Protein AF-A0AAP3ANB2-F1 (afdb_monomer)

Radius of gyration: 34.42 Å; Cα contacts (8 Å, |Δi|>4): 910; chains: 1; bounding box: 77×75×97 Å

Organism: Riemerella anatipestifer (NCBI:txid34085)

Structure (mmCIF, N/CA/C/O backbone):
data_AF-A0AAP3ANB2-F1
#
_entry.id   AF-A0AAP3ANB2-F1
#
loop_
_atom_site.group_PDB
_atom_site.id
_atom_site.type_symbol
_atom_site.label_atom_id
_atom_site.label_alt_id
_atom_site.label_comp_id
_atom_site.label_asym_id
_atom_site.label_entity_id
_atom_site.label_seq_id
_atom_site.pdbx_PDB_ins_code
_atom_site.Cartn_x
_atom_site.Cartn_y
_atom_site.Cartn_z
_atom_site.occupancy
_atom_site.B_iso_or_equiv
_atom_site.auth_seq_id
_atom_site.auth_comp_id
_atom_site.auth_asym_id
_atom_site.auth_atom_id
_atom_site.pdbx_PDB_model_num
ATOM 1 N N . ILE A 1 1 ? -16.705 -17.616 -0.404 1.00 89.69 1 ILE A N 1
ATOM 2 C CA . ILE A 1 1 ? -16.365 -16.190 -0.163 1.00 89.69 1 ILE A CA 1
ATOM 3 C C . ILE A 1 1 ? -15.591 -15.639 -1.358 1.00 89.69 1 ILE A C 1
ATOM 5 O O . ILE A 1 1 ? -14.897 -16.405 -2.031 1.00 89.69 1 ILE A O 1
ATOM 9 N N . ARG A 1 2 ? -15.684 -14.333 -1.625 1.00 93.25 2 ARG A N 1
ATOM 10 C CA . ARG A 1 2 ? -14.759 -13.577 -2.489 1.00 93.25 2 ARG A CA 1
ATOM 11 C C . ARG A 1 2 ? -14.309 -12.304 -1.773 1.00 93.25 2 ARG A C 1
ATOM 13 O O . ARG A 1 2 ? -15.116 -11.681 -1.085 1.00 93.25 2 ARG A O 1
ATOM 20 N N . PHE A 1 3 ? -13.038 -11.941 -1.913 1.00 94.94 3 PHE A N 1
ATOM 21 C CA . PHE A 1 3 ? -12.484 -10.708 -1.349 1.00 94.94 3 PHE A CA 1
ATOM 22 C C . PHE A 1 3 ? -12.614 -9.550 -2.336 1.00 94.94 3 PHE A C 1
ATOM 24 O O . PHE A 1 3 ? -12.736 -9.767 -3.540 1.00 94.94 3 PHE A O 1
ATOM 31 N N . GLN A 1 4 ? -12.590 -8.327 -1.813 1.00 94.62 4 GLN A N 1
ATOM 32 C CA . GLN A 1 4 ? -12.652 -7.112 -2.611 1.00 94.62 4 GLN A CA 1
ATOM 33 C C . GLN A 1 4 ? -11.349 -6.923 -3.399 1.00 94.62 4 GLN A C 1
ATOM 35 O O . GLN A 1 4 ? -10.259 -6.937 -2.823 1.00 94.62 4 GLN A O 1
ATOM 40 N N . VAL A 1 5 ? -11.472 -6.742 -4.708 1.00 95.38 5 VAL A N 1
ATOM 41 C CA . VAL A 1 5 ? -10.378 -6.495 -5.652 1.00 95.38 5 VAL A CA 1
ATOM 42 C C . VAL A 1 5 ? -10.538 -5.092 -6.222 1.00 95.38 5 VAL A C 1
ATOM 44 O O . VAL A 1 5 ? -11.632 -4.712 -6.632 1.00 95.38 5 VAL A O 1
ATOM 47 N N . ASP A 1 6 ? -9.450 -4.334 -6.220 1.00 95.50 6 ASP A N 1
ATOM 48 C CA . ASP A 1 6 ? -9.321 -3.023 -6.840 1.00 95.50 6 ASP A CA 1
ATOM 49 C C . ASP A 1 6 ? -8.960 -3.185 -8.321 1.00 95.50 6 ASP A C 1
ATOM 51 O O . ASP A 1 6 ? -8.026 -3.917 -8.662 1.00 95.50 6 ASP A O 1
ATOM 55 N N . LEU A 1 7 ? -9.730 -2.530 -9.191 1.00 94.12 7 LEU A N 1
ATOM 56 C CA . LEU A 1 7 ? -9.610 -2.591 -10.650 1.00 94.12 7 LEU A CA 1
ATOM 57 C C . LEU A 1 7 ? -9.173 -1.246 -11.256 1.00 94.12 7 LEU A C 1
ATOM 59 O O . LEU A 1 7 ? -9.242 -1.076 -12.472 1.00 94.12 7 LEU A O 1
ATOM 63 N N . GLY A 1 8 ? -8.740 -0.292 -10.423 1.00 92.81 8 GLY A N 1
ATOM 64 C CA . GLY A 1 8 ? -8.339 1.048 -10.844 1.00 92.81 8 GLY A CA 1
ATOM 65 C C . GLY A 1 8 ? -9.397 2.122 -10.592 1.00 92.81 8 GLY A C 1
ATOM 66 O O . GLY A 1 8 ? -10.440 1.900 -9.976 1.00 92.81 8 GLY A O 1
ATOM 67 N N . THR A 1 9 ? -9.104 3.339 -11.044 1.00 93.69 9 THR A N 1
ATOM 68 C CA . THR A 1 9 ? -9.953 4.521 -10.862 1.00 93.69 9 THR A CA 1
ATOM 69 C C . THR A 1 9 ? -10.586 4.928 -12.184 1.00 93.69 9 THR A C 1
ATOM 71 O O . THR A 1 9 ? -9.885 5.201 -13.155 1.00 93.69 9 THR A O 1
ATOM 74 N N . TYR A 1 10 ? -11.914 5.016 -12.206 1.00 94.25 10 TYR A N 1
ATOM 75 C CA . TYR A 1 10 ? -12.673 5.597 -13.307 1.00 94.25 10 TYR A CA 1
ATOM 76 C C . TYR A 1 10 ? -12.712 7.116 -13.156 1.00 94.25 10 TYR A C 1
ATOM 78 O O . TYR A 1 10 ? -13.246 7.628 -12.171 1.00 94.25 10 TYR A O 1
ATOM 86 N N . HIS A 1 11 ? -12.165 7.834 -14.129 1.00 93.19 11 HIS A N 1
ATOM 87 C CA . HIS A 1 11 ? -12.341 9.267 -14.325 1.00 93.19 11 HIS A CA 1
ATOM 88 C C . HIS A 1 11 ? -13.551 9.448 -15.248 1.00 93.19 11 HIS A C 1
ATOM 90 O O . HIS A 1 11 ? -13.400 9.533 -16.461 1.00 93.19 11 HIS A O 1
ATOM 96 N N . TYR A 1 12 ? -14.758 9.432 -14.679 1.00 91.75 12 TYR A N 1
ATOM 97 C CA . TYR A 1 12 ? -16.009 9.307 -15.440 1.00 91.75 12 TYR A CA 1
ATOM 98 C C . TYR A 1 12 ? -16.541 10.625 -16.014 1.00 91.75 12 TYR A C 1
ATOM 100 O O . TYR A 1 12 ? -17.447 10.620 -16.840 1.00 91.75 12 TYR A O 1
ATOM 108 N N . CYS A 1 13 ? -16.010 11.765 -15.571 1.00 90.69 13 CYS A N 1
ATOM 109 C CA . CYS A 1 13 ? -16.345 13.075 -16.120 1.00 90.69 13 CYS A CA 1
ATOM 110 C C . CYS A 1 13 ? -15.172 14.036 -15.913 1.00 90.69 13 CYS A C 1
ATOM 112 O O . CYS A 1 13 ? -14.669 14.169 -14.792 1.00 90.69 13 CYS A O 1
ATOM 114 N N . ILE A 1 14 ? -14.749 14.716 -16.982 1.00 90.75 14 ILE A N 1
ATOM 115 C CA . ILE A 1 14 ? -13.617 15.646 -16.978 1.00 90.75 14 ILE A CA 1
ATOM 116 C C . ILE A 1 14 ? -14.041 16.952 -17.650 1.00 90.75 14 ILE A C 1
ATOM 118 O O . ILE A 1 14 ? -14.463 16.959 -18.803 1.00 90.75 14 ILE A O 1
ATOM 122 N N . TYR A 1 15 ? -13.929 18.068 -16.935 1.00 89.38 15 TYR A N 1
ATOM 123 C CA . TYR A 1 15 ? -14.328 19.381 -17.441 1.00 89.38 15 TYR A CA 1
ATOM 124 C C . TYR A 1 15 ? -13.448 20.497 -16.883 1.00 89.38 15 TYR A C 1
ATOM 126 O O . TYR A 1 15 ? -12.748 20.320 -15.886 1.00 89.38 15 TYR A O 1
ATOM 134 N N . ASP A 1 16 ? -13.474 21.650 -17.544 1.00 89.94 16 ASP A N 1
ATOM 135 C CA . ASP A 1 16 ? -12.719 22.823 -17.112 1.00 89.94 16 ASP A CA 1
ATOM 136 C C . ASP A 1 16 ? -13.484 23.520 -15.980 1.00 89.94 16 ASP A C 1
ATOM 138 O O . ASP A 1 16 ? -14.697 23.733 -16.074 1.00 89.94 16 ASP A O 1
ATOM 142 N N . LYS A 1 17 ? -12.789 23.864 -14.896 1.00 88.06 17 LYS A N 1
ATOM 143 C CA . LYS A 1 17 ? -13.342 24.643 -13.789 1.00 88.06 17 LYS A CA 1
ATOM 144 C C . LYS A 1 17 ? -12.384 25.776 -13.443 1.00 88.06 17 LYS A C 1
ATOM 146 O O . LYS A 1 17 ? -11.214 25.524 -13.162 1.00 88.06 17 LYS A O 1
ATOM 151 N N . LYS A 1 18 ? -12.901 27.005 -13.353 1.00 89.69 18 LYS A N 1
ATOM 152 C CA . LYS A 1 18 ? -12.130 28.135 -12.825 1.00 89.69 18 LYS A CA 1
ATOM 153 C C . LYS A 1 18 ? -11.839 27.915 -11.337 1.00 89.69 18 LYS A C 1
ATOM 155 O O . LYS A 1 18 ? -12.774 27.756 -10.540 1.00 89.69 18 LYS A O 1
ATOM 160 N N . ILE A 1 19 ? -10.560 27.885 -10.970 1.00 85.75 19 ILE A N 1
ATOM 161 C CA . ILE A 1 19 ? -10.105 27.762 -9.584 1.00 85.75 19 ILE A CA 1
ATOM 162 C C . ILE A 1 19 ? -9.044 28.835 -9.318 1.00 85.75 19 ILE A C 1
ATOM 164 O O . ILE A 1 19 ? -8.008 28.881 -9.976 1.00 85.75 19 ILE A O 1
ATOM 168 N N . GLY A 1 20 ? -9.331 29.734 -8.375 1.00 87.81 20 GLY A N 1
ATOM 169 C CA . GLY A 1 20 ? -8.648 31.020 -8.270 1.00 87.81 20 GLY A CA 1
ATOM 170 C C . GLY A 1 20 ? -8.775 31.798 -9.581 1.00 87.81 20 GLY A C 1
ATOM 171 O O . GLY A 1 20 ? -9.878 31.991 -10.099 1.00 87.81 20 GLY A O 1
ATOM 172 N N . ASP A 1 21 ? -7.634 32.203 -10.125 1.00 85.19 21 ASP A N 1
ATOM 173 C CA . ASP A 1 21 ? -7.549 33.005 -11.347 1.00 85.19 21 ASP A CA 1
ATOM 174 C C . ASP A 1 21 ? -7.365 32.160 -12.624 1.00 85.19 21 ASP A C 1
ATOM 176 O O . ASP A 1 21 ? -7.525 32.680 -13.726 1.00 85.19 21 ASP A O 1
ATOM 180 N N . GLU A 1 22 ? -7.117 30.850 -12.496 1.00 86.62 22 GLU A N 1
ATOM 181 C CA . GLU A 1 22 ? -6.806 29.942 -13.611 1.00 86.62 22 GLU A CA 1
ATOM 182 C C . GLU A 1 22 ? -7.936 28.944 -13.929 1.00 86.62 22 GLU A C 1
ATOM 184 O O . GLU A 1 22 ? -8.843 28.705 -13.128 1.00 86.62 22 GLU A O 1
ATOM 189 N N . GLN A 1 23 ? -7.882 28.351 -15.126 1.00 87.38 23 GLN A N 1
ATOM 190 C CA . GLN A 1 23 ? -8.753 27.247 -15.543 1.00 87.38 23 GLN A CA 1
ATOM 191 C C . GLN A 1 23 ? -8.047 25.912 -15.297 1.00 87.38 23 GLN A C 1
ATOM 193 O O . GLN A 1 23 ? -6.992 25.649 -15.866 1.00 87.38 23 GLN A O 1
ATOM 198 N N . GLU A 1 24 ? -8.647 25.057 -14.474 1.00 87.38 24 GLU A N 1
ATOM 199 C CA . GLU A 1 24 ? -8.075 23.777 -14.053 1.00 87.38 24 GLU A CA 1
ATOM 200 C C . GLU A 1 24 ? -8.962 22.603 -14.491 1.00 87.38 24 GLU A C 1
ATOM 202 O O . GLU A 1 24 ? -10.193 22.706 -14.544 1.00 87.38 24 GLU A O 1
ATOM 207 N N . LYS A 1 25 ? -8.346 21.452 -14.789 1.00 86.88 25 LYS A N 1
ATOM 208 C CA . LYS A 1 25 ? -9.080 20.229 -15.150 1.00 86.88 25 LYS A CA 1
ATOM 209 C C . LYS A 1 25 ? -9.667 19.584 -13.899 1.00 86.88 25 LYS A C 1
ATOM 211 O O . LYS A 1 25 ? -8.952 19.045 -13.052 1.00 86.88 25 LYS A O 1
ATOM 216 N N . ARG A 1 26 ? -10.993 19.589 -13.793 1.00 86.69 26 ARG A N 1
ATOM 217 C CA . ARG A 1 26 ? -11.724 18.865 -12.758 1.00 86.69 26 ARG A CA 1
ATOM 218 C C . ARG A 1 26 ? -12.064 17.463 -13.240 1.00 86.69 26 ARG A C 1
ATOM 220 O O . ARG A 1 26 ? -12.854 17.301 -14.163 1.00 86.69 26 ARG A O 1
ATOM 227 N N . HIS A 1 27 ? -11.533 16.464 -12.543 1.00 89.62 27 HIS A N 1
ATOM 228 C CA . HIS A 1 27 ? -11.900 15.062 -12.726 1.00 89.62 27 HIS A CA 1
ATOM 229 C C . HIS A 1 27 ? -12.870 14.643 -11.617 1.00 89.62 27 HIS A C 1
ATOM 231 O O . HIS A 1 27 ? -12.557 14.769 -10.430 1.00 89.62 27 HIS A O 1
ATOM 237 N N . LEU A 1 28 ? -14.034 14.119 -11.995 1.00 89.75 28 LEU A N 1
ATOM 238 C CA . LEU A 1 28 ? -14.891 13.353 -11.096 1.00 89.75 28 LEU A CA 1
ATOM 239 C C . LEU A 1 28 ? -14.463 11.887 -11.184 1.00 89.75 28 LEU A C 1
ATOM 241 O O . LEU A 1 28 ? -14.396 11.324 -12.279 1.00 89.75 28 LEU A O 1
ATOM 245 N N . THR A 1 29 ? -14.115 11.291 -10.043 1.00 91.88 29 THR A N 1
ATOM 246 C CA . THR A 1 29 ? -13.457 9.981 -10.001 1.00 91.88 29 THR A CA 1
ATOM 247 C C . THR A 1 29 ? -14.137 8.992 -9.062 1.00 91.88 29 THR A C 1
ATOM 249 O O . THR A 1 29 ? -14.801 9.372 -8.091 1.00 91.88 29 THR A O 1
ATOM 252 N N . ARG A 1 30 ? -13.984 7.696 -9.353 1.00 91.38 30 ARG A N 1
ATOM 253 C CA . ARG A 1 30 ? -14.445 6.598 -8.499 1.00 91.38 30 ARG A CA 1
ATOM 254 C C . ARG A 1 30 ? -13.515 5.393 -8.617 1.00 91.38 30 ARG A C 1
ATOM 256 O O . ARG A 1 30 ? -13.223 4.956 -9.722 1.00 91.38 30 ARG A O 1
ATOM 263 N N . THR A 1 31 ? -13.104 4.819 -7.490 1.00 92.56 31 THR A N 1
ATOM 264 C CA . THR A 1 31 ? -12.425 3.516 -7.475 1.00 92.56 31 THR A CA 1
ATOM 265 C C . THR A 1 31 ? -13.405 2.412 -7.871 1.00 92.56 31 THR A C 1
ATOM 267 O O . THR A 1 31 ? -14.486 2.291 -7.283 1.00 92.56 31 THR A O 1
ATOM 270 N N . LEU A 1 32 ? -13.032 1.619 -8.870 1.00 93.81 32 LEU A N 1
ATOM 271 C CA . LEU A 1 32 ? -13.778 0.462 -9.342 1.00 93.81 32 LEU A CA 1
ATOM 272 C C . LEU A 1 32 ? -13.339 -0.754 -8.522 1.00 93.81 32 LEU A C 1
ATOM 274 O O . LEU A 1 32 ? -12.163 -1.109 -8.512 1.00 93.81 32 LEU A O 1
ATOM 278 N N . LEU A 1 33 ? -14.281 -1.376 -7.813 1.00 93.19 33 LEU A N 1
ATOM 279 C CA . LEU A 1 33 ? -14.019 -2.533 -6.953 1.00 93.19 33 LEU A CA 1
ATOM 280 C C . LEU A 1 33 ? -14.918 -3.693 -7.382 1.00 93.19 33 LEU A C 1
ATOM 282 O O . LEU A 1 33 ? -16.028 -3.461 -7.858 1.00 93.19 33 LEU A O 1
ATOM 286 N N . SER A 1 34 ? -14.457 -4.927 -7.195 1.00 93.56 34 SER A N 1
ATOM 287 C CA . SER A 1 34 ? -15.228 -6.136 -7.507 1.00 93.56 34 SER A CA 1
ATOM 288 C C . SER A 1 34 ? -14.916 -7.312 -6.573 1.00 93.56 34 SER A C 1
ATOM 290 O O . SER A 1 34 ? -14.053 -7.212 -5.703 1.00 93.56 34 SER A O 1
ATOM 292 N N . PHE A 1 35 ? -15.644 -8.422 -6.726 1.00 93.50 35 PHE A N 1
ATOM 293 C CA . PHE A 1 35 ? -15.589 -9.621 -5.886 1.00 93.50 35 PHE A CA 1
ATOM 294 C C . PHE A 1 35 ? -15.395 -10.895 -6.721 1.00 93.50 35 PHE A C 1
ATOM 296 O O . PHE A 1 35 ? -16.308 -11.702 -6.887 1.00 93.50 35 PHE A O 1
ATOM 303 N N . GLY A 1 36 ? -14.169 -11.105 -7.198 1.00 91.19 36 GLY A N 1
ATOM 304 C CA . GLY A 1 36 ? -13.741 -12.312 -7.917 1.00 91.19 36 GLY A CA 1
ATOM 305 C C . GLY A 1 36 ? -12.555 -12.997 -7.235 1.00 91.19 36 GLY A C 1
ATOM 306 O O . GLY A 1 36 ? -12.099 -12.572 -6.170 1.00 91.19 36 GLY A O 1
ATOM 307 N N . ARG A 1 37 ? -12.045 -14.081 -7.823 1.00 91.44 37 ARG A N 1
ATOM 308 C CA . ARG A 1 37 ? -10.671 -14.527 -7.551 1.00 91.44 37 ARG A CA 1
ATOM 309 C C . ARG A 1 37 ? -9.730 -13.637 -8.361 1.00 91.44 37 ARG A C 1
ATOM 311 O O . ARG A 1 37 ? -10.107 -13.146 -9.420 1.00 91.44 37 ARG A O 1
ATOM 318 N N . LEU A 1 38 ? -8.503 -13.419 -7.892 1.00 91.94 38 LEU A N 1
ATOM 319 C CA . LEU A 1 38 ? -7.605 -12.458 -8.543 1.00 91.94 38 LEU A CA 1
ATOM 320 C C . LEU A 1 38 ? -7.280 -12.841 -9.999 1.00 91.94 38 LEU A C 1
ATOM 322 O O . LEU A 1 38 ? -7.217 -11.976 -10.866 1.00 91.94 38 LEU A O 1
ATOM 326 N N . GLN A 1 39 ? -7.158 -14.143 -10.265 1.00 89.81 39 GLN A N 1
ATOM 327 C CA . GLN A 1 39 ? -6.953 -14.708 -11.598 1.00 89.81 39 GLN A CA 1
ATOM 328 C C . GLN A 1 39 ? -8.166 -14.597 -12.534 1.00 89.81 39 GLN A C 1
ATOM 330 O O . GLN A 1 39 ? -8.009 -14.823 -13.728 1.00 89.81 39 GLN A O 1
ATOM 335 N N . ASP A 1 40 ? -9.356 -14.256 -12.031 1.00 90.19 40 ASP A N 1
ATOM 336 C CA . ASP A 1 40 ? -10.538 -14.078 -12.879 1.00 90.19 40 ASP A CA 1
ATOM 337 C C . ASP A 1 40 ? -10.431 -12.743 -13.655 1.00 90.19 40 ASP A C 1
ATOM 339 O O . ASP A 1 40 ? -10.941 -12.624 -14.768 1.00 90.19 40 ASP A O 1
ATOM 343 N N . PHE A 1 41 ? -9.700 -11.754 -13.122 1.00 91.06 41 PHE A N 1
ATOM 344 C CA . PHE A 1 41 ? -9.550 -10.401 -13.677 1.00 91.06 41 PHE A CA 1
ATOM 345 C C . PHE A 1 41 ? -8.447 -10.278 -14.747 1.00 91.06 41 PHE A C 1
ATOM 347 O O . PHE A 1 41 ? -7.626 -9.358 -14.719 1.00 91.06 41 PHE A O 1
ATOM 354 N N . THR A 1 42 ? -8.400 -11.213 -15.696 1.00 86.81 42 THR A N 1
ATOM 355 C CA . THR A 1 42 ? -7.456 -11.147 -16.826 1.00 86.81 42 THR A CA 1
ATOM 356 C C . THR A 1 42 ? -7.853 -10.079 -17.849 1.00 86.81 42 THR A C 1
ATOM 358 O O . THR A 1 42 ? -9.005 -9.656 -17.931 1.00 86.81 42 THR A O 1
ATOM 361 N N . GLU A 1 43 ? -6.911 -9.671 -18.703 1.00 82.31 43 GLU A N 1
ATOM 362 C CA . GLU A 1 43 ? -7.227 -8.779 -19.828 1.00 82.31 43 GLU A CA 1
ATOM 363 C C . GLU A 1 43 ? -8.135 -9.445 -20.869 1.00 82.31 43 GLU A C 1
ATOM 365 O O . GLU A 1 43 ? -8.910 -8.759 -21.530 1.00 82.31 43 GLU A O 1
ATOM 370 N N . ILE A 1 44 ? -8.107 -10.777 -20.974 1.00 84.12 44 ILE A N 1
ATOM 371 C CA . ILE A 1 44 ? -9.022 -11.547 -21.826 1.00 84.12 44 ILE A CA 1
ATOM 372 C C . ILE A 1 44 ? -10.462 -11.322 -21.348 1.00 84.12 44 ILE A C 1
ATOM 374 O O . ILE A 1 44 ? -11.294 -10.864 -22.131 1.00 84.12 44 ILE A O 1
ATOM 378 N N . ASN A 1 45 ? -10.704 -11.511 -20.047 1.00 87.06 45 ASN A N 1
ATOM 379 C CA . ASN A 1 45 ? -12.022 -11.413 -19.410 1.00 87.06 45 ASN A CA 1
ATOM 380 C C . ASN A 1 45 ? -12.549 -9.970 -19.260 1.00 87.06 45 ASN A C 1
ATOM 382 O O . ASN A 1 45 ? -13.706 -9.779 -18.887 1.00 87.06 45 ASN A O 1
ATOM 386 N N . ARG A 1 46 ? -11.727 -8.947 -19.536 1.00 90.88 46 ARG A N 1
ATOM 387 C CA . ARG A 1 46 ? -12.126 -7.530 -19.486 1.00 90.88 46 ARG A CA 1
ATOM 388 C C . ARG A 1 46 ? -13.105 -7.202 -20.639 1.00 90.88 46 ARG A C 1
ATOM 390 O O . ARG A 1 46 ? -12.747 -7.454 -21.796 1.00 90.88 46 ARG A O 1
ATOM 397 N N . PRO A 1 47 ? -14.292 -6.614 -20.377 1.00 92.94 47 PRO A N 1
ATOM 398 C CA . PRO A 1 47 ? -15.240 -6.200 -21.421 1.00 92.94 47 PRO A CA 1
ATOM 399 C C . PRO A 1 47 ? -14.640 -5.226 -22.447 1.00 92.94 47 PRO A C 1
ATOM 401 O O . PRO A 1 47 ? -13.677 -4.519 -22.145 1.00 92.94 47 PRO A O 1
ATOM 404 N N . GLN A 1 48 ? -15.217 -5.153 -23.652 1.00 90.25 48 GLN A N 1
ATOM 405 C CA . GLN A 1 48 ? -14.729 -4.258 -24.715 1.00 90.25 48 GLN A CA 1
ATOM 406 C C . GLN A 1 48 ? -14.804 -2.774 -24.321 1.00 90.25 48 GLN A C 1
ATOM 408 O O . GLN A 1 48 ? -13.824 -2.058 -24.496 1.00 90.25 48 GLN A O 1
ATOM 413 N N . GLU A 1 49 ? -15.900 -2.331 -23.700 1.00 91.50 49 GLU A N 1
ATOM 414 C CA . GLU A 1 49 ? -16.060 -0.959 -23.180 1.00 91.50 49 GLU A CA 1
ATOM 415 C C . GLU A 1 49 ? -14.954 -0.588 -22.179 1.00 91.50 49 GLU A C 1
ATOM 417 O O . GLU A 1 49 ? -14.326 0.467 -22.262 1.00 91.50 49 GLU A O 1
ATOM 422 N N . TRP A 1 50 ? -14.651 -1.513 -21.264 1.00 93.69 50 TRP A N 1
ATOM 423 C CA . TRP A 1 50 ? -13.552 -1.381 -20.312 1.00 93.69 50 TRP A CA 1
ATOM 424 C C . TRP A 1 50 ? -12.190 -1.316 -21.007 1.00 93.69 50 TRP A C 1
ATOM 426 O O . TRP A 1 50 ? -11.343 -0.520 -20.606 1.00 93.69 50 TRP A O 1
ATOM 436 N N . LYS A 1 51 ? -11.954 -2.147 -22.032 1.00 90.50 51 LYS A N 1
ATOM 437 C CA . LYS A 1 51 ? -10.718 -2.122 -22.832 1.00 90.50 51 LYS A CA 1
ATOM 438 C C . LYS A 1 51 ? -10.546 -0.770 -23.529 1.00 90.50 51 LYS A C 1
ATOM 440 O O . LYS A 1 51 ? -9.478 -0.185 -23.402 1.00 90.50 51 LYS A O 1
ATOM 445 N N . ALA A 1 52 ? -11.596 -0.251 -24.167 1.00 90.25 52 ALA A N 1
ATOM 446 C CA . ALA A 1 52 ? -11.584 1.033 -24.871 1.00 90.25 52 ALA A CA 1
ATOM 447 C C . ALA A 1 52 ? -11.294 2.236 -23.952 1.00 90.25 52 ALA A C 1
ATOM 449 O O . ALA A 1 52 ? -10.660 3.198 -24.378 1.00 90.25 52 ALA A O 1
ATOM 450 N N . LEU A 1 53 ? -11.727 2.178 -22.687 1.00 92.38 53 LEU A N 1
ATOM 451 C CA . LEU A 1 53 ? -11.518 3.254 -21.712 1.00 92.38 53 LEU A CA 1
ATOM 452 C C . LEU A 1 53 ? -10.256 3.086 -20.847 1.00 92.38 53 LEU A C 1
ATOM 454 O O . LEU A 1 53 ? -9.871 4.036 -20.167 1.00 92.38 53 LEU A O 1
ATOM 458 N N . THR A 1 54 ? -9.596 1.923 -20.838 1.00 91.25 54 THR A N 1
ATOM 459 C CA . THR A 1 54 ? -8.388 1.703 -20.021 1.00 91.25 54 THR A CA 1
ATOM 460 C C . THR A 1 54 ? -7.181 2.407 -20.643 1.00 91.25 54 THR A C 1
ATOM 462 O O . THR A 1 54 ? -6.737 2.022 -21.721 1.00 91.25 54 THR A O 1
ATOM 465 N N . LYS A 1 55 ? -6.596 3.385 -19.940 1.00 87.38 55 LYS A N 1
ATOM 466 C CA . LYS A 1 55 ? -5.384 4.092 -20.384 1.00 87.38 55 LYS A CA 1
ATOM 467 C C . LYS A 1 55 ? -4.203 3.867 -19.442 1.00 87.38 55 LYS A C 1
ATOM 469 O O . LYS A 1 55 ? -4.343 3.955 -18.220 1.00 87.38 55 LYS A O 1
ATOM 474 N N . ASP A 1 56 ? -3.041 3.618 -20.037 1.00 82.69 56 ASP A N 1
ATOM 475 C CA . ASP A 1 56 ? -1.733 3.700 -19.382 1.00 82.69 56 ASP A CA 1
ATOM 476 C C . ASP A 1 56 ? -1.229 5.138 -19.563 1.00 82.69 56 ASP A C 1
ATOM 478 O O . ASP A 1 56 ? -1.085 5.589 -20.699 1.00 82.69 56 ASP A O 1
ATOM 482 N N . LEU A 1 57 ? -1.068 5.893 -18.475 1.00 74.44 57 LEU A N 1
ATOM 483 C CA . LEU A 1 57 ? -0.761 7.326 -18.529 1.00 74.44 57 LEU A CA 1
ATOM 484 C C . LEU A 1 57 ? 0.370 7.682 -17.564 1.00 74.44 57 LEU A C 1
ATOM 486 O O . LEU A 1 57 ? 0.154 7.804 -16.359 1.00 74.44 57 LEU A O 1
ATOM 490 N N . ASP A 1 58 ? 1.546 7.958 -18.125 1.00 64.62 58 ASP A N 1
ATOM 491 C CA . ASP A 1 58 ? 2.678 8.561 -17.406 1.00 64.62 58 ASP A CA 1
ATOM 492 C C . ASP A 1 58 ? 2.558 10.097 -17.281 1.00 64.62 58 ASP A C 1
ATOM 494 O O . ASP A 1 58 ? 3.362 10.750 -16.613 1.00 64.62 58 ASP A O 1
ATOM 498 N N . TYR A 1 59 ? 1.540 10.697 -17.911 1.00 68.88 59 TYR A N 1
ATOM 499 C CA . TYR A 1 59 ? 1.296 12.140 -17.961 1.00 68.88 59 TYR A CA 1
ATOM 500 C C . TYR A 1 59 ? -0.145 12.501 -17.561 1.00 68.88 59 TYR A C 1
ATOM 502 O O . TYR A 1 59 ? -1.029 11.650 -17.460 1.00 68.88 59 TYR A O 1
ATOM 510 N N . LYS A 1 60 ? -0.407 13.792 -17.313 1.00 68.50 60 LYS A N 1
ATOM 511 C CA . LYS A 1 60 ? -1.768 14.277 -17.035 1.00 68.50 60 LYS A CA 1
ATOM 512 C C . LYS A 1 60 ? -2.627 14.223 -18.299 1.00 68.50 60 LYS A C 1
ATOM 514 O O . LYS A 1 60 ? -2.333 14.931 -19.256 1.00 68.50 60 LYS A O 1
ATOM 519 N N . GLU A 1 61 ? -3.728 13.477 -18.254 1.00 76.81 61 GLU A N 1
ATOM 520 C CA . GLU A 1 61 ? -4.785 13.540 -19.270 1.00 76.81 61 GLU A CA 1
ATOM 521 C C . GLU A 1 61 ? -5.297 14.983 -19.434 1.00 76.81 61 GLU A C 1
ATOM 523 O O . GLU A 1 61 ? -5.702 15.623 -18.461 1.00 76.81 61 GLU A O 1
ATOM 528 N N . THR A 1 62 ? -5.273 15.495 -20.666 1.00 76.81 62 THR A N 1
ATOM 529 C CA . THR A 1 62 ? -5.695 16.865 -21.011 1.00 76.81 62 THR A CA 1
ATOM 530 C C . THR A 1 62 ? -7.050 16.908 -21.718 1.00 76.81 62 THR A C 1
ATOM 532 O O . THR A 1 62 ? -7.701 17.962 -21.732 1.00 76.81 62 THR A O 1
ATOM 535 N N . SER A 1 63 ? -7.505 15.783 -22.280 1.00 84.75 63 SER A N 1
ATOM 536 C CA . SER A 1 63 ? -8.812 15.680 -22.924 1.00 84.75 63 SER A CA 1
ATOM 537 C C . SER A 1 63 ? -9.959 15.714 -21.904 1.00 84.75 63 SER A C 1
ATOM 539 O O . SER A 1 63 ? -9.768 15.620 -20.692 1.00 84.75 63 SER A O 1
ATOM 541 N N . LYS A 1 64 ? -11.186 15.883 -22.408 1.00 88.31 64 LYS A N 1
ATOM 542 C CA . LYS A 1 64 ? -12.421 15.814 -21.605 1.00 88.31 64 LYS A CA 1
ATOM 543 C C . LYS A 1 64 ? -13.025 14.402 -21.570 1.00 88.31 64 LYS A C 1
ATOM 545 O O . LYS A 1 64 ? -14.096 14.214 -21.002 1.00 88.31 64 LYS A O 1
ATOM 550 N N . GLN A 1 65 ? -12.366 13.428 -22.201 1.00 90.31 65 GLN A N 1
ATOM 551 C CA . GLN A 1 65 ? -12.914 12.088 -22.390 1.00 90.31 65 GLN A CA 1
ATOM 552 C C . GLN A 1 65 ? -12.756 11.232 -21.128 1.00 90.31 65 GLN A C 1
ATOM 554 O O . GLN A 1 65 ? -11.674 11.246 -20.531 1.00 90.31 65 GLN A O 1
ATOM 559 N N . PRO A 1 66 ? -13.782 10.459 -20.726 1.00 92.38 66 PRO A N 1
ATOM 560 C CA . PRO A 1 66 ? -13.649 9.502 -19.639 1.00 92.38 66 PRO A CA 1
ATOM 561 C C . PRO A 1 66 ? -12.522 8.491 -19.876 1.00 92.38 66 PRO A C 1
ATOM 563 O O . PRO A 1 66 ? -12.227 8.125 -21.013 1.00 92.38 66 PRO A O 1
ATOM 566 N N . PHE A 1 67 ? -11.906 8.009 -18.795 1.00 94.12 67 PHE A N 1
ATOM 567 C CA . PHE A 1 67 ? -10.928 6.917 -18.855 1.00 94.12 67 PHE A CA 1
ATOM 568 C C . PHE A 1 67 ? -10.816 6.168 -17.523 1.00 94.12 67 PHE A C 1
ATOM 570 O O . PHE A 1 67 ? -11.150 6.692 -16.460 1.00 94.12 67 PHE A O 1
ATOM 577 N N . ILE A 1 68 ? -10.309 4.940 -17.572 1.00 93.94 68 ILE A N 1
ATOM 578 C CA . ILE A 1 68 ? -9.956 4.124 -16.411 1.00 93.94 68 ILE A CA 1
ATOM 579 C C . ILE A 1 68 ? -8.432 4.073 -16.322 1.00 93.94 68 ILE A C 1
ATOM 581 O O . ILE A 1 68 ? -7.760 3.736 -17.296 1.00 93.94 68 ILE A O 1
ATOM 585 N N . SER A 1 69 ? -7.875 4.395 -15.154 1.00 91.31 69 SER A N 1
ATOM 586 C CA . SER A 1 69 ? -6.440 4.241 -14.908 1.00 91.31 69 SER A CA 1
ATOM 587 C C . SER A 1 69 ? -6.053 2.762 -14.999 1.00 91.31 69 SER A C 1
ATOM 589 O O . SER A 1 69 ? -6.575 1.956 -14.221 1.00 91.31 69 SER A O 1
ATOM 591 N N . LYS A 1 70 ? -5.122 2.392 -15.881 1.00 89.00 70 LYS A N 1
ATOM 592 C CA . LYS A 1 70 ? -4.604 1.022 -15.940 1.00 89.00 70 LYS A CA 1
ATOM 593 C C . LYS A 1 70 ? -3.916 0.664 -14.620 1.00 89.00 70 LYS A C 1
ATOM 595 O O . LYS A 1 70 ? -2.911 1.256 -14.237 1.00 89.00 70 LYS A O 1
ATOM 600 N N . THR A 1 71 ? -4.451 -0.329 -13.921 1.00 88.62 71 THR A N 1
ATOM 601 C CA . THR A 1 71 ? -3.834 -0.920 -12.731 1.00 88.62 71 THR A CA 1
ATOM 602 C C . THR A 1 71 ? -3.768 -2.434 -12.890 1.00 88.62 71 THR A C 1
ATOM 604 O O . THR A 1 71 ? -4.579 -3.047 -13.585 1.00 88.62 71 THR A O 1
ATOM 607 N N . THR A 1 72 ? -2.788 -3.064 -12.242 1.00 90.06 72 THR A N 1
ATOM 608 C CA . THR A 1 72 ? -2.849 -4.516 -12.037 1.00 90.06 72 THR A CA 1
ATOM 609 C C . THR A 1 72 ? -3.908 -4.790 -10.965 1.00 90.06 72 THR A C 1
ATOM 611 O O . THR A 1 72 ? -3.815 -4.180 -9.891 1.00 90.06 72 THR A O 1
ATOM 614 N N . PRO A 1 73 ? -4.890 -5.680 -11.206 1.00 94.38 73 PRO A N 1
ATOM 615 C CA . PRO A 1 73 ? -5.860 -6.063 -10.190 1.00 94.38 73 PRO A CA 1
ATOM 616 C C . PRO A 1 73 ? -5.163 -6.530 -8.912 1.00 94.38 73 PRO A C 1
ATOM 618 O O . PRO A 1 73 ? -4.215 -7.317 -8.960 1.00 94.38 73 PRO A O 1
ATOM 621 N N . HIS A 1 74 ? -5.617 -6.041 -7.762 1.00 95.12 74 HIS A N 1
ATOM 622 C CA . HIS A 1 74 ? -5.033 -6.370 -6.460 1.00 95.12 74 HIS A CA 1
ATOM 623 C C . HIS A 1 74 ? -6.092 -6.315 -5.358 1.00 95.12 74 HIS A C 1
ATOM 625 O O . HIS A 1 74 ? -7.124 -5.671 -5.510 1.00 95.12 74 HIS A O 1
ATOM 631 N N . TYR A 1 75 ? -5.871 -6.997 -4.234 1.00 96.50 75 TYR A N 1
ATOM 632 C CA . TYR A 1 75 ? -6.829 -6.959 -3.128 1.00 96.50 75 TYR A CA 1
ATOM 633 C C . TYR A 1 75 ? -6.918 -5.557 -2.514 1.00 96.50 75 TYR A C 1
ATOM 635 O O . TYR A 1 75 ? -5.901 -4.975 -2.132 1.00 96.50 75 TYR A O 1
ATOM 643 N N . HIS A 1 76 ? -8.140 -5.045 -2.367 1.00 95.69 76 HIS A N 1
ATOM 644 C CA . HIS A 1 76 ? -8.402 -3.740 -1.772 1.00 95.69 76 HIS A CA 1
ATOM 645 C C . HIS A 1 76 ? -8.292 -3.833 -0.239 1.00 95.69 76 HIS A C 1
ATOM 647 O O . HIS A 1 76 ? -9.268 -4.088 0.472 1.00 95.69 76 HIS A O 1
ATOM 653 N N . ILE A 1 77 ? -7.064 -3.685 0.266 1.00 94.75 77 ILE A N 1
ATOM 654 C CA . ILE A 1 77 ? -6.737 -3.729 1.696 1.00 94.75 77 ILE A CA 1
ATOM 655 C C . ILE A 1 77 ? -6.498 -2.304 2.200 1.00 94.75 77 ILE A C 1
ATOM 657 O O . ILE A 1 77 ? -5.450 -1.710 1.952 1.00 94.75 77 ILE A O 1
ATOM 661 N N . THR A 1 78 ? -7.454 -1.773 2.958 1.00 89.75 78 THR A N 1
ATOM 662 C CA . THR A 1 78 ? -7.410 -0.424 3.541 1.00 89.75 78 THR A CA 1
ATOM 663 C C . THR A 1 78 ? -7.575 -0.493 5.062 1.00 89.75 78 THR A C 1
ATOM 665 O O . THR A 1 78 ? -8.290 -1.341 5.592 1.00 89.75 78 THR A O 1
ATOM 668 N N . ASP A 1 79 ? -6.831 0.339 5.801 1.00 90.19 79 ASP A N 1
ATOM 669 C CA . ASP A 1 79 ? -6.851 0.421 7.275 1.00 90.19 79 ASP A CA 1
ATOM 670 C C . ASP A 1 79 ? -6.758 -0.923 8.035 1.00 90.19 79 ASP A C 1
ATOM 672 O O . ASP A 1 79 ? -7.361 -1.115 9.094 1.00 90.19 79 ASP A O 1
ATOM 676 N N . ASN A 1 80 ? -5.953 -1.867 7.527 1.00 93.50 80 ASN A N 1
ATOM 677 C CA . ASN A 1 80 ? -5.819 -3.231 8.069 1.00 93.50 80 ASN A CA 1
ATOM 678 C C . ASN A 1 80 ? -7.148 -4.019 8.080 1.00 93.50 80 ASN A C 1
ATOM 680 O O . ASN A 1 80 ? -7.371 -4.882 8.943 1.00 93.50 80 ASN A O 1
ATOM 684 N N . LYS A 1 81 ? -8.018 -3.745 7.104 1.00 95.44 81 LYS A N 1
ATOM 685 C CA . LYS A 1 81 ? -9.237 -4.490 6.785 1.00 95.44 81 LYS A CA 1
ATOM 686 C C . LYS A 1 81 ? -9.240 -4.917 5.317 1.00 95.44 81 LYS A C 1
ATOM 688 O O . LYS A 1 81 ? -8.551 -4.330 4.491 1.00 95.44 81 LYS A O 1
ATOM 693 N N . ILE A 1 82 ? -10.047 -5.924 5.010 1.00 96.38 82 ILE A N 1
ATOM 694 C CA . ILE A 1 82 ? -10.381 -6.337 3.647 1.00 96.38 82 ILE A CA 1
ATOM 695 C C . ILE A 1 82 ? -11.893 -6.569 3.564 1.00 96.38 82 ILE A C 1
ATOM 697 O O . ILE A 1 82 ? -12.485 -7.183 4.460 1.00 96.38 82 ILE A O 1
ATOM 701 N N . GLY A 1 83 ? -12.527 -6.025 2.526 1.00 95.44 83 GLY A N 1
ATOM 702 C CA . GLY A 1 83 ? -13.940 -6.265 2.239 1.00 95.44 83 GLY A CA 1
ATOM 703 C C . GLY A 1 83 ? -14.142 -7.661 1.658 1.00 95.44 83 GLY A C 1
ATOM 704 O O . GLY A 1 83 ? -13.280 -8.172 0.941 1.00 95.44 83 GLY A O 1
ATOM 705 N N . PHE A 1 84 ? -15.278 -8.290 1.942 1.00 94.25 84 PHE A N 1
ATOM 706 C CA . PHE A 1 84 ? -15.649 -9.556 1.318 1.00 94.25 84 PHE A CA 1
ATOM 707 C C . PHE A 1 84 ? -17.148 -9.652 1.026 1.00 94.25 84 PHE A C 1
ATOM 709 O O . PHE A 1 84 ? -17.985 -8.992 1.653 1.00 94.25 84 PHE A O 1
ATOM 716 N N . ARG A 1 85 ? -17.481 -10.522 0.071 1.00 91.75 85 ARG A N 1
ATOM 717 C CA . ARG A 1 85 ? -18.848 -10.875 -0.308 1.00 91.75 85 ARG A CA 1
ATOM 718 C C . ARG A 1 85 ? -19.083 -12.378 -0.144 1.00 91.75 85 ARG A C 1
ATOM 720 O O . ARG A 1 85 ? -18.183 -13.205 -0.336 1.00 91.75 85 ARG A O 1
ATOM 727 N N . LEU A 1 86 ? -20.305 -12.717 0.257 1.00 87.50 86 LEU A N 1
ATOM 728 C CA . LEU A 1 86 ? -20.814 -14.087 0.322 1.00 87.50 86 LEU A CA 1
ATOM 729 C C . LEU A 1 86 ? -21.569 -14.375 -0.983 1.00 87.50 86 LEU A C 1
ATOM 731 O O . LEU A 1 86 ? -22.418 -13.579 -1.373 1.00 87.50 86 LEU A O 1
ATOM 735 N N . GLY A 1 87 ? -21.248 -15.489 -1.646 1.00 78.19 87 GLY A N 1
ATOM 736 C CA . GLY A 1 87 ? -21.656 -15.752 -3.032 1.00 78.19 87 GLY A CA 1
ATOM 737 C C . GLY A 1 87 ? -20.718 -15.115 -4.068 1.00 78.19 87 GLY A C 1
ATOM 738 O O . GLY A 1 87 ? -19.676 -14.555 -3.718 1.00 78.19 87 GLY A O 1
ATOM 739 N N . THR A 1 88 ? -21.079 -15.235 -5.344 1.00 65.19 88 THR A N 1
ATOM 740 C CA . THR A 1 88 ? -20.468 -14.524 -6.478 1.00 65.19 88 THR A CA 1
ATOM 741 C C . THR A 1 88 ? -21.374 -13.376 -6.919 1.00 65.19 88 THR A C 1
ATOM 743 O O . THR A 1 88 ? -22.596 -13.471 -6.807 1.00 65.19 88 THR A O 1
ATOM 746 N N . SER A 1 89 ? -20.792 -12.286 -7.420 1.00 68.88 89 SER A N 1
ATOM 747 C CA . SER A 1 89 ? -21.542 -11.304 -8.210 1.00 68.88 89 SER A CA 1
ATOM 748 C C . SER A 1 89 ? -21.996 -11.946 -9.529 1.00 68.88 89 SER A C 1
ATOM 750 O O . SER A 1 89 ? -21.368 -12.896 -10.003 1.00 68.88 89 SER A O 1
ATOM 752 N N . LYS A 1 90 ? -23.099 -11.456 -10.112 1.00 75.12 90 LYS A N 1
ATOM 753 C CA . LYS A 1 90 ? -23.551 -11.897 -11.447 1.00 75.12 90 LYS A CA 1
ATOM 754 C C . LYS A 1 90 ? -22.554 -11.488 -12.534 1.00 75.12 90 LYS A C 1
ATOM 756 O O . LYS A 1 90 ? -22.288 -12.251 -13.452 1.00 75.12 90 LYS A O 1
ATOM 761 N N . GLU A 1 91 ? -21.983 -10.298 -12.379 1.00 84.75 91 GLU A N 1
ATOM 762 C CA . GLU A 1 91 ? -20.998 -9.703 -13.278 1.00 84.75 91 GLU A CA 1
ATOM 763 C C . GLU A 1 91 ? -19.643 -9.578 -12.577 1.00 84.75 91 GLU A C 1
ATOM 765 O O . GLU A 1 91 ? -19.568 -9.312 -11.373 1.00 84.75 91 GLU A O 1
ATOM 770 N N . LEU A 1 92 ? -18.557 -9.760 -13.329 1.00 88.69 92 LEU A N 1
ATOM 771 C CA . LEU A 1 92 ? -17.196 -9.644 -12.802 1.00 88.69 92 LEU A CA 1
ATOM 772 C C . LEU A 1 92 ? -16.683 -8.196 -12.818 1.00 88.69 92 LEU A C 1
ATOM 774 O O . LEU A 1 92 ? -15.936 -7.803 -11.925 1.00 88.69 92 LEU A O 1
ATOM 778 N N . TYR A 1 93 ? -17.095 -7.387 -13.791 1.00 91.25 93 TYR A N 1
ATOM 779 C CA . TYR A 1 93 ? -16.704 -5.983 -13.925 1.00 91.25 93 TYR A CA 1
ATOM 780 C C . TYR A 1 93 ? -17.936 -5.094 -13.728 1.00 91.25 93 TYR A C 1
ATOM 782 O O . TYR A 1 93 ? -18.968 -5.401 -14.318 1.00 91.25 93 TYR A O 1
ATOM 790 N N . PRO A 1 94 ? -17.868 -4.011 -12.932 1.00 91.31 94 PRO A N 1
ATOM 791 C CA . PRO A 1 94 ? -18.996 -3.097 -12.809 1.00 91.31 94 PRO A CA 1
ATOM 792 C C . PRO A 1 94 ? -19.240 -2.323 -14.112 1.00 91.31 94 PRO A C 1
ATOM 794 O O . PRO A 1 94 ? -18.289 -1.906 -14.782 1.00 91.31 94 PRO A O 1
ATOM 797 N N . SER A 1 95 ? -20.522 -2.100 -14.428 1.00 90.69 95 SER A N 1
ATOM 798 C CA . SER A 1 95 ? -20.970 -1.213 -15.512 1.00 90.69 95 SER A CA 1
ATOM 799 C C . SER A 1 95 ? -20.340 0.179 -15.392 1.00 90.69 95 SER A C 1
ATOM 801 O O . SER A 1 95 ? -20.096 0.680 -14.288 1.00 90.69 95 SER A O 1
ATOM 803 N N . LEU A 1 96 ? -20.062 0.799 -16.541 1.00 91.62 96 LEU A N 1
ATOM 804 C CA . LEU A 1 96 ? -19.453 2.126 -16.653 1.00 91.62 96 LEU A CA 1
ATOM 805 C C . LEU A 1 96 ? -20.482 3.245 -16.885 1.00 91.62 96 LEU A C 1
ATOM 807 O O . LEU A 1 96 ? -20.090 4.396 -17.093 1.00 91.62 96 LEU A O 1
ATOM 811 N N . GLU A 1 97 ? -21.777 2.924 -16.802 1.00 89.69 97 GLU A N 1
ATOM 812 C CA . GLU A 1 97 ? -22.875 3.882 -16.923 1.00 89.69 97 GLU A CA 1
ATOM 813 C C . GLU A 1 97 ? -22.773 5.035 -15.916 1.00 89.69 97 GLU A C 1
ATOM 815 O O . GLU A 1 97 ? -22.541 4.861 -14.715 1.00 89.69 97 GLU A O 1
ATOM 820 N N . VAL A 1 98 ? -23.018 6.241 -16.417 1.00 87.88 98 VAL A N 1
ATOM 821 C CA . VAL A 1 98 ? -23.053 7.486 -15.651 1.00 87.88 98 VAL A CA 1
ATOM 822 C C . VAL A 1 98 ? -24.462 8.055 -15.756 1.00 87.88 98 VAL A C 1
ATOM 824 O O . VAL A 1 98 ? -25.060 8.035 -16.827 1.00 87.88 98 VAL A O 1
ATOM 827 N N . LYS A 1 99 ? -25.005 8.561 -14.646 1.00 86.00 99 LYS A N 1
ATOM 828 C CA . LYS A 1 99 ? -26.322 9.210 -14.609 1.00 86.00 99 LYS A CA 1
ATOM 829 C C . LYS A 1 99 ? -26.164 10.695 -14.325 1.00 86.00 99 LYS A C 1
ATOM 831 O O . LYS A 1 99 ? -25.252 11.089 -13.597 1.00 86.00 99 LYS A O 1
ATOM 836 N N . ASP A 1 100 ? -27.078 11.509 -14.834 1.00 79.25 100 ASP A N 1
ATOM 837 C CA . ASP A 1 100 ? -27.148 12.911 -14.438 1.00 79.25 100 ASP A CA 1
ATOM 838 C C . ASP A 1 100 ? -27.544 13.023 -12.962 1.00 79.25 100 ASP A C 1
ATOM 840 O O . ASP A 1 100 ? -28.545 12.466 -12.505 1.00 79.25 100 ASP A O 1
ATOM 844 N N . GLY A 1 101 ? -26.718 13.722 -12.188 1.00 67.06 101 GLY A N 1
ATOM 845 C CA . GLY A 1 101 ? -27.033 14.116 -10.825 1.00 67.06 101 GLY A CA 1
ATOM 846 C C . GLY A 1 101 ? -27.846 15.408 -10.774 1.00 67.06 101 GLY A C 1
ATOM 847 O O . GLY A 1 101 ? -28.078 16.081 -11.782 1.00 67.06 101 GLY A O 1
ATOM 848 N N . ALA A 1 102 ? -28.224 15.804 -9.556 1.00 58.72 102 ALA A N 1
ATOM 849 C CA . ALA A 1 102 ? -28.747 17.143 -9.310 1.00 58.72 102 ALA A CA 1
ATOM 850 C C . ALA A 1 102 ? -27.792 18.202 -9.900 1.00 58.72 102 ALA A C 1
ATOM 852 O O . ALA A 1 102 ? -26.569 18.071 -9.805 1.00 58.72 102 ALA A O 1
ATOM 853 N N . ASN A 1 103 ? -28.362 19.235 -10.523 1.00 64.56 103 ASN A N 1
ATOM 854 C CA . ASN A 1 103 ? -27.651 20.300 -11.244 1.00 64.56 103 ASN A CA 1
ATOM 855 C C . ASN A 1 103 ? -26.897 19.856 -12.522 1.00 64.56 103 ASN A C 1
ATOM 857 O O . ASN A 1 103 ? -25.948 20.528 -12.919 1.00 64.56 103 ASN A O 1
ATOM 861 N N . ARG A 1 104 ? -27.316 18.761 -13.185 1.00 68.06 104 ARG A N 1
ATOM 862 C CA . ARG A 1 104 ? -26.720 18.239 -14.444 1.00 68.06 104 ARG A CA 1
ATOM 863 C C . ARG A 1 104 ? -25.230 17.876 -14.332 1.00 68.06 104 ARG A C 1
ATOM 865 O O . ARG A 1 104 ? -24.496 17.894 -15.316 1.00 68.06 104 ARG A O 1
ATOM 872 N N . ILE A 1 105 ? -24.763 17.559 -13.124 1.00 76.38 105 ILE A N 1
ATOM 873 C CA . ILE A 1 105 ? -23.401 17.066 -12.902 1.00 76.38 105 ILE A CA 1
ATOM 874 C C . ILE A 1 105 ? -23.437 15.541 -12.930 1.00 76.38 105 ILE A C 1
ATOM 876 O O . ILE A 1 105 ? -24.120 14.920 -12.115 1.00 76.38 105 ILE A O 1
ATOM 880 N N . ALA A 1 106 ? -22.665 14.951 -13.840 1.00 81.94 106 ALA A N 1
ATOM 881 C CA . ALA A 1 106 ? -22.439 13.515 -13.944 1.00 81.94 106 ALA A CA 1
ATOM 882 C C . ALA A 1 106 ? -22.170 12.854 -12.577 1.00 81.94 106 ALA A C 1
ATOM 884 O O . ALA A 1 106 ? -21.315 13.299 -11.806 1.00 81.94 106 ALA A O 1
ATOM 885 N N . LYS A 1 107 ? -22.864 11.748 -12.297 1.00 85.56 107 LYS A N 1
ATOM 886 C CA . LYS A 1 107 ? -22.714 10.936 -11.087 1.00 85.56 107 LYS A CA 1
ATOM 887 C C . LYS A 1 107 ? -22.680 9.458 -11.454 1.00 85.56 107 LYS A C 1
ATOM 889 O O . LYS A 1 107 ? -23.587 8.942 -12.097 1.00 85.56 107 LYS A O 1
ATOM 894 N N . TYR A 1 108 ? -21.657 8.757 -10.979 1.00 86.94 108 TYR A N 1
ATOM 895 C CA . TYR A 1 108 ? -21.547 7.308 -11.127 1.00 86.94 108 TYR A CA 1
ATOM 896 C C . TYR A 1 108 ? -22.348 6.583 -10.019 1.00 86.94 108 TYR A C 1
ATOM 898 O O . TYR A 1 108 ? -21.976 6.688 -8.841 1.00 86.94 108 TYR A O 1
ATOM 906 N N . PRO A 1 109 ? -23.462 5.889 -10.335 1.00 80.25 109 PRO A N 1
ATOM 907 C CA . PRO A 1 109 ? -24.239 5.139 -9.354 1.00 80.25 109 PRO A CA 1
ATOM 908 C C . PRO A 1 109 ? -23.519 3.833 -8.997 1.00 80.25 109 PRO A C 1
ATOM 910 O O . PRO A 1 109 ? -23.223 3.008 -9.853 1.00 80.25 109 PRO A O 1
ATOM 913 N N . TYR A 1 110 ? -23.244 3.619 -7.713 1.00 69.50 110 TYR A N 1
ATOM 914 C CA . TYR A 1 110 ? -22.525 2.424 -7.279 1.00 69.50 110 TYR A CA 1
ATOM 915 C C . TYR A 1 110 ? -23.494 1.252 -7.070 1.00 69.50 110 TYR A C 1
ATOM 917 O O . TYR A 1 110 ? -24.309 1.285 -6.148 1.00 69.50 110 TYR A O 1
ATOM 925 N N . ASN A 1 111 ? -23.415 0.231 -7.927 1.00 77.56 111 ASN A N 1
ATOM 926 C CA . ASN A 1 111 ? -24.265 -0.961 -7.858 1.00 77.56 111 ASN A CA 1
ATOM 927 C C . ASN A 1 111 ? -23.973 -1.776 -6.573 1.00 77.56 111 ASN A C 1
ATOM 929 O O . ASN A 1 111 ? -22.818 -2.032 -6.221 1.00 77.56 111 ASN A O 1
ATOM 933 N N . SER A 1 112 ? -25.035 -2.194 -5.875 1.00 79.12 112 SER A N 1
ATOM 934 C CA . SER A 1 112 ? -24.998 -3.004 -4.650 1.00 79.12 112 SER A CA 1
ATOM 935 C C . SER A 1 112 ? -24.282 -4.349 -4.801 1.00 79.12 112 SER A C 1
ATOM 937 O O . SER A 1 112 ? -23.794 -4.886 -3.805 1.00 79.12 112 SER A O 1
ATOM 939 N N . ASP A 1 113 ? -24.165 -4.890 -6.015 1.00 83.81 113 ASP A N 1
ATOM 940 C CA . ASP A 1 113 ? -23.419 -6.127 -6.276 1.00 83.81 113 ASP A CA 1
ATOM 941 C C . ASP A 1 113 ? -21.901 -5.983 -6.104 1.00 83.81 113 ASP A C 1
ATOM 943 O O . ASP A 1 113 ? -21.212 -6.961 -5.805 1.00 83.81 113 ASP A O 1
ATOM 947 N N . PHE A 1 114 ? -21.403 -4.747 -6.155 1.00 88.62 114 PHE A N 1
ATOM 948 C CA . PHE A 1 114 ? -19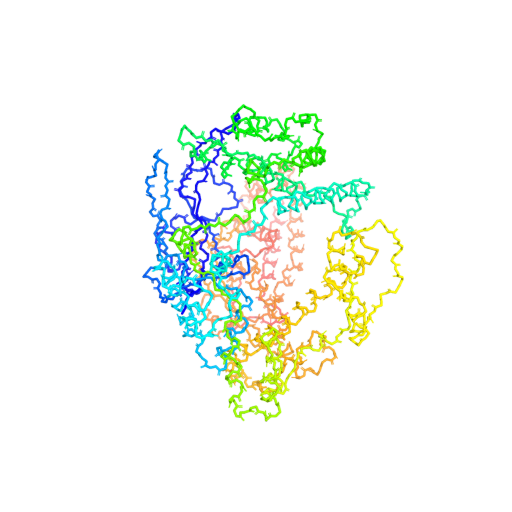.998 -4.393 -5.956 1.00 88.62 114 PHE A CA 1
ATOM 949 C C . PHE A 1 114 ? -19.733 -3.777 -4.568 1.00 88.62 114 PHE A C 1
ATOM 951 O O . PHE A 1 114 ? -18.634 -3.300 -4.282 1.00 88.62 114 PHE A O 1
ATOM 958 N N . VAL A 1 115 ? -20.711 -3.848 -3.655 1.00 89.00 115 VAL A N 1
ATOM 959 C CA . VAL A 1 115 ? -20.561 -3.497 -2.232 1.00 89.00 115 VAL A CA 1
ATOM 960 C C . VAL A 1 115 ? -20.235 -4.749 -1.404 1.00 89.00 115 VAL A C 1
ATOM 962 O O . VAL A 1 115 ? -20.759 -5.840 -1.655 1.00 89.00 115 VAL A O 1
ATOM 965 N N . ALA A 1 116 ? -19.353 -4.597 -0.411 1.00 92.12 116 ALA A N 1
ATOM 966 C CA . ALA A 1 116 ? -19.007 -5.664 0.525 1.00 92.12 116 ALA A CA 1
ATOM 967 C C . ALA A 1 116 ? -20.200 -6.004 1.430 1.00 92.12 116 ALA A C 1
ATOM 969 O O . ALA A 1 116 ? -20.892 -5.113 1.915 1.00 92.12 116 ALA A O 1
ATOM 970 N N . HIS A 1 117 ? -20.407 -7.288 1.732 1.00 91.75 117 HIS A N 1
ATOM 971 C CA . HIS A 1 117 ? -21.352 -7.674 2.788 1.00 91.75 117 HIS A CA 1
ATOM 972 C C . HIS A 1 117 ? -20.756 -7.381 4.170 1.00 91.75 117 HIS A C 1
ATOM 974 O O . HIS A 1 117 ? -21.455 -6.949 5.085 1.00 91.75 117 HIS A O 1
ATOM 980 N N . ALA A 1 118 ? -19.447 -7.599 4.315 1.00 94.56 118 ALA A N 1
ATOM 981 C CA . ALA A 1 118 ? -18.729 -7.349 5.551 1.00 94.56 118 ALA A CA 1
ATOM 982 C C . ALA A 1 118 ? -17.245 -7.035 5.312 1.00 94.56 118 ALA A C 1
ATOM 984 O O . ALA A 1 118 ? -16.663 -7.397 4.288 1.00 94.56 118 ALA A O 1
ATOM 985 N N . PHE A 1 119 ? -16.625 -6.389 6.296 1.00 95.62 119 PHE A N 1
ATOM 986 C CA . PHE A 1 119 ? -15.184 -6.171 6.379 1.00 95.62 119 PHE A CA 1
ATOM 987 C C . PHE A 1 119 ? -14.597 -6.991 7.519 1.00 95.62 119 PHE A C 1
ATOM 989 O O . PHE A 1 119 ? -15.053 -6.897 8.659 1.00 95.62 119 PHE A O 1
ATOM 996 N N . ILE A 1 120 ? -13.528 -7.727 7.233 1.00 95.75 120 ILE A N 1
ATOM 997 C CA . ILE A 1 120 ? -12.746 -8.456 8.233 1.00 95.75 120 ILE A CA 1
ATOM 998 C C . ILE A 1 120 ? -11.389 -7.772 8.428 1.00 95.75 120 ILE A C 1
ATOM 1000 O O . ILE A 1 120 ? -10.808 -7.241 7.483 1.00 95.75 120 ILE A O 1
ATOM 1004 N N . SER A 1 121 ? -10.867 -7.747 9.658 1.00 96.00 121 SER A N 1
ATOM 1005 C CA . SER A 1 121 ? -9.502 -7.257 9.889 1.00 96.00 121 SER A CA 1
ATOM 1006 C C . SER A 1 121 ? -8.484 -8.242 9.316 1.00 96.00 121 SER A C 1
ATOM 1008 O O . SER A 1 121 ? -8.614 -9.445 9.530 1.00 96.00 121 SER A O 1
ATOM 1010 N N . VAL A 1 122 ? -7.408 -7.753 8.690 1.00 95.62 122 VAL A N 1
ATOM 1011 C CA . VAL A 1 122 ? -6.313 -8.615 8.196 1.00 95.62 122 VAL A CA 1
ATOM 1012 C C . VAL A 1 122 ? -5.674 -9.451 9.312 1.00 95.62 122 VAL A C 1
ATOM 1014 O O . VAL A 1 122 ? -5.138 -10.525 9.069 1.00 95.62 122 VAL A O 1
ATOM 1017 N N . HIS A 1 123 ? -5.787 -9.006 10.566 1.00 94.38 123 HIS A N 1
ATOM 1018 C CA . HIS A 1 123 ? -5.331 -9.749 11.740 1.00 94.38 123 HIS A CA 1
ATOM 1019 C C . HIS A 1 123 ? -6.218 -10.951 12.117 1.00 94.38 123 HIS A C 1
ATOM 1021 O O . HIS A 1 123 ? -5.803 -11.748 12.955 1.00 94.38 123 HIS A O 1
ATOM 1027 N N . GLU A 1 124 ? -7.419 -11.080 11.544 1.00 95.25 124 GLU A N 1
ATOM 1028 C CA . GLU A 1 124 ? -8.239 -12.296 11.632 1.00 95.25 124 GLU A CA 1
ATOM 1029 C C . GLU A 1 124 ? -7.953 -13.275 10.482 1.00 95.25 124 GLU A C 1
ATOM 1031 O O . GLU A 1 124 ? -8.352 -14.427 10.583 1.00 95.25 124 GLU A O 1
ATOM 1036 N N . LEU A 1 125 ? -7.216 -12.882 9.432 1.00 95.56 125 LEU A N 1
ATOM 1037 C CA . LEU A 1 125 ? -6.829 -13.814 8.361 1.00 95.56 125 LEU A CA 1
ATOM 1038 C C . LEU A 1 125 ? -5.910 -14.930 8.885 1.00 95.56 125 LEU A C 1
ATOM 1040 O O . LEU A 1 125 ? -6.008 -16.060 8.426 1.00 95.56 125 LEU A O 1
ATOM 1044 N N . LEU A 1 126 ? -5.070 -14.635 9.885 1.00 96.12 126 LEU A N 1
ATOM 1045 C CA . LEU A 1 126 ? -4.240 -15.633 10.568 1.00 96.12 126 LEU A CA 1
ATOM 1046 C C . LEU A 1 126 ? -5.094 -16.748 11.220 1.00 96.12 126 LEU A C 1
ATOM 1048 O O . LEU A 1 126 ? -4.939 -17.902 10.826 1.00 96.12 126 LEU A O 1
ATOM 1052 N N . PRO A 1 127 ? -6.006 -16.460 12.177 1.00 96.25 127 PRO A N 1
ATOM 1053 C CA . PRO A 1 127 ? -6.867 -17.493 12.747 1.00 96.25 127 PRO A CA 1
ATOM 1054 C C . PRO A 1 127 ? -7.880 -18.072 11.748 1.00 96.25 127 PRO A C 1
ATOM 1056 O O . PRO A 1 127 ? -8.198 -19.247 11.867 1.00 96.25 127 PRO A O 1
ATOM 1059 N N . LEU A 1 128 ? -8.342 -17.313 10.745 1.00 96.12 128 LEU A N 1
ATOM 1060 C CA . LEU A 1 128 ? -9.180 -17.837 9.656 1.00 96.12 128 LEU A CA 1
ATOM 1061 C C . LEU A 1 128 ? -8.456 -18.958 8.907 1.00 96.12 128 LEU A C 1
ATOM 1063 O O . LEU A 1 128 ? -8.988 -20.059 8.797 1.00 96.12 128 LEU A O 1
ATOM 1067 N N . MET A 1 129 ? -7.234 -18.697 8.430 1.00 95.62 129 MET A N 1
ATOM 1068 C CA . MET A 1 129 ? -6.444 -19.689 7.700 1.00 95.62 129 MET A CA 1
ATOM 1069 C C . MET A 1 129 ? -6.029 -20.859 8.592 1.00 95.62 129 MET A C 1
ATOM 1071 O O . MET A 1 129 ? -6.004 -21.991 8.121 1.00 95.62 129 MET A O 1
ATOM 1075 N N . PHE A 1 130 ? -5.764 -20.622 9.880 1.00 96.81 130 PHE A N 1
ATOM 1076 C CA . PHE A 1 130 ? -5.493 -21.708 10.821 1.00 96.81 130 PHE A CA 1
ATOM 1077 C C . PHE A 1 130 ? -6.726 -22.595 11.046 1.00 96.81 130 PHE A C 1
ATOM 1079 O O . PHE A 1 130 ? -6.628 -23.814 10.970 1.00 96.81 130 PHE A O 1
ATOM 1086 N N . TYR A 1 131 ? -7.914 -22.013 11.227 1.00 96.69 131 TYR A N 1
ATOM 1087 C CA . TYR A 1 131 ? -9.154 -22.785 11.330 1.00 96.69 131 TYR A CA 1
ATOM 1088 C C . TYR A 1 131 ? -9.508 -23.510 10.021 1.00 96.69 131 TYR A C 1
ATOM 1090 O O . TYR A 1 131 ? -9.994 -24.641 10.057 1.00 96.69 131 TYR A O 1
ATOM 1098 N N . GLN A 1 132 ? -9.213 -22.901 8.866 1.00 95.38 132 GLN A N 1
ATOM 1099 C CA . GLN A 1 132 ? -9.335 -23.551 7.559 1.00 95.38 132 GLN A CA 1
ATOM 1100 C C . GLN A 1 132 ? -8.406 -24.764 7.445 1.00 95.38 132 GLN A C 1
ATOM 1102 O O . GLN A 1 132 ? -8.850 -25.804 6.973 1.00 95.38 132 GLN A O 1
ATOM 1107 N N . HIS A 1 133 ? -7.158 -24.647 7.909 1.00 93.62 133 HIS A N 1
ATOM 1108 C CA . HIS A 1 133 ? -6.184 -25.744 7.960 1.00 93.62 133 HIS A CA 1
ATOM 1109 C C . HIS A 1 133 ? -6.640 -26.890 8.872 1.00 93.62 133 HIS A C 1
ATOM 1111 O O . HIS A 1 133 ? -6.454 -28.053 8.534 1.00 93.62 133 HIS A O 1
ATOM 1117 N N . LEU A 1 134 ? -7.261 -26.571 10.013 1.00 94.06 134 LEU A N 1
ATOM 1118 C CA . LEU A 1 134 ? -7.743 -27.571 10.972 1.00 94.06 134 LEU A CA 1
ATOM 1119 C C . LEU A 1 134 ? -9.041 -28.277 10.540 1.00 94.06 134 LEU A C 1
ATOM 1121 O O . LEU A 1 134 ? -9.231 -29.438 10.881 1.00 94.06 134 LEU A O 1
ATOM 1125 N N . THR A 1 135 ? -9.959 -27.585 9.851 1.00 94.31 135 THR A N 1
ATOM 1126 C CA . THR A 1 135 ? -11.347 -28.076 9.674 1.00 94.31 135 THR A CA 1
ATOM 1127 C C . THR A 1 135 ? -11.901 -28.023 8.254 1.00 94.31 135 THR A C 1
ATOM 1129 O O . THR A 1 135 ? -12.912 -28.665 7.976 1.00 94.31 135 THR A O 1
ATOM 1132 N N . GLY A 1 136 ? -11.327 -27.203 7.371 1.00 92.88 136 GLY A N 1
ATOM 1133 C CA . GLY A 1 136 ? -11.902 -26.878 6.064 1.00 92.88 136 GLY A CA 1
ATOM 1134 C C . GLY A 1 136 ? -13.123 -25.936 6.075 1.00 92.88 136 GLY A C 1
ATOM 1135 O O . GLY A 1 136 ? -13.572 -25.543 4.999 1.00 92.88 136 GLY A O 1
ATOM 1136 N N . LYS A 1 137 ? -13.655 -25.546 7.249 1.00 93.50 137 LYS A N 1
ATOM 1137 C CA . LYS A 1 137 ? -14.994 -24.930 7.422 1.00 93.50 137 LYS A CA 1
ATOM 1138 C C . LYS A 1 137 ? -14.994 -23.418 7.712 1.00 93.50 137 LYS A C 1
ATOM 1140 O O . LYS A 1 137 ? -15.975 -22.881 8.227 1.00 93.50 137 LYS A O 1
ATOM 1145 N N . SER A 1 138 ? -13.918 -22.688 7.398 1.00 92.88 138 SER A N 1
ATOM 1146 C CA . SER A 1 138 ? -13.814 -21.259 7.771 1.00 92.88 138 SER A CA 1
ATOM 1147 C C . SER A 1 138 ? -14.870 -20.356 7.119 1.00 92.88 138 SER A C 1
ATOM 1149 O O . SER A 1 138 ? -15.258 -19.340 7.698 1.00 92.88 138 SER A O 1
ATOM 1151 N N . GLU A 1 139 ? -15.363 -20.732 5.937 1.00 92.19 139 GLU A N 1
ATOM 1152 C CA . GLU A 1 139 ? -16.393 -19.982 5.224 1.00 92.19 139 GLU A CA 1
ATOM 1153 C C . GLU A 1 139 ? -17.769 -20.061 5.903 1.00 92.19 139 GLU A C 1
ATOM 1155 O O . GLU A 1 139 ? -18.490 -19.060 5.928 1.00 92.19 139 GLU A O 1
ATOM 1160 N N . ASP A 1 140 ? -18.128 -21.198 6.491 1.00 93.19 140 ASP A N 1
ATOM 1161 C CA . ASP A 1 140 ? -19.457 -21.377 7.077 1.00 93.19 140 ASP A CA 1
ATOM 1162 C C . ASP A 1 140 ? -19.582 -20.632 8.407 1.00 93.19 140 ASP A C 1
ATOM 1164 O O . ASP A 1 140 ? -20.527 -19.860 8.584 1.00 93.19 140 ASP A O 1
ATOM 1168 N N . LEU A 1 141 ? -18.546 -20.686 9.251 1.00 93.19 141 LEU A N 1
ATOM 1169 C CA . LEU A 1 141 ? -18.470 -19.879 10.474 1.00 93.19 141 LEU A CA 1
ATOM 1170 C C . LEU A 1 141 ? -18.549 -18.364 10.185 1.00 93.19 141 LEU A C 1
ATOM 1172 O O . LEU A 1 141 ? -19.158 -17.610 10.949 1.00 93.19 141 LEU A O 1
ATOM 1176 N N . LEU A 1 142 ? -17.989 -17.893 9.062 1.00 93.50 142 LEU A N 1
ATOM 1177 C CA . LEU A 1 142 ? -18.128 -16.494 8.637 1.00 93.50 142 LEU A CA 1
ATOM 1178 C C . LEU A 1 142 ? -19.547 -16.156 8.162 1.00 93.50 142 LEU A C 1
ATOM 1180 O O . LEU A 1 142 ? -20.059 -15.095 8.526 1.00 93.50 142 LEU A O 1
ATOM 1184 N N . LYS A 1 143 ? -20.201 -17.036 7.389 1.00 93.25 143 LYS A N 1
ATOM 1185 C CA . LYS A 1 143 ? -21.612 -16.861 6.988 1.00 93.25 143 LYS A CA 1
ATOM 1186 C C . LYS A 1 143 ? -22.521 -16.776 8.215 1.00 93.25 143 LYS A C 1
ATOM 1188 O O . LYS A 1 143 ? -23.372 -15.892 8.285 1.00 93.25 143 LYS A O 1
ATOM 1193 N N . GLU A 1 144 ? -22.335 -17.675 9.177 1.00 93.06 144 GLU A N 1
ATOM 1194 C CA . GLU A 1 144 ? -23.096 -17.715 10.428 1.00 93.06 144 GLU A CA 1
ATOM 1195 C C . GLU A 1 144 ? -22.864 -16.467 11.280 1.00 93.06 144 GLU A C 1
ATOM 1197 O O . GLU A 1 144 ? -23.830 -15.851 11.725 1.00 93.06 144 GLU A O 1
ATOM 1202 N N . THR A 1 145 ? -21.608 -16.035 11.430 1.00 93.31 145 THR A N 1
ATOM 1203 C CA . THR A 1 145 ? -21.254 -14.805 12.159 1.00 93.31 145 THR A CA 1
ATOM 1204 C C . THR A 1 145 ? -21.941 -13.574 11.562 1.00 93.31 145 THR A C 1
ATOM 1206 O O . THR A 1 145 ? -22.520 -12.781 12.303 1.00 93.31 145 THR A O 1
ATOM 1209 N N . VAL A 1 146 ? -21.910 -13.411 10.232 1.00 93.75 146 VAL A N 1
ATOM 1210 C CA . VAL A 1 146 ? -22.559 -12.277 9.548 1.00 93.75 146 VAL A CA 1
ATOM 1211 C C . VAL A 1 146 ? -24.070 -12.289 9.798 1.00 93.75 146 VAL A C 1
ATOM 1213 O O . VAL A 1 146 ? -24.612 -11.285 10.258 1.00 93.75 146 VAL A O 1
ATOM 1216 N N . ARG A 1 147 ? -24.734 -13.436 9.587 1.00 93.44 147 ARG A N 1
ATOM 1217 C CA . ARG A 1 147 ? -26.181 -13.597 9.827 1.00 93.44 147 ARG A CA 1
ATOM 1218 C C . ARG A 1 147 ? -26.566 -13.330 11.286 1.00 93.44 147 ARG A C 1
ATOM 1220 O O . ARG A 1 147 ? -27.594 -12.712 11.542 1.00 93.44 147 ARG A O 1
ATOM 1227 N N . HIS A 1 148 ? -25.747 -13.781 12.239 1.00 94.62 148 HIS A N 1
ATOM 1228 C CA . HIS A 1 148 ? -25.970 -13.581 13.676 1.00 94.62 148 HIS A CA 1
ATOM 1229 C C . HIS A 1 148 ? -25.906 -12.098 14.063 1.00 94.62 148 HIS A C 1
ATOM 1231 O O . HIS A 1 148 ? -26.792 -11.607 14.757 1.00 94.62 148 HIS A O 1
ATOM 1237 N N . ILE A 1 149 ? -24.911 -11.360 13.557 1.00 94.94 149 ILE A N 1
ATOM 1238 C CA . ILE A 1 149 ? -24.793 -9.913 13.802 1.00 94.94 149 ILE A CA 1
ATOM 1239 C C . ILE A 1 149 ? -25.959 -9.150 13.158 1.00 94.94 149 ILE A C 1
ATOM 1241 O O . ILE A 1 149 ? -26.559 -8.309 13.822 1.00 94.94 149 ILE A O 1
ATOM 1245 N N . GLN A 1 150 ? -26.328 -9.478 11.914 1.00 93.94 150 GLN A N 1
ATOM 1246 C CA . GLN A 1 150 ? -27.484 -8.879 11.228 1.00 93.94 150 GLN A CA 1
ATOM 1247 C C . GLN A 1 150 ? -28.790 -9.099 11.997 1.00 93.94 150 GLN A C 1
ATOM 1249 O O . GLN A 1 150 ? -29.573 -8.167 12.170 1.00 93.94 150 GLN A O 1
ATOM 1254 N N . ARG A 1 151 ? -29.007 -10.311 12.526 1.00 95.69 151 ARG A N 1
ATOM 1255 C CA . ARG A 1 151 ? -30.163 -10.603 13.378 1.00 95.69 151 ARG A CA 1
ATOM 1256 C C . ARG A 1 151 ? -30.173 -9.734 14.637 1.00 95.69 151 ARG A C 1
ATOM 1258 O O . ARG A 1 151 ? -31.190 -9.116 14.910 1.00 95.69 151 ARG A O 1
ATOM 1265 N N . ILE A 1 152 ? -29.055 -9.633 15.359 1.00 96.50 152 ILE A N 1
ATOM 1266 C CA . ILE A 1 152 ? -28.964 -8.783 16.561 1.00 96.50 152 ILE A CA 1
ATOM 1267 C C . ILE A 1 152 ? -29.202 -7.305 16.225 1.00 96.50 152 ILE A C 1
ATOM 1269 O O . ILE A 1 152 ? -29.839 -6.597 17.000 1.00 96.50 152 ILE A O 1
ATOM 1273 N N . TYR A 1 153 ? -28.721 -6.824 15.077 1.00 95.88 153 TYR A N 1
ATOM 1274 C CA . TYR A 1 153 ? -28.959 -5.446 14.641 1.00 95.88 153 TYR A CA 1
ATOM 1275 C C . TYR A 1 153 ? -30.439 -5.195 14.335 1.00 95.88 153 TYR A C 1
ATOM 1277 O O . TYR A 1 153 ? -30.980 -4.193 14.796 1.00 95.88 153 TYR A O 1
ATOM 1285 N N . LYS A 1 154 ? -31.109 -6.132 13.655 1.00 96.00 154 LYS A N 1
ATOM 1286 C CA . LYS A 1 154 ? -32.557 -6.086 13.423 1.00 96.00 154 LYS A CA 1
ATOM 1287 C C . LYS A 1 154 ? -33.354 -6.150 14.733 1.00 96.00 154 LYS A C 1
ATOM 1289 O O . LYS A 1 154 ? -34.233 -5.325 14.950 1.00 96.00 154 LYS A O 1
ATOM 1294 N N . ASP A 1 155 ? -33.013 -7.076 15.627 1.00 96.56 155 ASP A N 1
ATOM 1295 C CA . ASP A 1 155 ? -33.666 -7.233 16.934 1.00 96.56 155 ASP A CA 1
ATOM 1296 C C . ASP A 1 155 ? -33.465 -5.979 17.821 1.00 96.56 155 ASP A C 1
ATOM 1298 O O . ASP A 1 155 ? -34.338 -5.629 18.613 1.00 96.56 155 ASP A O 1
ATOM 1302 N N . PHE A 1 156 ? -32.356 -5.248 17.653 1.00 96.25 156 PHE A N 1
ATOM 1303 C CA . PHE A 1 156 ? -32.118 -3.951 18.297 1.00 96.25 156 PHE A CA 1
ATOM 1304 C C . PHE A 1 156 ? -32.878 -2.781 17.642 1.00 96.25 156 PHE A C 1
ATOM 1306 O O . PHE A 1 156 ? -33.350 -1.905 18.372 1.00 96.25 156 PHE A O 1
ATOM 1313 N N . GLU A 1 157 ? -33.000 -2.744 16.307 1.00 95.94 157 GLU A N 1
ATOM 1314 C CA . GLU A 1 157 ? -33.804 -1.746 15.574 1.00 95.94 157 GLU A CA 1
ATOM 1315 C C . GLU A 1 157 ? -35.292 -1.858 15.919 1.00 95.94 157 GLU A C 1
ATOM 1317 O O . GLU A 1 157 ? -35.935 -0.844 16.166 1.00 95.94 157 GLU A O 1
ATOM 1322 N N . GLU A 1 158 ? -35.814 -3.084 15.982 1.00 95.44 158 GLU A N 1
ATOM 1323 C CA . GLU A 1 158 ? -37.213 -3.405 16.299 1.00 95.44 158 GLU A CA 1
ATOM 1324 C C . GLU A 1 158 ? -37.514 -3.396 17.812 1.00 95.44 158 GLU A C 1
ATOM 1326 O O . GLU A 1 158 ? -38.532 -3.929 18.241 1.00 95.44 158 GLU A O 1
ATOM 1331 N N . GLU A 1 159 ? -36.611 -2.841 18.628 1.00 93.56 159 GLU A N 1
ATOM 1332 C CA . GLU A 1 159 ? -36.752 -2.694 20.087 1.00 93.56 159 GLU A CA 1
ATOM 1333 C C . GLU A 1 159 ? -37.062 -4.004 20.839 1.00 93.56 159 GLU A C 1
ATOM 1335 O O . GLU A 1 159 ? -37.631 -4.002 21.928 1.00 93.56 159 GLU A O 1
ATOM 1340 N N . ARG A 1 160 ? -36.616 -5.144 20.292 1.00 95.12 160 ARG A N 1
ATOM 1341 C CA . ARG A 1 160 ? -36.656 -6.465 20.948 1.00 95.12 160 ARG A CA 1
ATOM 1342 C C . ARG A 1 160 ? -35.458 -6.700 21.876 1.00 95.12 160 ARG A C 1
ATOM 1344 O O . ARG A 1 160 ? -35.470 -7.638 22.665 1.00 95.12 160 ARG A O 1
ATOM 1351 N N . ILE A 1 161 ? -34.436 -5.846 21.786 1.00 95.56 161 ILE A N 1
ATOM 1352 C CA . ILE A 1 161 ? -33.280 -5.779 22.688 1.00 95.56 161 ILE A CA 1
ATOM 1353 C C . ILE A 1 161 ? -33.243 -4.375 23.301 1.00 95.56 161 ILE A C 1
ATOM 1355 O O . ILE A 1 161 ? -32.973 -3.407 22.585 1.00 95.56 161 ILE A O 1
ATOM 1359 N N . ASN A 1 162 ? -33.503 -4.250 24.607 1.00 93.75 162 ASN A N 1
ATOM 1360 C CA . ASN A 1 162 ? -33.565 -2.961 25.318 1.00 93.75 162 ASN A CA 1
ATOM 1361 C C . ASN A 1 162 ? -32.585 -2.862 26.490 1.00 93.75 162 ASN A C 1
ATOM 1363 O O . ASN A 1 162 ? -32.173 -1.763 26.858 1.00 93.75 162 ASN A O 1
ATOM 1367 N N . THR A 1 163 ? -32.149 -4.000 27.019 1.00 94.50 163 THR A N 1
ATOM 1368 C CA . THR A 1 163 ? -31.166 -4.120 28.096 1.00 94.50 163 THR A CA 1
ATOM 1369 C C . THR A 1 163 ? -29.920 -4.888 27.638 1.00 94.50 163 THR A C 1
ATOM 1371 O O . THR A 1 163 ? -29.872 -5.474 26.552 1.00 94.50 163 THR A O 1
ATOM 1374 N N . ILE A 1 164 ? -28.877 -4.900 28.474 1.00 94.75 164 ILE A N 1
ATOM 1375 C CA . ILE A 1 164 ? -27.721 -5.787 28.266 1.00 94.75 164 ILE A CA 1
ATOM 1376 C C . ILE A 1 164 ? -28.116 -7.264 28.421 1.00 94.75 164 ILE A C 1
ATOM 1378 O O . ILE A 1 164 ? -27.600 -8.093 27.677 1.00 94.75 164 ILE A O 1
ATOM 1382 N N . GLU A 1 165 ? -29.061 -7.585 29.304 1.00 93.94 165 GLU A N 1
ATOM 1383 C CA . GLU A 1 165 ? -29.545 -8.954 29.528 1.00 93.94 165 GLU A CA 1
ATOM 1384 C C . GLU A 1 165 ? -30.264 -9.508 28.287 1.00 93.94 165 GLU A C 1
ATOM 1386 O O . GLU A 1 165 ? -29.996 -10.637 27.868 1.00 93.94 165 GLU A O 1
ATOM 1391 N N . ASP A 1 166 ? -31.088 -8.689 27.618 1.00 95.25 166 ASP A N 1
ATOM 1392 C CA . ASP A 1 166 ? -31.708 -9.048 26.332 1.00 95.25 166 ASP A CA 1
ATOM 1393 C C . ASP A 1 166 ? -30.646 -9.362 25.270 1.00 95.25 166 ASP A C 1
ATOM 1395 O O . ASP A 1 166 ? -30.761 -10.341 24.527 1.00 95.25 166 ASP A O 1
ATOM 1399 N N . LEU A 1 167 ? -29.588 -8.542 25.208 1.00 95.56 167 LEU A N 1
ATOM 1400 C CA . LEU A 1 167 ? -28.487 -8.726 24.266 1.00 95.56 167 LEU A CA 1
ATOM 1401 C C . LEU A 1 167 ? -27.708 -10.010 24.570 1.00 95.56 167 LEU A C 1
ATOM 1403 O O . LEU A 1 167 ? -27.377 -10.742 23.640 1.00 95.56 167 LEU A O 1
ATOM 1407 N N . GLU A 1 168 ? -27.427 -10.316 25.837 1.00 94.56 168 GLU A N 1
ATOM 1408 C CA . GLU A 1 168 ? -26.756 -11.559 26.233 1.00 94.56 168 GLU A CA 1
ATOM 1409 C C . GLU A 1 168 ? -27.600 -12.793 25.890 1.00 94.56 168 GLU A C 1
ATOM 1411 O O . GLU A 1 168 ? -27.082 -13.738 25.281 1.00 94.56 168 GLU A O 1
ATOM 1416 N N . LYS A 1 169 ? -28.909 -12.744 26.169 1.00 94.56 169 LYS A N 1
ATOM 1417 C CA . LYS A 1 169 ? -29.883 -13.795 25.838 1.00 94.56 169 LYS A CA 1
ATOM 1418 C C . LYS A 1 169 ? -30.007 -14.022 24.327 1.00 94.56 169 LYS A C 1
ATOM 1420 O O . LYS A 1 169 ? -29.976 -15.169 23.881 1.00 94.56 169 LYS A O 1
ATOM 1425 N N . ALA A 1 170 ? -30.093 -12.956 23.529 1.00 93.88 170 ALA A N 1
ATOM 1426 C CA . ALA A 1 170 ? -30.146 -13.035 22.066 1.00 93.88 170 ALA A CA 1
ATOM 1427 C C . ALA A 1 170 ? -28.816 -13.509 21.448 1.00 93.88 170 ALA A C 1
ATOM 1429 O O . ALA A 1 170 ? -28.798 -14.235 20.453 1.00 93.88 170 ALA A O 1
ATOM 1430 N N . ASN A 1 171 ? -27.687 -13.123 22.045 1.00 93.19 171 ASN A N 1
ATOM 1431 C CA . ASN A 1 171 ? -26.351 -13.474 21.574 1.00 93.19 171 ASN A CA 1
ATOM 1432 C C . ASN A 1 171 ? -25.907 -14.896 21.960 1.00 93.19 171 ASN A C 1
ATOM 1434 O O . ASN A 1 171 ? -25.029 -15.444 21.292 1.00 93.19 171 ASN A O 1
ATOM 1438 N N . GLN A 1 172 ? -26.490 -15.494 23.006 1.00 89.69 172 GLN A N 1
ATOM 1439 C CA . GLN A 1 172 ? -26.206 -16.868 23.454 1.00 89.69 172 GLN A CA 1
ATOM 1440 C C . GLN A 1 172 ? -24.703 -17.129 23.695 1.00 89.69 172 GLN A C 1
ATOM 1442 O O . GLN A 1 172 ? -24.176 -18.185 23.357 1.00 89.69 172 GLN A O 1
ATOM 1447 N N . GLY A 1 173 ? -23.975 -16.125 24.196 1.00 84.06 173 GLY A N 1
ATOM 1448 C CA . GLY A 1 173 ? -22.527 -16.201 24.445 1.00 84.06 173 GLY A CA 1
ATOM 1449 C C . GLY A 1 173 ? -21.619 -16.272 23.203 1.00 84.06 173 GLY A C 1
ATOM 1450 O O . GLY A 1 173 ? -20.398 -16.278 23.361 1.00 84.06 173 GLY A O 1
ATOM 1451 N N . ARG A 1 174 ? -22.161 -16.280 21.973 1.00 86.56 174 ARG A N 1
ATOM 1452 C CA . ARG A 1 174 ? -21.386 -16.488 20.730 1.00 86.56 174 ARG A CA 1
ATOM 1453 C C . ARG A 1 174 ? -20.298 -15.432 20.512 1.00 86.56 174 ARG A C 1
ATOM 1455 O O . ARG A 1 174 ? -19.170 -15.755 20.140 1.00 86.56 174 ARG A O 1
ATOM 1462 N N . LEU A 1 175 ? -20.625 -14.161 20.753 1.00 89.94 175 LEU A N 1
ATOM 1463 C CA . LEU A 1 175 ? -19.694 -13.033 20.656 1.00 89.94 175 LEU A CA 1
ATOM 1464 C C . LEU A 1 175 ? -19.506 -12.354 22.025 1.00 89.94 175 LEU A C 1
ATOM 1466 O O . LEU A 1 175 ? -20.465 -12.239 22.781 1.00 89.94 175 LEU A O 1
ATOM 1470 N N . PRO A 1 176 ? -18.308 -11.851 22.374 1.00 89.56 176 PRO A N 1
ATOM 1471 C CA . PRO A 1 176 ? -18.144 -11.051 23.588 1.00 89.56 176 PRO A CA 1
ATOM 1472 C C . PRO A 1 176 ? -18.892 -9.716 23.447 1.00 89.56 176 PRO A C 1
ATOM 1474 O O . PRO A 1 176 ? -18.853 -9.124 22.375 1.00 89.56 176 PRO A O 1
ATOM 1477 N N . LEU A 1 177 ? -19.485 -9.172 24.519 1.00 89.94 177 LEU A N 1
ATOM 1478 C CA . LEU A 1 177 ? -20.250 -7.909 24.452 1.00 89.94 177 LEU A CA 1
ATOM 1479 C C . LEU A 1 177 ? -19.484 -6.750 23.787 1.00 89.94 177 LEU A C 1
ATOM 1481 O O . LEU A 1 177 ? -20.044 -5.994 22.999 1.00 89.94 177 LEU A O 1
ATOM 1485 N N . GLY A 1 178 ? -18.172 -6.649 24.029 1.00 89.06 178 GLY A N 1
ATOM 1486 C CA . GLY A 1 178 ? -17.295 -5.651 23.399 1.00 89.06 178 GLY A CA 1
ATOM 1487 C C . GLY A 1 178 ? -17.112 -5.785 21.876 1.00 89.06 178 GLY A C 1
ATOM 1488 O O . GLY A 1 178 ? -16.391 -4.979 21.289 1.00 89.06 178 GLY A O 1
ATOM 1489 N N . ALA A 1 179 ? -17.723 -6.792 21.246 1.00 90.69 179 ALA A N 1
ATOM 1490 C CA . ALA A 1 179 ? -17.820 -6.958 19.800 1.00 90.69 179 ALA A CA 1
ATOM 1491 C C . ALA A 1 179 ? -18.861 -6.021 19.162 1.00 90.69 179 ALA A C 1
ATOM 1493 O O . ALA A 1 179 ? -18.712 -5.657 17.996 1.00 90.69 179 ALA A O 1
ATOM 1494 N N . PHE A 1 180 ? -19.895 -5.634 19.915 1.00 93.38 180 PHE A N 1
ATOM 1495 C CA . PHE A 1 180 ? -21.006 -4.822 19.421 1.00 93.38 180 PHE A CA 1
ATOM 1496 C C . PHE A 1 180 ? -20.680 -3.314 19.417 1.00 93.38 180 PHE A C 1
ATOM 1498 O O . PHE A 1 180 ? -19.770 -2.858 20.124 1.00 93.38 180 PHE A O 1
ATOM 1505 N N . PRO A 1 181 ? -21.402 -2.498 18.622 1.00 93.38 181 PRO A N 1
ATOM 1506 C CA . PRO A 1 181 ? -21.169 -1.059 18.544 1.00 93.38 181 PRO A CA 1
ATOM 1507 C C . PRO A 1 181 ? -21.264 -0.368 19.910 1.00 93.38 181 PRO A C 1
ATOM 1509 O O . PRO A 1 181 ? -22.235 -0.524 20.645 1.00 93.38 181 PRO A O 1
ATOM 1512 N N . LYS A 1 182 ? -20.291 0.492 20.238 1.00 91.06 182 LYS A N 1
ATOM 1513 C CA . LYS A 1 182 ? -20.270 1.204 21.534 1.00 91.06 182 LYS A CA 1
ATOM 1514 C C . LYS A 1 182 ? -21.495 2.094 21.785 1.00 91.06 182 LYS A C 1
ATOM 1516 O O . LYS A 1 182 ? -21.784 2.376 22.939 1.00 91.06 182 LYS A O 1
ATOM 1521 N N . GLN A 1 183 ? -22.185 2.546 20.734 1.00 90.06 183 GLN A N 1
ATOM 1522 C CA . GLN A 1 183 ? -23.442 3.293 20.868 1.00 90.06 183 GLN A CA 1
ATOM 1523 C C . GLN A 1 183 ? -24.617 2.379 21.245 1.00 90.06 183 GLN A C 1
ATOM 1525 O O . GLN A 1 183 ? -25.375 2.759 22.125 1.00 90.06 183 GLN A O 1
ATOM 1530 N N . MET A 1 184 ? -24.701 1.156 20.697 1.00 92.69 184 MET A N 1
ATOM 1531 C CA . MET A 1 184 ? -25.653 0.134 21.162 1.00 92.69 184 MET A CA 1
ATOM 1532 C C . MET A 1 184 ? -25.452 -0.130 22.659 1.00 92.69 184 MET A C 1
ATOM 1534 O O . MET A 1 184 ? -26.363 0.075 23.449 1.00 92.69 184 MET A O 1
ATOM 1538 N N . LEU A 1 185 ? -24.226 -0.473 23.072 1.00 92.38 185 LEU A N 1
ATOM 1539 C CA . LEU A 1 185 ? -23.914 -0.742 24.482 1.00 92.38 185 LEU A CA 1
ATOM 1540 C C . LEU A 1 185 ? -24.161 0.468 25.401 1.00 92.38 185 LEU A C 1
ATOM 1542 O O . LEU A 1 185 ? -24.506 0.284 26.561 1.00 92.38 185 LEU A O 1
ATOM 1546 N N . GLY A 1 186 ? -23.967 1.696 24.908 1.00 89.75 186 GLY A N 1
ATOM 1547 C CA . GLY A 1 186 ? -24.234 2.920 25.671 1.00 89.75 186 GLY A CA 1
ATOM 1548 C C . GLY A 1 186 ? -25.724 3.140 25.936 1.00 89.75 186 GLY A C 1
ATOM 1549 O O . GLY A 1 186 ? -26.088 3.457 27.067 1.00 89.75 186 GLY A O 1
ATOM 1550 N N . LEU A 1 187 ? -26.564 2.909 24.920 1.00 90.81 187 LEU A N 1
ATOM 1551 C CA . LEU A 1 187 ? -28.026 2.970 25.023 1.00 90.81 187 LEU A CA 1
ATOM 1552 C C . LEU A 1 187 ? -28.563 1.876 25.957 1.00 90.81 187 LEU A C 1
ATOM 1554 O O . LEU A 1 187 ? -29.265 2.189 26.911 1.00 90.81 187 LEU A O 1
ATOM 1558 N N . LEU A 1 188 ? -28.146 0.619 25.760 1.00 91.44 188 LEU A N 1
ATOM 1559 C CA . LEU A 1 188 ? -28.570 -0.528 26.586 1.00 91.44 188 LEU A CA 1
ATOM 1560 C C . LEU A 1 188 ? -28.105 -0.447 28.056 1.00 91.44 188 LEU A C 1
ATOM 1562 O O . LEU A 1 188 ? -28.621 -1.167 28.904 1.00 91.44 188 LEU A O 1
ATOM 1566 N N . GLN A 1 189 ? -27.109 0.393 28.363 1.00 89.00 189 GLN A N 1
ATOM 1567 C CA . GLN A 1 189 ? -26.647 0.671 29.732 1.00 89.00 189 GLN A CA 1
ATOM 1568 C C . GLN A 1 189 ? -27.205 1.982 30.307 1.00 89.00 189 GLN A C 1
ATOM 1570 O O . GLN A 1 189 ? -26.834 2.338 31.423 1.00 89.00 189 GLN A O 1
ATOM 1575 N N . ASN A 1 190 ? -28.013 2.726 29.541 1.00 82.75 190 ASN A N 1
ATOM 1576 C CA . ASN A 1 190 ? -28.484 4.080 29.852 1.00 82.75 190 ASN A CA 1
ATOM 1577 C C . ASN A 1 190 ? -27.370 5.032 30.355 1.00 82.75 190 ASN A C 1
ATOM 1579 O O . ASN A 1 190 ? -27.555 5.834 31.269 1.00 82.75 190 ASN A O 1
ATOM 1583 N N . LYS A 1 191 ? -26.159 4.915 29.788 1.00 79.06 191 LYS A N 1
ATOM 1584 C CA . LYS A 1 191 ? -24.988 5.692 30.229 1.00 79.06 191 LYS A CA 1
ATOM 1585 C C . LYS A 1 191 ? -24.818 6.950 29.396 1.00 79.06 191 LYS A C 1
ATOM 1587 O O . LYS A 1 191 ? -24.156 6.921 28.355 1.00 79.06 191 LYS A O 1
ATOM 1592 N N . GLN A 1 192 ? -25.330 8.064 29.910 1.00 75.81 192 GLN A N 1
ATOM 1593 C CA . GLN A 1 192 ? -25.016 9.382 29.371 1.00 75.81 192 GLN A CA 1
ATOM 1594 C C . GLN A 1 192 ? -23.597 9.805 29.786 1.00 75.81 192 GLN A C 1
ATOM 1596 O O . GLN A 1 192 ? -23.290 9.863 30.978 1.00 75.81 192 GLN A O 1
ATOM 1601 N N . PRO A 1 193 ? -22.683 10.054 28.834 1.00 81.06 193 PRO A N 1
ATOM 1602 C CA . PRO A 1 193 ? -21.357 10.540 29.162 1.00 81.06 193 PRO A CA 1
ATOM 1603 C C . PRO A 1 193 ? -21.345 12.054 29.366 1.00 81.06 193 PRO A C 1
ATOM 1605 O O . PRO A 1 193 ? -21.895 12.779 28.544 1.00 81.06 193 PRO A O 1
ATOM 1608 N N . ASP A 1 194 ? -20.565 12.533 30.334 1.00 87.94 194 ASP A N 1
ATOM 1609 C CA . ASP A 1 194 ? -20.187 13.947 30.388 1.00 87.94 194 ASP A CA 1
ATOM 1610 C C . ASP A 1 194 ? -19.438 14.337 29.094 1.00 87.94 194 ASP A C 1
ATOM 1612 O O . ASP A 1 194 ? -18.353 13.821 28.789 1.00 87.94 194 ASP A O 1
ATOM 1616 N N . LEU A 1 195 ? -20.070 15.191 28.283 1.00 89.56 195 LEU A N 1
ATOM 1617 C CA . LEU A 1 195 ? -19.512 15.708 27.034 1.00 89.56 195 LEU A CA 1
ATOM 1618 C C . LEU A 1 195 ? -18.619 16.930 27.270 1.00 89.56 195 LEU A C 1
ATOM 1620 O O . LEU A 1 195 ? -17.631 17.081 26.551 1.00 89.56 195 LEU A O 1
ATOM 1624 N N . SER A 1 196 ? -18.894 17.727 28.302 1.00 90.75 196 SER A N 1
ATOM 1625 C CA . SER A 1 196 ? -18.117 18.910 28.680 1.00 90.75 196 SER A CA 1
ATOM 1626 C C . SER A 1 196 ? -16.726 18.525 29.182 1.00 90.75 196 SER A C 1
ATOM 1628 O O . SER A 1 196 ? -15.721 19.072 28.726 1.00 90.75 196 SER A O 1
ATOM 1630 N N . GLU A 1 197 ? -16.625 17.511 30.040 1.00 89.62 197 GLU A N 1
ATOM 1631 C CA . GLU A 1 197 ? -15.332 16.996 30.501 1.00 89.62 197 GLU A CA 1
ATOM 1632 C C . GLU A 1 197 ? -14.559 16.312 29.360 1.00 89.62 197 GLU A C 1
ATOM 1634 O O . GLU A 1 197 ? -13.356 16.519 29.174 1.00 89.62 197 GLU A O 1
ATOM 1639 N N . LYS A 1 198 ? -15.258 15.579 28.480 1.00 90.81 198 LYS A N 1
ATOM 1640 C CA . LYS A 1 198 ? -14.650 15.047 27.247 1.00 90.81 198 LYS A CA 1
ATOM 1641 C C . LYS A 1 198 ? -14.154 16.145 26.306 1.00 90.81 198 LYS A C 1
ATOM 1643 O O . LYS A 1 198 ? -13.147 15.920 25.631 1.00 90.81 198 LYS A O 1
ATOM 1648 N N . ALA A 1 199 ? -14.828 17.294 26.247 1.00 93.62 199 ALA A N 1
ATOM 1649 C CA . ALA A 1 199 ? -14.410 18.445 25.458 1.00 93.62 199 ALA A CA 1
ATOM 1650 C C . ALA A 1 199 ? -13.107 19.039 26.001 1.00 93.62 199 ALA A C 1
ATOM 1652 O O . ALA A 1 199 ? -12.144 19.140 25.241 1.00 93.62 199 ALA A O 1
ATOM 1653 N N . LYS A 1 200 ? -13.025 19.311 27.311 1.00 91.56 200 LYS A N 1
ATOM 1654 C CA . LYS A 1 200 ? -11.797 19.787 27.977 1.00 91.56 200 LYS A CA 1
ATOM 1655 C C . LYS A 1 200 ? -10.613 18.857 27.705 1.00 91.56 200 LYS A C 1
ATOM 1657 O O . LYS A 1 200 ? -9.613 19.284 27.128 1.00 91.56 200 LYS A O 1
ATOM 1662 N N . ILE A 1 201 ? -10.771 17.556 27.975 1.00 89.81 201 ILE A N 1
ATOM 1663 C CA . ILE A 1 201 ? -9.744 16.530 27.710 1.00 89.81 201 ILE A CA 1
ATOM 1664 C C . ILE A 1 201 ? -9.345 16.493 26.221 1.00 89.81 201 ILE A C 1
ATOM 1666 O O . ILE A 1 201 ? -8.191 16.210 25.881 1.00 89.81 201 ILE A O 1
ATOM 1670 N N . LYS A 1 202 ? -10.284 16.741 25.298 1.00 93.19 202 LYS A N 1
ATOM 1671 C CA . LYS A 1 202 ? -10.006 16.783 23.856 1.00 93.19 202 LYS A CA 1
ATOM 1672 C C . LYS A 1 202 ? -9.238 18.045 23.460 1.00 93.19 202 LYS A C 1
ATOM 1674 O O . LYS A 1 202 ? -8.306 17.921 22.667 1.00 93.19 202 LYS A O 1
ATOM 1679 N N . ILE A 1 203 ? -9.586 19.207 24.008 1.00 94.06 203 ILE A N 1
ATOM 1680 C CA . ILE A 1 203 ? -8.895 20.484 23.779 1.00 94.06 203 ILE A CA 1
ATOM 1681 C C . ILE A 1 203 ? -7.454 20.396 24.290 1.00 94.06 203 ILE A C 1
ATOM 1683 O O . ILE A 1 203 ? -6.524 20.640 23.523 1.00 94.06 203 ILE A O 1
ATOM 1687 N N . GLU A 1 204 ? -7.239 19.921 25.518 1.00 91.69 204 GLU A N 1
ATOM 1688 C CA . GLU A 1 204 ? -5.896 19.753 26.092 1.00 91.69 204 GLU A CA 1
ATOM 1689 C C . GLU A 1 204 ? -5.012 18.811 25.264 1.00 91.69 204 GLU A C 1
ATOM 1691 O O . GLU A 1 204 ? -3.842 19.106 25.018 1.00 91.69 204 GLU A O 1
ATOM 1696 N N . LYS A 1 205 ? -5.578 17.719 24.733 1.00 91.19 205 LYS A N 1
ATOM 1697 C CA . LYS A 1 205 ? -4.864 16.826 23.805 1.00 91.19 205 LYS A CA 1
ATOM 1698 C C . LYS A 1 205 ? -4.467 17.518 22.500 1.00 91.19 205 LYS A C 1
ATOM 1700 O O . LYS A 1 205 ? -3.400 17.219 21.971 1.00 91.19 205 LYS A O 1
ATOM 1705 N N . LEU A 1 206 ? -5.288 18.433 21.981 1.00 93.94 206 LEU A N 1
ATOM 1706 C CA . LEU A 1 206 ? -4.969 19.205 20.774 1.00 93.94 206 LEU A CA 1
ATOM 1707 C C . LEU A 1 206 ? -3.927 20.296 21.048 1.00 93.94 206 LEU A C 1
ATOM 1709 O O . LEU A 1 206 ? -3.070 20.536 20.199 1.00 93.94 206 LEU A O 1
ATOM 1713 N N . ILE A 1 207 ? -3.943 20.908 22.233 1.00 93.31 207 ILE A N 1
ATOM 1714 C CA . ILE A 1 207 ? -2.909 21.848 22.687 1.00 93.31 207 ILE A CA 1
ATOM 1715 C C . ILE A 1 207 ? -1.566 21.117 22.825 1.00 93.31 207 ILE A C 1
ATOM 1717 O O . ILE A 1 207 ? -0.571 21.547 22.245 1.00 93.31 207 ILE A O 1
ATOM 1721 N N . ALA A 1 208 ? -1.541 19.969 23.509 1.00 88.12 208 ALA A N 1
ATOM 1722 C CA . ALA A 1 208 ? -0.342 19.143 23.659 1.00 88.12 208 ALA A CA 1
ATOM 1723 C C . ALA A 1 208 ? 0.205 18.647 22.305 1.00 88.12 208 ALA A C 1
ATOM 1725 O O . ALA A 1 208 ? 1.416 18.674 22.079 1.00 88.12 208 ALA A O 1
ATOM 1726 N N . GLU A 1 209 ? -0.674 18.256 21.373 1.00 91.50 209 GLU A N 1
ATOM 1727 C CA . GLU A 1 209 ? -0.304 17.943 19.986 1.00 91.50 209 GLU A CA 1
ATOM 1728 C C . GLU A 1 209 ? 0.349 19.150 19.287 1.00 91.50 209 GLU A C 1
ATOM 1730 O O . GLU A 1 209 ? 1.408 18.996 18.678 1.00 91.50 209 GLU A O 1
ATOM 1735 N N . THR A 1 210 ? -0.232 20.349 19.417 1.00 93.56 210 THR A N 1
ATOM 1736 C CA . THR A 1 210 ? 0.296 21.590 18.815 1.00 93.56 210 THR A CA 1
ATOM 1737 C C . THR A 1 210 ? 1.690 21.912 19.357 1.00 93.56 210 THR A C 1
ATOM 1739 O O . THR A 1 210 ? 2.643 21.993 18.580 1.00 93.56 210 THR A O 1
ATOM 1742 N N . LYS A 1 211 ? 1.843 21.967 20.688 1.00 90.62 211 LYS A N 1
ATOM 1743 C CA . LYS A 1 211 ? 3.120 22.225 21.379 1.00 90.62 211 LYS A CA 1
ATOM 1744 C C . LYS A 1 211 ? 4.202 21.215 20.962 1.00 90.62 211 LYS A C 1
ATOM 1746 O O . LYS A 1 211 ? 5.345 21.590 20.685 1.00 90.62 211 LYS A O 1
ATOM 1751 N N . LEU A 1 212 ? 3.843 19.935 20.816 1.00 87.00 212 LEU A N 1
ATOM 1752 C CA . LEU A 1 212 ? 4.745 18.876 20.345 1.00 87.00 212 LEU A CA 1
ATOM 1753 C C . LEU A 1 212 ? 5.156 19.041 18.870 1.00 87.00 212 LEU A C 1
ATOM 1755 O O . LEU A 1 212 ? 6.310 18.765 18.525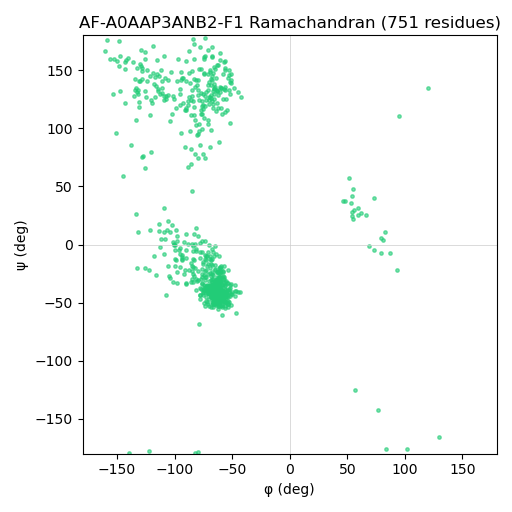 1.00 87.00 212 LEU A O 1
ATOM 1759 N N . LEU A 1 213 ? 4.246 19.471 17.992 1.00 90.94 213 LEU A N 1
ATOM 1760 C CA . LEU A 1 213 ? 4.548 19.758 16.586 1.00 90.94 213 LEU A CA 1
ATOM 1761 C C . LEU A 1 213 ? 5.490 20.965 16.456 1.00 90.94 213 LEU A C 1
ATOM 1763 O O . LEU A 1 213 ? 6.514 20.843 15.776 1.00 90.94 213 LEU A O 1
ATOM 1767 N N . SER A 1 214 ? 5.217 22.060 17.170 1.00 90.94 214 SER A N 1
ATOM 1768 C CA . SER A 1 214 ? 6.066 23.261 17.216 1.00 90.94 214 SER A CA 1
ATOM 1769 C C . SER A 1 214 ? 7.469 22.943 17.743 1.00 90.94 214 SER A C 1
ATOM 1771 O O . SER A 1 214 ? 8.472 23.278 17.111 1.00 90.94 214 SER A O 1
ATOM 1773 N N . HIS A 1 215 ? 7.575 22.190 18.844 1.00 86.62 215 HIS A N 1
ATOM 1774 C CA . HIS A 1 215 ? 8.866 21.761 19.391 1.00 86.62 215 HIS A CA 1
ATOM 1775 C C . HIS A 1 215 ? 9.673 20.907 18.393 1.00 86.62 215 HIS A C 1
ATOM 1777 O O . HIS A 1 215 ? 10.871 21.131 18.190 1.00 86.62 215 HIS A O 1
ATOM 1783 N N . ARG A 1 216 ? 9.025 19.942 17.722 1.00 86.38 216 ARG A N 1
ATOM 1784 C CA . ARG A 1 216 ? 9.660 19.099 16.690 1.00 86.38 216 ARG A CA 1
ATOM 1785 C C . ARG A 1 216 ? 10.125 19.901 15.476 1.00 86.38 216 ARG A C 1
ATOM 1787 O O . ARG A 1 216 ? 11.145 19.540 14.886 1.00 86.38 216 ARG A O 1
ATOM 1794 N N . LEU A 1 217 ? 9.393 20.948 15.096 1.00 89.19 217 LEU A N 1
ATOM 1795 C CA . LEU A 1 217 ? 9.771 21.855 14.016 1.00 89.19 217 LEU A CA 1
ATOM 1796 C C . LEU A 1 217 ? 11.026 22.647 14.399 1.00 89.19 217 LEU A C 1
ATOM 1798 O O . LEU A 1 217 ? 12.048 22.546 13.721 1.00 89.19 217 LEU A O 1
ATOM 1802 N N . ASN A 1 218 ? 10.988 23.321 15.549 1.00 86.88 218 ASN A N 1
ATOM 1803 C CA . ASN A 1 218 ? 12.082 24.154 16.050 1.00 86.88 218 ASN A CA 1
ATOM 1804 C C . ASN A 1 218 ? 13.369 23.350 16.289 1.00 86.88 218 ASN A C 1
ATOM 1806 O O . ASN A 1 218 ? 14.460 23.820 15.975 1.00 86.88 218 ASN A O 1
ATOM 1810 N N . THR A 1 219 ? 13.256 22.103 16.760 1.00 84.31 219 THR A N 1
ATOM 1811 C CA . THR A 1 219 ? 14.411 21.196 16.904 1.00 84.31 219 THR A CA 1
ATOM 1812 C C . THR A 1 219 ? 15.079 20.896 15.557 1.00 84.31 219 THR A C 1
ATOM 1814 O O . THR A 1 219 ? 16.303 20.850 15.483 1.00 84.31 219 THR A O 1
ATOM 1817 N N . LYS A 1 220 ? 14.294 20.710 14.484 1.00 82.25 220 LYS A N 1
ATOM 1818 C CA . LYS A 1 220 ? 14.827 20.467 13.132 1.00 82.25 220 LYS A CA 1
ATOM 1819 C C . LYS A 1 220 ? 15.422 21.719 12.497 1.00 82.25 220 LYS A C 1
ATOM 1821 O O . LYS A 1 220 ? 16.423 21.609 11.801 1.00 82.25 220 LYS A O 1
ATOM 1826 N N . LEU A 1 221 ? 14.824 22.886 12.729 1.00 83.06 221 LEU A N 1
ATOM 1827 C CA . LEU A 1 221 ? 15.326 24.158 12.201 1.00 83.06 221 LEU A CA 1
ATOM 1828 C C . LEU A 1 221 ? 16.662 24.563 12.835 1.00 83.06 221 LEU A C 1
ATOM 1830 O O . LEU A 1 221 ? 17.534 25.075 12.143 1.00 83.06 221 LEU A O 1
ATOM 1834 N N . LYS A 1 222 ? 16.861 24.262 14.125 1.00 82.12 222 LYS A N 1
ATOM 1835 C CA . LYS A 1 222 ? 18.140 24.478 14.822 1.00 82.12 222 LYS A CA 1
ATOM 1836 C C . LYS A 1 222 ? 19.246 23.489 14.421 1.00 82.12 222 LYS A C 1
ATOM 1838 O O . LYS A 1 222 ? 20.402 23.713 14.765 1.00 82.12 222 LYS A O 1
ATOM 1843 N N . SER A 1 223 ? 18.928 22.396 13.721 1.00 72.62 223 SER A N 1
ATOM 1844 C CA . SER A 1 223 ? 19.922 21.417 13.259 1.00 72.62 223 SER A CA 1
ATOM 1845 C C . SER A 1 223 ? 20.304 21.639 11.797 1.00 72.62 223 SER A C 1
ATOM 1847 O O . SER A 1 223 ? 19.472 21.448 10.912 1.00 72.62 223 SER A O 1
ATOM 1849 N N . SER A 1 224 ? 21.573 21.951 11.526 1.00 67.69 224 SER A N 1
ATOM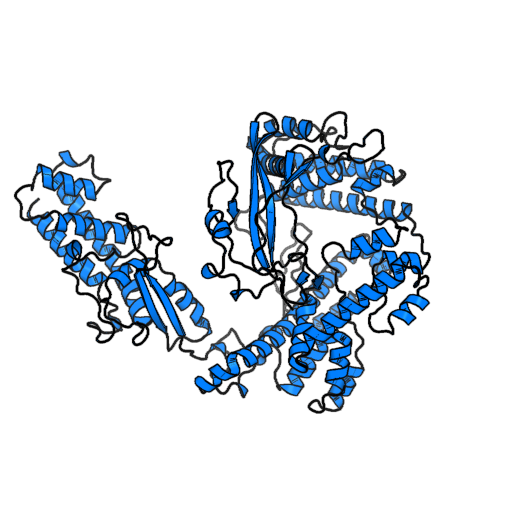 1850 C CA . SER A 1 224 ? 22.110 22.004 10.159 1.00 67.69 224 SER A CA 1
ATOM 1851 C C . SER A 1 224 ? 22.070 20.598 9.524 1.00 67.69 224 SER A C 1
ATOM 1853 O O . SER A 1 224 ? 22.756 19.700 10.022 1.00 67.69 224 SER A O 1
ATOM 1855 N N . PRO A 1 225 ? 21.277 20.361 8.461 1.00 67.12 225 PRO A N 1
ATOM 1856 C CA . PRO A 1 225 ? 21.032 19.016 7.944 1.00 67.12 225 PRO A CA 1
ATOM 1857 C C . PRO A 1 225 ? 22.229 18.502 7.135 1.00 67.12 225 PRO A C 1
ATOM 1859 O O . PRO A 1 225 ? 22.524 19.026 6.062 1.00 67.12 225 PRO A O 1
ATOM 1862 N N . LYS A 1 226 ? 22.894 17.432 7.591 1.00 73.69 226 LYS A N 1
ATOM 1863 C CA . LYS A 1 226 ? 23.928 16.757 6.791 1.00 73.69 226 LYS A CA 1
ATOM 1864 C C . LYS A 1 226 ? 23.259 15.719 5.895 1.00 73.69 226 LYS A C 1
ATOM 1866 O O . LYS A 1 226 ? 22.947 14.606 6.329 1.00 73.69 226 LYS A O 1
ATOM 1871 N N . LEU A 1 227 ? 23.018 16.112 4.641 1.00 71.19 227 LEU A N 1
ATOM 1872 C CA . LEU A 1 227 ? 22.433 15.253 3.609 1.00 71.19 227 LEU A CA 1
ATOM 1873 C C . LEU A 1 227 ? 23.149 13.890 3.574 1.00 71.19 227 LEU A C 1
ATOM 1875 O O . LEU A 1 227 ? 24.369 13.804 3.676 1.00 71.19 227 LEU A O 1
ATOM 1879 N N . GLY A 1 228 ? 22.363 12.814 3.506 1.00 67.00 228 GLY A N 1
ATOM 1880 C CA . GLY A 1 228 ? 22.846 11.432 3.602 1.00 67.00 228 GLY A CA 1
ATOM 1881 C C . GLY A 1 228 ? 22.821 10.822 5.014 1.00 67.00 228 GLY A C 1
ATOM 1882 O O . GLY A 1 228 ? 22.735 9.599 5.131 1.00 67.00 228 GLY A O 1
ATOM 1883 N N . LYS A 1 229 ? 22.803 11.606 6.106 1.00 69.94 229 LYS A N 1
ATOM 1884 C CA . LYS A 1 229 ? 22.760 11.033 7.469 1.00 69.94 229 LYS A CA 1
ATOM 1885 C C . LYS A 1 229 ? 21.356 10.590 7.900 1.00 69.94 229 LYS A C 1
ATOM 1887 O O . LYS A 1 229 ? 20.336 11.235 7.647 1.00 69.94 229 LYS A O 1
ATOM 1892 N N . ARG A 1 230 ? 21.285 9.454 8.609 1.00 49.34 230 ARG A N 1
ATOM 1893 C CA . ARG A 1 230 ? 20.028 8.850 9.089 1.00 49.34 230 ARG A CA 1
ATOM 1894 C C . ARG A 1 230 ? 19.280 9.826 10.013 1.00 49.34 230 ARG A C 1
ATOM 1896 O O . ARG A 1 230 ? 19.743 10.117 11.108 1.00 49.34 230 ARG A O 1
ATOM 1903 N N . ARG A 1 231 ? 18.072 10.231 9.592 1.00 55.75 231 ARG A N 1
ATOM 1904 C CA . ARG A 1 231 ? 17.155 11.219 10.221 1.00 55.75 231 ARG A CA 1
ATOM 1905 C C . ARG A 1 231 ? 17.497 12.704 9.980 1.00 55.75 231 ARG A C 1
ATOM 1907 O O . ARG A 1 231 ? 16.634 13.535 10.244 1.00 55.75 231 ARG A O 1
ATOM 1914 N N . GLU A 1 232 ? 18.637 13.034 9.373 1.00 62.84 232 GLU A N 1
ATOM 1915 C CA . GLU A 1 232 ? 18.980 14.395 8.919 1.00 62.84 232 GLU A CA 1
ATOM 1916 C C . GLU A 1 232 ? 1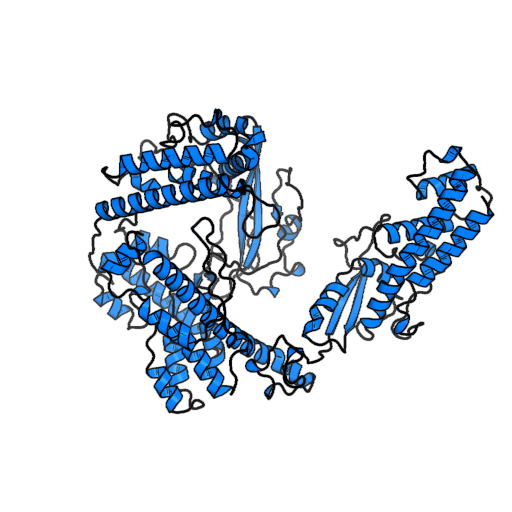8.463 14.613 7.484 1.00 62.84 232 GLU A C 1
ATOM 1918 O O . GLU A 1 232 ? 19.212 14.697 6.514 1.00 62.84 232 GLU A O 1
ATOM 1923 N N . LYS A 1 233 ? 17.132 14.628 7.337 1.00 64.69 233 LYS A N 1
ATOM 1924 C CA . LYS A 1 233 ? 16.450 14.897 6.062 1.00 64.69 233 LYS A CA 1
ATOM 1925 C C . LYS A 1 233 ? 15.841 16.295 6.081 1.00 64.69 233 LYS A C 1
ATOM 1927 O O . LYS A 1 233 ? 15.248 16.680 7.090 1.00 64.69 233 LYS A O 1
ATOM 1932 N N . LEU A 1 234 ? 15.912 16.991 4.944 1.00 77.50 234 LEU A N 1
ATOM 1933 C CA . LEU A 1 234 ? 15.150 18.219 4.706 1.00 77.50 234 LEU A CA 1
ATOM 1934 C C . LEU A 1 234 ? 13.662 17.997 5.018 1.00 77.50 234 LEU A C 1
ATOM 1936 O O . LEU A 1 234 ? 13.119 16.898 4.844 1.00 77.50 234 LEU A O 1
ATOM 1940 N N . ILE A 1 235 ? 13.001 19.046 5.504 1.00 83.88 235 ILE A N 1
ATOM 1941 C CA . ILE A 1 235 ? 11.575 19.008 5.822 1.00 83.88 235 ILE A CA 1
ATOM 1942 C C . ILE A 1 235 ? 10.799 18.833 4.510 1.00 83.88 235 ILE A C 1
ATOM 1944 O O . ILE A 1 235 ? 10.853 19.686 3.631 1.00 83.88 235 ILE A O 1
ATOM 1948 N N . LYS A 1 236 ? 10.075 17.716 4.370 1.00 87.88 236 LYS A N 1
ATOM 1949 C CA . LYS A 1 236 ? 9.240 17.454 3.191 1.00 87.88 236 LYS A CA 1
ATOM 1950 C C . LYS A 1 236 ? 8.023 18.381 3.200 1.00 87.88 236 LYS A C 1
ATOM 1952 O O . LYS A 1 236 ? 7.070 18.118 3.933 1.00 87.88 236 LYS A O 1
ATOM 1957 N N . THR A 1 237 ? 8.039 19.421 2.369 1.00 90.75 237 THR A N 1
ATOM 1958 C CA . THR A 1 237 ? 6.957 20.417 2.266 1.00 90.75 237 THR A CA 1
ATOM 1959 C C . THR A 1 237 ? 5.600 19.779 1.975 1.00 90.75 237 THR A C 1
ATOM 1961 O O . THR A 1 237 ? 4.636 20.088 2.663 1.00 90.75 237 THR A O 1
ATOM 1964 N N . GLY A 1 238 ? 5.531 18.798 1.069 1.00 92.38 238 GLY A N 1
ATOM 1965 C CA . GLY A 1 238 ? 4.288 18.074 0.763 1.00 92.38 238 GLY A CA 1
ATOM 1966 C C . GLY A 1 238 ? 3.621 17.384 1.964 1.00 92.38 238 GLY A C 1
ATOM 1967 O O . GLY A 1 238 ? 2.399 17.269 1.990 1.00 92.38 238 GLY A O 1
ATOM 1968 N N . VAL A 1 239 ? 4.390 16.983 2.989 1.00 92.75 239 VAL A N 1
ATOM 1969 C CA . VAL A 1 239 ? 3.841 16.400 4.233 1.00 92.75 239 VAL A CA 1
ATOM 1970 C C . VAL A 1 239 ? 3.269 17.487 5.147 1.00 92.75 239 VAL A C 1
ATOM 1972 O O . VAL A 1 239 ? 2.236 17.270 5.772 1.00 92.75 239 VAL A O 1
ATOM 1975 N N . LEU A 1 240 ? 3.908 18.663 5.209 1.00 94.94 240 LEU A N 1
ATOM 1976 C CA . LEU A 1 240 ? 3.347 19.814 5.924 1.00 94.94 240 LEU A CA 1
ATOM 1977 C C . LEU A 1 240 ? 2.075 20.318 5.237 1.00 94.94 240 LEU A C 1
ATOM 1979 O O . LEU A 1 240 ? 1.092 20.587 5.913 1.00 94.94 240 LEU A O 1
ATOM 1983 N N . ALA A 1 241 ? 2.078 20.397 3.906 1.00 96.69 241 ALA A N 1
ATOM 1984 C CA . ALA A 1 241 ? 0.937 20.829 3.109 1.00 96.69 241 ALA A CA 1
ATOM 1985 C C . ALA A 1 241 ? -0.278 19.899 3.261 1.00 96.69 241 ALA A C 1
ATOM 1987 O O . ALA A 1 241 ? -1.391 20.384 3.441 1.00 96.69 241 ALA A O 1
ATOM 1988 N N . ASP A 1 242 ? -0.063 18.577 3.240 1.00 96.56 242 ASP A N 1
ATOM 1989 C CA . ASP A 1 242 ? -1.112 17.577 3.483 1.00 96.56 242 ASP A CA 1
ATOM 1990 C C . ASP A 1 242 ? -1.706 17.685 4.898 1.00 96.56 242 ASP A C 1
ATOM 1992 O O . ASP A 1 242 ? -2.924 17.633 5.063 1.00 96.56 242 ASP A O 1
ATOM 1996 N N . TRP A 1 243 ? -0.870 17.896 5.922 1.00 97.25 243 TRP A N 1
ATOM 1997 C CA . TRP A 1 243 ? -1.356 18.138 7.284 1.00 97.25 243 TRP A CA 1
ATOM 1998 C C . TRP A 1 243 ? -2.126 19.463 7.385 1.00 97.25 243 TRP A C 1
ATOM 2000 O O . TRP A 1 243 ? -3.221 19.486 7.941 1.00 97.25 243 TRP A O 1
ATOM 2010 N N . LEU A 1 244 ? -1.592 20.545 6.802 1.00 97.81 244 LEU A N 1
ATOM 2011 C CA . LEU A 1 244 ? -2.190 21.883 6.832 1.00 97.81 244 LEU A CA 1
ATOM 2012 C C . LEU A 1 244 ? -3.580 21.892 6.207 1.00 97.81 244 LEU A C 1
ATOM 2014 O O . LEU A 1 244 ? -4.524 22.306 6.865 1.00 97.81 244 LEU A O 1
ATOM 2018 N N . VAL A 1 245 ? -3.742 21.387 4.980 1.00 97.06 245 VAL A N 1
ATOM 2019 C CA . VAL A 1 245 ? -5.055 21.403 4.313 1.00 97.06 245 VAL A CA 1
ATOM 2020 C C . VAL A 1 245 ? -6.091 20.542 5.058 1.00 97.06 245 VAL A C 1
ATOM 2022 O O . VAL A 1 245 ? -7.272 20.887 5.097 1.00 97.06 245 VAL A O 1
ATOM 2025 N N . LYS A 1 246 ? -5.664 19.458 5.725 1.00 97.12 246 LYS A N 1
ATOM 2026 C CA . LYS A 1 246 ? -6.539 18.634 6.578 1.00 97.12 246 LYS A CA 1
ATOM 2027 C C . LYS A 1 246 ? -6.956 19.366 7.851 1.00 97.12 246 LYS A C 1
ATOM 2029 O O . LYS A 1 246 ? -8.125 19.293 8.224 1.00 97.12 246 LYS A O 1
ATOM 2034 N N . ASP A 1 247 ? -6.038 20.077 8.504 1.00 97.62 247 ASP A N 1
ATOM 2035 C CA . ASP A 1 247 ? -6.353 20.869 9.696 1.00 97.62 247 ASP A CA 1
ATOM 2036 C C . ASP A 1 247 ? -7.199 22.107 9.325 1.00 97.62 247 ASP A C 1
ATOM 2038 O O . ASP A 1 247 ? -8.181 22.386 10.007 1.00 97.62 247 ASP A O 1
ATOM 2042 N N . PHE A 1 248 ? -6.963 22.734 8.162 1.00 97.31 248 PHE A N 1
ATOM 2043 C CA . PHE A 1 248 ? -7.836 23.777 7.601 1.00 97.31 248 PHE A CA 1
ATOM 2044 C C . PHE A 1 248 ? -9.274 23.271 7.448 1.00 97.31 248 PHE A C 1
ATOM 2046 O O . PHE A 1 248 ? -10.207 23.875 7.970 1.00 97.31 248 PHE A O 1
ATOM 2053 N N . MET A 1 249 ? -9.468 22.130 6.775 1.00 95.94 249 MET A N 1
ATOM 2054 C CA . MET A 1 249 ? -10.800 21.542 6.594 1.00 95.94 249 MET A CA 1
ATOM 2055 C C . MET A 1 249 ? -11.441 21.095 7.913 1.00 95.94 249 MET A C 1
ATOM 2057 O O . MET A 1 249 ? -12.665 20.993 7.984 1.00 95.94 249 MET A O 1
ATOM 2061 N N . ARG A 1 250 ? -10.651 20.846 8.960 1.00 96.06 250 ARG A N 1
ATOM 2062 C CA . ARG A 1 250 ? -11.143 20.496 10.296 1.00 96.06 250 ARG A CA 1
ATOM 2063 C C . ARG A 1 250 ? -11.570 21.716 11.116 1.00 96.06 250 ARG A C 1
ATOM 2065 O O . ARG A 1 250 ? -12.552 21.625 11.846 1.00 96.06 250 ARG A O 1
ATOM 2072 N N . PHE A 1 251 ? -10.839 22.824 11.025 1.00 96.75 251 PHE A N 1
ATOM 2073 C CA . PHE A 1 251 ? -11.117 24.051 11.778 1.00 96.75 251 PHE A CA 1
ATOM 2074 C C . PHE A 1 251 ? -11.982 25.063 11.015 1.00 96.75 251 PHE A C 1
ATOM 2076 O O . PHE A 1 251 ? -12.496 25.987 11.630 1.00 96.75 251 PHE A O 1
ATOM 2083 N N . GLN A 1 252 ? -12.222 24.884 9.716 1.00 95.38 252 GLN A N 1
ATOM 2084 C CA . GLN A 1 252 ? -13.228 25.654 8.985 1.00 95.38 252 GLN A CA 1
ATOM 2085 C C . GLN A 1 252 ? -14.648 25.109 9.265 1.00 95.38 252 GLN A C 1
ATOM 2087 O O . GLN A 1 252 ? -14.897 23.923 9.000 1.00 95.38 252 GLN A O 1
ATOM 2092 N N . PRO A 1 253 ? -15.605 25.931 9.733 1.00 93.62 253 PRO A N 1
ATOM 2093 C CA . PRO A 1 253 ? -17.007 25.530 9.836 1.00 93.62 253 PRO A CA 1
ATOM 2094 C C . PRO A 1 253 ? -17.642 25.329 8.446 1.00 93.62 253 PRO A C 1
ATOM 2096 O O . PRO A 1 253 ? -17.128 25.793 7.425 1.00 93.62 253 PRO A O 1
ATOM 2099 N N . VAL A 1 254 ? -18.764 24.611 8.394 1.00 92.38 254 VAL A N 1
ATOM 2100 C CA . VAL A 1 254 ? -19.638 24.569 7.209 1.00 92.38 254 VAL A CA 1
ATOM 2101 C C . VAL A 1 254 ? -20.639 25.724 7.295 1.00 92.38 254 VAL A C 1
ATOM 2103 O O . VAL A 1 254 ? -21.008 26.120 8.400 1.00 92.38 254 VAL A O 1
ATOM 2106 N N . ALA A 1 255 ? -21.045 26.286 6.158 1.00 89.75 255 ALA A N 1
ATOM 2107 C CA . ALA A 1 255 ? -22.157 27.229 6.115 1.00 89.75 255 ALA A CA 1
ATOM 2108 C C . ALA A 1 255 ? -23.483 26.464 6.214 1.00 89.75 255 ALA A C 1
ATOM 2110 O O . ALA A 1 255 ? -23.574 25.319 5.765 1.00 89.75 255 ALA A O 1
ATOM 2111 N N . TYR A 1 256 ? -24.505 27.106 6.767 1.00 87.12 256 TYR A N 1
ATOM 2112 C CA . TYR A 1 256 ? -25.853 26.556 6.861 1.00 87.12 256 TYR A CA 1
ATOM 2113 C C . TYR A 1 256 ? -26.817 27.402 6.031 1.00 87.12 256 TYR A C 1
ATOM 2115 O O . TYR A 1 256 ? -26.619 28.611 5.896 1.00 87.12 256 TYR A O 1
ATOM 2123 N N . ASP A 1 257 ? -27.830 26.763 5.453 1.00 88.56 257 ASP A N 1
ATOM 2124 C CA . ASP A 1 257 ? -28.941 27.459 4.807 1.00 88.56 257 ASP A CA 1
ATOM 2125 C C . ASP A 1 257 ? -29.977 27.964 5.830 1.00 88.56 257 ASP A C 1
ATOM 2127 O O . ASP A 1 257 ? -29.834 27.800 7.045 1.00 88.56 257 ASP A O 1
ATOM 2131 N N . VAL A 1 258 ? -31.046 28.591 5.334 1.00 86.88 258 VAL A N 1
ATOM 2132 C CA . VAL A 1 258 ? -32.139 29.119 6.168 1.00 86.88 258 VAL A CA 1
ATOM 2133 C C . VAL A 1 258 ? -32.993 28.022 6.830 1.00 86.88 258 VAL A C 1
ATOM 2135 O O . VAL A 1 258 ? -33.778 28.330 7.723 1.00 86.88 258 VAL A O 1
ATOM 2138 N N . GLN A 1 259 ? -32.818 26.748 6.459 1.00 86.25 259 GLN A N 1
ATOM 2139 C CA . GLN A 1 259 ? -33.386 25.567 7.125 1.00 86.25 259 GLN A CA 1
ATOM 2140 C C . GLN A 1 259 ? -32.377 24.881 8.071 1.00 86.25 259 GLN A C 1
ATOM 2142 O O . GLN A 1 259 ? -32.608 23.756 8.533 1.00 86.25 259 GLN A O 1
ATOM 2147 N N . ASN A 1 260 ? -31.257 25.549 8.374 1.00 83.94 260 ASN A N 1
ATOM 2148 C CA . ASN A 1 260 ? -30.160 25.045 9.196 1.00 83.94 260 ASN A CA 1
ATOM 2149 C C . ASN A 1 260 ? -29.568 23.712 8.682 1.00 83.94 260 ASN A C 1
ATOM 2151 O O . ASN A 1 260 ? -29.083 22.893 9.466 1.00 83.94 260 ASN A O 1
ATOM 2155 N N . GLN A 1 261 ? -29.607 23.473 7.365 1.00 86.75 261 GLN A N 1
ATOM 2156 C CA . GLN A 1 261 ? -28.947 22.334 6.723 1.00 86.75 261 GLN A CA 1
ATOM 2157 C C . GLN A 1 261 ? -27.546 22.724 6.226 1.00 86.75 261 GLN A C 1
ATOM 2159 O O . GLN A 1 261 ? -27.339 23.851 5.772 1.00 86.75 261 GLN A O 1
ATOM 2164 N N . PRO A 1 262 ? -26.553 21.820 6.316 1.00 87.56 262 PRO A N 1
ATOM 2165 C CA . PRO A 1 262 ? -25.181 22.121 5.926 1.00 87.56 262 PRO A CA 1
ATOM 2166 C C . PRO A 1 262 ? -25.034 22.217 4.402 1.00 87.56 262 PRO A C 1
ATOM 2168 O O . PRO A 1 262 ? -25.292 21.263 3.668 1.00 87.56 262 PRO A O 1
ATOM 2171 N N . ILE A 1 263 ? -24.520 23.348 3.924 1.00 87.38 263 ILE A N 1
ATOM 2172 C CA . ILE A 1 263 ? -24.226 23.581 2.509 1.00 87.38 263 ILE A CA 1
ATOM 2173 C C . ILE A 1 263 ? -22.884 22.912 2.178 1.00 87.38 263 ILE A C 1
ATOM 2175 O O . ILE A 1 263 ? -21.820 23.503 2.363 1.00 87.38 263 ILE A O 1
ATOM 2179 N N . GLU A 1 264 ? -22.909 21.673 1.674 1.00 77.88 264 GLU A N 1
ATOM 2180 C CA . GLU A 1 264 ? -21.688 20.889 1.392 1.00 77.88 264 GLU A CA 1
ATOM 2181 C C . GLU A 1 264 ? -20.690 21.613 0.466 1.00 77.88 264 GLU A C 1
ATOM 2183 O O . GLU A 1 264 ? -19.476 21.462 0.609 1.00 77.88 264 GLU A O 1
ATOM 2188 N N . SER A 1 265 ? -21.184 22.445 -0.457 1.00 82.56 265 SER A N 1
ATOM 2189 C CA . SER A 1 265 ? -20.366 23.243 -1.378 1.00 82.56 265 SER A CA 1
ATOM 2190 C C . SER A 1 265 ? -19.743 24.503 -0.762 1.00 82.56 265 SER A C 1
ATOM 2192 O O . SER A 1 265 ? -19.057 25.229 -1.477 1.00 82.56 265 SER A O 1
ATOM 2194 N N . SER A 1 266 ? -19.946 24.791 0.532 1.00 88.25 266 SER A N 1
ATOM 2195 C CA . SER A 1 266 ? -19.334 25.953 1.205 1.00 88.25 266 SER A CA 1
ATOM 2196 C C . SER A 1 266 ? -17.856 25.748 1.569 1.00 88.25 266 SER A C 1
ATOM 2198 O O . SER A 1 266 ? -17.206 26.673 2.066 1.00 88.25 266 SER A O 1
ATOM 2200 N N . LYS A 1 267 ? -17.325 24.537 1.364 1.00 92.38 267 LYS A N 1
ATOM 2201 C CA . LYS A 1 267 ? -15.950 24.131 1.688 1.00 92.38 267 LYS A CA 1
ATOM 2202 C C . LYS A 1 267 ? -15.257 23.547 0.457 1.00 92.38 267 LYS A C 1
ATOM 2204 O O . LYS A 1 267 ? -15.903 23.207 -0.533 1.00 92.38 267 LYS A O 1
ATOM 2209 N N . ALA A 1 268 ? -13.933 23.414 0.533 1.00 91.38 268 ALA A N 1
ATOM 2210 C CA . ALA A 1 268 ? -13.129 22.890 -0.567 1.00 91.38 268 ALA A CA 1
ATOM 2211 C C . ALA A 1 268 ? -13.575 21.476 -0.980 1.00 91.38 268 ALA A C 1
ATOM 2213 O O . ALA A 1 268 ? -13.581 20.546 -0.171 1.00 91.38 268 ALA A O 1
ATOM 2214 N N . ASN A 1 269 ? -13.888 21.300 -2.261 1.00 89.06 269 ASN A N 1
ATOM 2215 C CA . ASN A 1 269 ? -14.074 19.970 -2.847 1.00 89.06 269 ASN A CA 1
ATOM 2216 C C . ASN A 1 269 ? -12.727 19.332 -3.242 1.00 89.06 269 ASN A C 1
ATOM 2218 O O . ASN A 1 269 ? -11.668 19.929 -3.067 1.00 89.06 269 ASN A O 1
ATOM 2222 N N . SER A 1 270 ? -12.755 18.114 -3.795 1.00 85.94 270 SER A N 1
ATOM 2223 C CA . SER A 1 270 ? -11.550 17.333 -4.121 1.00 85.94 270 SER A CA 1
ATOM 2224 C C . SER A 1 270 ? -10.510 18.088 -4.960 1.00 85.94 270 SER A C 1
ATOM 2226 O O . SER A 1 270 ? -9.325 18.027 -4.637 1.00 85.94 270 SER A O 1
ATOM 2228 N N . THR A 1 271 ? -10.928 18.819 -5.998 1.00 87.69 271 THR A N 1
ATOM 2229 C CA . THR A 1 271 ? -10.010 19.566 -6.876 1.00 87.69 271 THR A CA 1
ATOM 2230 C C . THR A 1 271 ? -9.394 20.763 -6.152 1.00 87.69 271 THR A C 1
ATOM 2232 O O . THR A 1 271 ? -8.179 20.932 -6.168 1.00 87.69 271 THR A O 1
ATOM 2235 N N . GLU A 1 272 ? -10.204 21.561 -5.452 1.00 92.31 272 GLU A N 1
ATOM 2236 C CA . GLU A 1 272 ? -9.715 22.709 -4.670 1.00 92.31 272 GLU A CA 1
ATOM 2237 C C . GLU A 1 272 ? -8.790 22.274 -3.526 1.00 92.31 272 GLU A C 1
ATOM 2239 O O . GLU A 1 272 ? -7.741 22.876 -3.315 1.00 92.31 272 GLU A O 1
ATOM 2244 N N . PHE A 1 273 ? -9.132 21.189 -2.826 1.00 94.31 273 PHE A N 1
ATOM 2245 C CA . PHE A 1 273 ? -8.305 20.596 -1.775 1.00 94.31 273 PHE A CA 1
ATOM 2246 C C . PHE A 1 273 ? -6.927 20.184 -2.313 1.00 94.31 273 PHE A C 1
ATOM 2248 O O . PHE A 1 273 ? -5.903 20.510 -1.711 1.00 94.31 273 PHE A O 1
ATOM 2255 N N . GLN A 1 274 ? -6.885 19.507 -3.467 1.00 91.69 274 GLN A N 1
ATOM 2256 C CA . GLN A 1 274 ? -5.635 19.110 -4.123 1.00 91.69 274 GLN A CA 1
ATOM 2257 C C . GLN A 1 274 ? -4.812 20.319 -4.587 1.00 91.69 274 GLN A C 1
ATOM 2259 O O . GLN A 1 274 ? -3.591 20.314 -4.437 1.00 91.69 274 GLN A O 1
ATOM 2264 N N . LEU A 1 275 ? -5.452 21.370 -5.107 1.00 92.44 275 LEU A N 1
ATOM 2265 C CA . LEU A 1 275 ? -4.760 22.577 -5.566 1.00 92.44 275 LEU A CA 1
ATOM 2266 C C . LEU A 1 275 ? -4.210 23.417 -4.408 1.00 92.44 275 LEU A C 1
ATOM 2268 O O . LEU A 1 275 ? -3.068 23.868 -4.490 1.00 92.44 275 LEU A O 1
ATOM 2272 N N . ILE A 1 276 ? -4.945 23.545 -3.299 1.00 95.25 276 ILE A N 1
ATOM 2273 C CA . ILE A 1 276 ? -4.432 24.146 -2.057 1.00 95.25 276 ILE A CA 1
ATOM 2274 C C . ILE A 1 276 ? -3.247 23.330 -1.528 1.00 95.25 276 ILE A C 1
ATOM 2276 O O . ILE A 1 276 ? -2.207 23.903 -1.207 1.00 95.25 276 ILE A O 1
ATOM 2280 N N . GLN A 1 277 ? -3.356 21.998 -1.490 1.00 96.19 277 GLN A N 1
ATOM 2281 C CA . GLN A 1 277 ? -2.263 21.127 -1.050 1.00 96.19 277 GLN A CA 1
ATOM 2282 C C . GLN A 1 277 ? -1.017 21.282 -1.938 1.00 96.19 277 GLN A C 1
ATOM 2284 O O . GLN A 1 277 ? 0.087 21.423 -1.411 1.00 96.19 277 GLN A O 1
ATOM 2289 N N . ARG A 1 278 ? -1.181 21.330 -3.266 1.00 94.06 278 ARG A N 1
ATOM 2290 C CA . ARG A 1 278 ? -0.083 21.534 -4.224 1.00 94.06 278 ARG A CA 1
ATOM 2291 C C . ARG A 1 278 ? 0.563 22.911 -4.065 1.00 94.06 278 ARG A C 1
ATOM 2293 O O . ARG A 1 278 ? 1.787 22.990 -3.984 1.00 94.06 278 ARG A O 1
ATOM 2300 N N . ALA A 1 279 ? -0.237 23.974 -3.983 1.00 94.62 279 ALA A N 1
ATOM 2301 C CA . ALA A 1 279 ? 0.262 25.340 -3.838 1.00 94.62 279 ALA A CA 1
ATOM 2302 C C . ALA A 1 279 ? 0.987 25.552 -2.500 1.00 94.62 279 ALA A C 1
ATOM 2304 O O . ALA A 1 279 ? 2.039 26.182 -2.461 1.00 94.62 279 ALA A O 1
ATOM 2305 N N . LEU A 1 280 ? 0.502 24.946 -1.410 1.00 96.25 280 LEU A N 1
ATOM 2306 C CA . LEU A 1 280 ? 1.240 24.891 -0.147 1.00 96.25 280 LEU A CA 1
ATOM 2307 C C . LEU A 1 280 ? 2.543 24.086 -0.296 1.00 96.25 280 LEU A C 1
ATOM 2309 O O . LEU A 1 280 ? 3.599 24.549 0.124 1.00 96.25 280 LEU A O 1
ATOM 2313 N N . ALA A 1 281 ? 2.518 22.905 -0.923 1.00 95.19 281 ALA A N 1
ATOM 2314 C CA . ALA A 1 281 ? 3.711 22.068 -1.091 1.00 95.19 281 ALA A CA 1
ATOM 2315 C C . ALA A 1 281 ? 4.829 22.759 -1.899 1.00 95.19 281 ALA A C 1
ATOM 2317 O O . ALA A 1 281 ? 6.011 22.532 -1.621 1.00 95.19 281 ALA A O 1
ATOM 2318 N N . LEU A 1 282 ? 4.449 23.618 -2.851 1.00 93.69 282 LEU A N 1
ATOM 2319 C CA . LEU A 1 282 ? 5.318 24.411 -3.727 1.00 93.69 282 LEU A CA 1
ATOM 2320 C C . LEU A 1 282 ? 5.283 25.916 -3.388 1.00 93.69 282 LEU A C 1
ATOM 2322 O O . LEU A 1 282 ? 5.464 26.758 -4.267 1.00 93.69 282 LEU A O 1
ATOM 2326 N N . TYR A 1 283 ? 5.085 26.256 -2.107 1.00 93.31 283 TYR A N 1
ATOM 2327 C CA . TYR A 1 283 ? 4.834 27.623 -1.620 1.00 93.31 283 TYR A CA 1
ATOM 2328 C C . TYR A 1 283 ? 5.720 28.711 -2.240 1.00 93.31 283 TYR A C 1
ATOM 2330 O O . TYR A 1 283 ? 5.230 29.787 -2.547 1.00 93.31 283 TYR A O 1
ATOM 2338 N N . GLY A 1 284 ? 7.016 28.447 -2.441 1.00 87.50 284 GLY A N 1
ATOM 2339 C CA . GLY A 1 284 ? 7.951 29.435 -2.990 1.00 87.50 284 GLY A CA 1
ATOM 2340 C C . GLY A 1 284 ? 7.591 29.950 -4.391 1.00 87.50 284 GLY A C 1
ATOM 2341 O O . GLY A 1 284 ? 7.873 31.106 -4.677 1.00 87.50 284 GLY A O 1
ATOM 2342 N N . GLY A 1 285 ? 6.955 29.125 -5.233 1.00 89.62 285 GLY A N 1
ATOM 2343 C CA . GLY A 1 285 ? 6.479 29.526 -6.565 1.00 89.62 285 GLY A CA 1
ATOM 2344 C C . GLY A 1 285 ? 4.974 29.806 -6.628 1.00 89.62 285 GLY A C 1
ATOM 2345 O O . GLY A 1 285 ? 4.541 30.680 -7.367 1.00 89.62 285 GLY A O 1
ATOM 2346 N N . GLU A 1 286 ? 4.171 29.103 -5.824 1.00 92.25 286 GLU A N 1
ATOM 2347 C CA . GLU A 1 286 ? 2.703 29.088 -5.969 1.00 92.25 286 GLU A CA 1
ATOM 2348 C C . GLU A 1 286 ? 1.954 30.005 -4.978 1.00 92.25 286 GLU A C 1
ATOM 2350 O O . GLU A 1 286 ? 0.723 30.079 -5.004 1.00 92.25 286 GLU A O 1
ATOM 2355 N N . LYS A 1 287 ? 2.672 30.717 -4.095 1.00 90.62 287 LYS A N 1
ATOM 2356 C CA . LYS A 1 287 ? 2.116 31.576 -3.027 1.00 90.62 287 LYS A CA 1
ATOM 2357 C C . LYS A 1 287 ? 1.013 32.525 -3.495 1.00 90.62 287 LYS A C 1
ATOM 2359 O O . LYS A 1 287 ? 0.023 32.694 -2.786 1.00 90.62 287 LYS A O 1
ATOM 2364 N N . ASN A 1 288 ? 1.169 33.122 -4.676 1.00 90.25 288 ASN A N 1
ATOM 2365 C CA . ASN A 1 288 ? 0.233 34.116 -5.207 1.00 90.25 288 ASN A CA 1
ATOM 2366 C C . ASN A 1 288 ? -1.165 33.519 -5.463 1.00 90.25 288 ASN A C 1
ATOM 2368 O O . ASN A 1 288 ? -2.166 34.200 -5.261 1.00 90.25 288 ASN A O 1
ATOM 2372 N N . ARG A 1 289 ? -1.251 32.222 -5.797 1.00 91.50 289 ARG A N 1
ATOM 2373 C CA . ARG A 1 289 ? -2.522 31.519 -6.049 1.00 91.50 289 ARG A CA 1
ATOM 2374 C C . ARG A 1 289 ? -3.351 31.288 -4.781 1.00 91.50 289 ARG A C 1
ATOM 2376 O O . ARG A 1 289 ? -4.573 31.154 -4.849 1.00 91.50 289 ARG A O 1
ATOM 2383 N N . LEU A 1 290 ? -2.701 31.239 -3.612 1.00 93.62 290 LEU A N 1
ATOM 2384 C CA . LEU A 1 290 ? -3.356 30.897 -2.345 1.00 93.62 290 LEU A CA 1
ATOM 2385 C C . LEU A 1 290 ? -4.454 31.892 -1.957 1.00 93.62 290 LEU A C 1
ATOM 2387 O O . LEU A 1 290 ? -5.431 31.485 -1.340 1.00 93.62 290 LEU A O 1
ATOM 2391 N N . GLU A 1 291 ? -4.347 33.168 -2.338 1.00 93.00 291 GLU A N 1
ATOM 2392 C CA . GLU A 1 291 ? -5.402 34.143 -2.047 1.00 93.00 291 GLU A CA 1
ATOM 2393 C C . GLU A 1 291 ? -6.706 33.835 -2.786 1.00 93.00 291 GLU A C 1
ATOM 2395 O O . GLU A 1 291 ? -7.765 33.790 -2.154 1.00 93.00 291 GLU A O 1
ATOM 2400 N N . GLY A 1 292 ? -6.632 33.583 -4.096 1.00 92.25 292 GLY A N 1
ATOM 2401 C CA . GLY A 1 292 ? -7.788 33.185 -4.898 1.00 92.25 292 GLY A CA 1
ATOM 2402 C C . GLY A 1 292 ? -8.402 31.885 -4.378 1.00 92.25 292 GLY A C 1
ATOM 2403 O O . GLY A 1 292 ? -9.613 31.807 -4.172 1.00 92.25 292 GLY A O 1
ATOM 2404 N N . TYR A 1 293 ? -7.563 30.893 -4.058 1.00 94.62 293 TYR A N 1
ATOM 2405 C CA . TYR A 1 293 ? -8.018 29.608 -3.522 1.00 94.62 293 TYR A CA 1
ATOM 2406 C C . TYR A 1 293 ? -8.685 29.744 -2.142 1.00 94.62 293 TYR A C 1
ATOM 2408 O O . TYR A 1 293 ? -9.750 29.166 -1.912 1.00 94.62 293 TYR A O 1
ATOM 2416 N N . PHE A 1 294 ? -8.100 30.513 -1.216 1.00 95.19 294 PHE A N 1
ATOM 2417 C CA . PHE A 1 294 ? -8.665 30.704 0.123 1.00 95.19 294 PHE A CA 1
ATOM 2418 C C . PHE A 1 294 ? -9.972 31.505 0.096 1.00 95.19 294 PHE A C 1
ATOM 2420 O O . PHE A 1 294 ? -10.861 31.199 0.888 1.00 95.19 294 PHE A O 1
ATOM 2427 N N . LYS A 1 295 ? -10.124 32.482 -0.812 1.00 93.38 295 LYS A N 1
ATOM 2428 C CA . LYS A 1 295 ? -11.402 33.188 -1.019 1.00 93.38 295 LYS A CA 1
ATOM 2429 C C . LYS A 1 295 ? -12.462 32.247 -1.593 1.00 93.38 295 LYS A C 1
ATOM 2431 O O . LYS A 1 295 ? -13.540 32.130 -1.026 1.00 93.38 295 LYS A O 1
ATOM 2436 N N . GLN A 1 296 ? -12.143 31.517 -2.665 1.00 91.88 296 GLN A N 1
ATOM 2437 C CA . GLN A 1 296 ? -13.095 30.619 -3.332 1.00 91.88 296 GLN A CA 1
ATOM 2438 C C . GLN A 1 296 ? -13.587 29.473 -2.437 1.00 91.88 296 GLN A C 1
ATOM 2440 O O . GLN A 1 296 ? -14.737 29.060 -2.542 1.00 91.88 296 GLN A O 1
ATOM 2445 N N . THR A 1 297 ? -12.730 28.959 -1.554 1.00 92.06 297 THR A N 1
ATOM 2446 C CA . THR A 1 297 ? -13.084 27.888 -0.603 1.00 92.06 297 THR A CA 1
ATOM 2447 C C . THR A 1 297 ? -13.621 28.409 0.732 1.00 92.06 297 THR A C 1
ATOM 2449 O O . THR A 1 297 ? -13.778 27.626 1.668 1.00 92.06 297 THR A O 1
ATOM 2452 N N . ASN A 1 298 ? -13.886 29.718 0.838 1.00 94.62 298 ASN A N 1
ATOM 2453 C CA . ASN A 1 298 ? -14.310 30.418 2.054 1.00 94.62 298 ASN A CA 1
ATOM 2454 C C . ASN A 1 298 ? -13.373 30.226 3.264 1.00 94.62 298 ASN A C 1
ATOM 2456 O O . ASN A 1 298 ? -13.800 30.394 4.402 1.00 94.62 298 ASN A O 1
ATOM 2460 N N . LEU A 1 299 ? -12.100 29.864 3.064 1.00 94.75 299 LEU A N 1
ATOM 2461 C CA . LEU A 1 299 ? -11.110 29.796 4.149 1.00 94.75 299 LEU A CA 1
ATOM 2462 C C . LEU A 1 299 ? -10.769 31.192 4.690 1.00 94.75 299 LEU A C 1
ATOM 2464 O O . LEU A 1 299 ? -10.437 31.329 5.868 1.00 94.75 299 LEU A O 1
ATOM 2468 N N . ILE A 1 300 ? -10.905 32.221 3.850 1.00 92.62 300 ILE A N 1
ATOM 2469 C CA . ILE A 1 300 ? -10.959 33.635 4.238 1.00 92.62 300 ILE A CA 1
ATOM 2470 C C . ILE A 1 300 ? -12.194 34.287 3.603 1.00 92.62 300 ILE A C 1
ATOM 2472 O O . ILE A 1 300 ? -12.604 33.897 2.513 1.00 92.62 300 ILE A O 1
ATOM 2476 N N . GLY A 1 301 ? -12.771 35.283 4.274 1.00 87.69 301 GLY A N 1
ATOM 2477 C CA . GLY A 1 301 ? -14.031 35.922 3.882 1.00 87.69 301 GLY A CA 1
ATOM 2478 C C . GLY A 1 301 ? -15.016 35.980 5.051 1.00 87.69 301 GLY A C 1
ATOM 2479 O O . GLY A 1 301 ? -14.622 35.769 6.197 1.00 87.69 301 GLY A O 1
ATOM 2480 N N . ASN A 1 302 ? -16.288 36.255 4.752 1.00 77.25 302 ASN A N 1
ATOM 2481 C CA . ASN A 1 302 ? -17.317 36.534 5.765 1.00 77.25 302 ASN A CA 1
ATOM 2482 C C . ASN A 1 302 ? -18.364 35.412 5.923 1.00 77.25 302 ASN A C 1
ATOM 2484 O O . ASN A 1 302 ? -19.185 35.479 6.828 1.00 77.25 302 ASN A O 1
ATOM 2488 N N . THR A 1 303 ? -18.352 34.397 5.055 1.00 84.62 303 THR A N 1
ATOM 2489 C CA . THR A 1 303 ? -19.334 33.297 5.002 1.00 84.62 303 THR A CA 1
ATOM 2490 C C . THR A 1 303 ? -19.076 32.226 6.063 1.00 84.62 303 THR A C 1
ATOM 2492 O O . THR A 1 303 ? -19.844 32.081 7.007 1.00 84.62 303 THR A O 1
ATOM 2495 N N . ASN A 1 304 ? -17.985 31.470 5.927 1.00 92.38 304 ASN A N 1
ATOM 2496 C CA . ASN A 1 304 ? -17.579 30.419 6.867 1.00 92.38 304 ASN A CA 1
ATOM 2497 C C . ASN A 1 304 ? -16.038 30.346 7.003 1.00 92.38 304 ASN A C 1
ATOM 2499 O O . ASN A 1 304 ? -15.445 29.303 6.707 1.00 92.38 304 ASN A O 1
ATOM 2503 N N . PRO A 1 305 ? -15.376 31.451 7.418 1.00 95.38 305 PRO A N 1
ATOM 2504 C CA . PRO A 1 305 ? -13.918 31.568 7.459 1.00 95.38 305 PRO A CA 1
ATOM 2505 C C . PRO A 1 305 ? -13.246 30.596 8.426 1.00 95.38 305 PRO A C 1
ATOM 2507 O O . PRO A 1 305 ? -13.797 30.201 9.453 1.00 95.38 305 PRO A O 1
ATOM 2510 N N . HIS A 1 306 ? -11.985 30.276 8.138 1.00 96.94 306 HIS A N 1
ATOM 2511 C CA . HIS A 1 306 ? -11.135 29.550 9.070 1.00 96.94 306 HIS A CA 1
ATOM 2512 C C . HIS A 1 306 ? -10.775 30.448 10.276 1.00 96.94 306 HIS A C 1
ATOM 2514 O O . HIS A 1 306 ? -10.176 31.512 10.079 1.00 96.94 306 HIS A O 1
ATOM 2520 N N . PRO A 1 307 ? -11.045 30.024 11.527 1.00 95.50 307 PRO A N 1
ATOM 2521 C CA . PRO A 1 307 ? -11.153 30.905 12.698 1.00 95.50 307 PRO A CA 1
ATOM 2522 C C . PRO A 1 307 ? -9.875 31.671 13.060 1.00 95.50 307 PRO A C 1
ATOM 2524 O O . PRO A 1 307 ? -9.941 32.717 13.705 1.00 95.50 307 PRO A O 1
ATOM 2527 N N . PHE A 1 308 ? -8.709 31.164 12.650 1.00 96.19 308 PHE A N 1
ATOM 2528 C CA . PHE A 1 308 ? -7.414 31.782 12.943 1.00 96.19 308 PHE A CA 1
ATOM 2529 C C . PHE A 1 308 ? -6.467 31.931 11.736 1.00 96.19 308 PHE A C 1
ATOM 2531 O O . PHE A 1 308 ? -5.308 32.302 11.914 1.00 96.19 308 PHE A O 1
ATOM 2538 N N . LEU A 1 309 ? -6.931 31.703 10.495 1.00 95.00 309 LEU A N 1
ATOM 2539 C CA . LEU A 1 309 ? -6.059 31.845 9.307 1.00 95.00 309 LEU A CA 1
ATOM 2540 C C . LEU A 1 309 ? -5.760 33.319 8.979 1.00 95.00 309 LEU A C 1
ATOM 2542 O O . LEU A 1 309 ? -4.699 33.641 8.456 1.00 95.00 309 LEU A O 1
ATOM 2546 N N . ASN A 1 310 ? -6.674 34.225 9.332 1.00 93.00 310 ASN A N 1
ATOM 2547 C CA . ASN A 1 310 ? -6.510 35.673 9.191 1.00 93.00 310 ASN A CA 1
ATOM 2548 C C . ASN A 1 310 ? -5.774 36.338 10.375 1.00 93.00 310 ASN A C 1
ATOM 2550 O O . ASN A 1 310 ? -5.603 37.554 10.371 1.00 93.00 310 ASN A O 1
ATOM 2554 N N . LYS A 1 311 ? -5.343 35.573 11.392 1.00 94.06 311 LYS A N 1
ATOM 2555 C CA . LYS A 1 311 ? -4.683 36.096 12.608 1.00 94.06 311 LYS A CA 1
ATOM 2556 C C . LYS A 1 311 ? -3.161 36.228 12.480 1.00 94.06 311 LYS A C 1
ATOM 2558 O O . LYS A 1 311 ? -2.499 36.638 13.430 1.00 94.06 311 LYS A O 1
ATOM 2563 N N . PHE A 1 312 ? -2.605 35.885 11.321 1.00 94.81 312 PHE A N 1
ATOM 2564 C CA . PHE A 1 312 ? -1.199 36.077 10.978 1.00 94.81 312 PHE A CA 1
ATOM 2565 C C . PHE A 1 312 ? -1.061 36.456 9.501 1.00 94.81 312 PHE A C 1
ATOM 2567 O O . PHE A 1 312 ? -1.886 36.073 8.668 1.00 94.81 312 PHE A O 1
ATOM 2574 N N . ASN A 1 313 ? -0.018 37.217 9.164 1.00 92.31 313 ASN A N 1
ATOM 2575 C CA . ASN A 1 313 ? 0.220 37.643 7.789 1.00 92.31 313 ASN A CA 1
ATOM 2576 C C . ASN A 1 313 ? 0.932 36.535 7.002 1.00 92.31 313 ASN A C 1
ATOM 2578 O O . ASN A 1 313 ? 2.131 36.608 6.734 1.00 92.31 313 ASN A O 1
ATOM 2582 N N . TRP A 1 314 ? 0.179 35.517 6.587 1.00 90.88 314 TRP A N 1
ATOM 2583 C CA . TRP A 1 314 ? 0.709 34.445 5.744 1.00 90.88 314 TRP A CA 1
ATOM 2584 C C . TRP A 1 314 ? 1.304 34.965 4.421 1.00 90.88 314 TRP A C 1
ATOM 2586 O O . TRP A 1 314 ? 2.291 34.413 3.930 1.00 90.88 314 TRP A O 1
ATOM 2596 N N . LYS A 1 315 ? 0.807 36.089 3.878 1.00 88.31 315 LYS A N 1
ATOM 2597 C CA . LYS A 1 315 ? 1.413 36.745 2.703 1.00 88.31 315 LYS A CA 1
ATOM 2598 C C . LYS A 1 315 ? 2.827 37.281 2.978 1.00 88.31 315 LYS A C 1
ATOM 2600 O O . LYS A 1 315 ? 3.597 37.415 2.031 1.00 88.31 315 LYS A O 1
ATOM 2605 N N . ALA A 1 316 ? 3.222 37.517 4.229 1.00 90.81 316 ALA A N 1
ATOM 2606 C CA . ALA A 1 316 ? 4.599 37.867 4.592 1.00 90.81 316 ALA A CA 1
ATOM 2607 C C . ALA A 1 316 ? 5.519 36.644 4.780 1.00 90.81 316 ALA A C 1
ATOM 2609 O O . ALA A 1 316 ? 6.737 36.795 4.695 1.00 90.81 316 ALA A O 1
ATOM 2610 N N . CYS A 1 317 ? 4.978 35.432 4.974 1.00 92.25 317 CYS A N 1
ATOM 2611 C CA . CYS A 1 317 ? 5.799 34.237 5.190 1.00 92.25 317 CYS A CA 1
ATOM 2612 C C . CYS A 1 317 ? 6.730 33.964 3.998 1.00 92.25 317 CYS A C 1
ATOM 2614 O O . CYS A 1 317 ? 6.308 34.006 2.833 1.00 92.25 317 CYS A O 1
ATOM 2616 N N . ARG A 1 318 ? 7.996 33.652 4.288 1.00 89.81 318 ARG A N 1
ATOM 2617 C CA . ARG A 1 318 ? 9.058 33.448 3.284 1.00 89.81 318 ARG A CA 1
ATOM 2618 C C . ARG A 1 318 ? 8.963 32.091 2.586 1.00 89.81 318 ARG A C 1
ATOM 2620 O O . ARG A 1 318 ? 9.382 31.951 1.445 1.00 89.81 318 ARG A O 1
ATOM 2627 N N . ASN A 1 319 ? 8.446 31.080 3.280 1.00 92.00 319 ASN A N 1
ATOM 2628 C CA . ASN A 1 319 ? 8.307 29.708 2.792 1.00 92.00 319 ASN A CA 1
ATOM 2629 C C . ASN A 1 319 ? 7.229 28.951 3.597 1.00 92.00 319 ASN A C 1
ATOM 2631 O O . ASN A 1 319 ? 6.701 29.468 4.583 1.00 92.00 319 ASN A O 1
ATOM 2635 N N . LEU A 1 320 ? 6.928 27.704 3.209 1.00 95.00 320 LEU A N 1
ATOM 2636 C CA . LEU A 1 320 ? 5.919 26.880 3.891 1.00 95.00 320 LEU A CA 1
ATOM 2637 C C . LEU A 1 320 ? 6.257 26.583 5.362 1.00 95.00 320 LEU A C 1
ATOM 2639 O O . LEU A 1 320 ? 5.352 26.378 6.161 1.00 95.00 320 LEU A O 1
ATOM 2643 N N . VAL A 1 321 ? 7.538 26.514 5.733 1.00 93.62 321 VAL A N 1
ATOM 2644 C CA . VAL A 1 321 ? 7.938 26.180 7.110 1.00 93.62 321 VAL A CA 1
ATOM 2645 C C . VAL A 1 321 ? 7.619 27.332 8.062 1.00 93.62 321 VAL A C 1
ATOM 2647 O O . VAL A 1 321 ? 7.074 27.096 9.135 1.00 93.62 321 VAL A O 1
ATOM 2650 N N . ASP A 1 322 ? 7.886 28.560 7.624 1.00 93.31 322 ASP A N 1
ATOM 2651 C CA . ASP A 1 322 ? 7.500 29.807 8.293 1.00 93.31 322 ASP A CA 1
ATOM 2652 C C . ASP A 1 322 ? 5.965 29.927 8.408 1.00 93.31 322 ASP A C 1
ATOM 2654 O O . ASP A 1 322 ? 5.435 30.067 9.511 1.00 93.31 322 ASP A O 1
ATOM 2658 N N . PHE A 1 323 ? 5.232 29.703 7.306 1.00 96.44 323 PHE A N 1
ATOM 2659 C CA . PHE A 1 323 ? 3.761 29.615 7.322 1.00 96.44 323 PHE A CA 1
ATOM 2660 C C . PHE A 1 323 ? 3.263 28.591 8.354 1.00 96.44 323 PHE A C 1
ATOM 2662 O O . PHE A 1 323 ? 2.360 28.872 9.139 1.00 96.44 323 PHE A O 1
ATOM 2669 N N . TYR A 1 324 ? 3.841 27.387 8.349 1.00 97.19 324 TYR A N 1
ATOM 2670 C CA . TYR A 1 324 ? 3.445 26.288 9.226 1.00 97.19 324 TYR A CA 1
ATOM 2671 C C . TYR A 1 324 ? 3.720 26.603 10.701 1.00 97.19 324 TYR A C 1
ATOM 2673 O O . TYR A 1 324 ? 2.889 26.288 11.549 1.00 97.19 324 TYR A O 1
ATOM 2681 N N . GLN A 1 325 ? 4.841 27.263 11.011 1.00 95.31 325 GLN A N 1
ATOM 2682 C CA . GLN A 1 325 ? 5.143 27.709 12.368 1.00 95.31 325 GLN A CA 1
ATOM 2683 C C . GLN A 1 325 ? 4.099 28.721 12.863 1.00 95.31 325 GLN A C 1
ATOM 2685 O O . GLN A 1 325 ? 3.475 28.489 13.898 1.00 95.31 325 GLN A O 1
ATOM 2690 N N . GLN A 1 326 ? 3.849 29.789 12.096 1.00 96.38 326 GLN A N 1
ATOM 2691 C CA . GLN A 1 326 ? 2.870 30.815 12.473 1.00 96.38 326 GLN A CA 1
ATOM 2692 C C . GLN A 1 326 ? 1.447 30.237 12.584 1.00 96.38 326 GLN A C 1
ATOM 2694 O O . GLN A 1 326 ? 0.706 30.587 13.502 1.00 96.38 326 GLN A O 1
ATOM 2699 N N . TYR A 1 327 ? 1.076 29.288 11.717 1.00 98.00 327 TYR A N 1
ATOM 2700 C CA . TYR A 1 327 ? -0.202 28.579 11.816 1.00 98.00 327 TYR A CA 1
ATOM 2701 C C . TYR A 1 327 ? -0.340 27.792 13.130 1.00 98.00 327 TYR A C 1
ATOM 2703 O O . TYR A 1 327 ? -1.388 27.864 13.772 1.00 98.00 327 TYR A O 1
ATOM 2711 N N . LEU A 1 328 ? 0.702 27.068 13.564 1.00 97.75 328 LEU A N 1
ATOM 2712 C CA . LEU A 1 328 ? 0.681 26.332 14.836 1.00 97.75 328 LEU A CA 1
ATOM 2713 C C . LEU A 1 328 ? 0.557 27.273 16.044 1.00 97.75 328 LEU A C 1
ATOM 2715 O O . LEU A 1 328 ? -0.212 26.982 16.957 1.00 97.75 328 LEU A O 1
ATOM 2719 N N . GLU A 1 329 ? 1.253 28.412 16.038 1.00 96.69 329 GLU A N 1
ATOM 2720 C CA . GLU A 1 329 ? 1.155 29.421 17.105 1.00 96.69 329 GLU A CA 1
ATOM 2721 C C . GLU A 1 329 ? -0.274 29.981 17.239 1.00 96.69 329 GLU A C 1
ATOM 2723 O O . GLU A 1 329 ? -0.778 30.164 18.347 1.00 96.69 329 GLU A O 1
ATOM 2728 N N . GLN A 1 330 ? -0.962 30.217 16.118 1.00 97.88 330 GLN A N 1
ATOM 2729 C CA . GLN A 1 330 ? -2.349 30.699 16.124 1.00 97.88 330 GLN A CA 1
ATOM 2730 C C . GLN A 1 330 ? -3.360 29.591 16.466 1.00 97.88 330 GLN A C 1
ATOM 2732 O O . GLN A 1 330 ? -4.348 29.856 17.154 1.00 97.88 330 GLN A O 1
ATOM 2737 N N . ARG A 1 331 ? -3.088 28.339 16.072 1.00 97.94 331 ARG A N 1
ATOM 2738 C CA . ARG A 1 331 ? -3.867 27.156 16.478 1.00 97.94 331 ARG A CA 1
ATOM 2739 C C . ARG A 1 331 ? -3.842 26.957 17.990 1.00 97.94 331 ARG A C 1
ATOM 2741 O O . ARG A 1 331 ? -4.875 26.660 18.583 1.00 97.94 331 ARG A O 1
ATOM 2748 N N . GLU A 1 332 ? -2.678 27.130 18.612 1.00 96.94 332 GLU A N 1
ATOM 2749 C CA . GLU A 1 332 ? -2.518 27.037 20.064 1.00 96.94 332 GLU A CA 1
ATOM 2750 C C . GLU A 1 332 ? -3.345 28.111 20.782 1.00 96.94 332 GLU A C 1
ATOM 2752 O O . GLU A 1 332 ? -4.165 27.775 21.635 1.00 96.94 332 GLU A O 1
ATOM 2757 N N . LYS A 1 333 ? -3.216 29.379 20.364 1.00 97.19 333 LYS A N 1
ATOM 2758 C CA . LYS A 1 333 ? -3.996 30.505 20.909 1.00 97.19 333 LYS A CA 1
ATOM 2759 C C . LYS A 1 333 ? -5.506 30.288 20.787 1.00 97.19 333 LYS A C 1
ATOM 2761 O O . LYS A 1 333 ? -6.232 30.545 21.742 1.00 97.19 333 LYS A O 1
ATOM 2766 N N . PHE A 1 334 ? -5.977 29.792 19.640 1.00 97.19 334 PHE A N 1
ATOM 2767 C CA . PHE A 1 334 ? -7.390 29.460 19.443 1.00 97.19 334 PHE A CA 1
ATOM 2768 C C . PHE A 1 334 ? -7.861 28.366 20.413 1.00 97.19 334 PHE A C 1
ATOM 2770 O O . PHE A 1 334 ? -8.906 28.515 21.040 1.00 97.19 334 PHE A O 1
ATOM 2777 N N . LEU A 1 335 ? -7.084 27.289 20.572 1.00 96.69 335 LEU A N 1
ATOM 2778 C CA . LEU A 1 335 ? -7.442 26.174 21.451 1.00 96.69 335 LEU A CA 1
ATOM 2779 C C . LEU A 1 335 ? -7.456 26.561 22.939 1.00 96.69 335 LEU A C 1
ATOM 2781 O O . LEU A 1 335 ? -8.364 26.140 23.652 1.00 96.69 335 LEU A O 1
ATOM 2785 N N . GLU A 1 336 ? -6.499 27.371 23.402 1.00 95.56 336 GLU A N 1
ATOM 2786 C CA . GLU A 1 336 ? -6.503 27.897 24.778 1.00 95.56 336 GLU A CA 1
ATOM 2787 C C . GLU A 1 336 ? -7.713 28.833 25.001 1.00 95.56 336 GLU A C 1
ATOM 2789 O O . GLU A 1 336 ? -8.387 28.733 26.026 1.00 95.56 336 GLU A O 1
ATOM 2794 N N . ALA A 1 337 ? -8.073 29.675 24.020 1.00 95.12 337 ALA A N 1
ATOM 2795 C CA . ALA A 1 337 ? -9.219 30.589 24.118 1.00 95.12 337 ALA A CA 1
ATOM 2796 C C . ALA A 1 337 ? -10.588 29.881 24.209 1.00 95.12 337 ALA A C 1
ATOM 2798 O O . ALA A 1 337 ? -11.501 30.396 24.859 1.00 95.12 337 ALA A O 1
ATOM 2799 N N . ILE A 1 338 ? -10.744 28.703 23.589 1.00 94.69 338 ILE A N 1
ATOM 2800 C CA . ILE A 1 338 ? -11.986 27.908 23.665 1.00 94.69 338 ILE A CA 1
ATOM 2801 C C . ILE A 1 338 ? -12.010 26.912 24.834 1.00 94.69 338 ILE A C 1
ATOM 2803 O O . ILE A 1 338 ? -13.033 26.270 25.056 1.00 94.69 338 ILE A O 1
ATOM 2807 N N . LYS A 1 339 ? -10.919 26.776 25.604 1.00 90.19 339 LYS A N 1
ATOM 2808 C CA . LYS A 1 339 ? -10.771 25.753 26.659 1.00 90.19 339 LYS A CA 1
ATOM 2809 C C . LYS A 1 339 ? -11.882 25.780 27.718 1.00 90.19 339 LYS A C 1
ATOM 2811 O O . LYS A 1 339 ? -12.277 24.724 28.210 1.00 90.19 339 LYS A O 1
ATOM 2816 N N . ASN A 1 340 ? -12.381 26.974 28.036 1.00 88.56 340 ASN A N 1
ATOM 2817 C CA . ASN A 1 340 ? -13.402 27.213 29.061 1.00 88.56 340 ASN A CA 1
ATOM 2818 C C . ASN A 1 340 ? -14.785 27.561 28.470 1.00 88.56 340 ASN A C 1
ATOM 2820 O O . ASN A 1 340 ? -15.649 28.048 29.193 1.00 88.56 340 ASN A O 1
ATOM 2824 N N . GLN A 1 341 ? -14.991 27.363 27.165 1.00 91.44 341 GLN A N 1
ATOM 2825 C CA . GLN A 1 341 ? -16.242 27.688 26.469 1.00 91.44 341 GLN A CA 1
ATOM 2826 C C . GLN A 1 341 ? -17.153 26.451 26.317 1.00 91.44 341 GLN A C 1
ATOM 2828 O O . GLN A 1 341 ? -16.651 25.324 26.390 1.00 91.44 341 GLN A O 1
ATOM 2833 N N . PRO A 1 342 ? -18.474 26.624 26.087 1.00 92.88 342 PRO A N 1
ATOM 2834 C CA . PRO A 1 342 ? -19.357 25.523 25.686 1.00 92.88 342 PRO A CA 1
ATOM 2835 C C . PRO A 1 342 ? -18.803 24.793 24.454 1.00 92.88 342 PRO A C 1
ATOM 2837 O O . PRO A 1 342 ? -18.202 25.406 23.570 1.00 92.88 342 PRO A O 1
ATOM 2840 N N . TRP A 1 343 ? -18.972 23.472 24.401 1.00 93.62 343 TRP A N 1
ATOM 2841 C CA . TRP A 1 343 ? -18.322 22.616 23.399 1.00 93.62 343 TRP A CA 1
ATOM 2842 C C . TRP A 1 343 ? -19.134 22.492 22.107 1.00 93.62 343 TRP A C 1
ATOM 2844 O O . TRP A 1 343 ? -18.573 22.172 21.056 1.00 93.62 343 TRP A O 1
ATOM 2854 N N . GLU A 1 344 ? -20.439 22.744 22.185 1.00 93.25 344 GLU A N 1
ATOM 2855 C CA . GLU A 1 344 ? -21.428 22.572 21.127 1.00 93.25 344 GLU A CA 1
ATOM 2856 C C . GLU A 1 344 ? -21.060 23.371 19.861 1.00 93.25 344 GLU A C 1
ATOM 2858 O O . GLU A 1 344 ? -21.002 22.756 18.790 1.00 93.25 344 GLU A O 1
ATOM 2863 N N . PRO A 1 345 ? -20.678 24.670 19.938 1.00 92.31 345 PRO A N 1
ATOM 2864 C CA . PRO A 1 345 ? -20.239 25.429 18.765 1.00 92.31 345 PRO A CA 1
ATOM 2865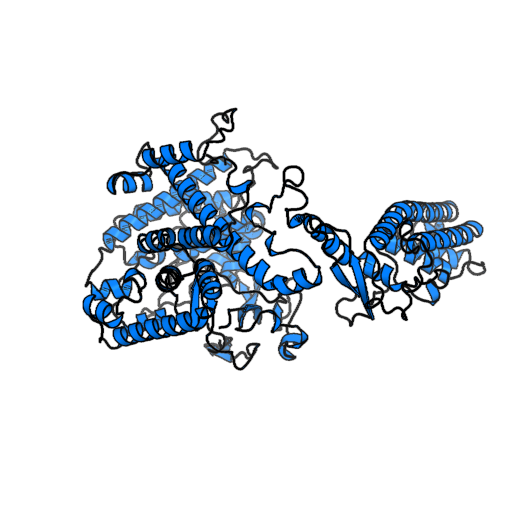 C C . PRO A 1 345 ? -18.960 24.872 18.129 1.00 92.31 345 PRO A C 1
ATOM 2867 O O . PRO A 1 345 ? -18.727 25.078 16.943 1.00 92.31 345 PRO A O 1
ATOM 2870 N N . TYR A 1 346 ? -18.131 24.151 18.892 1.00 94.69 346 TYR A N 1
ATOM 2871 C CA . TYR A 1 346 ? -16.822 23.640 18.468 1.00 94.69 346 TYR A CA 1
ATOM 2872 C C . TYR A 1 346 ? -16.832 22.154 18.090 1.00 94.69 346 TYR A C 1
ATOM 2874 O O . TYR A 1 346 ? -15.799 21.603 17.698 1.00 94.69 346 TYR A O 1
ATOM 2882 N N . GLN A 1 347 ? -17.986 21.484 18.138 1.00 93.81 347 GLN A N 1
ATOM 2883 C CA . GLN A 1 347 ? -18.097 20.059 17.822 1.00 93.81 347 GLN A CA 1
ATOM 2884 C C . GLN A 1 347 ? -17.532 19.699 16.436 1.00 93.81 347 GLN A C 1
ATOM 2886 O O . GLN A 1 347 ? -16.956 18.620 16.269 1.00 93.81 347 GLN A O 1
ATOM 2891 N N . TYR A 1 348 ? -17.635 20.604 15.457 1.00 91.94 348 TYR A N 1
ATOM 2892 C CA . TYR A 1 348 ? -17.116 20.398 14.101 1.00 91.94 348 TYR A CA 1
ATOM 2893 C C . TYR A 1 348 ? -15.589 20.171 14.061 1.00 91.94 348 TYR A C 1
ATOM 2895 O O . TYR A 1 348 ? -15.115 19.404 13.224 1.00 91.94 348 TYR A O 1
ATOM 2903 N N . CYS A 1 349 ? -14.818 20.772 14.981 1.00 93.31 349 CYS A N 1
ATOM 2904 C CA . CYS A 1 349 ? -13.363 20.604 15.060 1.00 93.31 349 CYS A CA 1
ATOM 2905 C C . CYS A 1 349 ? -12.930 19.668 16.204 1.00 93.31 349 CYS A C 1
ATOM 2907 O O . CYS A 1 349 ? -11.913 18.968 16.083 1.00 93.31 349 CYS A O 1
ATOM 2909 N N . LEU A 1 350 ? -13.703 19.589 17.294 1.00 94.69 350 LEU A N 1
ATOM 2910 C CA . LEU A 1 350 ? -13.450 18.679 18.417 1.00 94.69 350 LEU A CA 1
ATOM 2911 C C . LEU A 1 350 ? -13.761 17.218 18.070 1.00 94.69 350 LEU A C 1
ATOM 2913 O O . LEU A 1 350 ? -13.015 16.332 18.496 1.00 94.69 350 LEU A O 1
ATOM 2917 N N . LEU A 1 351 ? -14.792 16.968 17.254 1.00 93.81 351 LEU A N 1
ATOM 2918 C CA . LEU A 1 351 ? -15.222 15.639 16.804 1.00 93.81 351 LEU A CA 1
ATOM 2919 C C . LEU A 1 351 ? -15.495 14.679 17.981 1.00 93.81 351 LEU A C 1
ATOM 2921 O O . LEU A 1 351 ? -15.008 13.542 18.017 1.00 93.81 351 LEU A O 1
ATOM 2925 N N . LEU A 1 352 ? -16.252 15.149 18.979 1.00 91.81 352 LEU A N 1
ATOM 2926 C CA . LEU A 1 352 ? -16.644 14.346 20.136 1.00 91.81 352 LEU A CA 1
ATOM 2927 C C . LEU A 1 352 ? -17.638 13.253 19.726 1.00 91.81 352 LEU A C 1
ATOM 2929 O O . LEU A 1 352 ? -18.427 13.402 18.791 1.00 91.81 352 LEU A O 1
ATOM 2933 N N . LYS A 1 353 ? -17.611 12.129 20.447 1.00 87.56 353 LYS A N 1
ATOM 2934 C CA . LYS A 1 353 ? -18.537 11.009 20.228 1.00 87.56 353 LYS A CA 1
ATOM 2935 C C . LYS A 1 353 ? -19.832 11.242 21.000 1.00 87.56 353 LYS A C 1
ATOM 2937 O O . LYS A 1 353 ? -19.982 10.721 22.105 1.00 87.56 353 LYS A O 1
ATOM 2942 N N . ILE A 1 354 ? -20.723 12.027 20.403 1.00 86.88 354 ILE A N 1
ATOM 2943 C CA . ILE A 1 354 ? -22.069 12.290 20.921 1.00 86.88 354 ILE A CA 1
ATOM 2944 C C . ILE A 1 354 ? -22.888 10.978 20.890 1.00 86.88 354 ILE A C 1
ATOM 2946 O O . ILE A 1 354 ? -22.775 10.207 19.921 1.00 86.88 354 ILE A O 1
ATOM 2950 N N . PRO A 1 355 ? -23.683 10.677 21.934 1.00 84.75 355 PRO A N 1
ATOM 2951 C CA . PRO A 1 355 ? -24.741 9.672 21.865 1.00 84.75 355 PRO A CA 1
ATOM 2952 C C . PRO A 1 355 ? -25.691 9.934 20.686 1.00 84.75 355 PRO A C 1
ATOM 2954 O O . PRO A 1 355 ? -25.871 11.063 20.243 1.00 84.75 355 PRO A O 1
ATOM 2957 N N . LYS A 1 356 ? -26.281 8.874 20.139 1.00 86.69 356 LYS A N 1
ATOM 2958 C CA . LYS A 1 356 ? -27.338 8.958 19.125 1.00 86.69 356 LYS A CA 1
ATOM 2959 C C . LYS A 1 356 ? -28.446 8.027 19.573 1.00 86.69 356 LYS A C 1
ATOM 2961 O O . LYS A 1 356 ? -28.141 6.895 19.928 1.00 86.69 356 LYS A O 1
ATOM 2966 N N . GLU A 1 357 ? -29.684 8.492 19.538 1.00 85.38 357 GLU A N 1
ATOM 2967 C CA . GLU A 1 357 ? -30.825 7.760 20.106 1.00 85.38 357 GLU A CA 1
ATOM 2968 C C . GLU A 1 357 ? -31.599 6.980 19.038 1.00 85.38 357 GLU A C 1
ATOM 2970 O O . GLU A 1 357 ? -32.066 5.873 19.283 1.00 85.38 357 GLU A O 1
ATOM 2975 N N . ASN A 1 358 ? -31.664 7.506 17.810 1.00 91.94 358 ASN A N 1
ATOM 2976 C CA . ASN A 1 358 ? -32.384 6.874 16.707 1.00 91.94 358 ASN A CA 1
ATOM 2977 C C . ASN A 1 358 ? -31.701 5.561 16.259 1.00 91.94 358 ASN A C 1
ATOM 2979 O O . ASN A 1 358 ? -30.739 5.571 15.480 1.00 91.94 358 ASN A O 1
ATOM 2983 N N . ARG A 1 359 ? -32.223 4.428 16.750 1.00 92.88 359 ARG A N 1
ATOM 2984 C CA . ARG A 1 359 ? -31.705 3.071 16.497 1.00 92.88 359 ARG A CA 1
ATOM 2985 C C . ARG A 1 359 ? -31.691 2.702 15.015 1.00 92.88 359 ARG A C 1
ATOM 2987 O O . ARG A 1 359 ? -30.704 2.154 14.539 1.00 92.88 359 ARG A O 1
ATOM 2994 N N . LYS A 1 360 ? -32.733 3.077 14.272 1.00 94.19 360 LYS A N 1
ATOM 2995 C CA . LYS A 1 360 ? -32.869 2.834 12.828 1.00 94.19 360 LYS A CA 1
ATOM 2996 C C . LYS A 1 360 ? -31.757 3.495 12.012 1.00 94.19 360 LYS A C 1
ATOM 2998 O O . LYS A 1 360 ? -31.096 2.850 11.201 1.00 94.19 360 LYS A O 1
ATOM 3003 N N . ASN A 1 361 ? -31.475 4.769 12.280 1.00 92.62 361 ASN A N 1
ATOM 3004 C CA . ASN A 1 361 ? -30.371 5.491 11.644 1.00 92.62 361 ASN A CA 1
ATOM 3005 C C . ASN A 1 361 ? -28.995 4.953 12.076 1.00 92.62 361 ASN A C 1
ATOM 3007 O O . ASN A 1 361 ? -28.043 5.014 11.296 1.00 92.62 361 ASN A O 1
ATOM 3011 N N . LEU A 1 362 ? -28.878 4.419 13.297 1.00 92.75 362 LEU A N 1
ATOM 3012 C CA . LEU A 1 362 ? -27.670 3.744 13.769 1.00 92.75 362 LEU A CA 1
ATOM 3013 C C . LEU A 1 362 ? -27.420 2.418 13.043 1.00 92.75 362 LEU A C 1
ATOM 3015 O O . LEU A 1 362 ? -26.344 2.256 12.474 1.00 92.75 362 LEU A O 1
ATOM 3019 N N . VAL A 1 363 ? -28.402 1.514 13.016 1.00 93.62 363 VAL A N 1
ATOM 3020 C CA . VAL A 1 363 ? -28.307 0.201 12.356 1.00 93.62 363 VAL A CA 1
ATOM 3021 C C . VAL A 1 363 ? -28.041 0.366 10.865 1.00 93.62 363 VAL A C 1
ATOM 3023 O O . VAL A 1 363 ? -27.038 -0.152 10.372 1.00 93.62 363 VAL A O 1
ATOM 3026 N N . LYS A 1 364 ? -28.812 1.221 10.179 1.00 92.44 364 LYS A N 1
ATOM 3027 C CA . LYS A 1 364 ? -28.553 1.587 8.779 1.00 92.44 364 LYS A CA 1
ATOM 3028 C C . LYS A 1 364 ? -27.113 2.071 8.566 1.00 92.44 364 LYS A C 1
ATOM 3030 O O . LYS A 1 364 ? -26.483 1.685 7.589 1.00 92.44 364 LYS A O 1
ATOM 3035 N N . GLY A 1 365 ? -26.568 2.872 9.485 1.00 91.00 365 GLY A N 1
ATOM 3036 C CA . GLY A 1 365 ? -25.181 3.346 9.434 1.00 91.00 365 GLY A CA 1
ATOM 3037 C C . GLY A 1 365 ? -24.115 2.292 9.776 1.00 91.00 365 GLY A C 1
ATOM 3038 O O . GLY A 1 365 ? -22.965 2.454 9.373 1.00 91.00 365 GLY A O 1
ATOM 3039 N N . TRP A 1 366 ? -24.456 1.224 10.504 1.00 91.62 366 TRP A N 1
ATOM 3040 C CA . TRP A 1 366 ? -23.555 0.098 10.797 1.00 91.62 366 TRP A CA 1
ATOM 3041 C C . TRP A 1 366 ? -23.516 -0.941 9.670 1.00 91.62 366 TRP A C 1
ATOM 3043 O O . TRP A 1 366 ? -22.510 -1.640 9.527 1.00 91.62 366 TRP A O 1
ATOM 3053 N N . GLU A 1 367 ? -24.584 -1.030 8.877 1.00 89.19 367 GLU A N 1
ATOM 3054 C CA . GLU A 1 367 ? -24.675 -1.897 7.698 1.00 89.19 367 GLU A CA 1
ATOM 3055 C C . GLU A 1 367 ? -24.251 -1.197 6.395 1.00 89.19 367 GLU A C 1
ATOM 3057 O O . GLU A 1 367 ? -23.796 -1.859 5.460 1.00 89.19 367 GLU A O 1
ATOM 3062 N N . GLN A 1 368 ? -24.349 0.137 6.320 1.00 87.06 368 GLN A N 1
ATOM 3063 C CA . GLN A 1 368 ? -24.013 0.913 5.124 1.00 87.06 368 GLN A CA 1
ATOM 3064 C C . GLN A 1 368 ? -22.569 0.665 4.657 1.00 87.06 368 GLN A C 1
ATOM 3066 O O . GLN A 1 368 ? -21.599 1.068 5.296 1.00 87.06 368 GLN A O 1
ATOM 3071 N N . GLY A 1 369 ? -22.439 0.049 3.479 1.00 79.19 369 GLY A N 1
ATOM 3072 C CA . GLY A 1 369 ? -21.154 -0.278 2.856 1.00 79.19 369 GLY A CA 1
ATOM 3073 C C . GLY A 1 369 ? -20.549 -1.623 3.280 1.00 79.19 369 GLY A C 1
ATOM 3074 O O . GLY A 1 369 ? -19.559 -2.027 2.675 1.00 79.19 369 GLY A O 1
ATOM 3075 N N . GLY A 1 370 ? -21.140 -2.314 4.261 1.00 87.31 370 GLY A N 1
ATOM 3076 C CA . GLY A 1 370 ? -20.714 -3.626 4.751 1.00 87.31 370 GLY A CA 1
ATOM 3077 C C . GLY A 1 370 ? -20.335 -3.627 6.236 1.00 87.31 370 GLY A C 1
ATOM 3078 O O . GLY A 1 370 ? -19.589 -2.772 6.717 1.00 87.31 370 GLY A O 1
ATOM 3079 N N . ILE A 1 371 ? -20.808 -4.635 6.972 1.00 92.56 371 ILE A N 1
ATOM 3080 C CA . ILE A 1 371 ? -20.647 -4.734 8.431 1.00 92.56 371 ILE A CA 1
ATOM 3081 C C . ILE A 1 371 ? -19.175 -4.969 8.806 1.00 92.56 371 ILE A C 1
ATOM 3083 O O . ILE A 1 371 ? -18.532 -5.895 8.317 1.00 92.56 371 ILE A O 1
ATOM 3087 N N . SER A 1 372 ? -18.619 -4.173 9.724 1.00 92.81 372 SER A N 1
ATOM 3088 C CA . SER A 1 372 ? -17.282 -4.450 10.279 1.00 92.81 372 SER A CA 1
ATOM 3089 C C . SER A 1 372 ? -17.335 -5.595 11.294 1.00 92.81 372 SER A C 1
ATOM 3091 O O . SER A 1 372 ? -17.877 -5.421 12.384 1.00 92.81 372 SER A O 1
ATOM 3093 N N . LEU A 1 373 ? -16.729 -6.739 10.967 1.00 94.38 373 LEU A N 1
ATOM 3094 C CA . LEU A 1 373 ? -16.662 -7.886 11.871 1.00 94.38 373 LEU A CA 1
ATOM 3095 C C . LEU A 1 373 ? -15.718 -7.643 13.067 1.00 94.38 373 LEU A C 1
ATOM 3097 O O . LEU A 1 373 ? -14.687 -6.969 12.925 1.00 94.38 373 LEU A O 1
ATOM 3101 N N . PRO A 1 374 ? -16.034 -8.215 14.244 1.00 92.88 374 PRO A N 1
ATOM 3102 C CA . PRO A 1 374 ? -15.210 -8.102 15.442 1.00 92.88 374 PRO A CA 1
ATOM 3103 C C . PRO A 1 374 ? -13.929 -8.955 15.378 1.00 92.88 374 PRO A C 1
ATOM 3105 O O . PRO A 1 374 ? -13.644 -9.653 14.407 1.00 92.88 374 PRO A O 1
ATOM 3108 N N . ARG A 1 375 ? -13.108 -8.859 16.431 1.00 91.88 375 ARG A N 1
ATOM 3109 C CA . ARG A 1 375 ? -11.844 -9.601 16.592 1.00 91.88 375 ARG A CA 1
ATOM 3110 C C . ARG A 1 375 ? -12.047 -10.884 17.402 1.00 91.88 375 ARG A C 1
ATOM 3112 O O . ARG A 1 375 ? -12.829 -10.889 18.348 1.00 91.88 375 ARG A O 1
ATOM 3119 N N . GLY A 1 376 ? -11.258 -11.918 17.115 1.00 91.19 376 GLY A N 1
ATOM 3120 C CA . GLY A 1 376 ? -11.313 -13.205 17.806 1.00 91.19 376 GLY A CA 1
ATOM 3121 C C . GLY A 1 376 ? -12.537 -14.038 17.430 1.00 91.19 376 GLY A C 1
ATOM 3122 O O . GLY A 1 376 ? -13.138 -14.636 18.324 1.00 91.19 376 GLY A O 1
ATOM 3123 N N . LEU A 1 377 ? -12.903 -14.039 16.140 1.00 92.00 377 LEU A N 1
ATOM 3124 C CA . LEU A 1 377 ? -14.059 -14.767 15.594 1.00 92.00 377 LEU A CA 1
ATOM 3125 C C . LEU A 1 377 ? -13.887 -16.279 15.759 1.00 92.00 377 LEU A C 1
ATOM 3127 O O . LEU A 1 377 ? -14.717 -16.955 16.353 1.00 92.00 377 LEU A O 1
ATOM 3131 N N . PHE A 1 378 ? -12.744 -16.785 15.304 1.00 94.19 378 PHE A N 1
ATOM 3132 C CA . PHE A 1 378 ? -12.413 -18.210 15.297 1.00 94.19 378 PHE A CA 1
ATOM 3133 C C . PHE A 1 378 ? -11.882 -18.715 16.652 1.00 94.19 378 PHE A C 1
ATOM 3135 O O . PHE A 1 378 ? -11.520 -19.879 16.769 1.00 94.19 378 PHE A O 1
ATOM 3142 N N . THR A 1 379 ? -11.782 -17.857 17.677 1.00 93.56 379 THR A N 1
ATOM 3143 C CA . THR A 1 379 ? -11.086 -18.178 18.939 1.00 93.56 379 THR A CA 1
ATOM 3144 C C . THR A 1 379 ? -11.676 -19.383 19.668 1.00 93.56 379 THR A C 1
ATOM 3146 O O . THR A 1 379 ? -10.909 -20.226 20.123 1.00 93.56 379 THR A O 1
ATOM 3149 N N . GLU A 1 380 ? -13.004 -19.466 19.783 1.00 91.50 380 GLU A N 1
ATOM 3150 C CA . GLU A 1 380 ? -13.665 -20.587 20.471 1.00 91.50 380 GLU A CA 1
ATOM 3151 C C . GLU A 1 380 ? -13.697 -21.830 19.587 1.00 91.50 380 GLU A C 1
ATOM 3153 O O . GLU A 1 380 ? -13.211 -22.869 20.012 1.00 91.50 380 GLU A O 1
ATOM 3158 N N . ALA A 1 381 ? -14.091 -21.693 18.317 1.00 93.19 381 ALA A N 1
ATOM 3159 C CA . ALA A 1 381 ? -14.095 -22.800 17.361 1.00 93.19 381 ALA A CA 1
ATOM 3160 C C . ALA A 1 381 ? -12.720 -23.494 17.241 1.00 93.19 381 ALA A C 1
ATOM 3162 O O . ALA A 1 381 ? -12.642 -24.719 17.184 1.00 93.19 381 ALA A O 1
ATOM 3163 N N . ILE A 1 382 ? -11.612 -22.737 17.260 1.00 95.62 382 ILE A N 1
ATOM 3164 C CA . ILE A 1 382 ? -10.247 -23.294 17.307 1.00 95.62 382 ILE A CA 1
ATOM 3165 C C . ILE A 1 382 ? -9.955 -23.943 18.668 1.00 95.62 382 ILE A C 1
ATOM 3167 O O . ILE A 1 382 ? -9.318 -24.994 18.706 1.00 95.62 382 ILE A O 1
ATOM 3171 N N . ARG A 1 383 ? -10.396 -23.349 19.788 1.00 94.31 383 ARG A N 1
ATOM 3172 C CA . ARG A 1 383 ? -10.213 -23.932 21.129 1.00 94.31 383 ARG A CA 1
ATOM 3173 C C . ARG A 1 383 ? -10.928 -25.271 21.255 1.00 94.31 383 ARG A C 1
ATOM 3175 O O . ARG A 1 383 ? -10.319 -26.197 21.777 1.00 94.31 383 ARG A O 1
ATOM 3182 N N . GLU A 1 384 ? -12.168 -25.364 20.794 1.00 92.69 384 GLU A N 1
ATOM 3183 C CA . GLU A 1 384 ? -12.985 -26.583 20.767 1.00 92.69 384 GLU A CA 1
ATOM 3184 C C . GLU A 1 384 ? -12.316 -27.640 19.883 1.00 92.69 384 GLU A C 1
ATOM 3186 O O . GLU A 1 384 ? -11.917 -28.687 20.389 1.00 92.69 384 GLU A O 1
ATOM 3191 N N . THR A 1 385 ? -12.028 -27.300 18.619 1.00 94.50 385 THR A N 1
ATOM 3192 C CA . THR A 1 385 ? -11.351 -28.197 17.662 1.00 94.50 385 THR A CA 1
ATOM 3193 C C . THR A 1 385 ? -10.059 -28.786 18.240 1.00 94.50 385 THR A C 1
ATOM 3195 O O . THR A 1 385 ? -9.891 -30.001 18.279 1.00 94.50 385 THR A O 1
ATOM 3198 N N . LEU A 1 386 ? -9.151 -27.946 18.754 1.00 94.44 386 LEU A N 1
ATOM 3199 C CA . LEU A 1 386 ? -7.880 -28.412 19.324 1.00 94.44 386 LEU A CA 1
ATOM 3200 C C . LEU A 1 386 ? -8.039 -29.103 20.689 1.00 94.44 386 LEU A C 1
ATOM 3202 O O . LEU A 1 386 ? -7.158 -29.845 21.106 1.00 94.44 386 LEU A O 1
ATOM 3206 N N . SER A 1 387 ? -9.128 -28.851 21.416 1.00 90.62 387 SER A N 1
ATOM 3207 C CA . SER A 1 387 ? -9.429 -29.531 22.683 1.00 90.62 387 SER A CA 1
ATOM 3208 C C . SER A 1 387 ? -9.889 -30.972 22.485 1.00 90.62 387 SER A C 1
ATOM 3210 O O . SER A 1 387 ? -9.719 -31.795 23.390 1.00 90.62 387 SER A O 1
ATOM 3212 N N . GLU A 1 388 ? -10.500 -31.247 21.338 1.00 91.00 388 GLU A N 1
ATOM 3213 C CA . GLU A 1 388 ? -11.076 -32.538 20.963 1.00 91.00 388 GLU A CA 1
ATOM 3214 C C . GLU A 1 388 ? -10.130 -33.359 20.079 1.00 91.00 388 GLU A C 1
ATOM 3216 O O . GLU A 1 388 ? -10.191 -34.587 20.122 1.00 91.00 388 GLU A O 1
ATOM 3221 N N . ASP A 1 389 ? -9.197 -32.708 19.372 1.00 89.94 389 ASP A N 1
ATOM 3222 C CA . ASP A 1 389 ? -8.175 -33.342 18.532 1.00 89.94 389 ASP A CA 1
ATOM 3223 C C . ASP A 1 389 ? -7.392 -34.434 19.286 1.00 89.94 389 ASP A C 1
ATOM 3225 O O . ASP A 1 389 ? -6.521 -34.177 20.126 1.00 89.94 389 ASP A O 1
ATOM 3229 N N . LEU A 1 390 ? -7.708 -35.693 18.972 1.00 84.75 390 LEU A N 1
ATOM 3230 C CA . LEU A 1 390 ? -7.082 -36.859 19.587 1.00 84.75 390 LEU A CA 1
ATOM 3231 C C . LEU A 1 390 ? -5.609 -37.026 19.190 1.00 84.75 390 LEU A C 1
ATOM 3233 O O . LEU A 1 390 ? -4.897 -37.737 19.898 1.00 84.75 390 LEU A O 1
ATOM 3237 N N . THR A 1 391 ? -5.148 -36.365 18.119 1.00 85.88 391 THR A N 1
ATOM 3238 C CA . THR A 1 391 ? -3.746 -36.407 17.672 1.00 85.88 391 THR A CA 1
ATOM 3239 C C . THR A 1 391 ? -2.815 -35.570 18.552 1.00 85.88 391 THR A C 1
ATOM 3241 O O . THR A 1 391 ? -1.607 -35.791 18.537 1.00 85.88 391 THR A O 1
ATOM 3244 N N . LEU A 1 392 ? -3.363 -34.662 19.370 1.00 89.88 392 LEU A N 1
ATOM 3245 C CA . LEU A 1 392 ? -2.613 -33.895 20.366 1.00 89.88 392 LEU A CA 1
ATOM 3246 C C . LEU A 1 392 ? -2.570 -34.634 21.710 1.00 89.88 392 LEU A C 1
ATOM 3248 O O . LEU A 1 392 ? -3.574 -35.199 22.171 1.00 89.88 392 LEU A O 1
ATOM 3252 N N . SER A 1 393 ? -1.433 -34.587 22.405 1.00 90.38 393 SER A N 1
ATOM 3253 C CA . SER A 1 393 ? -1.307 -35.214 23.722 1.00 90.38 393 SER A CA 1
ATOM 3254 C C . SER A 1 393 ? -2.255 -34.598 24.766 1.00 90.38 393 SER A C 1
ATOM 3256 O O . SER A 1 393 ? -2.692 -33.443 24.688 1.00 90.38 393 SER A O 1
ATOM 3258 N N . LYS A 1 394 ? -2.598 -35.391 25.793 1.00 90.19 394 LYS A N 1
ATOM 3259 C CA . LYS A 1 394 ? -3.473 -34.951 26.898 1.00 90.19 394 LYS A CA 1
ATOM 3260 C C . LYS A 1 394 ? -2.955 -33.683 27.619 1.00 90.19 394 LYS A C 1
ATOM 3262 O O . LYS A 1 394 ? -3.802 -32.856 27.965 1.00 90.19 394 LYS A O 1
ATOM 3267 N N . PRO A 1 395 ? -1.637 -33.483 27.855 1.00 91.19 395 PRO A N 1
ATOM 3268 C CA . PRO A 1 395 ? -1.112 -32.241 28.428 1.00 91.19 395 PRO A CA 1
ATOM 3269 C C . PRO A 1 395 ? -1.388 -31.006 27.562 1.00 91.19 395 PRO A C 1
ATOM 3271 O O . PRO A 1 395 ? -1.957 -30.041 28.072 1.00 91.19 395 PRO A O 1
ATOM 3274 N N . ILE A 1 396 ? -1.089 -31.058 26.257 1.00 89.94 396 ILE A N 1
ATOM 3275 C CA . ILE A 1 396 ? -1.305 -29.935 25.327 1.00 89.94 396 ILE A CA 1
ATOM 3276 C C . ILE A 1 396 ? -2.789 -29.551 25.269 1.00 89.94 396 ILE A C 1
ATOM 3278 O O . ILE A 1 396 ? -3.136 -28.377 25.411 1.00 89.94 396 ILE A O 1
ATOM 3282 N N . ARG A 1 397 ? -3.697 -30.533 25.188 1.00 90.44 397 ARG A N 1
ATOM 3283 C CA . ARG A 1 397 ? -5.149 -30.276 25.242 1.00 90.44 397 ARG A CA 1
ATOM 3284 C C . ARG A 1 397 ? -5.599 -29.605 26.543 1.00 90.44 397 ARG A C 1
ATOM 3286 O O . ARG A 1 397 ? -6.454 -28.719 26.511 1.00 90.44 397 ARG A O 1
ATOM 3293 N N . LYS A 1 398 ? -5.022 -29.976 27.693 1.00 89.50 398 LYS A N 1
ATOM 3294 C CA . LYS A 1 398 ? -5.292 -29.303 28.978 1.00 89.50 398 LYS A CA 1
ATOM 3295 C C . LYS A 1 398 ? -4.753 -27.867 29.002 1.00 89.50 398 LYS A C 1
ATOM 3297 O O . LYS A 1 398 ? -5.433 -26.981 29.518 1.00 89.50 398 LYS A O 1
ATOM 3302 N N . GLU A 1 399 ? -3.573 -27.616 28.437 1.00 88.75 399 GLU A N 1
ATOM 3303 C CA . GLU A 1 399 ? -2.993 -26.269 28.349 1.00 88.75 399 GLU A CA 1
ATOM 3304 C C . GLU A 1 399 ? -3.845 -25.335 27.473 1.00 88.75 399 GLU A C 1
ATOM 3306 O O . GLU A 1 399 ? -4.172 -24.220 27.890 1.00 88.75 399 GLU A O 1
ATOM 3311 N N . ILE A 1 400 ? -4.295 -25.826 26.314 1.00 89.88 400 ILE A N 1
ATOM 3312 C CA . ILE A 1 400 ? -5.185 -25.110 25.389 1.00 89.88 400 ILE A CA 1
ATOM 3313 C C . ILE A 1 400 ? -6.487 -24.685 26.089 1.00 89.88 400 ILE A C 1
ATOM 3315 O O . ILE A 1 400 ? -6.880 -23.518 25.989 1.00 89.88 400 ILE A O 1
ATOM 3319 N N . LYS A 1 401 ? -7.113 -25.575 26.875 1.00 87.94 401 LYS A N 1
ATOM 3320 C CA . LYS A 1 401 ? -8.317 -25.252 27.671 1.00 87.94 401 LYS A CA 1
ATOM 3321 C C . LYS A 1 401 ? -8.074 -24.191 28.752 1.00 87.94 401 LYS A C 1
ATOM 3323 O O . LYS A 1 401 ? -8.973 -23.407 29.040 1.00 87.94 401 LYS A O 1
ATOM 3328 N N . LYS A 1 402 ? -6.871 -24.120 29.336 1.00 89.44 402 LYS A N 1
ATOM 3329 C CA . LYS A 1 402 ? -6.527 -23.170 30.416 1.00 89.44 402 LYS A CA 1
ATOM 3330 C C . LYS A 1 402 ? -6.407 -21.714 29.937 1.00 89.44 402 LYS A C 1
ATOM 3332 O O . LYS A 1 402 ? -6.405 -20.789 30.749 1.00 89.44 402 LYS A O 1
ATOM 3337 N N . HIS A 1 403 ? -6.238 -21.470 28.639 1.00 86.06 403 HIS A N 1
ATOM 3338 C CA . HIS A 1 403 ? -5.947 -20.135 28.113 1.00 86.06 403 HIS A CA 1
ATOM 3339 C C . HIS A 1 403 ? -7.203 -19.333 27.745 1.00 86.06 403 HIS A C 1
ATOM 3341 O O . HIS A 1 403 ? -7.896 -19.648 26.779 1.00 86.06 403 HIS A O 1
ATOM 3347 N N . GLY A 1 404 ? -7.437 -18.218 28.448 1.00 86.62 404 GLY A N 1
ATOM 3348 C CA . GLY A 1 404 ? -8.469 -17.230 28.104 1.00 86.62 404 GLY A CA 1
ATOM 3349 C C . GLY A 1 404 ? -8.273 -16.579 26.721 1.00 86.62 404 GLY A C 1
ATOM 3350 O O . GLY A 1 404 ? -7.202 -16.661 26.122 1.00 86.62 404 GLY A O 1
ATOM 3351 N N . ARG A 1 405 ? -9.312 -15.905 26.199 1.00 85.88 405 ARG A N 1
ATOM 3352 C CA . ARG A 1 405 ? -9.365 -15.431 24.792 1.00 85.88 405 ARG A CA 1
ATOM 3353 C C . ARG A 1 405 ? -8.207 -14.513 24.377 1.00 85.88 405 ARG A C 1
ATOM 3355 O O . ARG A 1 405 ? -7.805 -14.515 23.212 1.00 85.88 405 ARG A O 1
ATOM 3362 N N . VAL A 1 406 ? -7.688 -13.693 25.293 1.00 86.62 406 VAL A N 1
ATOM 3363 C CA . VAL A 1 406 ? -6.682 -12.666 24.979 1.00 86.62 406 VAL A CA 1
ATOM 3364 C C . VAL A 1 406 ? -5.336 -13.317 24.657 1.00 86.62 406 VAL A C 1
ATOM 3366 O O . VAL A 1 406 ? -4.624 -13.793 25.534 1.00 86.62 406 VAL A O 1
ATOM 3369 N N . GLY A 1 407 ? -4.971 -13.309 23.374 1.00 83.69 407 GLY A N 1
ATOM 3370 C CA . GLY A 1 407 ? -3.714 -13.887 22.891 1.00 83.69 407 GLY A CA 1
ATOM 3371 C C . GLY A 1 407 ? -3.736 -15.405 22.686 1.00 83.69 407 GLY A C 1
ATOM 3372 O O . GLY A 1 407 ? -2.701 -15.943 22.296 1.00 83.69 407 GLY A O 1
ATOM 3373 N N . PHE A 1 408 ? -4.884 -16.070 22.875 1.00 93.06 408 PHE A N 1
ATOM 3374 C CA . PHE A 1 408 ? -5.062 -17.521 22.715 1.00 93.06 408 PHE A CA 1
ATOM 3375 C C . PHE A 1 408 ? -4.436 -18.064 21.420 1.00 93.06 408 PHE A C 1
ATOM 3377 O O . PHE A 1 408 ? -3.501 -18.858 21.475 1.00 93.06 408 PHE A O 1
ATOM 3384 N N . ILE A 1 409 ? -4.873 -17.546 20.265 1.00 93.19 409 ILE A N 1
ATOM 3385 C CA . ILE A 1 409 ? -4.403 -17.946 18.925 1.00 93.19 409 ILE A CA 1
ATOM 3386 C C . ILE A 1 409 ? -2.874 -17.920 18.816 1.00 93.19 409 ILE A C 1
ATOM 3388 O O . ILE A 1 409 ? -2.272 -18.848 18.289 1.00 93.19 409 ILE A O 1
ATOM 3392 N N . SER A 1 410 ? -2.236 -16.881 19.367 1.00 89.19 410 SER A N 1
ATOM 3393 C CA . SER A 1 410 ? -0.780 -16.691 19.285 1.00 89.19 410 SER A CA 1
ATOM 3394 C C . SER A 1 410 ? 0.045 -17.666 20.129 1.00 89.19 410 SER A C 1
ATOM 3396 O O . SER A 1 410 ? 1.270 -17.622 20.058 1.00 89.19 410 SER A O 1
ATOM 3398 N N . ARG A 1 411 ? -0.618 -18.487 20.954 1.00 91.25 411 ARG A N 1
ATOM 3399 C CA . ARG A 1 411 ? -0.033 -19.609 21.700 1.00 91.25 411 ARG A CA 1
ATOM 3400 C C . ARG A 1 411 ? -0.473 -20.945 21.107 1.00 91.25 411 ARG A C 1
ATOM 3402 O O . ARG A 1 411 ? 0.359 -21.821 20.919 1.00 91.25 411 ARG A O 1
ATOM 3409 N N . ALA A 1 412 ? -1.760 -21.068 20.772 1.00 93.81 412 ALA A N 1
ATOM 3410 C CA . ALA A 1 412 ? -2.348 -22.276 20.202 1.00 93.81 412 ALA A CA 1
ATOM 3411 C C . ALA A 1 412 ? -1.654 -22.708 18.900 1.00 93.81 412 ALA A C 1
ATOM 3413 O O . ALA A 1 412 ? -1.361 -23.888 18.755 1.00 93.81 412 ALA A O 1
ATOM 3414 N N . ILE A 1 413 ? -1.324 -21.765 18.004 1.00 95.25 413 ILE A N 1
ATOM 3415 C CA . ILE A 1 413 ? -0.572 -22.059 16.770 1.00 95.25 413 ILE A CA 1
ATOM 3416 C C . ILE A 1 413 ? 0.816 -22.631 17.098 1.00 95.25 413 ILE A C 1
ATOM 3418 O O . ILE A 1 413 ? 1.157 -23.690 16.584 1.00 95.25 413 ILE A O 1
ATOM 3422 N N . THR A 1 414 ? 1.595 -21.995 17.983 1.00 92.56 414 THR A N 1
ATOM 3423 C CA . THR A 1 414 ? 2.929 -22.485 18.382 1.00 92.56 414 THR A CA 1
ATOM 3424 C C . THR A 1 414 ? 2.876 -23.866 19.048 1.00 92.56 414 THR A C 1
ATOM 3426 O O . THR A 1 414 ? 3.686 -24.725 18.712 1.00 92.56 414 THR A O 1
ATOM 3429 N N . LEU A 1 415 ? 1.928 -24.101 19.966 1.00 93.06 415 LEU A N 1
ATOM 3430 C CA . LEU A 1 415 ? 1.767 -25.399 20.640 1.00 93.06 415 LEU A CA 1
ATOM 3431 C C . LEU A 1 415 ? 1.368 -26.502 19.650 1.00 93.06 415 LEU A C 1
ATOM 3433 O O . LEU A 1 415 ? 1.994 -27.557 19.627 1.00 93.06 415 LEU A O 1
ATOM 3437 N N . TYR A 1 416 ? 0.370 -26.238 18.801 1.00 94.62 416 TYR A N 1
ATOM 3438 C CA . TYR A 1 416 ? -0.064 -27.166 17.757 1.00 94.62 416 TYR A CA 1
ATOM 3439 C C . TYR A 1 416 ? 1.064 -27.482 16.770 1.00 94.62 416 TYR A C 1
ATOM 3441 O O . TYR A 1 416 ? 1.269 -28.643 16.436 1.00 94.62 416 TYR A O 1
ATOM 3449 N N . PHE A 1 417 ? 1.811 -26.472 16.316 1.00 94.56 417 PHE A N 1
ATOM 3450 C CA . PHE A 1 417 ? 2.880 -26.655 15.337 1.00 94.56 417 PHE A CA 1
ATOM 3451 C C . PHE A 1 417 ? 3.999 -27.554 15.879 1.00 94.56 417 PHE A C 1
ATOM 3453 O O . PHE A 1 417 ? 4.341 -28.552 15.245 1.00 94.56 417 PHE A O 1
ATOM 3460 N N . ARG A 1 418 ? 4.473 -27.270 17.098 1.00 93.00 418 ARG A N 1
ATOM 3461 C CA . ARG A 1 418 ? 5.495 -28.076 17.779 1.00 93.00 418 ARG A CA 1
ATOM 3462 C C . ARG A 1 418 ? 5.040 -29.512 18.011 1.00 93.00 418 ARG A C 1
ATOM 3464 O O . ARG A 1 418 ? 5.760 -30.432 17.652 1.00 93.00 418 ARG A O 1
ATOM 3471 N N . GLU A 1 419 ? 3.834 -29.716 18.535 1.00 92.50 419 GLU A N 1
ATOM 3472 C CA . GLU A 1 419 ? 3.307 -31.062 18.794 1.00 92.50 419 GLU A CA 1
ATOM 3473 C C . GLU A 1 419 ? 3.097 -31.857 17.491 1.00 92.50 419 GLU A C 1
ATOM 3475 O O . GLU A 1 419 ? 3.549 -32.995 17.355 1.00 92.50 419 GLU A O 1
ATOM 3480 N N . ARG A 1 420 ? 2.416 -31.255 16.507 1.00 90.75 420 ARG A N 1
ATOM 3481 C CA . ARG A 1 420 ? 1.904 -31.963 15.326 1.00 90.75 420 ARG A CA 1
ATOM 3482 C C . ARG A 1 420 ? 2.936 -32.150 14.212 1.00 90.75 420 ARG A C 1
ATOM 3484 O O . ARG A 1 420 ? 2.786 -33.098 13.434 1.00 90.75 420 ARG A O 1
ATOM 3491 N N . TYR A 1 421 ? 3.928 -31.261 14.122 1.00 89.81 421 TYR A N 1
ATOM 3492 C CA . TYR A 1 421 ? 4.964 -31.249 13.076 1.00 89.81 421 TYR A CA 1
ATOM 3493 C C . TYR A 1 421 ? 6.381 -31.451 13.627 1.00 89.81 421 TYR A C 1
ATOM 3495 O O . TYR A 1 421 ? 7.288 -31.685 12.833 1.00 89.81 421 TYR A O 1
ATOM 3503 N N . GLN A 1 422 ? 6.578 -31.409 14.954 1.00 91.00 422 GLN A N 1
ATOM 3504 C CA . GLN A 1 422 ? 7.901 -31.502 15.593 1.00 91.00 422 GLN A CA 1
ATOM 3505 C C . GLN A 1 422 ? 8.873 -30.446 15.033 1.00 91.00 422 GLN A C 1
ATOM 3507 O O . GLN A 1 422 ? 10.031 -30.733 14.740 1.00 91.00 422 GLN A O 1
ATOM 3512 N N . ASP A 1 423 ? 8.359 -29.228 14.844 1.00 91.50 423 ASP A N 1
ATOM 3513 C CA . ASP A 1 423 ? 8.987 -28.092 14.158 1.00 91.50 423 ASP A CA 1
ATOM 3514 C C . ASP A 1 423 ? 8.768 -26.803 14.981 1.00 91.50 423 ASP A C 1
ATOM 3516 O O . ASP A 1 423 ? 7.845 -26.720 15.799 1.00 91.50 423 ASP A O 1
ATOM 3520 N N . ASP A 1 424 ? 9.612 -25.791 14.791 1.00 91.25 424 ASP A N 1
ATOM 3521 C CA . ASP A 1 424 ? 9.584 -24.532 15.543 1.00 91.25 424 ASP A CA 1
ATOM 3522 C C . ASP A 1 424 ? 9.860 -23.321 14.630 1.00 91.25 424 ASP A C 1
ATOM 3524 O O . ASP A 1 424 ? 10.005 -23.421 13.413 1.00 91.25 424 ASP A O 1
ATOM 3528 N N . HIS A 1 425 ? 9.879 -22.125 15.209 1.00 91.44 425 HIS A N 1
ATOM 3529 C CA . HIS A 1 425 ? 10.213 -20.900 14.488 1.00 91.44 425 HIS A CA 1
ATOM 3530 C C . HIS A 1 425 ? 11.674 -20.888 13.998 1.00 91.44 425 HIS A C 1
ATOM 3532 O O . HIS A 1 425 ? 12.569 -21.424 14.649 1.00 91.44 425 HIS A O 1
ATOM 3538 N N . GLN A 1 426 ? 11.928 -20.180 12.894 1.00 89.25 426 GLN A N 1
ATOM 3539 C CA . GLN A 1 426 ? 13.260 -20.013 12.306 1.00 89.25 426 GLN A CA 1
ATOM 3540 C C . GLN A 1 426 ? 14.291 -19.520 13.335 1.00 89.25 426 GLN A C 1
ATOM 3542 O O . GLN A 1 426 ? 14.016 -18.602 14.119 1.00 89.25 426 GLN A O 1
ATOM 3547 N N . SER A 1 427 ? 15.510 -20.062 13.275 1.00 83.50 427 SER A N 1
ATOM 3548 C CA . SER A 1 427 ? 16.585 -19.818 14.252 1.00 83.50 427 SER A CA 1
ATOM 3549 C C . SER A 1 427 ? 16.880 -18.336 14.539 1.00 83.50 427 SER A C 1
ATOM 3551 O O . SER A 1 427 ? 17.151 -17.969 15.686 1.00 83.50 427 SER A O 1
ATOM 3553 N N . PHE A 1 428 ? 16.741 -17.448 13.545 1.00 83.44 428 PHE A N 1
ATOM 3554 C CA . PHE A 1 428 ? 16.975 -16.007 13.712 1.00 83.44 428 PHE A CA 1
ATOM 3555 C C . PHE A 1 428 ? 16.045 -15.340 14.743 1.00 83.44 428 PHE A C 1
ATOM 3557 O O . PHE A 1 428 ? 16.380 -14.286 15.282 1.00 83.44 428 PHE A O 1
ATOM 3564 N N . TYR A 1 429 ? 14.900 -15.944 15.083 1.00 85.44 429 TYR A N 1
ATOM 3565 C CA . TYR A 1 429 ? 14.015 -15.448 16.142 1.00 85.44 429 TYR A CA 1
ATOM 3566 C C . TYR A 1 429 ? 14.561 -15.636 17.566 1.00 85.44 429 TYR A C 1
ATOM 3568 O O . TYR A 1 429 ? 13.970 -15.093 18.512 1.00 85.44 429 TYR A O 1
ATOM 3576 N N . ASN A 1 430 ? 15.656 -16.385 17.724 1.00 79.94 430 ASN A N 1
ATOM 3577 C CA . ASN A 1 430 ? 16.375 -16.569 18.983 1.00 79.94 430 ASN A CA 1
ATOM 3578 C C . ASN A 1 430 ? 17.560 -15.607 19.154 1.00 79.94 430 ASN A C 1
ATOM 3580 O O . ASN A 1 430 ? 18.094 -15.517 20.257 1.00 79.94 430 ASN A O 1
ATOM 3584 N N . LEU A 1 431 ? 17.920 -14.840 18.118 1.00 79.62 431 LEU A N 1
ATOM 3585 C CA . LEU A 1 431 ? 18.937 -13.793 18.218 1.00 79.62 431 LEU A CA 1
ATOM 3586 C C . LEU A 1 431 ? 18.493 -12.676 19.186 1.00 79.62 431 LEU A C 1
ATOM 3588 O O . LEU A 1 431 ? 17.309 -12.313 19.198 1.00 79.62 431 LEU A O 1
ATOM 3592 N N . PRO A 1 432 ? 19.416 -12.089 19.970 1.00 76.88 432 PRO A N 1
ATOM 3593 C CA . PRO A 1 432 ? 19.128 -10.891 20.750 1.00 76.88 432 PRO A CA 1
ATOM 3594 C C . PRO A 1 432 ? 18.926 -9.682 19.821 1.00 76.88 432 PRO A C 1
ATOM 3596 O O . PRO A 1 432 ? 19.541 -9.585 18.758 1.00 76.88 432 PRO A O 1
ATOM 3599 N N . TYR A 1 433 ? 18.073 -8.735 20.220 1.00 72.12 433 TYR A N 1
ATOM 3600 C CA . TYR A 1 433 ? 17.747 -7.541 19.429 1.00 72.12 433 TYR A CA 1
ATOM 3601 C C . TYR A 1 433 ? 17.868 -6.254 20.243 1.00 72.12 433 TYR A C 1
ATOM 3603 O O . TYR A 1 433 ? 17.461 -6.187 21.398 1.00 72.12 433 TYR A O 1
ATOM 3611 N N . GLU A 1 434 ? 18.394 -5.210 19.600 1.00 66.38 434 GLU A N 1
ATOM 3612 C CA . GLU A 1 434 ? 18.559 -3.881 20.192 1.00 66.38 434 GLU A CA 1
ATOM 3613 C C . GLU A 1 434 ? 17.208 -3.157 20.335 1.00 66.38 434 GLU A C 1
ATOM 3615 O O . GLU A 1 434 ? 16.442 -3.009 19.375 1.00 66.38 434 GLU A O 1
ATOM 3620 N N . LEU A 1 435 ? 16.946 -2.609 21.522 1.00 58.09 435 LEU A N 1
ATOM 3621 C CA . LEU A 1 435 ? 15.898 -1.613 21.721 1.00 58.09 435 LEU A CA 1
ATOM 3622 C C . LEU A 1 435 ? 16.404 -0.236 21.252 1.00 58.09 435 LEU A C 1
ATOM 3624 O O . LEU A 1 435 ? 17.068 0.470 22.005 1.00 58.09 435 LEU A O 1
ATOM 3628 N N . GLU A 1 436 ? 16.068 0.186 20.022 1.00 51.12 436 GLU A N 1
ATOM 3629 C CA . GLU A 1 436 ? 16.436 1.522 19.504 1.00 51.12 436 GLU A CA 1
ATOM 3630 C C . GLU A 1 436 ? 15.816 2.671 20.343 1.00 51.12 436 GLU A C 1
ATOM 3632 O O . GLU A 1 436 ? 14.752 3.235 20.035 1.00 51.12 436 GLU A O 1
ATOM 3637 N N . ALA A 1 437 ? 16.534 3.094 21.382 1.00 46.06 437 ALA A N 1
ATOM 3638 C CA . ALA A 1 437 ? 16.231 4.261 22.199 1.00 46.06 437 ALA A CA 1
ATOM 3639 C C . ALA A 1 437 ? 16.535 5.567 21.436 1.00 46.06 437 ALA A C 1
ATOM 3641 O O . ALA A 1 437 ? 17.523 6.255 21.690 1.00 46.06 437 ALA A O 1
ATOM 3642 N N . LYS A 1 438 ? 15.686 5.944 20.462 1.00 44.12 438 LYS A N 1
ATOM 3643 C CA . LYS A 1 438 ? 15.778 7.261 19.793 1.00 44.12 438 LYS A CA 1
ATOM 3644 C C . LYS A 1 438 ? 14.452 8.009 19.649 1.00 44.12 438 LYS A C 1
ATOM 3646 O O . LYS A 1 438 ? 13.480 7.462 19.125 1.00 44.12 438 LYS A O 1
ATOM 3651 N N . ALA A 1 439 ? 14.527 9.305 19.977 1.00 34.25 439 ALA A N 1
ATOM 3652 C CA . ALA A 1 439 ? 13.517 10.379 20.037 1.00 34.25 439 ALA A CA 1
ATOM 3653 C C . ALA A 1 439 ? 12.921 10.558 21.454 1.00 34.25 439 ALA A C 1
ATOM 3655 O O . ALA A 1 439 ? 12.195 9.667 21.887 1.00 34.25 439 ALA A O 1
ATOM 3656 N N . SER A 1 440 ? 13.183 11.651 22.196 1.00 35.97 440 SER A N 1
ATOM 3657 C CA . SER A 1 440 ? 13.449 13.031 21.718 1.00 35.97 440 SER A CA 1
ATOM 3658 C C . SER A 1 440 ? 14.370 13.874 22.633 1.00 35.97 440 SER A C 1
ATOM 3660 O O . SER A 1 440 ? 13.885 14.535 23.542 1.00 35.97 440 SER A O 1
ATOM 3662 N N . THR A 1 441 ? 15.672 13.933 22.345 1.00 34.31 441 THR A N 1
ATOM 3663 C CA . THR A 1 441 ? 16.607 14.950 22.879 1.00 34.31 441 THR A CA 1
ATOM 3664 C C . THR A 1 441 ? 17.715 15.240 21.855 1.00 34.31 441 THR A C 1
ATOM 3666 O O . THR A 1 441 ? 18.036 14.360 21.045 1.00 34.31 441 THR A O 1
ATOM 3669 N N . PRO A 1 442 ? 18.327 16.443 21.863 1.00 35.34 442 PRO A N 1
ATOM 3670 C CA . PRO A 1 442 ? 19.656 16.641 21.289 1.00 35.34 442 PRO A CA 1
ATOM 3671 C C . PRO A 1 442 ? 20.651 15.702 21.988 1.00 35.34 442 PRO A C 1
ATOM 3673 O O . PRO A 1 442 ? 20.491 15.402 23.168 1.00 35.34 442 PRO A O 1
ATOM 3676 N N . LYS A 1 443 ? 21.652 15.217 21.248 1.00 38.16 443 LYS A N 1
ATOM 3677 C CA . LYS A 1 443 ? 22.646 14.224 21.696 1.00 38.16 443 LYS A CA 1
ATOM 3678 C C . LYS A 1 443 ? 23.182 14.454 23.126 1.00 38.16 443 LYS A C 1
ATOM 3680 O O . LYS A 1 443 ? 23.856 15.457 23.343 1.00 38.16 443 LYS A O 1
ATOM 3685 N N . PRO A 1 444 ? 23.127 13.435 23.996 1.00 30.52 444 PRO A N 1
ATOM 3686 C CA . PRO A 1 444 ? 24.314 12.882 24.636 1.00 30.52 444 PRO A CA 1
ATOM 3687 C C . PRO A 1 444 ? 25.054 11.953 23.644 1.00 30.52 444 PRO A C 1
ATOM 3689 O O . PRO A 1 444 ? 24.517 11.644 22.569 1.00 30.52 444 PRO A O 1
ATOM 3692 N N . PRO A 1 445 ? 26.279 11.491 23.955 1.00 34.84 445 PRO A N 1
ATOM 3693 C CA . PRO A 1 445 ? 26.989 10.526 23.118 1.00 34.84 445 PRO A CA 1
ATOM 3694 C C . PRO A 1 445 ? 26.160 9.253 22.906 1.00 34.84 445 PRO A C 1
ATOM 3696 O O . PRO A 1 445 ? 25.378 8.865 23.773 1.00 34.84 445 PRO A O 1
ATOM 3699 N N . LEU A 1 446 ? 26.364 8.556 21.780 1.00 36.31 446 LEU A N 1
ATOM 3700 C CA . LEU A 1 446 ? 25.980 7.144 21.753 1.00 36.31 446 LEU A CA 1
ATOM 3701 C C . LEU A 1 446 ? 26.790 6.429 22.848 1.00 36.31 446 LEU A C 1
ATOM 3703 O O . LEU A 1 446 ? 28.009 6.632 22.884 1.00 36.31 446 LEU A O 1
ATOM 3707 N N . PRO A 1 447 ? 26.178 5.565 23.676 1.00 32.59 447 PRO A N 1
ATOM 3708 C CA . PRO A 1 447 ? 26.942 4.564 24.400 1.00 32.59 447 PRO A CA 1
ATOM 3709 C C . PRO A 1 447 ? 27.802 3.804 23.385 1.00 32.59 447 PRO A C 1
ATOM 3711 O O . PRO A 1 447 ? 27.305 3.362 22.347 1.00 32.59 447 PRO A O 1
ATOM 3714 N N . LYS A 1 448 ? 29.107 3.675 23.650 1.00 38.69 448 LYS A N 1
ATOM 3715 C CA . LYS A 1 448 ? 30.031 2.946 22.758 1.00 38.69 448 LYS A CA 1
ATOM 3716 C C . LYS A 1 448 ? 29.740 1.436 22.702 1.00 38.69 448 LYS A C 1
ATOM 3718 O O . LYS A 1 448 ? 30.335 0.744 21.883 1.00 38.69 448 LYS A O 1
ATOM 3723 N N . LYS A 1 449 ? 28.821 0.935 23.533 1.00 39.62 449 LYS A N 1
ATOM 3724 C CA . LYS A 1 449 ? 28.322 -0.441 23.525 1.00 39.62 449 LYS A CA 1
ATOM 3725 C C . LYS A 1 449 ? 26.895 -0.481 22.976 1.00 39.62 449 LYS A C 1
ATOM 3727 O O . LYS A 1 449 ? 26.009 0.193 23.494 1.00 39.62 449 LYS A O 1
ATOM 3732 N N . ARG A 1 450 ? 26.681 -1.302 21.943 1.00 46.34 450 ARG A N 1
ATOM 3733 C CA . ARG A 1 450 ? 25.358 -1.866 21.651 1.00 46.34 450 ARG A CA 1
ATOM 3734 C C . ARG A 1 450 ? 25.175 -3.023 22.621 1.00 46.34 450 ARG A C 1
ATOM 3736 O O . ARG A 1 450 ? 25.807 -4.061 22.441 1.00 46.34 450 ARG A O 1
ATOM 3743 N N . GLU A 1 451 ? 24.387 -2.825 23.664 1.00 47.25 451 GLU A N 1
ATOM 3744 C CA . GLU A 1 451 ? 24.076 -3.903 24.601 1.00 47.25 451 GLU A CA 1
ATOM 3745 C C . GLU A 1 451 ? 22.959 -4.756 23.998 1.00 47.25 451 GLU A C 1
ATOM 3747 O O . GLU A 1 451 ? 21.796 -4.359 23.920 1.00 47.25 451 GLU A O 1
ATOM 3752 N N . TYR A 1 452 ? 23.361 -5.916 23.479 1.00 52.91 452 TYR A N 1
ATOM 3753 C CA . TYR A 1 452 ? 22.456 -6.979 23.072 1.00 52.91 452 TYR A CA 1
ATOM 3754 C C . TYR A 1 452 ? 21.974 -7.687 24.335 1.00 52.91 452 TYR A C 1
ATOM 3756 O O . TYR A 1 452 ? 22.689 -8.512 24.894 1.00 52.91 452 TYR A O 1
ATOM 3764 N N . VAL A 1 453 ? 20.776 -7.331 24.784 1.00 54.94 453 VAL A N 1
ATOM 3765 C CA . VAL A 1 453 ? 20.161 -7.872 26.000 1.00 54.94 453 VAL A CA 1
ATOM 3766 C C . VAL A 1 453 ? 19.501 -9.221 25.688 1.00 54.94 453 VAL A C 1
ATOM 3768 O O . VAL A 1 453 ? 18.829 -9.390 24.662 1.00 54.94 453 VAL A O 1
ATOM 3771 N N . LEU A 1 454 ? 19.709 -10.210 26.557 1.00 62.03 454 LEU A N 1
ATOM 3772 C CA . LEU A 1 454 ? 19.159 -11.556 26.417 1.00 62.03 454 LEU A CA 1
ATOM 3773 C C . LEU A 1 454 ? 17.658 -11.585 26.752 1.00 62.03 454 LEU A C 1
ATOM 3775 O O . LEU A 1 454 ? 17.103 -10.717 27.426 1.00 62.03 454 LEU A O 1
ATOM 3779 N N . ARG A 1 455 ? 16.949 -12.620 26.279 1.00 62.78 455 ARG A N 1
ATOM 3780 C CA . ARG A 1 455 ? 15.483 -12.737 26.450 1.00 62.78 455 ARG A CA 1
ATOM 3781 C C . ARG A 1 455 ? 15.041 -12.774 27.928 1.00 62.78 455 ARG A C 1
ATOM 3783 O O . ARG A 1 455 ? 13.925 -12.349 28.216 1.00 62.78 455 ARG A O 1
ATOM 3790 N N . ALA A 1 456 ? 15.890 -13.263 28.835 1.00 66.00 456 ALA A N 1
ATOM 3791 C CA . ALA A 1 456 ? 15.623 -13.295 30.276 1.00 66.00 456 ALA A CA 1
ATOM 3792 C C . ALA A 1 456 ? 15.721 -11.894 30.910 1.00 66.00 456 ALA A C 1
ATOM 3794 O O . ALA A 1 456 ? 14.747 -11.415 31.484 1.00 66.00 456 ALA A O 1
ATOM 3795 N N . GLU A 1 457 ? 16.840 -11.201 30.695 1.00 66.31 457 GLU A N 1
ATOM 3796 C CA . GLU A 1 457 ? 17.099 -9.827 31.156 1.00 66.31 457 GLU A CA 1
ATOM 3797 C C . GLU A 1 457 ? 16.017 -8.845 30.666 1.00 66.31 457 GLU A C 1
ATOM 3799 O O . GLU A 1 457 ? 15.523 -8.002 31.418 1.00 66.31 457 GLU A O 1
ATOM 3804 N N . HIS A 1 458 ? 15.555 -9.010 29.418 1.00 69.06 458 HIS A N 1
ATOM 3805 C CA . HIS A 1 458 ? 14.389 -8.288 28.908 1.00 69.06 458 HIS A CA 1
ATOM 3806 C C . HIS A 1 458 ? 13.153 -8.481 29.808 1.00 69.06 458 HIS A C 1
ATOM 3808 O O . HIS A 1 458 ? 12.498 -7.505 30.176 1.00 69.06 458 HIS A O 1
ATOM 3814 N N . TYR A 1 459 ? 12.810 -9.721 30.174 1.00 71.00 459 TYR A N 1
ATOM 3815 C CA . TYR A 1 459 ? 11.614 -10.019 30.971 1.00 71.00 459 TYR A CA 1
ATOM 3816 C C . TYR A 1 459 ? 11.641 -9.357 32.357 1.00 71.00 459 TYR A C 1
ATOM 3818 O O . TYR A 1 459 ? 10.606 -8.873 32.816 1.00 71.00 459 TYR A O 1
ATOM 3826 N N . GLU A 1 460 ? 12.807 -9.257 32.990 1.00 75.56 460 GLU A N 1
ATOM 3827 C CA . GLU A 1 460 ? 12.972 -8.542 34.261 1.00 75.56 460 GLU A CA 1
ATOM 3828 C C . GLU A 1 460 ? 12.697 -7.040 34.098 1.00 75.56 460 GLU A C 1
ATOM 3830 O O . GLU A 1 460 ? 11.871 -6.473 34.825 1.00 75.56 460 GLU A O 1
ATOM 3835 N N . TYR A 1 461 ? 13.264 -6.419 33.055 1.00 73.06 461 TYR A N 1
ATOM 3836 C CA . TYR A 1 461 ? 12.982 -5.025 32.696 1.00 73.06 461 TYR A CA 1
ATOM 3837 C C . TYR A 1 461 ? 11.479 -4.770 32.437 1.00 73.06 461 TYR A C 1
ATOM 3839 O O . TYR A 1 461 ? 10.982 -3.674 32.720 1.00 73.06 461 TYR A O 1
ATOM 3847 N N . TRP A 1 462 ? 10.716 -5.769 31.958 1.00 74.44 462 TRP A N 1
ATOM 3848 C CA . TRP A 1 462 ? 9.256 -5.648 31.769 1.00 74.44 462 TRP A CA 1
ATOM 3849 C C . TRP A 1 462 ? 8.540 -5.421 33.088 1.00 74.44 462 TRP A C 1
ATOM 3851 O O . TRP A 1 462 ? 7.675 -4.550 33.177 1.00 74.44 462 TRP A O 1
ATOM 3861 N N . GLN A 1 463 ? 8.850 -6.244 34.090 1.00 79.19 463 GLN A N 1
ATOM 3862 C CA . GLN A 1 463 ? 8.115 -6.245 35.351 1.00 79.19 463 GLN A CA 1
ATOM 3863 C C . GLN A 1 463 ? 8.394 -4.965 36.141 1.00 79.19 463 GLN A C 1
ATOM 3865 O O . GLN A 1 463 ? 7.467 -4.384 36.702 1.00 79.19 463 GLN A O 1
ATOM 3870 N N . GLN A 1 464 ? 9.633 -4.468 36.084 1.00 79.88 464 GLN A N 1
ATOM 3871 C CA . GLN A 1 464 ? 10.046 -3.205 36.701 1.00 79.88 464 GLN A CA 1
ATOM 3872 C C . GLN A 1 464 ? 9.357 -1.972 36.073 1.00 79.88 464 GLN A C 1
ATOM 3874 O O . GLN A 1 464 ? 8.959 -1.045 36.784 1.00 79.88 464 GLN A O 1
ATOM 3879 N N . ASN A 1 465 ? 9.188 -1.948 34.744 1.00 79.12 465 ASN A N 1
ATOM 3880 C CA . ASN A 1 465 ? 8.702 -0.768 34.003 1.00 79.12 465 ASN A CA 1
ATOM 3881 C C . ASN A 1 465 ? 7.215 -0.805 33.622 1.00 79.12 465 ASN A C 1
ATOM 3883 O O . ASN A 1 465 ? 6.692 0.139 33.023 1.00 79.12 465 ASN A O 1
ATOM 3887 N N . LYS A 1 466 ? 6.510 -1.872 33.997 1.00 84.50 466 LYS A N 1
ATOM 3888 C CA . LYS A 1 466 ? 5.054 -1.955 33.901 1.00 84.50 466 LYS A CA 1
ATOM 3889 C C . LYS A 1 466 ? 4.405 -0.956 34.884 1.00 84.50 466 LYS A C 1
ATOM 3891 O O . LYS A 1 466 ? 4.775 -0.954 36.058 1.00 84.50 466 LYS A O 1
ATOM 3896 N N . PRO A 1 467 ? 3.414 -0.150 34.453 1.00 84.56 467 PRO A N 1
ATOM 3897 C CA . PRO A 1 467 ? 2.630 0.688 35.360 1.00 84.56 467 PRO A CA 1
ATOM 3898 C C . PRO A 1 467 ? 1.883 -0.156 36.394 1.00 84.56 467 PRO A C 1
ATOM 3900 O O . PRO A 1 467 ? 1.262 -1.164 36.041 1.00 84.56 467 PRO A O 1
ATOM 3903 N N . GLN A 1 468 ? 1.916 0.279 37.650 1.00 85.75 468 GLN A N 1
ATOM 3904 C CA . GLN A 1 468 ? 1.331 -0.434 38.787 1.00 85.75 468 GLN A CA 1
ATOM 3905 C C . GLN A 1 468 ? -0.091 0.051 39.115 1.00 85.75 468 GLN A C 1
ATOM 3907 O O . GLN A 1 468 ? -0.855 -0.679 39.740 1.00 85.75 468 GLN A O 1
ATOM 3912 N N . SER A 1 469 ? -0.489 1.251 38.664 1.00 86.06 469 SER A N 1
ATOM 3913 C CA . SER A 1 469 ? -1.841 1.792 38.890 1.00 86.06 469 SER A CA 1
ATOM 3914 C C . SER A 1 469 ? -2.413 2.579 37.694 1.00 86.06 469 SER A C 1
ATOM 3916 O O . SER A 1 469 ? -1.651 3.096 36.871 1.00 86.06 469 SER A O 1
ATOM 3918 N N . PRO A 1 470 ? -3.752 2.739 37.596 1.00 83.12 470 PRO A N 1
ATOM 3919 C CA . PRO A 1 470 ? -4.383 3.601 36.590 1.00 83.12 470 PRO A CA 1
ATOM 3920 C C . PRO A 1 470 ? -3.978 5.079 36.708 1.00 83.12 470 PRO A C 1
ATOM 3922 O O . PRO A 1 470 ? -3.808 5.755 35.695 1.00 83.12 470 PRO A O 1
ATOM 3925 N N . THR A 1 471 ? -3.772 5.578 37.929 1.00 81.50 471 THR A N 1
ATOM 3926 C CA . THR A 1 471 ? -3.353 6.966 38.185 1.00 81.50 471 THR A CA 1
ATOM 3927 C C . THR A 1 471 ? -1.925 7.220 37.700 1.00 81.50 471 THR A C 1
ATOM 3929 O O . THR A 1 471 ? -1.650 8.250 37.084 1.00 81.50 471 THR A O 1
ATOM 3932 N N . GLU A 1 472 ? -1.015 6.263 37.917 1.00 81.50 472 GLU A N 1
ATOM 3933 C CA . GLU A 1 472 ? 0.338 6.301 37.350 1.00 81.50 472 GLU A CA 1
ATOM 3934 C C . GLU A 1 472 ? 0.282 6.277 35.815 1.00 81.50 472 GLU A C 1
ATOM 3936 O O . GLU A 1 472 ? 0.892 7.125 35.164 1.00 81.50 472 GLU A O 1
ATOM 3941 N N . LEU A 1 473 ? -0.520 5.373 35.233 1.00 82.62 473 LEU A N 1
ATOM 3942 C CA . LEU A 1 473 ? -0.738 5.281 33.786 1.00 82.62 473 LEU A CA 1
ATOM 3943 C C . LEU A 1 473 ? -1.179 6.627 33.186 1.00 82.62 473 LEU A C 1
ATOM 3945 O O . LEU A 1 473 ? -0.638 7.048 32.165 1.00 82.62 473 LEU A O 1
ATOM 3949 N N . GLN A 1 474 ? -2.123 7.320 33.832 1.00 77.56 474 GLN A N 1
ATOM 3950 C CA . GLN A 1 474 ? -2.632 8.615 33.378 1.00 77.56 474 GLN A CA 1
ATOM 3951 C C . GLN A 1 474 ? -1.558 9.713 33.431 1.00 77.56 474 GLN A C 1
ATOM 3953 O O . GLN A 1 474 ? -1.397 10.441 32.453 1.00 77.56 474 GLN A O 1
ATOM 3958 N N . ARG A 1 475 ? -0.771 9.806 34.515 1.00 77.00 475 ARG A N 1
ATOM 3959 C CA . ARG A 1 475 ? 0.356 10.761 34.614 1.00 77.00 475 ARG A CA 1
ATOM 3960 C C . ARG A 1 475 ? 1.430 10.491 33.554 1.00 77.00 475 ARG A C 1
ATOM 3962 O O . ARG A 1 475 ? 1.932 11.415 32.915 1.00 77.00 475 ARG A O 1
ATOM 3969 N N . LEU A 1 476 ? 1.741 9.219 33.309 1.00 79.88 476 LEU A N 1
ATOM 3970 C CA . LEU A 1 476 ? 2.690 8.800 32.278 1.00 79.88 476 LEU A CA 1
ATOM 3971 C C . LEU A 1 476 ? 2.195 9.107 30.850 1.00 79.88 476 LEU A C 1
ATOM 3973 O O . LEU A 1 476 ? 2.998 9.471 29.989 1.00 79.88 476 LEU A O 1
ATOM 3977 N N . GLU A 1 477 ? 0.889 8.987 30.581 1.00 76.56 477 GLU A N 1
ATOM 3978 C CA . GLU A 1 477 ? 0.282 9.355 29.289 1.00 76.56 477 GLU A CA 1
ATOM 3979 C C . GLU A 1 477 ? 0.109 10.868 29.089 1.00 76.56 477 GLU A C 1
ATOM 3981 O O . GLU A 1 477 ? 0.119 11.321 27.945 1.00 76.56 477 GLU A O 1
ATOM 3986 N N . LEU A 1 478 ? 0.005 11.648 30.169 1.00 72.31 478 LEU A N 1
ATOM 3987 C CA . LEU A 1 478 ? 0.009 13.117 30.144 1.00 72.31 478 LEU A CA 1
ATOM 3988 C C . LEU A 1 478 ? 1.424 13.724 30.133 1.00 72.31 478 LEU A C 1
ATOM 3990 O O . LEU A 1 478 ? 1.559 14.942 30.069 1.00 72.31 478 LEU A O 1
ATOM 3994 N N . HIS A 1 479 ? 2.474 12.895 30.170 1.00 75.31 479 HIS A N 1
ATOM 3995 C CA . HIS A 1 479 ? 3.880 13.315 30.245 1.00 75.31 479 HIS A CA 1
ATOM 3996 C C . HIS A 1 479 ? 4.243 14.120 31.513 1.00 75.31 479 HIS A C 1
ATOM 3998 O O . HIS A 1 479 ? 5.195 14.895 31.497 1.00 75.31 479 HIS A O 1
ATOM 4004 N N . THR A 1 480 ? 3.522 13.909 32.622 1.00 69.62 480 THR A N 1
ATOM 4005 C CA . THR A 1 480 ? 3.694 14.630 33.903 1.00 69.62 480 THR A CA 1
ATOM 4006 C C . THR A 1 480 ? 4.453 13.833 34.974 1.00 69.62 480 THR A C 1
ATOM 4008 O O . THR A 1 480 ? 4.387 14.161 36.155 1.00 69.62 480 THR A O 1
ATOM 4011 N N . SER A 1 481 ? 5.160 12.767 34.589 1.00 76.25 481 SER A N 1
ATOM 4012 C CA . SER A 1 481 ? 5.938 11.904 35.491 1.00 76.25 481 SER A CA 1
ATOM 4013 C C . SER A 1 481 ? 7.373 11.737 34.992 1.00 76.25 481 SER A C 1
ATOM 4015 O O . SER A 1 481 ? 7.598 11.566 33.793 1.00 76.25 481 SER A O 1
ATOM 4017 N N . ASP A 1 482 ? 8.342 11.701 35.906 1.00 76.00 482 ASP A N 1
ATOM 4018 C CA . ASP A 1 482 ? 9.764 11.547 35.568 1.00 76.00 482 ASP A CA 1
ATOM 4019 C C . ASP A 1 482 ? 10.066 10.219 34.850 1.00 76.00 482 ASP A C 1
ATOM 4021 O O . ASP A 1 482 ? 10.859 10.184 33.905 1.00 76.00 482 ASP A O 1
ATOM 4025 N N . ARG A 1 483 ? 9.331 9.149 35.197 1.00 77.06 483 ARG A N 1
ATOM 4026 C CA . ARG A 1 483 ? 9.412 7.810 34.574 1.00 77.06 483 ARG A CA 1
ATOM 4027 C C . ARG A 1 483 ? 8.867 7.745 33.1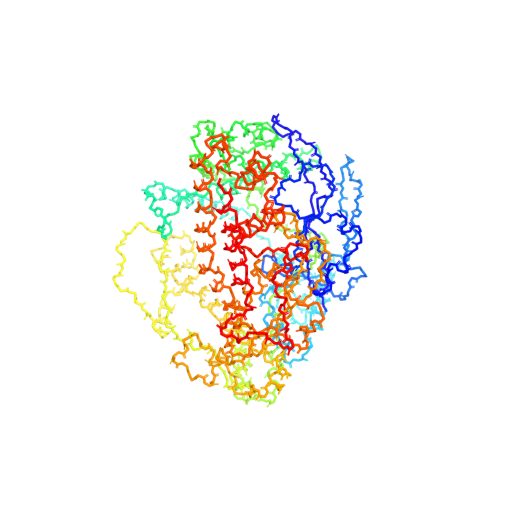38 1.00 77.06 483 ARG A C 1
ATOM 4029 O O . ARG A 1 483 ? 8.867 6.673 32.527 1.00 77.06 483 ARG A O 1
ATOM 4036 N N . TRP A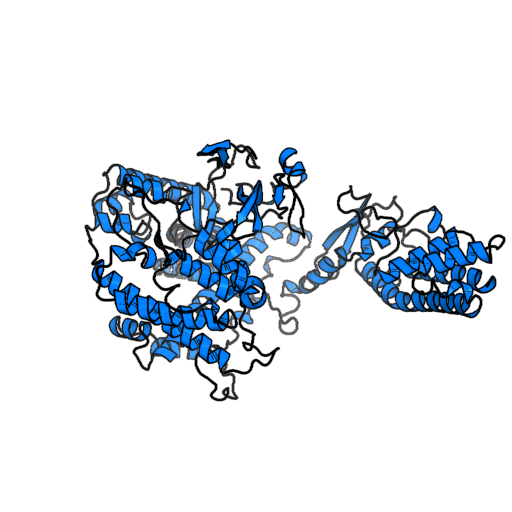 1 484 ? 8.365 8.843 32.558 1.00 72.31 484 TRP A N 1
ATOM 4037 C CA . TRP A 1 484 ? 7.692 8.786 31.250 1.00 72.31 484 TRP A CA 1
ATOM 4038 C C . TRP A 1 484 ? 8.604 8.295 30.110 1.00 72.31 484 TRP A C 1
ATOM 4040 O O . TRP A 1 484 ? 8.112 7.703 29.145 1.00 72.31 484 TRP A O 1
ATOM 4050 N N . LYS A 1 485 ? 9.924 8.521 30.211 1.00 72.31 485 LYS A N 1
ATOM 4051 C CA . LYS A 1 485 ? 10.916 8.066 29.221 1.00 72.31 485 LYS A CA 1
ATOM 4052 C C . LYS A 1 485 ? 11.049 6.541 29.218 1.00 72.31 485 LYS A C 1
ATOM 4054 O O . LYS A 1 485 ? 11.023 5.936 28.146 1.00 72.31 485 LYS A O 1
ATOM 4059 N N . ASP A 1 486 ? 11.112 5.929 30.395 1.00 73.19 486 ASP A N 1
ATOM 4060 C CA . ASP A 1 486 ? 11.216 4.475 30.552 1.00 73.19 486 ASP A CA 1
ATOM 4061 C C . ASP A 1 486 ? 9.900 3.801 30.161 1.00 73.19 486 ASP A C 1
ATOM 4063 O O . ASP A 1 486 ? 9.883 2.828 29.409 1.00 73.19 486 ASP A O 1
ATOM 4067 N N . TYR A 1 487 ? 8.769 4.407 30.529 1.00 76.56 487 TYR A N 1
ATOM 4068 C CA . TYR A 1 487 ? 7.448 3.976 30.073 1.00 76.56 487 TYR A CA 1
ATOM 4069 C C . TYR A 1 487 ? 7.266 4.065 28.546 1.00 76.56 487 TYR A C 1
ATOM 4071 O O . TYR A 1 487 ? 6.624 3.196 27.945 1.00 76.56 487 TYR A O 1
ATOM 4079 N N . LEU A 1 488 ? 7.848 5.068 27.873 1.00 75.69 488 LEU A N 1
ATOM 4080 C CA . LEU A 1 488 ? 7.897 5.086 26.407 1.00 75.69 488 LEU A CA 1
ATOM 4081 C C . LEU A 1 488 ? 8.683 3.895 25.853 1.00 75.69 488 LEU A C 1
ATOM 4083 O O . LEU A 1 488 ? 8.255 3.309 24.854 1.00 75.69 488 LEU A O 1
ATOM 4087 N N . LEU A 1 489 ? 9.832 3.564 26.449 1.00 72.56 489 LEU A N 1
ATOM 4088 C CA . LEU A 1 489 ? 10.664 2.444 26.012 1.00 72.56 489 LEU A CA 1
ATOM 4089 C C . LEU A 1 489 ? 9.925 1.114 26.223 1.00 72.56 489 LEU A C 1
ATOM 4091 O O . LEU A 1 489 ? 9.797 0.331 25.280 1.00 72.56 489 LEU A O 1
ATOM 4095 N N . TYR A 1 490 ? 9.299 0.943 27.388 1.00 79.31 490 TYR A N 1
ATOM 4096 C CA . TYR A 1 490 ? 8.379 -0.146 27.711 1.00 79.31 490 TYR A CA 1
ATOM 4097 C C . TYR A 1 490 ? 7.236 -0.282 26.686 1.00 79.31 490 TYR A C 1
ATOM 4099 O O . TYR A 1 490 ? 7.047 -1.357 26.115 1.00 79.31 490 TYR A O 1
ATOM 4107 N N . LYS A 1 491 ? 6.507 0.799 26.355 1.00 80.81 491 LYS A N 1
ATOM 4108 C CA . LYS A 1 491 ? 5.439 0.752 25.330 1.00 80.81 491 LYS A CA 1
ATOM 4109 C C . LYS A 1 491 ? 5.962 0.377 23.943 1.00 80.81 491 LYS A C 1
ATOM 4111 O O . LYS A 1 491 ? 5.298 -0.374 23.222 1.00 80.81 491 LYS A O 1
ATOM 4116 N N . ARG A 1 492 ? 7.128 0.899 23.539 1.00 77.69 492 ARG A N 1
ATOM 4117 C CA . ARG A 1 492 ? 7.766 0.537 22.258 1.00 77.69 492 ARG A CA 1
ATOM 4118 C C . ARG A 1 492 ? 8.098 -0.948 22.223 1.00 77.69 492 ARG A C 1
ATOM 4120 O O . ARG A 1 492 ? 7.811 -1.601 21.222 1.00 77.69 492 ARG A O 1
ATOM 4127 N N . TRP A 1 493 ? 8.635 -1.477 23.316 1.00 78.31 493 TRP A N 1
ATOM 4128 C CA . TRP A 1 493 ? 8.972 -2.885 23.426 1.00 78.31 493 TRP A CA 1
ATOM 4129 C C . TRP A 1 493 ? 7.729 -3.790 23.453 1.00 78.31 493 TRP A C 1
ATOM 4131 O O . TRP A 1 493 ? 7.646 -4.719 22.654 1.00 78.31 493 TRP A O 1
ATOM 4141 N N . GLN A 1 494 ? 6.689 -3.457 24.225 1.00 83.38 494 GLN A N 1
ATOM 4142 C CA . GLN A 1 494 ? 5.385 -4.137 24.170 1.00 83.38 494 GLN A CA 1
ATOM 4143 C C . GLN A 1 494 ? 4.816 -4.203 22.743 1.00 83.38 494 GLN A C 1
ATOM 4145 O O . GLN A 1 494 ? 4.240 -5.217 22.338 1.00 83.38 494 GLN A O 1
ATOM 4150 N N . HIS A 1 495 ? 4.978 -3.133 21.962 1.00 86.31 495 HIS A N 1
ATOM 4151 C CA . HIS A 1 495 ? 4.566 -3.108 20.563 1.00 86.31 495 HIS A CA 1
ATOM 4152 C C . HIS A 1 495 ? 5.464 -3.973 19.658 1.00 86.31 495 HIS A C 1
ATOM 4154 O O . HIS A 1 495 ? 4.946 -4.611 18.738 1.00 86.31 495 HIS A O 1
ATOM 4160 N N . LEU A 1 496 ? 6.773 -4.032 19.926 1.00 85.12 496 LEU A N 1
ATOM 4161 C CA . LEU A 1 496 ? 7.724 -4.903 19.230 1.00 85.12 496 LEU A CA 1
ATOM 4162 C C . LEU A 1 496 ? 7.425 -6.386 19.495 1.00 85.12 496 LEU A C 1
ATOM 4164 O O . LEU A 1 496 ? 7.222 -7.121 18.536 1.00 85.12 496 LEU A O 1
ATOM 4168 N N . GLU A 1 497 ? 7.279 -6.812 20.753 1.00 85.38 497 GLU A N 1
ATOM 4169 C CA . GLU A 1 497 ? 6.915 -8.196 21.115 1.00 85.38 497 GLU A CA 1
ATOM 4170 C C . GLU A 1 497 ? 5.607 -8.641 20.465 1.00 85.38 497 GLU A C 1
ATOM 4172 O O . GLU A 1 497 ? 5.496 -9.737 19.913 1.00 85.38 497 GLU A O 1
ATOM 4177 N N . LYS A 1 498 ? 4.600 -7.760 20.490 1.00 89.12 498 LYS A N 1
ATOM 4178 C CA . LYS A 1 498 ? 3.308 -8.007 19.849 1.00 89.12 498 LYS A CA 1
ATOM 4179 C C . LYS A 1 498 ? 3.453 -8.217 18.338 1.00 89.12 498 LYS A C 1
ATOM 4181 O O . LYS A 1 498 ? 2.742 -9.053 17.784 1.00 89.12 498 LYS A O 1
ATOM 4186 N N . LYS A 1 499 ? 4.353 -7.478 17.678 1.00 91.38 499 LYS A N 1
ATOM 4187 C CA . LYS A 1 499 ? 4.666 -7.644 16.250 1.00 91.38 499 LYS A CA 1
ATOM 4188 C C . LYS A 1 499 ? 5.467 -8.914 15.980 1.00 91.38 499 LYS A C 1
ATOM 4190 O O . LYS A 1 499 ? 5.056 -9.688 15.128 1.00 91.38 499 LYS A O 1
ATOM 4195 N N . LEU A 1 500 ? 6.541 -9.169 16.727 1.00 90.31 500 LEU A N 1
ATOM 4196 C CA . LEU A 1 500 ? 7.367 -10.371 16.576 1.00 90.31 500 LEU A CA 1
ATOM 4197 C C . LEU A 1 500 ? 6.540 -11.646 16.768 1.00 90.31 500 LEU A C 1
ATOM 4199 O O . LEU A 1 500 ? 6.640 -12.565 15.963 1.00 90.31 500 LEU A O 1
ATOM 4203 N N . ARG A 1 501 ? 5.656 -11.687 17.774 1.00 91.25 501 ARG A N 1
ATOM 4204 C CA . ARG A 1 501 ? 4.744 -12.821 17.986 1.00 91.25 501 ARG A CA 1
ATOM 4205 C C . ARG A 1 501 ? 3.698 -12.964 16.879 1.00 91.25 501 ARG A C 1
ATOM 4207 O O . ARG A 1 501 ? 3.293 -14.084 16.586 1.00 91.25 501 ARG A O 1
ATOM 4214 N N . LEU A 1 502 ? 3.248 -11.864 16.273 1.00 93.56 502 LEU A N 1
ATOM 4215 C CA . LEU A 1 502 ? 2.365 -11.928 15.109 1.00 93.56 502 LEU A CA 1
ATOM 4216 C C . LEU A 1 502 ? 3.114 -12.515 13.904 1.00 93.56 502 LEU A C 1
ATOM 4218 O O . LEU A 1 502 ? 2.624 -13.479 13.329 1.00 93.56 502 LEU A O 1
ATOM 4222 N N . TYR A 1 503 ? 4.308 -12.003 13.590 1.00 94.88 503 TYR A N 1
ATOM 4223 C CA . TYR A 1 503 ? 5.128 -12.480 12.472 1.00 94.88 503 TYR A CA 1
ATOM 4224 C C . TYR A 1 503 ? 5.514 -13.955 12.630 1.00 94.88 503 TYR A C 1
ATOM 4226 O O . TYR A 1 503 ? 5.200 -14.734 11.748 1.00 94.88 503 TYR A O 1
ATOM 4234 N N . ARG A 1 504 ? 6.015 -14.385 13.798 1.00 94.06 504 ARG A N 1
ATOM 4235 C CA . ARG A 1 504 ? 6.302 -15.807 14.093 1.00 94.06 504 ARG A CA 1
ATOM 4236 C C . ARG A 1 504 ? 5.132 -16.750 13.782 1.00 94.06 504 ARG A C 1
ATOM 4238 O O . ARG A 1 504 ? 5.339 -17.840 13.265 1.00 94.06 504 ARG A O 1
ATOM 4245 N N . ASN A 1 505 ? 3.901 -16.342 14.098 1.00 95.94 505 ASN A N 1
ATOM 4246 C CA . ASN A 1 505 ? 2.708 -17.144 13.810 1.00 95.94 505 ASN A CA 1
ATOM 4247 C C . ASN A 1 505 ? 2.249 -17.027 12.344 1.00 95.94 505 ASN A C 1
ATOM 4249 O O . ASN A 1 505 ? 1.694 -17.982 11.807 1.00 95.94 505 ASN A O 1
ATOM 4253 N N . GLN A 1 506 ? 2.475 -15.884 11.688 1.00 96.25 506 GLN A N 1
ATOM 4254 C CA . GLN A 1 506 ? 2.246 -15.732 10.247 1.00 96.25 506 GLN A CA 1
ATOM 4255 C C . GLN A 1 506 ? 3.234 -16.567 9.429 1.00 96.25 506 GLN A C 1
ATOM 4257 O O . GLN A 1 506 ? 2.807 -17.180 8.460 1.00 96.25 506 GLN A O 1
ATOM 4262 N N . ASP A 1 507 ? 4.494 -16.659 9.851 1.00 95.75 507 ASP A N 1
ATOM 4263 C CA . ASP A 1 507 ? 5.526 -17.491 9.232 1.00 95.75 507 ASP A CA 1
ATOM 4264 C C . ASP A 1 507 ? 5.183 -18.982 9.359 1.00 95.75 507 ASP A C 1
ATOM 4266 O O . ASP A 1 507 ? 5.218 -19.694 8.361 1.00 95.75 507 ASP A O 1
ATOM 4270 N N . VAL A 1 508 ? 4.732 -19.439 10.538 1.00 95.75 508 VAL A N 1
ATOM 4271 C CA . VAL A 1 508 ? 4.193 -20.804 10.721 1.00 95.75 508 VAL A CA 1
ATOM 4272 C C . VAL A 1 508 ? 3.010 -21.071 9.789 1.00 95.75 508 VAL A C 1
ATOM 4274 O O . VAL A 1 508 ? 2.977 -22.096 9.113 1.00 95.75 508 VAL A O 1
ATOM 4277 N N . MET A 1 509 ? 2.045 -20.151 9.691 1.00 95.75 509 MET A N 1
ATOM 4278 C CA . MET A 1 509 ? 0.909 -20.350 8.783 1.00 95.75 509 MET A CA 1
ATOM 4279 C C . MET A 1 509 ? 1.307 -20.300 7.305 1.00 95.75 509 MET A C 1
ATOM 4281 O O . MET A 1 509 ? 0.771 -21.073 6.515 1.00 95.75 509 MET A O 1
ATOM 4285 N N . LEU A 1 510 ? 2.257 -19.445 6.924 1.00 95.56 510 LEU A N 1
ATOM 4286 C CA . LEU A 1 510 ? 2.799 -19.388 5.568 1.00 95.56 510 LEU A CA 1
ATOM 4287 C C . LEU A 1 510 ? 3.557 -20.675 5.220 1.00 95.56 510 LEU A C 1
ATOM 4289 O O . LEU A 1 510 ? 3.440 -21.163 4.098 1.00 95.56 510 LEU A O 1
ATOM 4293 N N . TRP A 1 511 ? 4.281 -21.251 6.180 1.00 92.94 511 TRP A N 1
ATOM 4294 C CA . TRP A 1 511 ? 4.948 -22.542 6.043 1.00 92.94 511 TRP A CA 1
ATOM 4295 C C . TRP A 1 511 ? 3.944 -23.675 5.818 1.00 92.94 511 TRP A C 1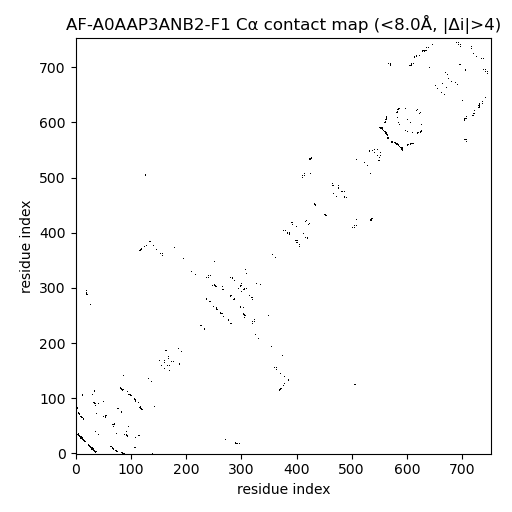
ATOM 4297 O O . TRP A 1 511 ? 4.047 -24.381 4.818 1.00 92.94 511 TRP A O 1
ATOM 4307 N N . LEU A 1 512 ? 2.906 -23.780 6.657 1.00 92.38 512 LEU A N 1
ATOM 4308 C CA . LEU A 1 512 ? 1.829 -24.766 6.487 1.00 92.38 512 LEU A CA 1
ATOM 4309 C C . LEU A 1 512 ? 1.107 -24.614 5.136 1.00 92.38 512 LEU A C 1
ATOM 4311 O O . LEU A 1 512 ? 0.894 -25.602 4.436 1.00 92.38 512 LEU A O 1
ATOM 4315 N N . MET A 1 513 ? 0.795 -23.379 4.725 1.00 92.88 513 MET A N 1
ATOM 4316 C CA . MET A 1 513 ? 0.220 -23.095 3.402 1.00 92.88 513 MET A CA 1
ATOM 4317 C C . MET A 1 513 ? 1.164 -23.483 2.256 1.00 92.88 513 MET A C 1
ATOM 4319 O O . MET A 1 513 ? 0.701 -23.963 1.224 1.00 92.88 513 MET A O 1
ATOM 4323 N N . THR A 1 514 ? 2.474 -23.281 2.424 1.00 88.38 514 THR A N 1
ATOM 4324 C CA . THR A 1 514 ? 3.481 -23.664 1.426 1.00 88.38 514 THR A CA 1
ATOM 4325 C C . THR A 1 514 ? 3.538 -25.180 1.291 1.00 88.38 514 THR A C 1
ATOM 4327 O O . THR A 1 514 ? 3.383 -25.675 0.180 1.00 88.38 514 THR A O 1
ATOM 4330 N N . LEU A 1 515 ? 3.671 -25.908 2.407 1.00 85.19 515 LEU A N 1
ATOM 4331 C CA . LEU A 1 515 ? 3.706 -27.372 2.430 1.00 85.19 515 LEU A CA 1
ATOM 4332 C C . LEU A 1 515 ? 2.478 -27.994 1.756 1.00 85.19 515 LEU A C 1
ATOM 4334 O O . LEU A 1 515 ? 2.631 -28.957 1.012 1.00 85.19 515 LEU A O 1
ATOM 4338 N N . GLU A 1 516 ? 1.280 -27.445 1.977 1.00 86.56 516 GLU A N 1
ATOM 4339 C CA . GLU A 1 516 ? 0.060 -27.962 1.348 1.00 86.56 516 GLU A CA 1
ATOM 4340 C C . GLU A 1 516 ? 0.018 -27.670 -0.164 1.00 86.56 516 GLU A C 1
ATOM 4342 O O . GLU A 1 516 ? -0.306 -28.559 -0.951 1.00 86.56 516 GLU A O 1
ATOM 4347 N N . LEU A 1 517 ? 0.419 -26.466 -0.597 1.00 84.81 517 LEU A N 1
ATOM 4348 C CA . LEU A 1 517 ? 0.460 -26.091 -2.018 1.00 84.81 517 LEU A CA 1
ATOM 4349 C C . LEU A 1 517 ? 1.530 -26.851 -2.817 1.00 84.81 517 LEU A C 1
ATOM 4351 O O . LEU A 1 517 ? 1.296 -27.199 -3.974 1.00 84.81 517 LEU A O 1
ATOM 4355 N N . THR A 1 518 ? 2.706 -27.101 -2.236 1.00 76.94 518 THR A N 1
ATOM 4356 C CA . THR A 1 518 ? 3.834 -27.737 -2.939 1.00 76.94 518 THR A CA 1
ATOM 4357 C C . THR A 1 518 ? 3.912 -29.247 -2.736 1.00 76.94 518 THR A C 1
ATOM 4359 O O . THR A 1 518 ? 4.751 -29.888 -3.362 1.00 76.94 518 THR A O 1
ATOM 4362 N N . LYS A 1 519 ? 3.030 -29.849 -1.929 1.00 76.31 519 LYS A N 1
ATOM 4363 C CA . LYS A 1 519 ? 2.999 -31.289 -1.605 1.00 76.31 519 LYS A CA 1
ATOM 4364 C C . LYS A 1 519 ? 3.114 -32.212 -2.818 1.00 76.31 519 LYS A C 1
ATOM 4366 O O . LYS A 1 519 ? 3.848 -33.195 -2.773 1.00 76.31 519 LYS A O 1
ATOM 4371 N N . ASN A 1 520 ? 2.391 -31.908 -3.895 1.00 73.94 520 ASN A N 1
ATOM 4372 C CA . ASN A 1 520 ? 2.427 -32.706 -5.124 1.00 73.94 520 ASN A CA 1
ATOM 4373 C C . ASN A 1 520 ? 3.721 -32.455 -5.908 1.00 73.94 520 ASN A C 1
ATOM 4375 O O . ASN A 1 520 ? 4.396 -33.403 -6.293 1.00 73.94 520 ASN A O 1
ATOM 4379 N N . HIS A 1 521 ? 4.138 -31.195 -6.024 1.00 71.88 521 HIS A N 1
ATOM 4380 C CA . HIS A 1 521 ? 5.361 -30.827 -6.731 1.00 71.88 521 HIS A CA 1
ATOM 4381 C C . HIS A 1 521 ? 6.638 -31.359 -6.054 1.00 71.88 521 HIS A C 1
ATOM 4383 O O . HIS A 1 521 ? 7.560 -31.827 -6.713 1.00 71.88 521 HIS A O 1
ATOM 4389 N N . PHE A 1 522 ? 6.691 -31.378 -4.721 1.00 71.12 522 PHE A N 1
ATOM 4390 C CA . PHE A 1 522 ? 7.797 -31.993 -3.985 1.00 71.12 522 PHE A CA 1
ATOM 4391 C C . PHE A 1 522 ? 7.836 -33.519 -4.149 1.00 71.12 522 PHE A C 1
ATOM 4393 O O . PHE A 1 522 ? 8.929 -34.080 -4.206 1.00 71.12 522 PHE A O 1
ATOM 4400 N N . LYS A 1 523 ? 6.682 -34.190 -4.300 1.00 69.81 523 LYS A N 1
ATOM 4401 C CA . LYS A 1 523 ? 6.636 -35.618 -4.667 1.00 69.81 523 LYS A CA 1
ATOM 4402 C C . LYS A 1 523 ? 7.172 -35.858 -6.081 1.00 69.81 523 LYS A C 1
ATOM 4404 O O . LYS A 1 523 ? 7.977 -36.766 -6.257 1.00 69.81 523 LYS A O 1
ATOM 4409 N N . GLU A 1 524 ? 6.774 -35.040 -7.060 1.00 71.06 524 GLU A N 1
ATOM 4410 C CA . GLU A 1 524 ? 7.293 -35.092 -8.441 1.00 71.06 524 GLU A CA 1
ATOM 4411 C C . GLU A 1 524 ? 8.821 -34.934 -8.471 1.00 71.06 524 GLU A C 1
ATOM 4413 O O . GLU A 1 524 ? 9.521 -35.718 -9.108 1.00 71.06 524 GLU A O 1
ATOM 4418 N N . LEU A 1 525 ? 9.347 -33.971 -7.707 1.00 65.81 525 LEU A N 1
ATOM 4419 C CA . LEU A 1 525 ? 10.781 -33.706 -7.565 1.00 65.81 525 LEU A CA 1
ATOM 4420 C C . LEU A 1 525 ? 11.525 -34.704 -6.655 1.00 65.81 525 LEU A C 1
ATOM 4422 O O . LEU A 1 525 ? 12.719 -34.531 -6.419 1.00 65.81 525 LEU A O 1
ATOM 4426 N N . LYS A 1 526 ? 10.847 -35.734 -6.125 1.00 67.75 526 LYS A N 1
ATOM 4427 C CA . LYS A 1 526 ? 11.390 -36.722 -5.168 1.00 67.75 526 LYS A CA 1
ATOM 4428 C C . LYS A 1 526 ? 12.032 -36.100 -3.913 1.00 67.75 526 LYS A C 1
ATOM 4430 O O . LYS A 1 526 ? 12.864 -36.727 -3.259 1.00 67.75 526 LYS A O 1
ATOM 4435 N N . LEU A 1 527 ? 11.631 -34.882 -3.546 1.00 66.62 527 LEU A N 1
ATOM 4436 C CA . LEU A 1 527 ? 12.098 -34.198 -2.343 1.00 66.62 527 LEU A CA 1
ATOM 4437 C C . LEU A 1 527 ? 11.353 -34.740 -1.120 1.00 66.62 527 LEU A C 1
ATOM 4439 O O . LEU A 1 527 ? 10.120 -34.765 -1.085 1.00 66.62 527 LEU A O 1
ATOM 4443 N N . ASN A 1 528 ? 12.097 -35.131 -0.082 1.00 66.31 528 ASN A N 1
ATOM 4444 C CA . ASN A 1 528 ? 11.508 -35.602 1.169 1.00 66.31 528 ASN A CA 1
ATOM 4445 C C . ASN A 1 528 ? 10.955 -34.425 1.991 1.00 66.31 528 ASN A C 1
ATOM 4447 O O . ASN A 1 528 ? 11.566 -33.960 2.952 1.00 66.31 528 ASN A O 1
ATOM 4451 N N . TYR A 1 529 ? 9.777 -33.934 1.603 1.00 65.56 529 TYR A N 1
ATOM 4452 C CA . TYR A 1 529 ? 9.141 -32.773 2.226 1.00 65.56 529 TYR A CA 1
ATOM 4453 C C . TYR A 1 529 ? 8.830 -32.963 3.720 1.00 65.56 529 TYR A C 1
ATOM 4455 O O . TYR A 1 529 ? 8.678 -31.974 4.426 1.00 65.56 529 TYR A O 1
ATOM 4463 N N . HIS A 1 530 ? 8.784 -34.204 4.221 1.00 65.31 530 HIS A N 1
ATOM 4464 C CA . HIS A 1 530 ? 8.635 -34.499 5.650 1.00 65.31 530 HIS A CA 1
ATOM 4465 C C . HIS A 1 530 ? 9.891 -34.176 6.482 1.00 65.31 530 HIS A C 1
ATOM 4467 O O . HIS A 1 530 ? 9.794 -34.087 7.702 1.00 65.31 530 HIS A O 1
ATOM 4473 N N . GLN A 1 531 ? 11.056 -33.998 5.848 1.00 74.50 531 GLN A N 1
ATOM 4474 C CA . GLN A 1 531 ? 12.297 -33.552 6.500 1.00 74.50 531 GLN A CA 1
ATOM 4475 C C . GLN A 1 531 ? 12.495 -32.031 6.427 1.00 74.50 531 GLN A C 1
ATOM 4477 O O . GLN A 1 531 ? 13.355 -31.487 7.121 1.00 74.50 531 GLN A O 1
ATOM 4482 N N . LEU A 1 532 ? 11.715 -31.334 5.593 1.00 79.44 532 LEU A N 1
ATOM 4483 C CA . LEU A 1 532 ? 11.752 -29.880 5.521 1.00 79.44 532 LEU A CA 1
ATOM 4484 C C . LEU A 1 532 ? 11.035 -29.306 6.742 1.00 79.44 532 LEU A C 1
ATOM 4486 O O . LEU A 1 532 ? 9.888 -29.649 7.022 1.00 79.44 532 LEU A O 1
ATOM 4490 N N . LYS A 1 533 ? 11.709 -28.385 7.427 1.00 86.50 533 LYS A N 1
ATOM 4491 C CA . LYS A 1 533 ? 11.211 -27.720 8.629 1.00 86.50 533 LYS A CA 1
ATOM 4492 C C . LYS A 1 533 ? 11.403 -26.212 8.554 1.00 86.50 533 LYS A C 1
ATOM 4494 O O . LYS A 1 533 ? 12.361 -25.741 7.935 1.00 86.50 533 LYS A O 1
ATOM 4499 N N . LEU A 1 534 ? 10.534 -25.469 9.229 1.00 90.56 534 LEU A N 1
ATOM 4500 C CA . LEU A 1 534 ? 10.638 -24.023 9.369 1.00 90.56 534 LEU A CA 1
ATOM 4501 C C . LEU A 1 534 ? 11.855 -23.635 10.216 1.00 90.56 534 LEU A C 1
ATOM 4503 O O . LEU A 1 534 ? 12.552 -22.688 9.853 1.00 90.56 534 LEU A O 1
ATOM 4507 N N . GLU A 1 535 ? 12.176 -24.389 11.273 1.00 88.00 535 GLU A N 1
ATOM 4508 C CA . GLU A 1 535 ? 13.356 -24.117 12.114 1.00 88.00 535 GLU A CA 1
ATOM 4509 C C . GLU A 1 535 ? 14.672 -24.089 11.303 1.00 88.00 535 GLU A C 1
ATOM 4511 O O . GLU A 1 535 ? 15.553 -23.264 11.566 1.00 88.00 535 GLU A O 1
ATOM 4516 N N . ASN A 1 536 ? 14.745 -24.905 10.241 1.00 83.81 536 ASN A N 1
ATOM 4517 C CA . ASN A 1 536 ? 15.885 -25.042 9.326 1.00 83.81 536 ASN A CA 1
ATOM 4518 C C . ASN A 1 536 ? 15.958 -23.952 8.234 1.00 83.81 536 ASN A C 1
ATOM 4520 O O . ASN A 1 536 ? 16.911 -23.926 7.449 1.00 83.81 536 ASN A O 1
ATOM 4524 N N . LEU A 1 537 ? 14.978 -23.042 8.153 1.00 83.19 537 LEU A N 1
ATOM 4525 C CA . LEU A 1 537 ? 14.949 -21.956 7.166 1.00 83.19 537 LEU A CA 1
ATOM 4526 C C . LEU A 1 537 ? 15.868 -20.796 7.597 1.00 83.19 537 LEU A C 1
ATOM 4528 O O . LEU A 1 537 ? 15.430 -19.732 8.038 1.00 83.19 537 LEU A O 1
ATOM 4532 N N . ALA A 1 538 ? 17.175 -21.018 7.466 1.00 73.38 538 ALA A N 1
ATOM 4533 C CA . ALA A 1 538 ? 18.218 -20.052 7.798 1.00 73.38 538 ALA A CA 1
ATOM 4534 C C . ALA A 1 538 ? 18.718 -19.286 6.561 1.00 73.38 538 ALA A C 1
ATOM 4536 O O . ALA A 1 538 ? 18.932 -19.861 5.493 1.00 73.38 538 ALA A O 1
ATOM 4537 N N . VAL A 1 539 ? 18.971 -17.982 6.726 1.00 64.44 539 VAL A N 1
ATOM 4538 C CA . VAL A 1 539 ? 19.590 -17.136 5.686 1.00 64.44 539 VAL A CA 1
ATOM 4539 C C . VAL A 1 539 ? 21.116 -17.290 5.672 1.00 64.44 539 VAL A C 1
ATOM 4541 O O . VAL A 1 539 ? 21.723 -17.170 4.609 1.00 64.44 539 VAL A O 1
ATOM 4544 N N . ASN A 1 540 ? 21.745 -17.588 6.818 1.00 64.56 540 ASN A N 1
ATOM 4545 C CA . ASN A 1 540 ? 23.176 -17.876 6.854 1.00 64.56 540 ASN A CA 1
ATOM 4546 C C . ASN A 1 540 ? 23.443 -19.318 6.400 1.00 64.56 540 ASN A C 1
ATOM 4548 O O . ASN A 1 540 ? 23.343 -20.276 7.163 1.00 64.56 540 ASN A O 1
ATOM 4552 N N . VAL A 1 541 ? 23.759 -19.452 5.114 1.00 57.19 541 VAL A N 1
ATOM 4553 C CA . VAL A 1 541 ? 23.927 -20.737 4.421 1.00 57.19 541 VAL A CA 1
ATOM 4554 C C . VAL A 1 541 ? 25.155 -21.524 4.909 1.00 57.19 541 VAL A C 1
ATOM 4556 O O . VAL A 1 541 ? 25.234 -22.720 4.654 1.00 57.19 541 VAL A O 1
ATOM 4559 N N . GLN A 1 542 ? 26.101 -20.872 5.595 1.00 58.72 542 GLN A N 1
ATOM 4560 C CA . GLN A 1 542 ? 27.328 -21.498 6.109 1.00 58.72 542 GLN A CA 1
ATOM 4561 C C . GLN A 1 542 ? 27.145 -22.174 7.480 1.00 58.72 542 GLN A C 1
ATOM 4563 O O . GLN A 1 542 ? 27.914 -23.067 7.813 1.00 58.72 542 GLN A O 1
ATOM 4568 N N . GLU A 1 543 ? 26.141 -21.762 8.262 1.00 53.62 543 GLU A N 1
ATOM 4569 C CA . GLU A 1 543 ? 25.894 -22.257 9.631 1.00 53.62 543 GLU A CA 1
ATOM 4570 C C . GLU A 1 543 ? 24.794 -23.328 9.701 1.00 53.62 543 GLU A C 1
ATOM 4572 O O . GLU A 1 543 ? 24.692 -24.052 10.688 1.00 53.62 543 GLU A O 1
ATOM 4577 N N . ALA A 1 544 ? 23.951 -23.428 8.671 1.00 56.62 544 ALA A N 1
ATOM 4578 C CA . ALA A 1 544 ? 22.891 -24.428 8.592 1.00 56.62 544 ALA A CA 1
ATOM 4579 C C . ALA A 1 544 ? 23.368 -25.684 7.855 1.00 56.62 544 ALA A C 1
ATOM 4581 O O . ALA A 1 544 ? 24.059 -25.569 6.841 1.00 56.62 544 ALA A O 1
ATOM 4582 N N . ASP A 1 545 ? 22.920 -26.869 8.291 1.00 60.41 545 ASP A N 1
ATOM 4583 C CA . ASP A 1 545 ? 23.122 -28.104 7.525 1.00 60.41 545 ASP A CA 1
ATOM 4584 C C . ASP A 1 545 ? 22.578 -27.902 6.104 1.00 60.41 545 ASP A C 1
ATOM 4586 O O . ASP A 1 545 ? 21.380 -27.681 5.874 1.00 60.41 545 ASP A O 1
ATOM 4590 N N . ALA A 1 546 ? 23.497 -27.951 5.138 1.00 60.41 546 ALA A N 1
ATOM 4591 C CA . ALA A 1 546 ? 23.213 -27.616 3.759 1.00 60.41 546 ALA A CA 1
ATOM 4592 C C . ALA A 1 546 ? 22.146 -28.529 3.134 1.00 60.41 546 ALA A C 1
ATOM 4594 O O . ALA A 1 546 ? 21.475 -28.090 2.199 1.00 60.41 546 ALA A O 1
ATOM 4595 N N . LYS A 1 547 ? 21.969 -29.751 3.660 1.00 62.94 547 LYS A N 1
ATOM 4596 C CA . LYS A 1 547 ? 20.968 -30.725 3.204 1.00 62.94 547 LYS A CA 1
ATOM 4597 C C . LYS A 1 547 ? 19.568 -30.448 3.759 1.00 62.94 547 LYS A C 1
ATOM 4599 O O . LYS A 1 547 ? 18.589 -30.732 3.074 1.00 62.94 547 LYS A O 1
ATOM 4604 N N . LEU A 1 548 ? 19.468 -29.894 4.970 1.00 68.88 548 LEU A N 1
ATOM 4605 C CA . LEU A 1 548 ? 18.195 -29.684 5.676 1.00 68.88 548 LEU A CA 1
ATOM 4606 C C . LEU A 1 548 ? 17.555 -28.315 5.401 1.00 68.88 548 LEU A C 1
ATOM 4608 O O . LEU A 1 548 ? 16.345 -28.162 5.567 1.00 68.88 548 LEU A O 1
ATOM 4612 N N . ASN A 1 549 ? 18.333 -27.320 4.967 1.00 76.12 549 ASN A N 1
ATOM 4613 C CA . ASN A 1 549 ? 17.815 -25.985 4.660 1.00 76.12 549 ASN A CA 1
ATOM 4614 C C . ASN A 1 549 ? 17.010 -25.975 3.333 1.00 76.12 549 ASN A C 1
ATOM 4616 O O . ASN A 1 549 ? 17.598 -26.205 2.269 1.00 76.12 549 ASN A O 1
ATOM 4620 N N . PRO A 1 550 ? 15.704 -25.627 3.336 1.00 74.00 550 PRO A N 1
ATOM 4621 C CA . PRO A 1 550 ? 14.886 -25.588 2.118 1.00 74.00 550 PRO A CA 1
ATOM 4622 C C . PRO A 1 550 ? 15.415 -24.625 1.039 1.00 74.00 550 PRO A C 1
ATOM 4624 O O . PRO A 1 550 ? 15.218 -24.857 -0.151 1.00 74.00 550 PRO A O 1
ATOM 4627 N N . LEU A 1 551 ? 16.121 -23.556 1.428 1.00 76.75 551 LEU A N 1
ATOM 4628 C CA . LEU A 1 551 ? 16.648 -22.538 0.507 1.00 76.75 551 LEU A CA 1
ATOM 4629 C C . LEU A 1 551 ? 17.882 -23.002 -0.285 1.00 76.75 551 LEU A C 1
ATOM 4631 O O . LEU A 1 551 ? 18.245 -22.363 -1.279 1.00 76.75 551 LEU A O 1
ATOM 4635 N N . ASN A 1 552 ? 18.518 -24.097 0.148 1.00 75.06 552 ASN A N 1
ATOM 4636 C CA . ASN A 1 552 ? 19.639 -24.731 -0.544 1.00 75.06 552 ASN A CA 1
ATOM 4637 C C . ASN A 1 552 ? 19.214 -25.725 -1.625 1.00 75.06 552 ASN A C 1
ATOM 4639 O O . ASN A 1 552 ? 20.054 -26.072 -2.455 1.00 75.06 552 ASN A O 1
ATOM 4643 N N . GLN A 1 553 ? 17.952 -26.157 -1.629 1.00 74.62 553 GLN A N 1
ATOM 4644 C CA . GLN A 1 553 ? 17.437 -27.087 -2.628 1.00 74.62 553 GLN A CA 1
ATOM 4645 C C . GLN A 1 553 ? 17.495 -26.441 -4.019 1.00 74.62 553 GLN A C 1
ATOM 4647 O O . GLN A 1 553 ? 17.111 -25.277 -4.203 1.00 74.62 553 GLN A O 1
ATOM 4652 N N . THR A 1 554 ? 18.004 -27.189 -4.996 1.00 74.19 554 THR A N 1
ATOM 4653 C CA . THR A 1 554 ? 17.963 -26.820 -6.412 1.00 74.19 554 THR A CA 1
ATOM 4654 C C . THR A 1 554 ? 16.618 -27.241 -6.977 1.00 74.19 554 THR A C 1
ATOM 4656 O O . THR A 1 554 ? 16.228 -28.401 -6.869 1.00 74.19 554 THR A O 1
ATOM 4659 N N . LEU A 1 555 ? 15.890 -26.287 -7.549 1.00 73.31 555 LEU A N 1
ATOM 4660 C CA . LEU A 1 555 ? 14.571 -26.518 -8.125 1.00 73.31 555 LEU A CA 1
ATOM 4661 C C . LEU A 1 555 ? 14.642 -26.139 -9.608 1.00 73.31 555 LEU A C 1
ATOM 4663 O O . LEU A 1 555 ? 15.012 -24.997 -9.900 1.00 73.31 555 LEU A O 1
ATOM 4667 N N . PRO A 1 556 ? 14.299 -27.040 -10.544 1.00 80.25 556 PRO A N 1
ATOM 4668 C CA . PRO A 1 556 ? 14.245 -26.674 -11.946 1.00 80.25 556 PRO A CA 1
ATOM 4669 C C . PRO A 1 556 ? 13.119 -25.659 -12.167 1.00 80.25 556 PRO A C 1
ATOM 4671 O O . PRO A 1 556 ? 12.005 -25.822 -11.669 1.00 80.25 556 PRO A O 1
ATOM 4674 N N . MET A 1 557 ? 13.398 -24.596 -12.915 1.00 84.06 557 MET A N 1
ATOM 4675 C CA . MET A 1 557 ? 12.420 -23.571 -13.265 1.00 84.06 557 MET A CA 1
ATOM 4676 C C . MET A 1 557 ? 12.507 -23.266 -14.757 1.00 84.06 557 MET A C 1
ATOM 4678 O O . MET A 1 557 ? 13.586 -23.017 -15.291 1.00 84.06 557 MET A O 1
ATOM 4682 N N . VAL A 1 558 ? 11.353 -23.248 -15.423 1.00 88.62 558 VAL A N 1
ATOM 4683 C CA . VAL A 1 558 ? 11.216 -22.804 -16.813 1.00 88.62 558 VAL A CA 1
ATOM 4684 C C . VAL A 1 558 ? 10.398 -21.516 -16.818 1.00 88.62 558 VAL A C 1
ATOM 4686 O O . VAL A 1 558 ? 9.335 -21.459 -16.200 1.00 88.62 558 VAL A O 1
ATOM 4689 N N . LEU A 1 559 ? 10.892 -20.475 -17.488 1.00 91.00 559 LEU A N 1
ATOM 4690 C CA . LEU A 1 559 ? 10.225 -19.176 -17.588 1.00 91.00 559 LEU A CA 1
ATOM 4691 C C . LEU A 1 559 ? 10.055 -18.760 -19.060 1.00 91.00 559 LEU A C 1
ATOM 4693 O O . LEU A 1 559 ? 11.028 -18.825 -19.813 1.00 91.00 559 LEU A O 1
ATOM 4697 N N . PRO A 1 560 ? 8.855 -18.311 -19.474 1.00 92.56 560 PRO A N 1
ATOM 4698 C CA . PRO A 1 560 ? 8.618 -17.792 -20.815 1.00 92.56 560 PRO A CA 1
ATOM 4699 C C . PRO A 1 560 ? 9.069 -16.331 -20.952 1.00 92.56 560 PRO A C 1
ATOM 4701 O O . PRO A 1 560 ? 8.822 -15.503 -20.072 1.00 92.56 560 PRO A O 1
ATOM 4704 N N . VAL A 1 561 ? 9.637 -16.000 -22.109 1.00 92.62 561 VAL A N 1
ATOM 4705 C CA . VAL A 1 561 ? 9.927 -14.641 -22.579 1.00 92.62 561 VAL A CA 1
ATOM 4706 C C . VAL A 1 561 ? 9.169 -14.419 -23.880 1.00 92.62 561 VAL A C 1
ATOM 4708 O O . VAL A 1 561 ? 9.340 -15.163 -24.843 1.00 92.62 561 VAL A O 1
ATOM 4711 N N . LYS A 1 562 ? 8.313 -13.399 -23.913 1.00 91.00 562 LYS A N 1
ATOM 4712 C CA . LYS A 1 562 ? 7.582 -13.005 -25.121 1.00 91.00 562 LYS A CA 1
ATOM 4713 C C . LYS A 1 562 ? 8.448 -12.074 -25.965 1.00 91.00 562 LYS A C 1
ATOM 4715 O O . LYS A 1 562 ? 8.996 -11.117 -25.423 1.00 91.00 562 LYS A O 1
ATOM 4720 N N . VAL A 1 563 ? 8.526 -12.347 -27.263 1.00 90.50 563 VAL A N 1
ATOM 4721 C CA . VAL A 1 563 ? 9.196 -11.503 -28.259 1.00 90.50 563 VAL A CA 1
ATOM 4722 C C . VAL A 1 563 ? 8.131 -10.709 -29.006 1.00 90.50 563 VAL A C 1
ATOM 4724 O O . VAL A 1 563 ? 7.172 -11.292 -29.506 1.00 90.50 563 VAL A O 1
ATOM 4727 N N . TYR A 1 564 ? 8.298 -9.394 -29.078 1.00 90.44 564 TYR A N 1
ATOM 4728 C CA . TYR A 1 564 ? 7.393 -8.456 -29.741 1.00 90.44 564 TYR A CA 1
ATOM 4729 C C . TYR A 1 564 ? 8.081 -7.790 -30.942 1.00 90.44 564 TYR A C 1
ATOM 4731 O O . TYR A 1 564 ? 9.318 -7.731 -30.965 1.00 90.44 564 TYR A O 1
ATOM 4739 N N . PRO A 1 565 ? 7.308 -7.252 -31.904 1.00 88.62 565 PRO A N 1
ATOM 4740 C CA . PRO A 1 565 ? 7.835 -6.401 -32.967 1.00 88.62 565 PRO A CA 1
ATOM 4741 C C . PRO A 1 565 ? 8.600 -5.193 -32.412 1.00 88.62 565 PRO A C 1
ATOM 4743 O O . PRO A 1 565 ? 8.411 -4.787 -31.258 1.00 88.62 565 PRO A O 1
ATOM 4746 N N . ALA A 1 566 ? 9.484 -4.630 -33.233 1.00 85.00 566 ALA A N 1
ATOM 4747 C CA . ALA A 1 566 ? 10.242 -3.437 -32.888 1.00 85.00 566 ALA A CA 1
ATOM 4748 C C . ALA A 1 566 ? 10.247 -2.429 -34.043 1.00 85.00 566 ALA A C 1
ATOM 4750 O O . ALA A 1 566 ? 10.368 -2.805 -35.212 1.00 85.00 566 ALA A O 1
ATOM 4751 N N . THR A 1 567 ? 10.173 -1.142 -33.701 1.00 80.69 567 THR A N 1
ATOM 4752 C CA . THR A 1 567 ? 10.205 -0.043 -34.674 1.00 80.69 567 THR A CA 1
ATOM 4753 C C . THR A 1 567 ? 11.573 0.064 -35.358 1.00 80.69 567 THR A C 1
ATOM 4755 O O . THR A 1 567 ? 12.566 -0.529 -34.928 1.00 80.69 567 THR A O 1
ATOM 4758 N N . ALA A 1 568 ? 11.670 0.889 -36.406 1.00 68.19 568 ALA A N 1
ATOM 4759 C CA . ALA A 1 568 ? 12.947 1.200 -37.060 1.00 68.19 568 ALA A CA 1
ATOM 4760 C C . ALA A 1 568 ? 14.012 1.800 -36.111 1.00 68.19 568 ALA A C 1
ATOM 4762 O O . ALA A 1 568 ? 15.197 1.749 -36.431 1.00 68.19 568 ALA A O 1
ATOM 4763 N N . PHE A 1 569 ? 13.599 2.321 -34.950 1.00 65.88 569 PHE A N 1
ATOM 4764 C CA . PHE A 1 569 ? 14.466 2.884 -33.911 1.00 65.88 569 PHE A CA 1
ATOM 4765 C C . PHE A 1 569 ? 14.777 1.898 -32.765 1.00 65.88 569 PHE A C 1
ATOM 4767 O O . PHE A 1 569 ? 15.455 2.263 -31.810 1.00 65.88 569 PHE A O 1
ATOM 4774 N N . GLY A 1 570 ? 14.306 0.645 -32.844 1.00 70.62 570 GLY A N 1
ATOM 4775 C CA . GLY A 1 570 ? 14.543 -0.385 -31.822 1.00 70.62 570 GLY A CA 1
ATOM 4776 C C . GLY A 1 570 ? 13.591 -0.337 -30.619 1.00 70.62 570 GLY A C 1
ATOM 4777 O O . GLY A 1 570 ? 13.815 -1.036 -29.625 1.00 70.62 570 GLY A O 1
ATOM 4778 N N . GLU A 1 571 ? 12.519 0.455 -30.686 1.00 80.44 571 GLU A N 1
ATOM 4779 C CA . GLU A 1 571 ? 11.496 0.510 -29.637 1.00 80.44 571 GLU A CA 1
ATOM 4780 C C . GLU A 1 571 ? 10.566 -0.703 -29.729 1.00 80.44 571 GLU A C 1
ATOM 4782 O O . GLU A 1 571 ? 10.059 -1.023 -30.801 1.00 80.44 571 GLU A O 1
ATOM 4787 N N . VAL A 1 572 ? 10.335 -1.386 -28.606 1.00 84.12 572 VAL A N 1
ATOM 4788 C CA . VAL A 1 572 ? 9.571 -2.643 -28.563 1.00 84.12 572 VAL A CA 1
ATOM 4789 C C . VAL A 1 572 ? 8.066 -2.369 -28.460 1.00 84.12 572 VAL A C 1
ATOM 4791 O O . VAL A 1 572 ? 7.604 -1.728 -27.514 1.00 84.12 572 VAL A O 1
ATOM 4794 N N . GLN A 1 573 ? 7.286 -2.908 -29.398 1.00 83.00 573 GLN A N 1
ATOM 4795 C CA . GLN A 1 573 ? 5.847 -2.663 -29.539 1.00 83.00 573 GLN A CA 1
ATOM 4796 C C . GLN A 1 573 ? 5.020 -3.613 -28.654 1.00 83.00 573 GLN A C 1
ATOM 4798 O O . GLN A 1 573 ? 4.293 -4.479 -29.131 1.00 83.00 573 GLN A O 1
ATOM 4803 N N . TYR A 1 574 ? 5.093 -3.433 -27.329 1.00 78.75 574 TYR A N 1
ATOM 4804 C CA . TYR A 1 574 ? 4.371 -4.261 -26.340 1.00 78.75 574 TYR A CA 1
ATOM 4805 C C . TYR A 1 574 ? 2.832 -4.235 -26.442 1.00 78.75 574 TYR A C 1
ATOM 4807 O O . TYR A 1 574 ? 2.166 -4.992 -25.736 1.00 78.75 574 TYR A O 1
ATOM 4815 N N . GLN A 1 575 ? 2.264 -3.337 -27.251 1.00 75.69 575 GLN A N 1
ATOM 4816 C CA . GLN A 1 575 ? 0.822 -3.248 -27.509 1.00 75.69 575 GLN A CA 1
ATOM 4817 C C . GLN A 1 575 ? 0.360 -4.225 -28.603 1.00 75.69 575 GLN A C 1
ATOM 4819 O O . GLN A 1 575 ? -0.826 -4.535 -28.681 1.00 75.69 575 GLN A O 1
ATOM 4824 N N . GLU A 1 576 ? 1.285 -4.714 -29.431 1.00 79.00 576 GLU A N 1
ATOM 4825 C CA . GLU A 1 576 ? 1.001 -5.658 -30.509 1.00 79.00 576 GLU A CA 1
ATOM 4826 C C . GLU A 1 576 ? 1.046 -7.109 -30.015 1.00 79.00 576 GLU A C 1
ATOM 4828 O O . GLU A 1 576 ? 1.521 -7.422 -28.917 1.00 79.00 576 GLU A O 1
ATOM 4833 N N . THR A 1 577 ? 0.536 -8.030 -30.832 1.00 79.69 577 THR A N 1
ATOM 4834 C CA . THR A 1 577 ? 0.631 -9.462 -30.543 1.00 79.69 577 THR A CA 1
ATOM 4835 C C . THR A 1 577 ? 2.097 -9.906 -30.522 1.00 79.69 577 THR A C 1
ATOM 4837 O O . THR A 1 577 ? 2.832 -9.596 -31.462 1.00 79.69 577 THR A O 1
ATOM 4840 N N . PRO A 1 578 ? 2.545 -10.654 -29.496 1.00 86.44 578 PRO A N 1
ATOM 4841 C CA . PRO A 1 578 ? 3.903 -11.179 -29.472 1.00 86.44 578 PRO A CA 1
ATOM 4842 C C . PRO A 1 578 ? 4.099 -12.157 -30.634 1.00 86.44 578 PRO A C 1
ATOM 4844 O O . PRO A 1 578 ? 3.291 -13.065 -30.820 1.00 86.44 578 PRO A O 1
ATOM 4847 N N . ILE A 1 579 ? 5.199 -11.993 -31.368 1.00 87.62 579 ILE A N 1
ATOM 4848 C CA . ILE A 1 579 ? 5.589 -12.823 -32.516 1.00 87.62 579 ILE A CA 1
ATOM 4849 C C . ILE A 1 579 ? 5.759 -14.280 -32.073 1.00 87.62 579 ILE A C 1
ATOM 4851 O O . ILE A 1 579 ? 5.332 -15.206 -32.753 1.00 87.62 579 ILE A O 1
ATOM 4855 N N . ARG A 1 580 ? 6.393 -14.487 -30.912 1.00 87.62 580 ARG A N 1
ATOM 4856 C CA . ARG A 1 580 ? 6.660 -15.813 -30.344 1.00 87.62 580 ARG A CA 1
ATOM 4857 C C . ARG A 1 580 ? 6.945 -15.754 -28.849 1.00 87.62 580 ARG A C 1
ATOM 4859 O O . ARG A 1 580 ? 7.198 -14.690 -28.282 1.00 87.62 580 ARG A O 1
ATOM 4866 N N . THR A 1 581 ? 6.920 -16.921 -28.210 1.00 90.19 581 THR A N 1
ATOM 4867 C CA . THR A 1 581 ? 7.368 -17.109 -26.824 1.00 90.19 581 THR A CA 1
ATOM 4868 C C . THR A 1 581 ? 8.561 -18.057 -26.806 1.00 90.19 581 THR A C 1
ATOM 4870 O O . THR A 1 581 ? 8.481 -19.154 -27.349 1.00 90.19 581 THR A O 1
ATOM 4873 N N . VAL A 1 582 ? 9.652 -17.630 -26.174 1.00 91.62 582 VAL A N 1
ATOM 4874 C CA . VAL A 1 582 ? 10.872 -18.416 -25.971 1.00 91.62 582 VAL A CA 1
ATOM 4875 C C . VAL A 1 582 ? 10.941 -18.850 -24.515 1.00 91.62 582 VAL A C 1
ATOM 4877 O O . VAL A 1 582 ? 10.820 -18.018 -23.616 1.00 91.62 582 VAL A O 1
ATOM 4880 N N . TYR A 1 583 ? 11.136 -20.140 -24.261 1.00 92.56 583 TYR A N 1
ATOM 4881 C CA . TYR A 1 583 ? 11.280 -20.657 -22.901 1.00 92.56 583 TYR A CA 1
ATOM 4882 C C . TYR A 1 583 ? 12.756 -20.775 -22.517 1.00 92.56 583 TYR A C 1
ATOM 4884 O O . TYR A 1 583 ? 13.571 -21.309 -23.270 1.00 92.56 583 TYR A O 1
ATOM 4892 N N . ILE A 1 584 ? 13.088 -20.297 -21.318 1.00 92.62 584 ILE A N 1
ATOM 4893 C CA . ILE A 1 584 ? 14.419 -20.431 -20.719 1.00 92.62 584 ILE A CA 1
ATOM 4894 C C . ILE A 1 584 ? 14.314 -21.396 -19.540 1.00 92.62 584 ILE A C 1
ATOM 4896 O O . ILE A 1 584 ? 13.395 -21.261 -18.729 1.00 92.62 584 ILE A O 1
ATOM 4900 N N . ARG A 1 585 ? 15.249 -22.343 -19.417 1.00 91.12 585 ARG A N 1
ATOM 4901 C CA . ARG A 1 585 ? 15.341 -23.291 -18.300 1.00 91.12 585 ARG A CA 1
ATOM 4902 C C . ARG A 1 585 ? 16.558 -23.017 -17.421 1.00 91.12 585 ARG A C 1
ATOM 4904 O O . ARG A 1 585 ? 17.656 -22.734 -17.888 1.00 91.12 585 ARG A O 1
ATOM 4911 N N . GLU A 1 586 ? 16.340 -23.170 -16.129 1.00 88.44 586 GLU A N 1
ATOM 4912 C CA . GLU A 1 586 ? 17.333 -23.170 -15.067 1.00 88.44 586 GLU A CA 1
ATOM 4913 C C . GLU A 1 586 ? 17.177 -24.472 -14.275 1.00 88.44 586 GLU A C 1
ATOM 4915 O O . GLU A 1 586 ? 16.068 -24.758 -13.833 1.00 88.44 586 GLU A O 1
ATOM 4920 N N . GLU A 1 587 ? 18.244 -25.253 -14.088 1.00 80.62 587 GLU A N 1
ATOM 4921 C CA . GLU A 1 587 ? 18.175 -26.554 -13.390 1.00 80.62 587 GLU A CA 1
ATOM 4922 C C . GLU A 1 587 ? 18.984 -26.599 -12.082 1.00 80.62 587 GLU A C 1
ATOM 4924 O O . GLU A 1 587 ? 18.637 -27.352 -11.174 1.00 80.62 587 GLU A O 1
ATOM 4929 N N . GLN A 1 588 ? 20.039 -25.785 -11.947 1.00 76.12 588 GLN A N 1
ATOM 4930 C CA . GLN A 1 588 ? 21.042 -25.920 -10.875 1.00 76.12 588 GLN A CA 1
ATOM 4931 C C . GLN A 1 588 ? 21.033 -24.761 -9.863 1.00 76.12 588 GLN A C 1
ATOM 4933 O O . GLN A 1 588 ? 21.780 -24.755 -8.882 1.00 76.12 588 GLN A O 1
ATOM 4938 N N . THR A 1 589 ? 20.178 -23.760 -10.059 1.00 75.69 589 THR A N 1
ATOM 4939 C CA . THR A 1 589 ? 20.063 -22.623 -9.144 1.00 75.69 589 THR A CA 1
ATOM 4940 C C . THR A 1 589 ? 19.297 -22.987 -7.872 1.00 75.69 589 THR A C 1
ATOM 4942 O O . THR A 1 589 ? 18.106 -23.297 -7.888 1.00 75.69 589 THR A O 1
ATOM 4945 N N . LYS A 1 590 ? 19.988 -22.858 -6.732 1.00 78.69 590 LYS A N 1
ATOM 4946 C CA . LYS A 1 590 ? 19.394 -22.876 -5.386 1.00 78.69 590 LYS A CA 1
ATOM 4947 C C . LYS A 1 590 ? 18.223 -21.896 -5.290 1.00 78.69 590 LYS A C 1
ATOM 4949 O O . LYS A 1 590 ? 18.351 -20.764 -5.767 1.00 78.69 590 LYS A O 1
ATOM 4954 N N . ALA A 1 591 ? 17.154 -22.263 -4.583 1.00 76.06 591 ALA A N 1
ATOM 4955 C CA . ALA A 1 591 ? 15.968 -21.418 -4.392 1.00 76.06 591 ALA A CA 1
ATOM 4956 C C . ALA A 1 591 ? 16.302 -19.960 -3.987 1.00 76.06 591 ALA A C 1
ATOM 4958 O O . ALA A 1 591 ? 15.739 -19.017 -4.547 1.00 76.06 591 ALA A O 1
ATOM 4959 N N . LEU A 1 592 ? 17.300 -19.758 -3.112 1.00 78.06 592 LEU A N 1
ATOM 4960 C CA . LEU A 1 592 ? 17.804 -18.434 -2.702 1.00 78.06 592 LEU A CA 1
ATOM 4961 C C . LEU A 1 592 ? 18.219 -17.512 -3.872 1.00 78.06 592 LEU A C 1
ATOM 4963 O O . LEU A 1 592 ? 18.080 -16.294 -3.785 1.00 78.06 592 LEU A O 1
ATOM 4967 N N . LYS A 1 593 ? 18.742 -18.073 -4.969 1.00 79.31 593 LYS A N 1
ATOM 4968 C CA . LYS A 1 593 ? 19.287 -17.331 -6.121 1.00 79.31 593 LYS A CA 1
ATOM 4969 C C . LYS A 1 593 ? 18.285 -17.162 -7.278 1.00 79.31 593 LYS A C 1
ATOM 4971 O O . LYS A 1 593 ? 18.574 -16.423 -8.220 1.00 79.31 593 LYS A O 1
ATOM 4976 N N . MET A 1 594 ? 17.088 -17.753 -7.199 1.00 79.12 594 MET A N 1
ATOM 4977 C CA . MET A 1 594 ? 16.069 -17.699 -8.266 1.00 79.12 594 MET A CA 1
ATOM 4978 C C . MET A 1 594 ? 15.582 -16.287 -8.622 1.00 79.12 594 MET A C 1
ATOM 4980 O O . MET A 1 594 ? 15.138 -16.055 -9.749 1.00 79.12 594 MET A O 1
ATOM 4984 N N . GLY A 1 595 ? 15.690 -15.323 -7.701 1.00 80.56 595 GLY A N 1
ATOM 4985 C CA . GLY A 1 595 ? 15.385 -13.916 -7.982 1.00 80.56 595 GLY A CA 1
ATOM 4986 C C . GLY A 1 595 ? 16.204 -13.352 -9.150 1.00 80.56 595 GLY A C 1
ATOM 4987 O O . GLY A 1 595 ? 15.667 -12.618 -9.977 1.00 80.56 595 GLY A O 1
ATOM 4988 N N . ASN A 1 596 ? 17.463 -13.781 -9.290 1.00 83.25 596 ASN A N 1
ATOM 4989 C CA . ASN A 1 596 ? 18.346 -13.342 -10.372 1.00 83.25 596 ASN A CA 1
ATOM 4990 C C . ASN A 1 596 ? 17.912 -13.894 -11.737 1.00 83.25 596 ASN A C 1
ATOM 4992 O O . ASN A 1 596 ? 18.097 -13.224 -12.749 1.00 83.25 596 ASN A O 1
ATOM 4996 N N . PHE A 1 597 ? 17.313 -15.088 -11.783 1.00 87.25 597 PHE A N 1
ATOM 4997 C CA . PHE A 1 597 ? 16.764 -15.635 -13.025 1.00 87.25 597 PHE A CA 1
ATOM 4998 C C . PHE A 1 597 ? 15.461 -14.912 -13.420 1.00 87.25 597 PHE A C 1
ATOM 5000 O O . PHE A 1 597 ? 15.293 -14.531 -14.575 1.00 87.25 597 PHE A O 1
ATOM 5007 N N . LYS A 1 598 ? 14.595 -14.573 -12.451 1.00 86.56 598 LYS A N 1
ATOM 5008 C CA . LYS A 1 598 ? 13.410 -13.723 -12.699 1.00 86.56 598 LYS A CA 1
ATOM 5009 C C . LYS A 1 598 ? 13.749 -12.296 -13.156 1.00 86.56 598 LYS A C 1
ATOM 5011 O O . LYS A 1 598 ? 12.905 -11.652 -13.776 1.00 86.56 598 LYS A O 1
ATOM 5016 N N . ALA A 1 599 ? 14.947 -11.797 -12.846 1.00 88.25 599 ALA A N 1
ATOM 5017 C CA . ALA A 1 599 ? 15.463 -10.542 -13.388 1.00 88.25 599 ALA A CA 1
ATOM 5018 C C . ALA A 1 599 ? 15.981 -10.710 -14.828 1.00 88.25 599 ALA A C 1
ATOM 5020 O O . ALA A 1 599 ? 15.647 -9.894 -15.681 1.00 88.25 599 ALA A O 1
ATOM 5021 N N . LEU A 1 600 ? 16.721 -11.792 -15.112 1.00 90.00 600 LEU A N 1
ATOM 5022 C CA . LEU A 1 600 ? 17.257 -12.097 -16.446 1.00 90.00 600 LEU A CA 1
ATOM 5023 C C . LEU A 1 600 ? 16.161 -12.153 -17.520 1.00 90.00 600 LEU A C 1
ATOM 5025 O O . LEU A 1 600 ? 16.306 -11.526 -18.560 1.00 90.00 600 LEU A O 1
ATOM 5029 N N . VAL A 1 601 ? 15.034 -12.822 -17.252 1.00 90.75 601 VAL A N 1
ATOM 5030 C CA . VAL A 1 601 ? 13.916 -12.934 -18.218 1.00 90.75 601 VAL A CA 1
ATOM 5031 C C . VAL A 1 601 ? 13.187 -11.612 -18.511 1.00 90.75 601 VAL A C 1
ATOM 5033 O O . VAL A 1 601 ? 12.274 -11.583 -19.331 1.00 90.75 601 VAL A O 1
ATOM 5036 N N . LYS A 1 602 ? 13.564 -10.521 -17.833 1.00 89.56 602 LYS A N 1
ATOM 5037 C CA . LYS A 1 602 ? 13.074 -9.156 -18.076 1.00 89.56 602 LYS A CA 1
ATOM 5038 C C . LYS A 1 602 ? 14.123 -8.250 -18.731 1.00 89.56 602 LYS A C 1
ATOM 5040 O O . LYS A 1 602 ? 13.877 -7.053 -18.867 1.00 89.56 602 LYS A O 1
ATOM 5045 N N . ASP A 1 603 ? 15.292 -8.775 -19.096 1.00 92.06 603 ASP A N 1
ATOM 5046 C CA . ASP A 1 603 ? 16.318 -7.994 -19.784 1.00 92.06 603 ASP A CA 1
ATOM 5047 C C . ASP A 1 603 ? 15.836 -7.626 -21.198 1.00 92.06 603 ASP A C 1
ATOM 5049 O O . ASP A 1 603 ? 15.491 -8.489 -22.006 1.00 92.06 603 ASP A O 1
ATOM 5053 N N . ARG A 1 604 ? 15.812 -6.324 -21.511 1.00 88.94 604 ARG A N 1
ATOM 5054 C CA . ARG A 1 604 ? 15.329 -5.811 -22.804 1.00 88.94 604 ARG A CA 1
ATOM 5055 C C . ARG A 1 604 ? 16.127 -6.325 -24.003 1.00 88.94 604 ARG A C 1
ATOM 5057 O O . ARG A 1 604 ? 15.602 -6.341 -25.114 1.00 88.94 604 ARG A O 1
ATOM 5064 N N . ARG A 1 605 ? 17.378 -6.755 -23.791 1.00 93.69 605 ARG A N 1
ATOM 5065 C CA . ARG A 1 605 ? 18.240 -7.331 -24.834 1.00 93.69 605 ARG A CA 1
ATOM 5066 C C . ARG A 1 605 ? 17.648 -8.610 -25.424 1.00 93.69 605 ARG A C 1
ATOM 5068 O O . ARG A 1 605 ? 17.866 -8.874 -26.603 1.00 93.69 605 ARG A O 1
ATOM 5075 N N . LEU A 1 606 ? 16.851 -9.349 -24.645 1.00 95.00 606 LEU A N 1
ATOM 5076 C CA . LEU A 1 606 ? 16.246 -10.611 -25.070 1.00 95.00 606 LEU A CA 1
ATOM 5077 C C . LEU A 1 606 ? 15.281 -10.455 -26.248 1.00 95.00 606 LEU A C 1
ATOM 5079 O O . LEU A 1 606 ? 15.213 -11.357 -27.073 1.00 95.00 606 LEU A O 1
ATOM 5083 N N . ASN A 1 607 ? 14.576 -9.324 -26.371 1.00 93.19 607 ASN A N 1
ATOM 5084 C CA . ASN A 1 607 ? 13.629 -9.123 -27.474 1.00 93.19 607 ASN A CA 1
ATOM 5085 C C . ASN A 1 607 ? 14.339 -9.103 -28.839 1.00 93.19 607 ASN A C 1
ATOM 5087 O O . ASN A 1 607 ? 13.879 -9.738 -29.781 1.00 93.19 607 ASN A O 1
ATOM 5091 N N . GLY A 1 608 ? 15.481 -8.412 -28.924 1.00 92.88 608 GLY A N 1
ATOM 5092 C CA . GLY A 1 608 ? 16.333 -8.424 -30.114 1.00 92.88 608 GLY A CA 1
ATOM 5093 C C . GLY A 1 608 ? 17.063 -9.758 -30.274 1.00 92.88 608 GLY A C 1
ATOM 5094 O O . GLY A 1 608 ? 16.963 -10.383 -31.322 1.00 92.88 608 GLY A O 1
ATOM 5095 N N . LEU A 1 609 ? 17.716 -10.266 -29.223 1.00 95.38 609 LEU A N 1
ATOM 5096 C CA . LEU A 1 609 ? 18.498 -11.509 -29.290 1.00 95.38 609 LEU A CA 1
ATOM 5097 C C . LEU A 1 609 ? 17.654 -12.707 -29.753 1.00 95.38 609 LEU A C 1
ATOM 5099 O O . LEU A 1 609 ? 18.079 -13.477 -30.607 1.00 95.38 609 LEU A O 1
ATOM 5103 N N . PHE A 1 610 ? 16.432 -12.848 -29.240 1.00 94.25 610 PHE A N 1
ATOM 5104 C CA . PHE A 1 610 ? 15.545 -13.956 -29.595 1.00 94.25 610 PHE A CA 1
ATOM 5105 C C . PHE A 1 610 ? 14.878 -13.816 -30.969 1.00 94.25 610 PHE A C 1
ATOM 5107 O O . PHE A 1 610 ? 14.266 -14.775 -31.439 1.00 94.25 610 PHE A O 1
ATOM 5114 N N . SER A 1 611 ? 15.042 -12.680 -31.658 1.00 92.06 611 SER A N 1
ATOM 5115 C CA . SER A 1 611 ? 14.711 -12.592 -33.085 1.00 92.06 611 SER A CA 1
ATOM 5116 C C . SER A 1 611 ? 15.675 -13.415 -33.959 1.00 92.06 611 SER A C 1
ATOM 5118 O O . SER A 1 611 ? 15.256 -13.913 -34.999 1.00 92.06 611 SER A O 1
ATOM 5120 N N . PHE A 1 612 ? 16.906 -13.674 -33.490 1.00 92.88 612 PHE A N 1
ATOM 5121 C CA . PHE A 1 612 ? 17.912 -14.509 -34.166 1.00 92.88 612 PHE A CA 1
ATOM 5122 C C . PHE A 1 612 ? 17.753 -16.025 -33.923 1.00 92.88 612 PHE A C 1
ATOM 5124 O O . PHE A 1 612 ? 18.631 -16.804 -34.287 1.00 92.88 612 PHE A O 1
ATOM 5131 N N . ILE A 1 613 ? 16.663 -16.485 -33.302 1.00 90.56 613 ILE A N 1
ATOM 5132 C CA . ILE A 1 613 ? 16.369 -17.923 -33.166 1.00 90.56 613 ILE A CA 1
ATOM 5133 C C . ILE A 1 613 ? 15.604 -18.391 -34.414 1.00 90.56 613 ILE A C 1
ATOM 5135 O O . ILE A 1 613 ? 14.695 -17.692 -34.865 1.00 90.56 613 ILE A O 1
ATOM 5139 N N . LYS A 1 614 ? 15.903 -19.578 -34.961 1.00 85.44 614 LYS A N 1
ATOM 5140 C CA . LYS A 1 614 ? 15.133 -20.143 -36.093 1.00 85.44 614 LYS A CA 1
ATOM 5141 C C . LYS A 1 614 ? 13.684 -20.443 -35.670 1.00 85.44 614 LYS A C 1
ATOM 5143 O O . LYS A 1 614 ? 13.469 -20.982 -34.584 1.00 85.44 614 LYS A O 1
ATOM 5148 N N . GLU A 1 615 ? 12.694 -20.093 -36.493 1.00 70.94 615 GLU A N 1
ATOM 5149 C CA . GLU A 1 615 ? 11.265 -20.146 -36.118 1.00 70.94 615 GLU A CA 1
ATOM 5150 C C . GLU A 1 615 ? 10.732 -21.559 -35.841 1.00 70.94 615 GLU A C 1
ATOM 5152 O O . GLU A 1 615 ? 9.922 -21.739 -34.939 1.00 70.94 615 GLU A O 1
ATOM 5157 N N . GLU A 1 616 ? 11.257 -22.567 -36.539 1.00 67.25 616 GLU A N 1
ATOM 5158 C CA . GLU A 1 616 ? 10.903 -23.988 -36.382 1.00 67.25 616 GLU A CA 1
ATOM 5159 C C . GLU A 1 616 ? 11.261 -24.585 -35.001 1.00 67.25 616 GLU A C 1
ATOM 5161 O O . GLU A 1 616 ? 10.896 -25.722 -34.700 1.00 67.25 616 GLU A O 1
ATOM 5166 N N . ASN A 1 617 ? 11.994 -23.858 -34.146 1.00 68.25 617 ASN A N 1
ATOM 5167 C CA . ASN A 1 617 ? 12.375 -24.352 -32.824 1.00 68.25 617 ASN A CA 1
ATOM 5168 C C . ASN A 1 617 ? 11.192 -24.344 -31.847 1.00 68.25 617 ASN A C 1
ATOM 5170 O O . ASN A 1 617 ? 10.823 -23.302 -31.298 1.00 68.25 617 ASN A O 1
ATOM 5174 N N . ASP A 1 618 ? 10.700 -25.533 -31.502 1.00 77.88 618 ASP A N 1
ATOM 5175 C CA . ASP A 1 618 ? 9.846 -25.734 -30.331 1.00 77.88 618 ASP A CA 1
ATOM 5176 C C . ASP A 1 618 ? 10.660 -25.536 -29.038 1.00 77.88 618 ASP A C 1
ATOM 5178 O O . ASP A 1 618 ? 11.168 -26.479 -28.422 1.00 77.88 618 ASP A O 1
ATOM 5182 N N . THR A 1 619 ? 10.791 -24.275 -28.617 1.00 82.44 619 THR A N 1
ATOM 5183 C CA . THR A 1 619 ? 11.499 -23.932 -27.376 1.00 82.44 619 THR A CA 1
ATOM 5184 C C . THR A 1 619 ? 10.763 -24.400 -26.118 1.00 82.44 619 THR A C 1
ATOM 5186 O O . THR A 1 619 ? 11.359 -24.430 -25.046 1.00 82.44 619 THR A O 1
ATOM 5189 N N . GLN A 1 620 ? 9.491 -24.803 -26.215 1.00 85.00 620 GLN A N 1
ATOM 5190 C CA . GLN A 1 620 ? 8.757 -25.375 -25.087 1.00 85.00 620 GLN A CA 1
ATOM 5191 C C . GLN A 1 620 ? 9.232 -26.810 -24.804 1.00 85.00 620 GLN A C 1
ATOM 5193 O O . GLN A 1 620 ? 9.404 -27.175 -23.638 1.00 85.00 620 GLN A O 1
ATOM 5198 N N . LYS A 1 621 ? 9.512 -27.598 -25.853 1.00 84.31 621 LYS A N 1
ATOM 5199 C CA . LYS A 1 621 ? 10.179 -28.910 -25.754 1.00 84.31 621 LYS A CA 1
ATOM 5200 C C . LYS A 1 621 ? 11.680 -28.787 -25.484 1.00 84.31 621 LYS A C 1
ATOM 5202 O O . LYS A 1 621 ? 12.206 -29.525 -24.650 1.00 84.31 621 LYS A O 1
ATOM 5207 N N . HIS A 1 622 ? 12.349 -27.830 -26.130 1.00 86.50 622 HIS A N 1
ATOM 5208 C CA . HIS A 1 622 ? 13.789 -27.583 -26.001 1.00 86.50 622 HIS A CA 1
ATOM 5209 C C . HIS A 1 622 ? 14.067 -26.155 -25.491 1.00 86.50 622 HIS A C 1
ATOM 5211 O O . HIS A 1 622 ? 14.374 -25.271 -26.290 1.00 86.50 622 HIS A O 1
ATOM 5217 N N . PRO A 1 623 ? 13.951 -25.882 -24.177 1.00 89.94 623 PRO A N 1
ATOM 5218 C CA . PRO A 1 623 ? 14.242 -24.556 -23.636 1.00 89.94 623 PRO A CA 1
ATOM 5219 C C . PRO A 1 623 ? 15.723 -24.184 -23.742 1.00 89.94 623 PRO A C 1
ATOM 5221 O O . PRO A 1 623 ? 16.599 -25.029 -23.560 1.00 89.94 623 PRO A O 1
ATOM 5224 N N . ILE A 1 624 ? 16.008 -22.895 -23.926 1.00 92.00 624 ILE A N 1
ATOM 5225 C CA . ILE A 1 624 ? 17.378 -22.363 -23.860 1.00 92.00 624 ILE A CA 1
ATOM 5226 C C . ILE A 1 624 ? 17.847 -22.384 -22.401 1.00 92.00 624 ILE A C 1
ATOM 5228 O O . ILE A 1 624 ? 17.093 -22.013 -21.503 1.00 92.00 624 ILE A O 1
ATOM 5232 N N . SER A 1 625 ? 19.086 -22.789 -22.128 1.00 91.38 625 SER A N 1
ATOM 5233 C CA . SER A 1 625 ? 19.604 -22.778 -20.759 1.00 91.38 625 SER A CA 1
ATOM 5234 C C . SER A 1 625 ? 19.939 -21.363 -20.268 1.00 91.38 625 SER A C 1
ATOM 5236 O O . SER A 1 625 ? 20.383 -20.486 -21.016 1.00 91.38 625 SER A O 1
ATOM 5238 N N . GLN A 1 626 ? 19.746 -21.134 -18.969 1.00 91.25 626 GLN A N 1
ATOM 5239 C CA . GLN A 1 626 ? 20.066 -19.866 -18.314 1.00 91.25 626 GLN A CA 1
ATOM 5240 C C . GLN A 1 626 ? 21.553 -19.502 -18.452 1.00 91.25 626 GLN A C 1
ATOM 5242 O O . GLN A 1 626 ? 21.867 -18.336 -18.701 1.00 91.25 626 GLN A O 1
ATOM 5247 N N . LEU A 1 627 ? 22.448 -20.491 -18.327 1.00 89.88 627 LEU A N 1
ATOM 5248 C CA . LEU A 1 627 ? 23.899 -20.302 -18.383 1.00 89.88 627 LEU A CA 1
ATOM 5249 C C . LEU A 1 627 ? 24.340 -19.785 -19.756 1.00 89.88 627 LEU A C 1
ATOM 5251 O O . LEU A 1 627 ? 24.994 -18.744 -19.828 1.00 89.88 627 LEU A O 1
ATOM 5255 N N . ARG A 1 628 ? 23.894 -20.442 -20.836 1.00 93.06 628 ARG A N 1
ATOM 5256 C CA . ARG A 1 628 ? 24.132 -20.000 -22.218 1.00 93.06 628 ARG A CA 1
ATOM 5257 C C . ARG A 1 628 ? 23.682 -18.557 -22.429 1.00 93.06 628 ARG A C 1
ATOM 5259 O O . ARG A 1 628 ? 24.398 -17.751 -23.018 1.00 93.06 628 ARG A O 1
ATOM 5266 N N . LEU A 1 629 ? 22.510 -18.208 -21.898 1.00 93.75 629 LEU A N 1
ATOM 5267 C CA . LEU A 1 629 ? 21.968 -16.864 -22.037 1.00 93.75 629 LEU A CA 1
ATOM 5268 C C . LEU A 1 629 ? 22.760 -15.812 -21.252 1.00 93.75 629 LEU A C 1
ATOM 5270 O O . LEU A 1 629 ? 23.025 -14.737 -21.781 1.00 93.75 629 LEU A O 1
ATOM 5274 N N . ARG A 1 630 ? 23.173 -16.101 -20.009 1.00 92.25 630 ARG A N 1
ATOM 5275 C CA . ARG A 1 630 ? 24.086 -15.209 -19.269 1.00 92.25 630 ARG A CA 1
ATOM 5276 C C . ARG A 1 630 ? 25.358 -14.962 -20.057 1.00 92.25 630 ARG A C 1
ATOM 5278 O O . ARG A 1 630 ? 25.795 -13.821 -20.150 1.00 92.25 630 ARG A O 1
ATOM 5285 N N . ARG A 1 631 ? 25.913 -16.029 -20.624 1.00 93.94 631 ARG A N 1
ATOM 5286 C CA . ARG A 1 631 ? 27.196 -16.004 -21.303 1.00 93.94 631 ARG A CA 1
ATOM 5287 C C . ARG A 1 631 ? 27.170 -15.152 -22.567 1.00 93.94 631 ARG A C 1
ATOM 5289 O O . ARG A 1 631 ? 28.020 -14.286 -22.725 1.00 93.94 631 ARG A O 1
ATOM 5296 N N . GLU A 1 632 ? 26.128 -15.293 -23.380 1.00 96.44 632 GLU A N 1
ATOM 5297 C CA . GLU A 1 632 ? 25.856 -14.409 -24.520 1.00 96.44 632 GLU A CA 1
ATOM 5298 C C . GLU A 1 632 ? 25.770 -12.926 -24.096 1.00 96.44 632 GLU A C 1
ATOM 5300 O O . GLU A 1 632 ? 26.350 -12.049 -24.732 1.00 96.44 632 GLU A O 1
ATOM 5305 N N . LEU A 1 633 ? 25.108 -12.634 -22.969 1.00 95.88 633 LEU A N 1
ATOM 5306 C CA . LEU A 1 633 ? 24.957 -11.268 -22.453 1.00 95.88 633 LEU A CA 1
ATOM 5307 C C . LEU A 1 633 ? 26.221 -10.695 -21.777 1.00 95.88 633 LEU A C 1
ATOM 5309 O O . LEU A 1 633 ? 26.322 -9.468 -21.657 1.00 95.88 633 LEU A O 1
ATOM 5313 N N . GLU A 1 634 ? 27.149 -11.548 -21.331 1.00 94.62 634 GLU A N 1
ATOM 5314 C CA . GLU A 1 634 ? 28.506 -11.188 -20.891 1.00 94.62 634 GLU A CA 1
ATOM 5315 C C . GLU A 1 634 ? 29.391 -10.857 -22.096 1.00 94.62 634 GLU A C 1
ATOM 5317 O O . GLU A 1 634 ? 29.981 -9.776 -22.134 1.00 94.62 634 GLU A O 1
ATOM 5322 N N . ILE A 1 635 ? 29.412 -11.739 -23.104 1.00 95.00 635 ILE A N 1
ATOM 5323 C CA . ILE A 1 635 ? 30.146 -11.563 -24.366 1.00 95.00 635 ILE A CA 1
ATOM 5324 C C . ILE A 1 635 ? 29.715 -10.255 -25.037 1.00 95.00 635 ILE A C 1
ATOM 5326 O O . ILE A 1 635 ? 30.555 -9.400 -25.322 1.00 95.00 635 ILE A O 1
ATOM 5330 N N . TYR A 1 636 ? 28.406 -10.021 -25.167 1.00 96.44 636 TYR A N 1
ATOM 5331 C CA . TYR A 1 636 ? 27.849 -8.750 -25.636 1.00 96.44 636 TYR A CA 1
ATOM 5332 C C . TYR A 1 636 ? 28.426 -7.533 -24.897 1.00 96.44 636 TYR A C 1
ATOM 5334 O O . TYR A 1 636 ? 28.736 -6.520 -25.520 1.00 96.44 636 TYR A O 1
ATOM 5342 N N . GLN A 1 637 ? 28.582 -7.605 -23.572 1.00 93.88 637 GLN A N 1
ATOM 5343 C CA . GLN A 1 637 ? 29.040 -6.470 -22.771 1.00 93.88 637 GLN A CA 1
ATOM 5344 C C . GLN A 1 637 ? 30.540 -6.183 -22.950 1.00 93.88 637 GLN A C 1
ATOM 5346 O O . GLN A 1 637 ? 30.923 -5.014 -22.883 1.00 93.88 637 GLN A O 1
ATOM 5351 N N . SER A 1 638 ? 31.374 -7.196 -23.217 1.00 92.12 638 SER A N 1
ATOM 5352 C CA . SER A 1 638 ? 32.761 -6.981 -23.658 1.00 92.12 638 SER A CA 1
ATOM 5353 C C . SER A 1 638 ? 32.828 -6.435 -25.087 1.00 92.12 638 SER A C 1
ATOM 5355 O O . SER A 1 638 ? 33.430 -5.387 -25.318 1.00 92.12 638 SER A O 1
ATOM 5357 N N . LEU A 1 639 ? 32.147 -7.088 -26.035 1.00 94.38 639 LEU A N 1
ATOM 5358 C CA . LEU A 1 639 ? 32.218 -6.756 -27.462 1.00 94.38 639 LEU A CA 1
ATOM 5359 C C . LEU A 1 639 ? 31.595 -5.398 -27.799 1.00 94.38 639 LEU A C 1
ATOM 5361 O O . LEU A 1 639 ? 32.001 -4.762 -28.767 1.00 94.38 639 LEU A O 1
ATOM 5365 N N . ARG A 1 640 ? 30.670 -4.902 -26.968 1.00 94.62 640 ARG A N 1
ATOM 5366 C CA . ARG A 1 640 ? 30.111 -3.546 -27.060 1.00 94.62 640 ARG A CA 1
ATOM 5367 C C . ARG A 1 640 ? 31.187 -2.463 -27.105 1.00 94.62 640 ARG A C 1
ATOM 5369 O O . ARG A 1 640 ? 31.016 -1.482 -27.819 1.00 94.62 640 ARG A O 1
ATOM 5376 N N . VAL A 1 641 ? 32.275 -2.621 -26.348 1.00 93.69 641 VAL A N 1
ATOM 5377 C CA . VAL A 1 641 ? 33.385 -1.655 -26.342 1.00 93.69 641 VAL A CA 1
ATOM 5378 C C . VAL A 1 641 ? 34.122 -1.678 -27.680 1.00 93.69 641 VAL A C 1
ATOM 5380 O O . VAL A 1 641 ? 34.451 -0.623 -28.215 1.00 93.69 641 VAL A O 1
ATOM 5383 N N . ASP A 1 642 ? 34.338 -2.864 -28.244 1.00 94.50 642 ASP A N 1
ATOM 5384 C CA . ASP A 1 642 ? 35.027 -3.019 -29.524 1.00 94.50 642 ASP A CA 1
ATOM 5385 C C . ASP A 1 642 ? 34.173 -2.542 -30.701 1.00 94.50 642 ASP A C 1
ATOM 5387 O O . ASP A 1 642 ? 34.694 -1.851 -31.569 1.00 94.50 642 ASP A O 1
ATOM 5391 N N . ALA A 1 643 ? 32.860 -2.792 -30.687 1.00 94.00 643 ALA A N 1
ATOM 5392 C CA . ALA A 1 643 ? 31.934 -2.252 -31.682 1.00 94.00 643 ALA A CA 1
ATOM 5393 C C . ALA A 1 643 ? 32.028 -0.716 -31.785 1.00 94.00 643 ALA A C 1
ATOM 5395 O O . ALA A 1 643 ? 32.069 -0.180 -32.890 1.00 94.00 643 ALA A O 1
ATOM 5396 N N . PHE A 1 644 ? 32.140 -0.012 -30.650 1.00 95.00 644 PHE A N 1
ATOM 5397 C CA . PHE A 1 644 ? 32.352 1.439 -30.653 1.00 95.00 644 PHE A CA 1
ATOM 5398 C C . PHE A 1 644 ? 33.732 1.857 -31.161 1.00 95.00 644 PHE A C 1
ATOM 5400 O O . PHE A 1 644 ? 33.816 2.867 -31.852 1.00 95.00 644 PHE A O 1
ATOM 5407 N N . LYS A 1 645 ? 34.807 1.108 -30.869 1.00 95.00 645 LYS A N 1
ATOM 5408 C CA . LYS A 1 645 ? 36.136 1.402 -31.441 1.00 95.00 645 LYS A CA 1
ATOM 5409 C C . LYS A 1 645 ? 36.099 1.356 -32.968 1.00 95.00 645 LYS A C 1
ATOM 5411 O O . LYS A 1 645 ? 36.651 2.246 -33.608 1.00 95.00 645 LYS A O 1
ATOM 5416 N N . GLU A 1 646 ? 35.427 0.357 -33.544 1.00 94.62 646 GLU A N 1
ATOM 5417 C CA . GLU A 1 646 ? 35.327 0.221 -35.001 1.00 94.62 646 GLU A CA 1
ATOM 5418 C C . GLU A 1 646 ? 34.568 1.384 -35.642 1.00 94.62 646 GLU A C 1
ATOM 5420 O O . GLU A 1 646 ? 35.035 1.943 -36.636 1.00 94.62 646 GLU A O 1
ATOM 5425 N N . THR A 1 647 ? 33.424 1.776 -35.068 1.00 94.69 647 THR A N 1
ATOM 5426 C CA . THR A 1 647 ? 32.617 2.875 -35.618 1.00 94.69 647 THR A CA 1
ATOM 5427 C C . THR A 1 647 ? 33.274 4.232 -35.402 1.00 94.69 647 THR A C 1
ATOM 5429 O O . THR A 1 647 ? 33.262 5.039 -36.320 1.00 94.69 647 THR A O 1
ATOM 5432 N N . LEU A 1 648 ? 33.922 4.468 -34.254 1.00 94.25 648 LEU A N 1
ATOM 5433 C CA . LEU A 1 648 ? 34.669 5.706 -33.997 1.00 94.25 648 LEU A CA 1
ATOM 5434 C C . LEU A 1 648 ? 35.894 5.837 -34.914 1.00 94.25 648 LEU A C 1
ATOM 5436 O O . LEU A 1 648 ? 36.143 6.912 -35.445 1.00 94.25 648 LEU A O 1
ATOM 5440 N N . SER A 1 649 ? 36.620 4.743 -35.174 1.00 94.94 649 SER A N 1
ATOM 5441 C CA . SER A 1 649 ? 37.729 4.735 -36.142 1.00 94.94 649 SER A CA 1
ATOM 5442 C C . SER A 1 649 ? 37.256 5.017 -37.576 1.00 94.94 649 SER A C 1
ATOM 5444 O O . SER A 1 649 ? 37.986 5.614 -38.370 1.00 94.94 649 SER A O 1
ATOM 5446 N N . LEU A 1 650 ? 36.034 4.599 -37.921 1.00 94.00 650 LEU A N 1
ATOM 5447 C CA . LEU A 1 650 ? 35.395 4.935 -39.192 1.00 94.00 650 LEU A CA 1
ATOM 5448 C C . LEU A 1 650 ? 34.939 6.409 -39.233 1.00 94.00 650 LEU A C 1
ATOM 5450 O O . LEU A 1 650 ? 35.227 7.094 -40.211 1.00 94.00 650 LEU A O 1
ATOM 5454 N N . GLU A 1 651 ? 34.298 6.909 -38.169 1.00 92.88 651 GLU A N 1
ATOM 5455 C CA . GLU A 1 651 ? 33.918 8.324 -37.985 1.00 92.88 651 GLU A CA 1
ATOM 5456 C C . GLU A 1 651 ? 35.130 9.252 -38.162 1.00 92.88 651 GLU A C 1
ATOM 5458 O O . GLU A 1 651 ? 35.101 10.164 -38.988 1.00 92.88 651 GLU A O 1
ATOM 5463 N N . GLU A 1 652 ? 36.228 8.964 -37.463 1.00 92.25 652 GLU A N 1
ATOM 5464 C CA . GLU A 1 652 ? 37.481 9.719 -37.532 1.00 92.25 652 GLU A CA 1
ATOM 5465 C C . GLU A 1 652 ? 38.061 9.754 -38.956 1.00 92.25 652 GLU A C 1
ATOM 5467 O O . GLU A 1 652 ? 38.388 10.828 -39.465 1.00 92.25 652 GLU A O 1
ATOM 5472 N N . LYS A 1 653 ? 38.150 8.603 -39.641 1.00 93.00 653 LYS A N 1
ATOM 5473 C CA . LYS A 1 653 ? 38.653 8.535 -41.026 1.00 93.00 653 LYS A CA 1
ATOM 5474 C C . LYS A 1 653 ? 37.804 9.365 -41.996 1.00 93.00 653 LYS A C 1
ATOM 5476 O O . LYS A 1 653 ? 38.365 10.067 -42.837 1.00 93.00 653 LYS A O 1
ATOM 5481 N N . LEU A 1 654 ? 36.476 9.308 -41.870 1.00 91.69 654 LEU A N 1
ATOM 5482 C CA . LEU A 1 654 ? 35.546 10.074 -42.707 1.00 91.69 654 LEU A CA 1
ATOM 5483 C C . LEU A 1 654 ? 35.717 11.583 -42.513 1.00 91.69 654 LEU A C 1
ATOM 5485 O O . LEU A 1 654 ? 35.851 12.321 -43.490 1.00 91.69 654 LEU A O 1
ATOM 5489 N N . LEU A 1 655 ? 35.728 12.033 -41.258 1.00 90.06 655 LEU A N 1
ATOM 5490 C CA . LEU A 1 655 ? 35.797 13.451 -40.910 1.00 90.06 655 LEU A CA 1
ATOM 5491 C C . LEU A 1 655 ? 37.169 14.059 -41.232 1.00 90.06 655 LEU A C 1
ATOM 5493 O O . LEU A 1 655 ? 37.227 15.165 -41.767 1.00 90.06 655 LEU A O 1
ATOM 5497 N N . ASN A 1 656 ? 38.257 13.313 -41.007 1.00 90.69 656 ASN A N 1
ATOM 5498 C CA . ASN A 1 656 ? 39.611 13.749 -41.354 1.00 90.69 656 ASN A CA 1
ATOM 5499 C C . ASN A 1 656 ? 39.822 13.878 -42.872 1.00 90.69 656 ASN A C 1
ATOM 5501 O O . ASN A 1 656 ? 40.542 14.777 -43.305 1.00 90.69 656 ASN A O 1
ATOM 5505 N N . LYS A 1 657 ? 39.207 13.012 -43.695 1.00 90.56 657 LYS A N 1
ATOM 5506 C CA . LYS A 1 657 ? 39.338 13.094 -45.161 1.00 90.56 657 LYS A CA 1
ATOM 5507 C C . LYS A 1 657 ? 38.365 14.088 -45.804 1.00 90.56 657 LYS A C 1
ATOM 5509 O O . LYS A 1 657 ? 38.705 14.708 -46.811 1.00 90.56 657 LYS A O 1
ATOM 5514 N N . HIS A 1 658 ? 37.171 14.266 -45.238 1.00 88.56 658 HIS A N 1
ATOM 5515 C CA . HIS A 1 658 ? 36.093 15.049 -45.846 1.00 88.56 658 HIS A CA 1
ATOM 5516 C C . HIS A 1 658 ? 35.539 16.119 -44.891 1.00 88.56 658 HIS A C 1
ATOM 5518 O O . HIS A 1 658 ? 34.413 16.007 -44.406 1.00 88.56 658 HIS A O 1
ATOM 5524 N N . ALA A 1 659 ? 36.271 17.223 -44.706 1.00 83.56 659 ALA A N 1
ATOM 5525 C CA . ALA A 1 659 ? 35.864 18.359 -43.858 1.00 83.56 659 ALA A CA 1
ATOM 5526 C C . ALA A 1 659 ? 34.471 18.954 -44.191 1.00 83.56 659 ALA A C 1
ATOM 5528 O O . ALA A 1 659 ? 33.813 19.552 -43.344 1.00 83.56 659 ALA A O 1
ATOM 5529 N N . SER A 1 660 ? 33.961 18.739 -45.410 1.00 86.25 660 SER A N 1
ATOM 5530 C CA . SER A 1 660 ? 32.574 19.052 -45.799 1.00 86.25 660 SER A CA 1
ATOM 5531 C C . SER A 1 660 ? 31.495 18.316 -44.988 1.00 86.25 660 SER A C 1
ATOM 5533 O O . SER A 1 660 ? 30.325 18.680 -45.059 1.00 86.25 660 SER A O 1
ATOM 5535 N N . LEU A 1 661 ? 31.862 17.228 -44.303 1.00 87.75 661 LEU A N 1
ATOM 5536 C CA . LEU A 1 661 ? 30.963 16.378 -43.524 1.00 87.75 661 LEU A CA 1
ATOM 5537 C C . LEU A 1 661 ? 31.009 16.685 -42.019 1.00 87.75 661 LEU A C 1
ATOM 5539 O O . LEU A 1 661 ? 30.208 16.128 -41.274 1.00 87.75 661 LEU A O 1
ATOM 5543 N N . SER A 1 662 ? 31.883 17.589 -41.559 1.00 82.69 662 SER A N 1
ATOM 5544 C CA . SER A 1 662 ? 32.041 17.924 -40.133 1.00 82.69 662 SER A CA 1
ATOM 5545 C C . SER A 1 662 ? 30.773 18.474 -39.472 1.00 82.69 662 SER A C 1
ATOM 5547 O O . SER A 1 662 ? 30.611 18.351 -38.264 1.00 82.69 662 SER A O 1
ATOM 5549 N N . SER A 1 663 ? 29.812 18.996 -40.242 1.00 85.25 663 SER A N 1
ATOM 5550 C CA . SER A 1 663 ? 28.488 19.367 -39.721 1.00 85.25 663 SER A CA 1
ATOM 5551 C C . SER A 1 663 ? 27.628 18.172 -39.270 1.00 85.25 663 SER A C 1
ATOM 5553 O O . SER A 1 663 ? 26.603 18.384 -38.631 1.00 85.25 663 SER A O 1
ATOM 5555 N N . LEU A 1 664 ? 28.015 16.934 -39.608 1.00 86.88 664 LEU A N 1
ATOM 5556 C CA . LEU A 1 664 ? 27.288 15.688 -39.319 1.00 86.88 664 LEU A CA 1
ATOM 5557 C C . LEU A 1 664 ? 27.969 14.817 -38.246 1.00 86.88 664 LEU A C 1
ATOM 5559 O O . LEU A 1 664 ? 27.562 13.675 -38.049 1.00 86.88 664 LEU A O 1
ATOM 5563 N N . GLU A 1 665 ? 28.976 15.332 -37.531 1.00 80.69 665 GLU A N 1
ATOM 5564 C CA . GLU A 1 665 ? 29.735 14.596 -36.498 1.00 80.69 665 GLU A CA 1
ATOM 5565 C C . GLU A 1 665 ? 28.835 13.928 -35.435 1.00 80.69 665 GLU A C 1
ATOM 5567 O O . GLU A 1 665 ? 29.100 12.815 -34.990 1.00 80.69 665 GLU A O 1
ATOM 5572 N N . ASN A 1 666 ? 27.711 14.560 -35.081 1.00 81.88 666 ASN A N 1
ATOM 5573 C CA . ASN A 1 666 ? 26.757 14.029 -34.100 1.00 81.88 666 ASN A CA 1
ATOM 5574 C C . ASN A 1 666 ? 25.737 13.026 -34.685 1.00 81.88 666 ASN A C 1
ATOM 5576 O O . ASN A 1 666 ? 24.958 12.434 -33.937 1.00 81.88 666 ASN A O 1
ATOM 5580 N N . GLU A 1 667 ? 25.729 12.809 -36.003 1.00 87.44 667 GLU A N 1
ATOM 5581 C CA . GLU A 1 667 ? 24.733 12.011 -36.722 1.00 87.44 667 GLU A CA 1
ATOM 5582 C C . GLU A 1 667 ? 25.384 10.903 -37.566 1.00 87.44 667 GLU A C 1
ATOM 5584 O O . GLU A 1 667 ? 25.293 10.894 -38.790 1.00 87.44 667 GLU A O 1
ATOM 5589 N N . PHE A 1 668 ? 26.015 9.921 -36.916 1.00 90.75 668 PHE A N 1
ATOM 5590 C CA . PHE A 1 668 ? 26.755 8.834 -37.583 1.00 90.75 668 PHE A CA 1
ATOM 5591 C C . PHE A 1 668 ? 26.054 8.183 -38.792 1.00 90.75 668 PHE A C 1
ATOM 5593 O O . PHE A 1 668 ? 26.694 7.879 -39.797 1.00 90.75 668 PHE A O 1
ATOM 5600 N N . ARG A 1 669 ? 24.738 7.955 -38.707 1.00 90.00 669 ARG A N 1
ATOM 5601 C CA . ARG A 1 669 ? 23.977 7.381 -39.823 1.00 90.00 669 ARG A CA 1
ATOM 5602 C C . ARG A 1 669 ? 23.923 8.349 -41.010 1.00 90.00 669 ARG A C 1
ATOM 5604 O O . ARG A 1 669 ? 24.287 7.959 -42.115 1.00 90.00 669 ARG A O 1
ATOM 5611 N N . THR A 1 670 ? 23.523 9.596 -40.765 1.00 90.25 670 THR A N 1
ATOM 5612 C CA . THR A 1 670 ? 23.477 10.668 -41.768 1.00 90.25 670 THR A CA 1
ATOM 5613 C C . THR A 1 670 ? 24.863 10.920 -42.366 1.00 90.25 670 THR A C 1
ATOM 5615 O O . THR A 1 670 ? 24.982 11.094 -43.574 1.00 90.25 670 THR A O 1
ATOM 5618 N N . LEU A 1 671 ? 25.922 10.865 -41.547 1.00 91.94 671 LEU A N 1
ATOM 5619 C CA . LEU A 1 671 ? 27.323 10.971 -41.967 1.00 91.94 671 LEU A CA 1
ATOM 5620 C C . LEU A 1 671 ? 27.693 9.903 -43.009 1.00 91.94 671 LEU A C 1
ATOM 5622 O O . LEU A 1 671 ? 28.257 10.246 -44.047 1.00 91.94 671 LEU A O 1
ATOM 5626 N N . LEU A 1 672 ? 27.352 8.630 -42.768 1.00 91.38 672 LEU A N 1
ATOM 5627 C CA . LEU A 1 672 ? 27.604 7.541 -43.720 1.00 91.38 672 LEU A CA 1
ATOM 5628 C C . LEU A 1 672 ? 26.760 7.665 -44.998 1.00 91.38 672 LEU A C 1
ATOM 5630 O O . LEU A 1 672 ? 27.289 7.497 -46.098 1.00 91.38 672 LEU A O 1
ATOM 5634 N N . GLU A 1 673 ? 25.467 7.968 -44.864 1.00 91.06 673 GLU A N 1
ATOM 5635 C CA . GLU A 1 673 ? 24.540 8.108 -45.997 1.00 91.06 673 GLU A CA 1
ATOM 5636 C C . GLU A 1 673 ? 24.950 9.279 -46.918 1.00 91.06 673 GLU A C 1
ATOM 5638 O O . GLU A 1 673 ? 25.042 9.114 -48.138 1.00 91.06 673 GLU A O 1
ATOM 5643 N N . GLU A 1 674 ? 25.289 10.444 -46.353 1.00 90.75 674 GLU A N 1
ATOM 5644 C CA . GLU A 1 674 ? 25.771 11.605 -47.115 1.00 90.75 674 GLU A CA 1
ATOM 5645 C C . GLU A 1 674 ? 27.195 11.420 -47.655 1.00 90.75 674 GLU A C 1
ATOM 5647 O O . GLU A 1 674 ? 27.468 11.874 -48.770 1.00 90.75 674 GLU A O 1
ATOM 5652 N N . TRP A 1 675 ? 28.091 10.728 -46.935 1.00 92.62 675 TRP A N 1
ATOM 5653 C CA . TRP A 1 675 ? 29.403 10.353 -47.474 1.00 92.62 675 TRP A CA 1
ATOM 5654 C C . TRP A 1 675 ? 29.251 9.497 -48.729 1.00 92.62 675 TRP A C 1
ATOM 5656 O O . TRP A 1 675 ? 29.795 9.853 -49.776 1.00 92.62 675 TRP A O 1
ATOM 5666 N N . LYS A 1 676 ? 28.462 8.414 -48.666 1.00 90.06 676 LYS A N 1
ATOM 5667 C CA . LYS A 1 676 ? 28.272 7.525 -49.818 1.00 90.06 676 LYS A CA 1
ATOM 5668 C C . LYS A 1 676 ? 27.698 8.287 -51.007 1.00 90.06 676 LYS A C 1
ATOM 5670 O O . LYS A 1 676 ? 28.232 8.194 -52.110 1.00 90.06 676 LYS A O 1
ATOM 5675 N N . LYS A 1 677 ? 26.653 9.080 -50.776 1.00 89.25 677 LYS A N 1
ATOM 5676 C CA . LYS A 1 677 ? 25.982 9.887 -51.803 1.00 89.25 677 LYS A CA 1
ATOM 5677 C C . LYS A 1 677 ? 26.908 10.900 -52.489 1.00 89.25 677 LYS A C 1
ATOM 5679 O O . LYS A 1 677 ? 26.750 11.130 -53.683 1.00 89.25 677 LYS A O 1
ATOM 5684 N N . LYS A 1 678 ? 27.850 11.509 -51.757 1.00 87.56 678 LYS A N 1
ATOM 5685 C CA . LYS A 1 678 ? 28.768 12.538 -52.286 1.00 87.56 678 LYS A CA 1
ATOM 5686 C C . LYS A 1 678 ? 30.071 11.981 -52.861 1.00 87.56 678 LYS A C 1
ATOM 5688 O O . LYS A 1 678 ? 30.589 12.559 -53.810 1.00 87.56 678 LYS A O 1
ATOM 5693 N N . TYR A 1 679 ? 30.599 10.898 -52.290 1.00 85.31 679 TYR A N 1
ATOM 5694 C CA . TYR A 1 679 ? 31.976 10.449 -52.534 1.00 85.31 679 TYR A CA 1
ATOM 5695 C C . TYR A 1 679 ? 32.101 8.997 -53.008 1.00 85.31 679 TYR A C 1
ATOM 5697 O O . TYR A 1 679 ? 33.110 8.659 -53.619 1.00 85.31 679 TYR A O 1
ATOM 5705 N N . ALA A 1 680 ? 31.094 8.146 -52.784 1.00 82.19 680 ALA A N 1
ATOM 5706 C CA . ALA A 1 680 ? 31.188 6.703 -53.034 1.00 82.19 680 ALA A CA 1
ATOM 5707 C C . ALA A 1 680 ? 29.979 6.121 -53.800 1.00 82.19 680 ALA A C 1
ATOM 5709 O O . ALA A 1 680 ? 29.678 4.931 -53.686 1.00 82.19 680 ALA A O 1
ATOM 5710 N N . ALA A 1 681 ? 29.290 6.942 -54.602 1.00 75.69 681 ALA A N 1
ATOM 5711 C CA . ALA A 1 681 ? 28.047 6.578 -55.295 1.00 75.69 681 ALA A CA 1
ATOM 5712 C C . ALA A 1 681 ? 28.192 5.414 -56.301 1.00 75.69 681 ALA A C 1
ATOM 5714 O O . ALA A 1 681 ? 27.211 4.737 -56.594 1.00 75.69 681 ALA A O 1
ATOM 5715 N N . SER A 1 682 ? 29.408 5.161 -56.798 1.00 70.38 682 SER A N 1
ATOM 5716 C CA . SER A 1 682 ? 29.748 4.046 -57.703 1.00 70.38 682 SER A CA 1
ATOM 5717 C C . SER A 1 682 ? 30.693 3.016 -57.059 1.00 70.38 682 SER A C 1
ATOM 5719 O O . SER A 1 682 ? 31.358 2.265 -57.768 1.00 70.38 682 SER A O 1
ATOM 5721 N N . SER A 1 683 ? 30.804 3.008 -55.726 1.00 78.75 683 SER A N 1
ATOM 5722 C CA . SER A 1 683 ? 31.670 2.084 -54.977 1.00 78.75 683 SER A CA 1
ATOM 5723 C C . SER A 1 683 ? 31.019 0.716 -54.735 1.00 78.75 683 SER A C 1
ATOM 5725 O O . SER A 1 683 ? 29.821 0.528 -54.942 1.00 78.75 683 SER A O 1
ATOM 5727 N N . MET A 1 684 ? 31.796 -0.230 -54.196 1.00 82.62 684 MET A N 1
ATOM 5728 C CA . MET A 1 684 ? 31.283 -1.515 -53.694 1.00 82.62 684 MET A CA 1
ATOM 5729 C C . MET A 1 684 ? 30.508 -1.404 -52.359 1.00 82.62 684 MET A C 1
ATOM 5731 O O . MET A 1 684 ? 30.079 -2.420 -51.810 1.00 82.62 684 MET A O 1
ATOM 5735 N N . VAL A 1 685 ? 30.312 -0.199 -51.801 1.00 86.31 685 VAL A N 1
ATOM 5736 C CA . VAL A 1 685 ? 29.540 -0.002 -50.560 1.00 86.31 685 VAL A CA 1
ATOM 5737 C C . VAL A 1 685 ? 28.040 0.043 -50.865 1.00 86.31 685 VAL A C 1
ATOM 5739 O O . VAL A 1 685 ? 27.510 1.036 -51.368 1.00 86.31 685 VAL A O 1
ATOM 5742 N N . THR A 1 686 ? 27.322 -1.019 -50.505 1.00 88.25 686 THR A N 1
ATOM 5743 C CA . THR A 1 686 ? 25.858 -1.079 -50.610 1.00 88.25 686 THR A CA 1
ATOM 5744 C C . THR A 1 686 ? 25.179 -0.242 -49.518 1.00 88.25 686 THR A C 1
ATOM 5746 O O . THR A 1 686 ? 25.786 0.112 -48.505 1.00 88.25 686 THR A O 1
ATOM 5749 N N . ASP A 1 687 ? 23.902 0.104 -49.708 1.00 87.31 687 ASP A N 1
ATOM 5750 C CA . ASP A 1 687 ? 23.110 0.740 -48.638 1.00 87.31 687 ASP A CA 1
ATOM 5751 C C . ASP A 1 687 ? 22.856 -0.225 -47.472 1.00 87.31 687 ASP A C 1
ATOM 5753 O O . ASP A 1 687 ? 22.721 0.205 -46.329 1.00 87.31 687 ASP A O 1
ATOM 5757 N N . GLU A 1 688 ? 22.876 -1.533 -47.739 1.00 87.31 688 GLU A N 1
ATOM 5758 C CA . GLU A 1 688 ? 22.779 -2.592 -46.732 1.00 87.31 688 GLU A CA 1
ATOM 5759 C C . GLU A 1 688 ? 23.992 -2.592 -45.792 1.00 87.31 688 GLU A C 1
ATOM 5761 O O . GLU A 1 688 ? 23.805 -2.690 -44.580 1.00 87.31 688 GLU A O 1
ATOM 5766 N N . HIS A 1 689 ? 25.216 -2.374 -46.299 1.00 90.75 689 HIS A N 1
ATOM 5767 C CA . HIS A 1 689 ? 26.405 -2.219 -45.450 1.00 90.75 689 HIS A CA 1
ATOM 5768 C C . HIS A 1 689 ? 26.239 -1.045 -44.470 1.00 90.75 689 HIS A C 1
ATOM 5770 O O . HIS A 1 689 ? 26.435 -1.206 -43.264 1.00 90.75 689 HIS A O 1
ATOM 5776 N N . ILE A 1 690 ? 25.817 0.128 -44.959 1.00 90.81 690 ILE A N 1
ATOM 5777 C CA . ILE A 1 690 ? 25.605 1.325 -44.124 1.00 90.81 690 ILE A CA 1
ATOM 5778 C C . ILE A 1 690 ? 24.474 1.099 -43.116 1.00 90.81 690 ILE A C 1
ATOM 5780 O O . ILE A 1 690 ? 24.639 1.372 -41.923 1.00 90.81 690 ILE A O 1
ATOM 5784 N N . ALA A 1 691 ? 23.344 0.555 -43.571 1.00 90.31 691 ALA A N 1
ATOM 5785 C CA . ALA A 1 691 ? 22.210 0.237 -42.716 1.00 90.31 691 ALA A CA 1
ATOM 5786 C C . ALA A 1 691 ? 22.579 -0.787 -41.631 1.00 90.31 691 ALA A C 1
ATOM 5788 O O . ALA A 1 691 ? 22.089 -0.672 -40.506 1.00 90.31 691 ALA A O 1
ATOM 5789 N N . PHE A 1 692 ? 23.463 -1.747 -41.923 1.00 93.38 692 PHE A N 1
ATOM 5790 C CA . PHE A 1 692 ? 23.923 -2.742 -40.958 1.00 93.38 692 PHE A CA 1
ATOM 5791 C C . PHE A 1 692 ? 24.817 -2.096 -39.900 1.00 93.38 692 PHE A C 1
ATOM 5793 O O . PHE A 1 692 ? 24.513 -2.196 -38.711 1.00 93.38 692 PHE A O 1
ATOM 5800 N N . ILE A 1 693 ? 25.860 -1.365 -40.315 1.00 94.50 693 ILE A N 1
ATOM 5801 C CA . ILE A 1 693 ? 26.776 -0.664 -39.399 1.00 94.50 693 ILE A CA 1
ATOM 5802 C C . ILE A 1 693 ? 25.976 0.273 -38.473 1.00 94.50 693 ILE A C 1
ATOM 5804 O O . ILE A 1 693 ? 26.150 0.243 -37.251 1.00 94.50 693 ILE A O 1
ATOM 5808 N N . ALA A 1 694 ? 25.037 1.052 -39.025 1.00 91.19 694 ALA A N 1
ATOM 5809 C CA . ALA A 1 694 ? 24.169 1.940 -38.253 1.00 91.19 694 ALA A CA 1
ATOM 5810 C C . ALA A 1 694 ? 23.211 1.179 -37.312 1.00 91.19 694 ALA A C 1
ATOM 5812 O O . ALA A 1 694 ? 23.092 1.544 -36.142 1.00 91.19 694 ALA A O 1
ATOM 5813 N N . SER A 1 695 ? 22.558 0.109 -37.784 1.00 90.75 695 SER A N 1
ATOM 5814 C CA . SER A 1 695 ? 21.664 -0.745 -36.981 1.00 90.75 695 SER A CA 1
ATOM 5815 C C . SER A 1 695 ? 22.389 -1.332 -35.767 1.00 90.75 695 SER A C 1
ATOM 5817 O O . SER A 1 695 ? 21.922 -1.206 -34.631 1.00 90.75 695 SER A O 1
ATOM 5819 N N . VAL A 1 696 ? 23.577 -1.901 -35.989 1.00 92.69 696 VAL A N 1
ATOM 5820 C CA . VAL A 1 696 ? 24.400 -2.514 -34.943 1.00 92.69 696 VAL A CA 1
ATOM 5821 C C . VAL A 1 696 ? 24.909 -1.462 -33.952 1.00 92.69 696 VAL A C 1
ATOM 5823 O O . VAL A 1 696 ? 24.715 -1.636 -32.746 1.00 92.69 696 VAL A O 1
ATOM 5826 N N . ARG A 1 697 ? 25.471 -0.332 -34.416 1.00 92.25 697 ARG A N 1
ATOM 5827 C CA . ARG A 1 697 ? 25.923 0.770 -33.536 1.00 92.25 697 ARG A CA 1
ATOM 5828 C C . ARG A 1 697 ? 24.785 1.315 -32.673 1.00 92.25 697 ARG A C 1
ATOM 5830 O O . ARG A 1 697 ? 24.977 1.524 -31.475 1.00 92.25 697 ARG A O 1
ATOM 5837 N N . ASN A 1 698 ? 23.599 1.516 -33.248 1.00 90.69 698 ASN A N 1
ATOM 5838 C CA . ASN A 1 698 ? 22.436 2.035 -32.526 1.00 90.69 698 ASN A CA 1
ATOM 5839 C C . ASN A 1 698 ? 21.943 1.042 -31.466 1.00 90.69 698 ASN A C 1
ATOM 5841 O O . ASN A 1 698 ? 21.727 1.428 -30.316 1.00 90.69 698 ASN A O 1
ATOM 5845 N N . ALA A 1 699 ? 21.850 -0.247 -31.804 1.00 91.25 699 ALA A N 1
ATOM 5846 C CA . ALA A 1 699 ? 21.497 -1.293 -30.848 1.00 91.25 699 ALA A CA 1
ATOM 5847 C C . ALA A 1 699 ? 22.496 -1.352 -29.672 1.00 91.25 699 ALA A C 1
ATOM 5849 O O . ALA A 1 699 ? 22.097 -1.297 -28.501 1.00 91.25 699 ALA A O 1
ATOM 5850 N N . PHE A 1 700 ? 23.804 -1.324 -29.964 1.00 92.88 700 PHE A N 1
ATOM 5851 C CA . PHE A 1 700 ? 24.837 -1.230 -28.933 1.00 92.88 700 PHE A CA 1
ATOM 5852 C C . PHE A 1 700 ? 24.755 0.079 -28.128 1.00 92.88 700 PHE A C 1
ATOM 5854 O O . PHE A 1 700 ? 24.942 0.042 -26.910 1.00 92.88 700 PHE A O 1
ATOM 5861 N N . CYS A 1 701 ? 24.405 1.223 -28.723 1.00 90.25 701 CYS A N 1
ATOM 5862 C CA . CYS A 1 701 ? 24.154 2.477 -27.996 1.00 90.25 701 CYS A CA 1
ATOM 5863 C C . CYS A 1 701 ? 23.026 2.311 -26.971 1.00 90.25 701 CYS A C 1
ATOM 5865 O O . CYS A 1 701 ? 23.236 2.515 -25.770 1.00 90.25 701 CYS A O 1
ATOM 5867 N N . HIS A 1 702 ? 21.879 1.795 -27.406 1.00 89.62 702 HIS A N 1
ATOM 5868 C CA . HIS A 1 702 ? 20.706 1.598 -26.559 1.00 89.62 702 HIS A CA 1
ATOM 5869 C C . HIS A 1 702 ? 20.764 0.340 -25.676 1.00 89.62 702 HIS A C 1
ATOM 5871 O O . HIS A 1 702 ? 19.809 0.057 -24.955 1.00 89.62 702 HIS A O 1
ATOM 5877 N N . ASN A 1 703 ? 21.888 -0.384 -25.619 1.00 92.38 703 ASN A N 1
ATOM 5878 C CA . ASN A 1 703 ? 22.033 -1.627 -24.850 1.00 92.38 703 ASN A CA 1
ATOM 5879 C C . ASN A 1 703 ? 20.909 -2.633 -25.182 1.00 92.38 703 ASN A C 1
ATOM 5881 O O . ASN A 1 703 ? 20.125 -3.030 -24.311 1.00 92.38 703 ASN A O 1
ATOM 5885 N N . GLN A 1 704 ? 20.810 -2.958 -26.469 1.00 92.25 704 GLN A N 1
ATOM 5886 C CA . GLN A 1 704 ? 19.861 -3.866 -27.105 1.00 92.25 704 GLN A CA 1
ATOM 5887 C C . GLN A 1 704 ? 20.595 -4.671 -28.188 1.00 92.25 704 GLN A C 1
ATOM 5889 O O . GLN A 1 704 ? 21.638 -4.257 -28.680 1.00 92.25 704 GLN A O 1
ATOM 5894 N N . TYR A 1 705 ? 20.030 -5.803 -28.595 1.00 94.19 705 TYR A N 1
ATOM 5895 C CA . TYR A 1 705 ? 20.383 -6.404 -29.883 1.00 94.19 705 TYR A CA 1
ATOM 5896 C C . TYR A 1 705 ? 19.537 -5.748 -30.981 1.00 94.19 705 TYR A C 1
ATOM 5898 O O . TYR A 1 705 ? 18.395 -5.369 -30.689 1.00 94.19 705 TYR A O 1
ATOM 5906 N N . PRO A 1 706 ? 20.043 -5.630 -32.222 1.00 92.44 706 PRO A N 1
ATOM 5907 C CA . PRO A 1 706 ? 19.199 -5.250 -33.347 1.00 92.44 706 PRO A CA 1
ATOM 5908 C C . PRO A 1 706 ? 18.089 -6.294 -33.531 1.00 92.44 706 PRO A C 1
ATOM 5910 O O . PRO A 1 706 ? 18.198 -7.427 -33.059 1.00 92.44 706 PRO A O 1
ATOM 5913 N N . PHE A 1 707 ? 16.999 -5.917 -34.191 1.00 91.25 707 PHE A N 1
ATOM 5914 C CA . PHE A 1 707 ? 15.946 -6.870 -34.531 1.00 91.25 707 PHE A CA 1
ATOM 5915 C C . PHE A 1 707 ? 16.275 -7.529 -35.874 1.00 91.25 707 PHE A C 1
ATOM 5917 O O . PHE A 1 707 ? 16.532 -6.819 -36.850 1.00 91.25 707 PHE A O 1
ATOM 5924 N N . TYR A 1 708 ? 16.276 -8.863 -35.920 1.00 90.56 708 TYR A N 1
ATOM 5925 C CA . TYR A 1 708 ? 16.592 -9.631 -37.119 1.00 90.56 708 TYR A CA 1
ATOM 5926 C C . TYR A 1 708 ? 15.659 -9.249 -38.269 1.00 90.56 708 TYR A C 1
ATOM 5928 O O . TYR A 1 708 ? 14.441 -9.139 -38.122 1.00 90.56 708 TYR A O 1
ATOM 5936 N N . LYS A 1 709 ? 16.273 -9.045 -39.428 1.00 88.88 709 LYS A N 1
ATOM 5937 C CA . LYS A 1 709 ? 15.640 -8.759 -40.713 1.00 88.88 709 LYS A CA 1
ATOM 5938 C C . LYS A 1 709 ? 16.474 -9.483 -41.743 1.00 88.88 709 LYS A C 1
ATOM 5940 O O . LYS A 1 709 ? 17.670 -9.204 -41.805 1.00 88.88 709 LYS A O 1
ATOM 5945 N N . GLU A 1 710 ? 15.864 -10.378 -42.505 1.00 86.25 710 GLU A N 1
ATOM 5946 C CA . GLU A 1 710 ? 16.557 -11.255 -43.451 1.00 86.25 710 GLU A CA 1
ATOM 5947 C C . GLU A 1 710 ? 17.447 -10.460 -44.417 1.00 86.25 710 GLU A C 1
ATOM 5949 O O . GLU A 1 710 ? 18.649 -10.697 -44.466 1.00 86.25 710 GLU A O 1
ATOM 5954 N N . THR A 1 711 ? 16.908 -9.406 -45.040 1.00 85.88 711 THR A N 1
ATOM 5955 C CA . THR A 1 711 ? 17.646 -8.528 -45.970 1.00 85.88 711 THR A CA 1
ATOM 5956 C C . THR A 1 711 ? 18.882 -7.853 -45.372 1.00 85.88 711 THR A C 1
ATOM 5958 O O . THR A 1 711 ? 19.802 -7.517 -46.101 1.00 85.88 711 THR A O 1
ATOM 5961 N N . LEU A 1 712 ? 18.916 -7.625 -44.055 1.00 86.81 712 LEU A N 1
ATOM 5962 C CA . LEU A 1 712 ? 20.002 -6.891 -43.397 1.00 86.81 712 LEU A CA 1
ATOM 5963 C C . LEU A 1 712 ? 20.958 -7.806 -42.624 1.00 86.81 712 LEU A C 1
ATOM 5965 O O . LEU A 1 712 ? 22.116 -7.465 -42.423 1.00 86.81 712 LEU A O 1
ATOM 5969 N N . HIS A 1 713 ? 20.471 -8.953 -42.152 1.00 91.00 713 HIS A N 1
ATOM 5970 C CA . HIS A 1 713 ? 21.185 -9.829 -41.224 1.00 91.00 713 HIS A CA 1
ATOM 5971 C C . HIS A 1 713 ? 21.388 -11.249 -41.778 1.00 91.00 713 HIS A C 1
ATOM 5973 O O . HIS A 1 713 ? 21.802 -12.122 -41.020 1.00 91.00 713 HIS A O 1
ATOM 5979 N N . ALA A 1 714 ? 21.149 -11.494 -43.073 1.00 87.56 714 ALA A N 1
ATOM 5980 C CA . ALA A 1 714 ? 21.459 -12.763 -43.744 1.00 87.56 714 ALA A CA 1
ATOM 5981 C C . ALA A 1 714 ? 22.882 -13.320 -43.476 1.00 87.56 714 ALA A C 1
ATOM 5983 O O . ALA A 1 714 ? 22.998 -14.535 -43.321 1.00 87.56 714 ALA A O 1
ATOM 5984 N N . PRO A 1 715 ? 23.956 -12.505 -43.326 1.00 90.75 715 PRO A N 1
ATOM 5985 C CA . PRO A 1 715 ? 25.288 -13.012 -42.959 1.00 90.75 715 PRO A CA 1
ATOM 5986 C C . PRO A 1 715 ? 25.389 -13.621 -41.545 1.00 90.75 715 PRO A C 1
ATOM 5988 O O . PRO A 1 715 ? 26.417 -14.203 -41.188 1.00 90.75 715 PRO A O 1
ATOM 5991 N N . ILE A 1 716 ? 24.355 -13.463 -40.711 1.00 92.06 716 ILE A N 1
ATOM 5992 C CA . ILE A 1 716 ? 24.303 -13.963 -39.336 1.00 92.06 716 ILE A CA 1
ATOM 5993 C C . ILE A 1 716 ? 23.438 -15.222 -39.302 1.00 92.06 716 ILE A C 1
ATOM 5995 O O . ILE A 1 716 ? 22.219 -15.171 -39.467 1.00 92.06 716 ILE A O 1
ATOM 5999 N N . LEU A 1 717 ? 24.080 -16.360 -39.036 1.00 89.75 717 LEU A N 1
ATOM 6000 C CA . LEU A 1 717 ? 23.403 -17.645 -38.886 1.00 89.75 717 LEU A CA 1
ATOM 6001 C C . LEU A 1 717 ? 22.437 -17.617 -37.692 1.00 89.75 717 LEU A C 1
ATOM 6003 O O . LEU A 1 717 ? 22.823 -17.276 -36.572 1.00 89.75 717 LEU A O 1
ATOM 6007 N N . LEU A 1 718 ? 21.187 -18.017 -37.932 1.00 90.69 718 LEU A N 1
ATOM 6008 C CA . LEU A 1 718 ? 20.168 -18.137 -36.891 1.00 90.69 718 LEU A CA 1
ATOM 6009 C C . LEU A 1 718 ? 20.499 -19.283 -35.923 1.00 90.69 718 LEU A C 1
ATOM 6011 O O . LEU A 1 718 ? 20.851 -20.392 -36.332 1.00 90.69 718 LEU A O 1
ATOM 6015 N N . PHE A 1 719 ? 20.318 -19.037 -34.627 1.00 90.81 719 PHE A N 1
ATOM 6016 C CA . PHE A 1 719 ? 20.543 -20.036 -33.589 1.00 90.81 719 PHE A CA 1
ATOM 6017 C C . PHE A 1 719 ? 19.460 -21.126 -33.627 1.00 90.81 719 PHE A C 1
ATOM 6019 O O . PHE A 1 719 ? 18.256 -20.839 -33.665 1.00 90.81 719 PHE A O 1
ATOM 6026 N N . THR A 1 720 ? 19.890 -22.387 -33.571 1.00 88.38 720 THR A N 1
ATOM 6027 C CA . THR A 1 720 ? 19.012 -23.565 -33.525 1.00 88.38 720 THR A CA 1
ATOM 6028 C C . THR A 1 720 ? 19.083 -24.202 -32.142 1.00 88.38 720 THR A C 1
ATOM 6030 O O . THR A 1 720 ? 20.164 -24.468 -31.632 1.00 88.38 720 THR A O 1
ATOM 6033 N N . VAL A 1 721 ? 17.933 -24.425 -31.503 1.00 83.94 721 VAL A N 1
ATOM 6034 C CA . VAL A 1 721 ? 17.872 -24.844 -30.092 1.00 83.94 721 VAL A CA 1
ATOM 6035 C C . VAL A 1 721 ? 17.884 -26.366 -29.945 1.00 83.94 721 VAL A C 1
ATOM 6037 O O . VAL A 1 721 ? 18.466 -26.880 -28.995 1.00 83.94 721 VAL A O 1
ATOM 6040 N N . ALA A 1 722 ? 17.299 -27.097 -30.901 1.00 81.44 722 ALA A N 1
ATOM 6041 C CA . ALA A 1 722 ? 17.348 -28.563 -30.924 1.00 81.44 722 ALA A CA 1
ATOM 6042 C C . ALA A 1 722 ? 18.760 -29.114 -31.215 1.00 81.44 722 ALA A C 1
ATOM 6044 O O . ALA A 1 722 ? 19.121 -30.181 -30.725 1.00 81.44 722 ALA A O 1
ATOM 6045 N N . GLN A 1 723 ? 19.558 -28.373 -31.990 1.00 82.19 723 GLN A N 1
ATOM 6046 C CA . GLN A 1 723 ? 20.958 -28.666 -32.313 1.00 82.19 723 GLN A CA 1
ATOM 6047 C C . GLN A 1 723 ? 21.774 -27.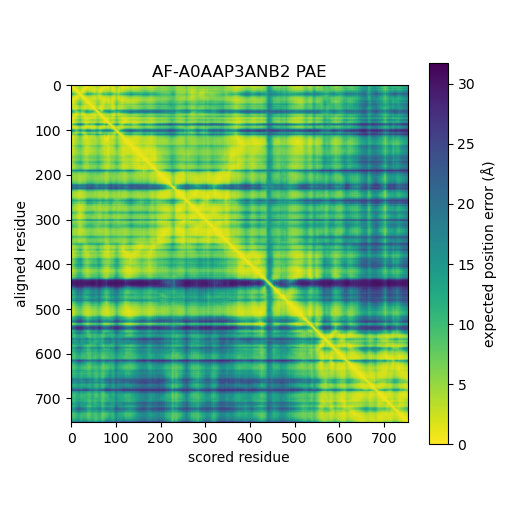361 -32.238 1.00 82.19 723 GLN A C 1
ATOM 6049 O O . GLN A 1 723 ? 21.912 -26.668 -33.248 1.00 82.19 723 GLN A O 1
ATOM 6054 N N . PRO A 1 724 ? 22.266 -26.978 -31.043 1.00 82.50 724 PRO A N 1
ATOM 6055 C CA . PRO A 1 724 ? 23.074 -25.774 -30.866 1.00 82.50 724 PRO A CA 1
ATOM 6056 C C . PRO A 1 724 ? 24.369 -25.816 -31.679 1.00 82.50 724 PRO A C 1
ATOM 6058 O O . PRO A 1 724 ? 25.124 -26.781 -31.605 1.00 82.50 724 PRO A O 1
ATOM 6061 N N . THR A 1 725 ? 24.650 -24.736 -32.405 1.00 80.44 725 THR A N 1
ATOM 6062 C CA . THR A 1 725 ? 25.868 -24.565 -33.219 1.00 80.44 725 THR A CA 1
ATOM 6063 C C . THR A 1 725 ? 27.114 -24.201 -32.403 1.00 80.44 725 THR A C 1
ATOM 6065 O O . THR A 1 725 ? 28.221 -24.239 -32.931 1.00 80.44 725 THR A O 1
ATOM 6068 N N . THR A 1 726 ? 26.947 -23.853 -31.125 1.00 85.19 726 THR A N 1
ATOM 6069 C CA . THR A 1 726 ? 28.014 -23.463 -30.189 1.00 85.19 726 THR A CA 1
ATOM 6070 C C . THR A 1 726 ? 27.897 -24.237 -28.874 1.00 85.19 726 THR A C 1
ATOM 6072 O O . THR A 1 726 ? 26.797 -24.653 -28.483 1.00 85.19 726 THR A O 1
ATOM 6075 N N . GLU A 1 727 ? 28.996 -24.397 -28.131 1.00 87.88 727 GLU A N 1
ATOM 6076 C CA . GLU A 1 727 ? 28.928 -24.929 -26.765 1.00 87.88 727 GLU A CA 1
ATOM 6077 C C . GLU A 1 727 ? 28.221 -23.951 -25.809 1.00 87.88 727 GLU A C 1
ATOM 6079 O O . GLU A 1 727 ? 28.064 -22.761 -26.074 1.00 87.88 727 GLU A O 1
ATOM 6084 N N . GLU A 1 728 ? 27.779 -24.450 -24.653 1.00 84.94 728 GLU A N 1
ATOM 6085 C CA . GLU A 1 728 ? 27.042 -23.643 -23.673 1.00 84.94 728 GLU A CA 1
ATOM 6086 C C . GLU A 1 728 ? 27.879 -22.490 -23.084 1.00 84.94 728 GLU A C 1
ATOM 6088 O O . GLU A 1 728 ? 27.349 -21.420 -22.778 1.00 84.94 728 GLU A O 1
ATOM 6093 N N . LYS A 1 729 ? 29.199 -22.700 -22.983 1.00 85.81 729 LYS A N 1
ATOM 6094 C CA . LYS A 1 729 ? 30.200 -21.745 -22.474 1.00 85.81 729 LYS A CA 1
ATOM 6095 C C . LYS A 1 729 ? 30.503 -20.578 -23.437 1.00 85.81 729 LYS A C 1
ATOM 6097 O O . LYS A 1 729 ? 31.159 -19.619 -23.024 1.00 85.81 729 LYS A O 1
ATOM 6102 N N . ASP A 1 730 ? 30.000 -20.658 -24.670 1.00 88.00 730 ASP A N 1
ATOM 6103 C CA . ASP A 1 730 ? 30.234 -19.697 -25.758 1.00 88.00 730 ASP A CA 1
ATOM 6104 C C . ASP A 1 730 ? 28.952 -18.913 -26.119 1.00 88.00 730 ASP A C 1
ATOM 6106 O O . ASP A 1 730 ? 28.926 -18.107 -27.044 1.00 88.00 730 ASP A O 1
ATOM 6110 N N . GLY A 1 731 ? 27.860 -19.110 -25.370 1.00 92.62 731 GLY A N 1
ATOM 6111 C CA . GLY A 1 731 ? 26.619 -18.354 -25.548 1.00 92.62 731 GLY A CA 1
ATOM 6112 C C . GLY A 1 731 ? 25.785 -18.803 -26.752 1.00 92.62 731 GLY A C 1
ATOM 6113 O O . GLY A 1 731 ? 25.635 -19.997 -27.010 1.00 92.62 731 GLY A O 1
ATOM 6114 N N . LEU A 1 732 ? 25.161 -17.856 -27.454 1.00 93.50 732 LEU A N 1
ATOM 6115 C CA . LEU A 1 732 ? 24.404 -18.107 -28.687 1.00 93.50 732 LEU A CA 1
ATOM 6116 C C . LEU A 1 732 ? 25.238 -17.774 -29.942 1.00 93.50 732 LEU A C 1
ATOM 6118 O O . LEU A 1 732 ? 24.844 -18.160 -31.038 1.00 93.50 732 LEU A O 1
ATOM 6122 N N . GLY A 1 733 ? 26.370 -17.074 -29.791 1.00 94.31 733 GLY A N 1
ATOM 6123 C CA . GLY A 1 733 ? 27.273 -16.680 -30.881 1.00 94.31 733 GLY A CA 1
ATOM 6124 C C . GLY A 1 733 ? 26.807 -15.452 -31.675 1.00 94.31 733 GLY A C 1
ATOM 6125 O O . GLY A 1 733 ? 27.432 -15.080 -32.669 1.00 94.31 733 GLY A O 1
ATOM 6126 N N . ILE A 1 734 ? 25.718 -14.797 -31.255 1.00 96.06 734 ILE A N 1
ATOM 6127 C CA . ILE A 1 734 ? 25.089 -13.708 -32.017 1.00 96.06 734 ILE A CA 1
ATOM 6128 C C . ILE A 1 734 ? 25.878 -12.403 -31.863 1.00 96.06 734 ILE A C 1
ATOM 6130 O O . ILE A 1 734 ? 26.129 -11.724 -32.856 1.00 96.06 734 ILE A O 1
ATOM 6134 N N . ALA A 1 735 ? 26.325 -12.058 -30.651 1.00 95.50 735 ALA A N 1
ATOM 6135 C CA . ALA A 1 735 ? 27.156 -10.873 -30.415 1.00 95.50 735 ALA A CA 1
ATOM 6136 C C . ALA A 1 735 ? 28.499 -10.922 -31.170 1.00 95.50 735 ALA A C 1
ATOM 6138 O O . ALA A 1 735 ? 28.944 -9.904 -31.703 1.00 95.50 735 ALA A O 1
ATOM 6139 N N . GLU A 1 736 ? 29.123 -12.101 -31.251 1.00 95.12 736 GLU A N 1
ATOM 6140 C CA . GLU A 1 736 ? 30.368 -12.315 -32.000 1.00 95.12 736 GLU A CA 1
ATOM 6141 C C . GLU A 1 736 ? 30.150 -12.199 -33.509 1.00 95.12 736 GLU A C 1
ATOM 6143 O O . GLU A 1 736 ? 30.904 -11.496 -34.183 1.00 95.12 736 GLU A O 1
ATOM 6148 N N . ALA A 1 737 ? 29.086 -12.813 -34.039 1.00 95.19 737 ALA A N 1
ATOM 6149 C CA . ALA A 1 737 ? 28.723 -12.683 -35.448 1.00 95.19 737 ALA A CA 1
ATOM 6150 C C . ALA A 1 737 ? 28.411 -11.223 -35.831 1.00 95.19 737 ALA A C 1
ATOM 6152 O O . ALA A 1 737 ? 28.901 -10.747 -36.855 1.00 95.19 737 ALA A O 1
ATOM 6153 N N . LEU A 1 738 ? 27.671 -10.492 -34.985 1.00 96.06 738 LEU A N 1
ATOM 6154 C CA . LEU A 1 738 ? 27.387 -9.063 -35.168 1.00 96.06 738 LEU A CA 1
ATOM 6155 C C . LEU A 1 738 ? 28.673 -8.229 -35.249 1.00 96.06 738 LEU A C 1
ATOM 6157 O O . LEU A 1 738 ? 28.809 -7.423 -36.167 1.00 96.06 738 LEU A O 1
ATOM 6161 N N . LEU A 1 739 ? 29.628 -8.429 -34.330 1.00 95.50 739 LEU A N 1
ATOM 6162 C CA . LEU A 1 739 ? 30.900 -7.697 -34.355 1.00 95.50 739 LEU A CA 1
ATOM 6163 C C . LEU A 1 739 ? 31.779 -8.091 -35.552 1.00 95.50 739 LEU A C 1
ATOM 6165 O O . LEU A 1 739 ? 32.445 -7.228 -36.120 1.00 95.50 739 LEU A O 1
ATOM 6169 N N . ARG A 1 740 ? 31.790 -9.369 -35.951 1.00 96.31 740 ARG A N 1
ATOM 6170 C CA . ARG A 1 740 ? 32.564 -9.842 -37.110 1.00 96.31 740 ARG A CA 1
ATOM 6171 C C . ARG A 1 740 ? 32.108 -9.158 -38.399 1.00 96.31 740 ARG A C 1
ATOM 6173 O O . ARG A 1 740 ? 32.940 -8.585 -39.093 1.00 96.31 740 ARG A O 1
ATOM 6180 N N . VAL A 1 741 ? 30.802 -9.164 -38.671 1.00 95.81 741 VAL A N 1
ATOM 6181 C CA . VAL A 1 741 ? 30.228 -8.516 -39.864 1.00 95.81 741 VAL A CA 1
ATOM 6182 C C . VAL A 1 741 ? 30.360 -6.989 -39.773 1.00 95.81 741 VAL A C 1
ATOM 6184 O O . VAL A 1 741 ? 30.657 -6.337 -40.768 1.00 95.81 741 VAL A O 1
ATOM 6187 N N . LEU A 1 742 ? 30.240 -6.404 -38.570 1.00 95.88 742 LEU A N 1
ATOM 6188 C CA . LEU A 1 742 ? 30.482 -4.971 -38.357 1.00 95.88 742 LEU A CA 1
ATOM 6189 C C . LEU A 1 742 ? 31.914 -4.583 -38.745 1.00 95.88 742 LEU A C 1
ATOM 6191 O O . LEU A 1 742 ? 32.099 -3.588 -39.436 1.00 95.88 742 LEU A O 1
ATOM 6195 N N . ARG A 1 743 ? 32.917 -5.367 -38.328 1.00 96.06 743 ARG A N 1
ATOM 6196 C CA . ARG A 1 743 ? 34.325 -5.162 -38.705 1.00 96.06 743 ARG A CA 1
ATOM 6197 C C . ARG A 1 743 ? 34.532 -5.266 -40.206 1.00 96.06 743 ARG A C 1
ATOM 6199 O O . ARG A 1 743 ? 35.120 -4.366 -40.788 1.00 96.06 743 ARG A O 1
ATOM 6206 N N . GLU A 1 744 ? 34.022 -6.330 -40.816 1.00 94.88 744 GLU A N 1
ATOM 6207 C CA . GLU A 1 744 ? 34.117 -6.568 -42.257 1.00 94.88 744 GLU A CA 1
ATOM 6208 C C . GLU A 1 744 ? 33.552 -5.387 -43.060 1.00 94.88 744 GLU A C 1
ATOM 6210 O O . GLU A 1 744 ? 34.247 -4.815 -43.898 1.00 94.88 744 GLU A O 1
ATOM 6215 N N . TYR A 1 745 ? 32.337 -4.937 -42.738 1.00 94.69 745 TYR A N 1
ATOM 6216 C CA . TYR A 1 745 ? 31.705 -3.817 -43.437 1.00 94.69 745 TYR A CA 1
ATOM 6217 C C . TYR A 1 745 ? 32.377 -2.475 -43.125 1.00 94.69 745 TYR A C 1
ATOM 6219 O O . TYR A 1 745 ? 32.536 -1.653 -44.027 1.00 94.69 745 TYR A O 1
ATOM 6227 N N . CYS A 1 746 ? 32.834 -2.256 -41.888 1.00 93.31 746 CYS A N 1
ATOM 6228 C CA . CYS A 1 746 ? 33.652 -1.094 -41.551 1.00 93.31 746 CYS A CA 1
ATOM 6229 C C . CYS A 1 746 ? 34.954 -1.066 -42.363 1.00 93.31 746 CYS A C 1
ATOM 6231 O O . CYS A 1 746 ? 35.291 -0.007 -42.878 1.00 93.31 746 CYS A O 1
ATOM 6233 N N . GLU A 1 747 ? 35.673 -2.180 -42.527 1.00 93.44 747 GLU A N 1
ATOM 6234 C CA . GLU A 1 747 ? 36.897 -2.216 -43.342 1.00 93.44 747 GLU A CA 1
ATOM 6235 C C . GLU A 1 747 ? 36.617 -2.046 -44.841 1.00 93.44 747 GLU A C 1
ATOM 6237 O O . GLU A 1 747 ? 37.348 -1.309 -45.502 1.00 93.44 747 GLU A O 1
ATOM 6242 N N . ILE A 1 748 ? 35.521 -2.606 -45.375 1.00 91.00 748 ILE A N 1
ATOM 6243 C CA . ILE A 1 748 ? 35.083 -2.321 -46.754 1.00 91.00 748 ILE A CA 1
ATOM 6244 C C . ILE A 1 748 ? 34.891 -0.811 -46.938 1.00 91.00 748 ILE A C 1
ATOM 6246 O O . ILE A 1 748 ? 35.470 -0.239 -47.859 1.00 91.00 748 ILE A O 1
ATOM 6250 N N . VAL A 1 749 ? 34.166 -0.136 -46.038 1.00 90.69 749 VAL A N 1
ATOM 6251 C CA . VAL A 1 749 ? 33.992 1.326 -46.099 1.00 90.69 749 VAL A CA 1
ATOM 6252 C C . VAL A 1 749 ? 35.338 2.050 -45.949 1.00 90.69 749 VAL A C 1
ATOM 6254 O O . VAL A 1 749 ? 35.680 2.868 -46.799 1.00 90.69 749 VAL A O 1
ATOM 6257 N N . LYS A 1 750 ? 36.153 1.706 -44.940 1.00 90.81 750 LYS A N 1
ATOM 6258 C CA . LYS A 1 750 ? 37.487 2.295 -44.697 1.00 90.81 750 LYS A CA 1
ATOM 6259 C C . LYS A 1 750 ? 38.477 2.086 -45.856 1.00 90.81 750 LYS A C 1
ATOM 6261 O O . LYS A 1 750 ? 39.456 2.825 -45.913 1.00 90.81 750 LYS A O 1
ATOM 6266 N N . SER A 1 751 ? 38.248 1.113 -46.744 1.00 89.06 751 SER A N 1
ATOM 6267 C CA . SER A 1 751 ? 39.047 0.880 -47.960 1.00 89.06 751 SER A CA 1
ATOM 6268 C C . SER A 1 751 ? 38.661 1.782 -49.140 1.00 89.06 751 SER A C 1
ATOM 6270 O O . SER A 1 751 ? 39.455 1.947 -50.062 1.00 89.06 751 SER A O 1
ATOM 6272 N N . GLN A 1 752 ? 37.450 2.349 -49.119 1.00 87.19 752 GLN A N 1
ATOM 6273 C CA . GLN A 1 752 ? 36.905 3.203 -50.181 1.00 87.19 752 GLN A CA 1
ATOM 6274 C C . GLN A 1 752 ? 37.010 4.707 -49.866 1.00 87.19 752 GLN A C 1
ATOM 6276 O O . GLN A 1 752 ? 36.777 5.508 -50.766 1.00 87.19 752 GLN A O 1
ATOM 6281 N N . ILE A 1 753 ? 37.326 5.086 -48.615 1.00 84.88 753 ILE A N 1
ATOM 6282 C CA . ILE A 1 753 ? 37.444 6.485 -48.147 1.00 84.88 753 ILE A CA 1
ATOM 6283 C C . ILE A 1 753 ? 38.570 7.218 -48.865 1.00 84.88 753 ILE A C 1
ATOM 6285 O O . ILE A 1 753 ? 38.242 8.107 -49.679 1.00 84.88 753 ILE A O 1
#

pLDDT: mean 86.54, std 11.15, range [30.52, 98.0]

Sequence (753 aa):
IRFQVDLGTYHYCIYDKKIGDEQEKRHLTRTLLSFGRLQDFTEINRPQEWKALTKDLDYKETSKQPFISKTTPHYHITDNKIGFRLGTSKELYPSLEVKDGANRIAKYPYNSDFVAHAFISVHELLPLMFYQHLTGKSEDLLKETVRHIQRIYKDFEEERINTIEDLEKANQGRLPLGAFPKQMLGLLQNKQPDLSEKAKIKIEKLIAETKLLSHRLNTKLKSSPKLGKRREKLIKTGVLADWLVKDFMRFQPVAYDVQNQPIESSKANSTEFQLIQRALALYGGEKNRLEGYFKQTNLIGNTNPHPFLNKFNWKACRNLVDFYQQYLEQREKFLEAIKNQPWEPYQYCLLLKIPKENRKNLVKGWEQGGISLPRGLFTEAIRETLSEDLTLSKPIRKEIKKHGRVGFISRAITLYFRERYQDDHQSFYNLPYELEAKASTPKPPLPKKREYVLRAEHYEYWQQNKPQSPTELQRLELHTSDRWKDYLLYKRWQHLEKKLRLYRNQDVMLWLMTLELTKNHFKELKLNYHQLKLENLAVNVQEADAKLNPLNQTLPMVLPVKVYPATAFGEVQYQETPIRTVYIREEQTKALKMGNFKALVKDRRLNGLFSFIKEENDTQKHPISQLRLRRELEIYQSLRVDAFKETLSLEEKLLNKHASLSSLENEFRTLLEEWKKKYAASSMVTDEHIAFIASVRNAFCHNQYPFYKETLHAPILLFTVAQPTTEEKDGLGIAEALLRVLREYCEIVKSQI

Nearest PDB structures (foldseek):
  6dtd-assembly1_A  TM=9.206E-01  e=3.083E-54  Segatella buccae

Solvent-accessible surface area (backbone atoms only — not comparable to full-atom values): 43521 Å² total; per-residue (Å²): 114,20,44,31,29,32,59,32,40,34,31,74,40,38,46,80,40,79,55,51,94,45,80,39,82,40,69,46,73,45,77,41,50,26,48,54,60,80,83,64,71,38,80,83,70,48,53,68,73,56,56,76,30,48,41,85,70,99,61,83,85,82,71,58,70,55,35,27,44,65,54,79,71,42,74,45,69,54,96,65,25,35,35,27,34,82,63,73,49,96,62,80,68,78,83,85,69,70,41,77,35,84,91,76,41,79,36,74,74,82,60,71,76,54,46,32,61,28,28,42,43,56,81,49,49,58,52,43,52,49,40,30,74,75,67,70,50,46,64,57,60,49,55,52,51,53,55,52,51,53,48,53,45,49,38,41,51,71,64,71,34,66,39,58,65,44,46,47,65,75,48,67,74,76,62,63,76,88,58,54,60,70,64,58,58,31,60,34,62,70,58,82,72,72,58,67,63,52,40,40,58,48,40,53,50,51,40,53,50,38,56,51,50,53,50,57,48,52,57,52,71,75,44,85,67,50,78,90,45,93,88,34,64,82,83,59,43,57,60,54,16,53,50,47,52,52,50,48,66,36,55,28,55,71,33,60,50,99,83,71,45,74,42,77,81,49,42,64,49,76,62,54,46,51,50,52,27,50,30,42,34,42,26,82,80,33,52,79,53,49,58,38,42,30,47,75,30,21,43,41,71,86,79,31,34,26,86,49,66,82,76,52,70,60,89,73,43,84,38,52,68,53,38,51,50,56,50,44,58,40,52,40,53,52,45,63,71,49,53,87,49,81,51,75,90,45,37,79,59,68,65,70,88,72,89,77,82,60,44,58,66,48,44,52,62,52,48,60,74,24,30,74,53,61,84,71,76,52,54,59,66,46,48,52,53,55,54,65,42,78,90,52,55,73,66,60,28,53,52,58,70,72,52,59,82,84,64,33,68,74,46,50,53,58,52,49,40,34,72,77,65,73,38,51,70,35,57,76,79,73,58,66,63,72,80,84,90,74,86,92,74,83,82,73,80,77,71,96,64,85,72,66,52,48,77,64,63,49,53,56,55,48,66,73,49,50,75,89,45,72,69,56,45,50,34,40,75,68,65,74,39,90,62,28,66,55,41,49,51,44,53,52,47,57,53,46,53,56,46,54,50,49,49,54,52,48,52,52,51,50,48,54,54,45,54,65,72,41,51,64,58,32,55,76,70,68,46,68,64,89,67,53,42,55,37,43,56,60,86,59,67,87,81,45,62,66,86,47,20,65,51,56,43,57,51,70,48,75,48,79,34,74,28,46,54,59,49,101,86,68,51,71,41,81,90,53,77,58,79,45,70,45,27,36,30,42,63,77,49,26,52,75,56,47,66,60,55,67,50,56,68,66,44,72,32,51,42,16,53,59,49,41,41,46,83,88,52,60,23,83,84,38,47,48,47,49,63,22,52,51,37,32,59,50,50,35,62,59,48,47,58,54,52,48,52,54,50,50,56,47,52,50,54,49,41,74,74,36,67,90,47,57,91,31,72,91,37,66,58,58,38,53,56,52,45,34,69,76,75,36,75,87,51,95,70,51,70,55,49,54,52,38,48,41,43,49,52,51,18,52,70,72,64,32,41,50,72,65,42,67,92,64,40,64,93,50,82,59,40,40,65,90,64,60,90,56,56,58,90,61,14,73,51,57,56,60,45,51,47,51,53,42,51,53,45,47,51,56,49,68,73,68,112

Mean predicted aligned error: 11.05 Å

Foldseek 3Di:
DFWKKWQFKKQLWWDWDDFQNDTDIDTDMDTWIFTDPLVCPDPVNQDPVLVVQEDDDPDDDPDGDIHGDGDRIDFPQDPQKIFHADDHQPDGGDDSDWDQDPPRDTDDDDDPSRFGQAIEGNLVVLLLLVLCLLPVCSSVLVVVLSVLLLVLLVCVLVVVQQAVVSVCVSNVPLDDPVQDDPLSVCRNVVPDDDVLVVLLVLLVVQLVVLVVVLVVLVVLVPDDQDPPDDPSDDDQQLVLLLVVLVLLQQQWDFFADPVRHGDPLLADDPVLSVLSSVCSSVVQPNVVSVVSSCVNRVCDDDGTHRPQLVVDPLVPQNHSSSVSNVVSVSSSVVSVVCSPPDCVVVCSNSVDDHRDDNSVVVSCVCSVSHHYGGPQSCVVVLLVSLLPPPLADPVLSVVLVPDDSVCSSLVNLQSCCCSVLVAFAAPCLQFFDALPLDDDDDDDDDDPDRDRDHPVNVVVLLVVLDDPDPVSVVCLVSVNDPSVSSVVSNVVVVVVVVVSSSVRSVLSSVLVVCCVVCVVVCVVVVHPSSLAHNHQQDPPCVPGDLNRHQQNDFDKDKDKAFAADADLLRHGDPVDDGPDIAIEIDGGDGNNCVVVVVVLSPPQQCNQLVLLADPPAPNVVQHHYPLLAVLQLVLLVVCLVVLVVLLVVLLVLLCVVCVVLVVCSVPSLVSVVVCCVPQVVPHPQDVLLSSLSVQCNSCSVVVYHRHDDCSNCVQAHRAYRVDGPDDSNNHNCRSVSSSVSSNVSSVSSVVRD

Secondary structure (DSSP, 8-state):
-EE-EEEEEEEEEEEEEEETTEEEEEEEEEEEEE-S-GGG--TTTS-HHHHHHEE--SS---SS--EEE----EE-EETTEEEEESS--S-SS-----EE-GGG-EE----GGGS-SEEEEHHHHHHHHHHHHHHS-HHHHHHHHHHHHHHHHHHHHTTS--SHHHHHHHHTTSS-GGGS-HHHHHHHTT----HHHHHHHHHHHHHHHHHHHHHHHHHHHTS---TTSTT-----HHHHHHHHHHHHHHHSPPPB-TTS-B-GGGS--HHHHHHHHHHHHTHHHHTTHHHHHHHHTTSSSSSS--TTGGGS-GGG-SSHHHHHHHHHHHHHHHHHHHTTS-SGGGHHHH--------HHHHHHHHHTT-EE--S-SSHHHHHHHHHH-TTS-HHHHHHHHH--STT-HHHHHHHHHHHHHS--S-GGGGS-------SSSS-PPPPS------HHHHHHHHHHHS--SHHHHHHHHTT-STTHHHHHHHHHHHHHHHHHHHHHHHHHHHHHHHHHHHHHHHHHTT--GGG--STT--S-TTTS-TTT-GGG-B--EEEEEEE--B-TT--B-TTSPPSEEEEEEESS-BGGGHHHHHHHTT-THHHHHGGGB-TT--TTTSPEEHHHHHHHHHHHHHHHHHHHHHHHHHHHHHHHH-GGGGGGTT-HHHHHHHHHHHH-TTSS--HHHHHHHHHHHHHHHTTSPPPP-HHHHTTSPPB-SSS-SS-GGGTTSHHHHHHHHHHHHHHHHHHH-